Protein 9BQX (pdb70)

Nearest PDB structures (foldseek):
  4avm-assembly1_A-2  TM=7.390E-01  e=6.941E-11  Homo sapiens
  1uru-assembly1_A-2  TM=8.074E-01  e=2.329E-10  Drosophila melanogaster
  4atm-assembly1_A-2  TM=7.998E-01  e=8.215E-10  Homo sapiens
  3sog-assembly1_A-2  TM=7.632E-01  e=3.430E-08  Homo sapiens
  1i4d-assembly1_A  TM=6.453E-01  e=3.932E-03  Homo sapiens

Solvent-accessible surface area: 57455 Å² total; per-residue (Å²): 186,78,88,112,148,55,133,91,101,124,147,59,63,66,168,84,137,105,132,141,103,139,68,122,50,155,59,128,105,18,71,7,120,38,8,114,105,6,39,74,26,0,60,124,1,30,154,33,10,115,80,26,53,152,48,14,108,108,57,7,66,29,10,102,86,31,2,54,40,28,107,95,28,1,38,54,32,56,110,36,27,50,115,126,43,99,31,61,125,84,11,25,46,2,3,60,57,2,22,88,29,2,80,83,4,50,130,47,1,4,84,68,0,37,111,15,2,62,81,59,34,95,86,2,59,84,3,57,144,60,6,97,60,1,16,122,40,20,96,57,20,9,68,3,69,73,35,44,79,64,16,119,91,89,27,200,159,71,140,33,110,137,16,66,103,0,59,113,56,33,128,32,4,72,119,63,27,60,85,11,35,110,39,0,59,123,38,0,36,50,2,36,70,28,36,6,29,0,19,2,28,0,22,54,30,38,28,85,2,20,10,73,11,39,51,22,4,18,99,16,10,114,64,12,31,97,23,14,72,42,21,23,134,33,49,118,196,72,177,73,102,106,116,42,119,94,75,126,134,43,52,93,157,57,153,105,130,117,130,134,37,122,47,218,84,123,80,69,35,83,132,61,0,67,116,27,16,38,37,0,58,114,0,29,156,21,10,123,83,30,56,156,50,15,103,112,55,7,66,30,14,108,87,31,2,50,45,26,104,90,22,2,43,55,36,54,110,34,21,64,110,137,51,74,42,73,131,84,12,23,47,4,6,60,58,3,24,96,30,2,76,81,3,48,129,44,1,5,86,68,0,39,106,13,2,65,91,62,36,102,85,1,57,82,2,48,125,56,8,119,56,1,6,128,43,19,66,56,34,47,69,4,95,89,34,43,82,63,16,120,88,88,30,196,125,85,121,44,104,130,14,67,104,0,61,112,57,35,128,32,3,76,125,57,48,60,85,10,45,115,40,0,86,124,49,0,25,47,6,43,72,28,38,10,31,0,10,2,26,0,29,55,32,40,30,85,2,22,9,70,10,43,54,22,6,19,97,15,11,111,66,13,28,101,22,12,76,51,21,24,136,24,50,115,197,63,188,77,84,113,149,41,132,92,86,125,145,61,63,66,170,85,134,105,132,67,102,141,44,119,48,155,60,129,105,17,71,7,121,39,8,115,104,6,39,74,26,0,57,126,1,30,152,33,10,114,80,28,53,152,49,14,107,108,56,6,66,30,11,101,86,32,2,52,40,27,108,95,28,1,40,54,33,56,110,36,28,51,115,124,42,99,31,60,126,84,12,25,46,3,4,59,56,3,22,90,29,2,78,83,4,51,130,46,1,4,85,70,0,36,110,15,2,61,81,59,34,96,89,1,58,84,3,60,144,60,6,97,60,1,17,121,39,22,98,56,20,9,67,3,69,73,34,44,78,64,16,117,91,89,28,200,157,70,139,33,109,136,16,66,105,0,59,115,57,33,129,34,5,72,118,62,27,60,84,10,34,110,38,0,59,122,40,0,36,51,2,36,69,28,35,6,29,0,19,2,29,0,22,54,29,38,28,83,3,21,10,72,11,39,51,22,4,18,100,17,9,114,63,11,30,100,23,13,73,43,22,23,134,33,49,118,198,71,177,73,101,104,115,42,118,94,110,129,133,56,87,92,158,69,152,105,129,119,130,135,62,130,47,216,84,123,79,70,36,84,131,62,0,66,116,26,16,38,37,0,58,112,0,28,156,21,10,123,80,31,54,154,49,14,104,111,56,8,66,30,13,108,87,32,3,49,44,26,104,89,23,2,44,55,36,54,111,32,21,65,109,137,53,74,41,72,132,84,12,23,47,4,5,60,58,4,22,95,30,2,77,82,3,48,129,44,1,5,86,66,0,37,104,13,3,64,91,62,36,101,86,1,57,81,2,50,126,56,8,119,56,1,6,129,43,21,66,56,34,46,68,4,96,90,34,43,83,65,16,118,90,87,31,196,126,84,120,44,104,129,15,67,104,0,62,113,57,36,130,32,3,75,124,56,49,60,86,10,45,114,40,0,87,124,48,0,25,46,6,42,71,27,38,11,30,0,9,2,25,0,30,54,31,40,28,85,3,21,8,70,10,43,56,22,6,18,97,14,11,112,67,13,28,104,23,13,75,50,20,24,135,23,49,116,197,64

Sequence (952 aa):
MADLFNKHLKKATNRTKEKLLEGIGKAKATQDEVFDQHAANLNKQSKSCEKLHKDVKNYSSALRTLLSAEKQLRDTIRDAYEPEWPDREHLTAIFDNLDIQTNELEKTVCDDLPQTVTQYVNQFPDLKKKIEKRGRKLVDYDSAKNSFNSVKASSKKDNDPKLAKATMELQAAEQMYTEMNNELLEILPAVFDSRITFFVDTLQTLFNANSVYQTDASKFHKQIVMQLDKLGESMDYLMADLFNKHLKKATNRTKEKLLEGIGKAKATQDEVFDQHAANLNKQSKSCEKLHKDVKNYSSALRTLLSAEKQLRDTIRDAYEPEWPDREHLTAIFDNLDIQTNELEKTVCDDLPQTVTQYVNQFPDLKKKIEKRGRKLVDYDSAKNSFNSVKASSKKDNDPKLAKATMELQAAEQMYTEMNNELLEILPAVFDSRITFFVDTLQTLFNANSVYQTDASKFHKQIVMQLDKLGESMDYLMADLFNKHLKKATNRTKEKLLEGIGKAKATQDEVFDQHAANLNKQSKSCEKLHKDVKNYSSALRTLLSAEKQLRDTIRDAYEPEWPDREHLTAIFDNLDIQTNELEKTVCDDLPQTVTQYVNQFPDLKKKIEKRGRKLVDYDSAKNSFNSVKASSKKDNDPKLAKATMELQAAEQMYTEMNNELLEILPAVFDSRITFFVDTLQTLFNANSVYQTDASKFHKQIVMQLDKLGESMDYLMADLFNKHLKKATNRTKEKLLEGIGKAKATQDEVFDQHAANLNKQSKSCEKLHKDVKNYSSALRTLLSAEKQLRDTIRDAYEPEWPDREHLTAIFDNLDIQTNELEKTVCDDLPQTVTQYVNQFPDLKKKIEKRGRKLVDYDSAKNSFNSVKASSKKDNDPKLAKATMELQAAEQMYTEMNNELLEILPAVFDSRITFFVDTLQTLFNANSVYQTDASKFHKQIVMQLDKLGESMDYL

Foldseek 3Di:
DVVVVVVVVVVVVVVVVVVVVVPDADFDPAPLVVLVVQQVLVVVLVVVVVVVVVVLQVVLVVLLVVLVVLLVVLVCVLVVDDPVQPCNVVLNVLSVVLNVLSVQLNCQRNVNLVVLLVPLVVPSVVLSVLSVQQNVLRRQQVVLVVQLVVCVVPPDPPPDVSNVVSVVSNVVSVVSNVVSCVVNVVPSVVSSVCSVVSVVSNVCSNVVSVVVSVVSVVVSVVVVVVVVVVCVVVVVVD/DVVVCCVVVVCPPPVVVVVVVVPDDDDDQFPCPQQVVLLVLLVVLVPVVVVVVVVLQVVLVVLLVVLVVLLVVLVVVLVVDDDVDDPSVVLNVLSVVLNVLSVQLNCQRNPNLVVLLVVLCVPSPVLSVLSVQLGVLSVQLVVLVVQLVVCVVPDPDCVPCSNVVSVVSNVVSVVSNVVSCVVNSPPSNVVSVCSVVSVVSNVCSNVVSVVVSVVSVVVSVVVVVVVVVVVVVVVPPD/DVVVVVVVVVVVVVVVVVVVVVPDADFDPAPLVVLVVQQVLVVVLVVVVVVVVVVLQVVLVVLLVVLVVLLVVLVCVLVVDDPVQPCNVVLNVLSVVLNVLSVQLNCQRNVNLVVLLVPLVVPSVVLSVLSVQQNVLRRQQVVLVVQLVVCVVPPDPPPDVSNVVSVVSNVVSVVSNVVSCVVNVVPSVVSSVCSVVSVVSNVCSNVVSVVVSVVSVVVSVVVVVVVVVVCVVVVVVD/DVVVCCVVVVCPPPVVVVVVVVPDDDDDQFPCPQQVVLLVLLVVLVPVVVVVVVVLQVVLVVLLVVLVVLLVVLVVVLVVDDDVDDPSVVLNVLSVVLNVLSVQLNCQRNPNLVVLLVVLCVPSPVLSVLSVQLGVLSVQLVVLVVQLVVCVVPDPDCVPCSNVVSVVSNVVSVVSNVVSCVVNSPPSNVVSVCSVVSVVSNVCSNVVSVVVSVVSVVVSVVVVVVVVVVVVVVVPPD

Radius of gyration: 68.21 Å; Cα contacts (8 Å, |Δi|>4): 760; chains: 4; bounding box: 198×156×144 Å

Secondary structure (DSSP, 8-state):
-HHHHHHHHHHHHHHHHHHHHHTS---SS-THHHHHHHHHHHHHHHHHHHHHHHHHHHHHHHHHHHHHHHHHHHHHHHHH--TTSTTHHHHHHHHHHHHHHHHHHIIIIIIIHHHHHHHHHTHHHHHHHHHHHHHHHHHHHHHHHHHHHHHHHH-SSS--HHHHHHHHHHHHHHHHHHHHHHHHHHHHHHHHHHHHHHHHHHHHHHHHHHHHHHHHHHHHHHHHHHHHHHHHHHHHH-/-TTHHHHHHHHHHHHHHHHHHHHH-S---SSIIIIIHHHHHHHHHHHHHHHHHHHHHHHHHHHHHHHHHHHHHHHHHHHH--TTSTTHHHHHHHHHHHHHHHHHHIIIIIIIHHHHHHHHHTTHHHHHHHHHHHHHHHHHHHHHHHHHHHHHHHSSSS-SHHHHHHHHHHHHHHHHHHHHHHHHHHHHHHHHHTHHHHHHHHHHHHHHHHHHHHHHHHHHHHHHHHHHHHHHHHHHH-/-HHHHHHHHHHHHHHHHHHHHHTS---SS-THHHHHHHHHHHHHHHHHHHHHHHHHHHHHHHHHHHHHHHHHHHHHHHHH--TTSTTHHHHHHHHHHHHHHHHHHIIIIIIIHHHHHHHHHTHHHHHHHHHHHHHHHHHHHHHHHHHHHHHHHH-SSS--HHHHHHHHHHHHHHHHHHHHHHHHHHHHHHHHHHHHHHHHHHHHHHHHHHHHHHHHHHHHHHHHHHHHHHHHHHHHH-/-TTHHHHHHHHHHHHHHHHHHHHH-S---SSIIIIIHHHHHHHHHHHHHHHHHHHHHHHHHHHHHHHHHHHHHHHHHHHH--TTSTTHHHHHHHHHHHHHHHHHHIIIIIIIHHHHHHHHHTTHHHHHHHHHHHHHHHHHHHHHHHHHHHHHHHSSSS-SHHHHHHHHHHHHHHHHHHHHHHHHHHHHHHHHHTHHHHHHHHHHHHHHHHHHHHHHHHHHHHHHHHHHHHHHHHHHH-

B-factor: mean 1220.28, std 212.76, range [883.52, 1668.9]

Organism: Caenorhabditis elegans (NCBI:txid6239)

InterPro domains:
  IPR001452 SH3 domain [PF14604] (407-459)
  IPR001452 SH3 domain [PS50002] (398-461)
  IPR001452 SH3 domain [SM00326] (401-461)
  IPR003005 Amphiphysin [PTHR46514] (2-372)
  IPR004148 BAR domain [PF03114] (9-229)
  IPR004148 BAR domain [PS51021] (20-237)
  IPR004148 BAR domain [SM00721] (8-230)
  IPR027267 AH/BAR domain superfamily [G3DSA:1.20.1270.60] (1-236)
  IPR027267 AH/BAR domain superfamily [SSF103657] (22-231)
  IPR036028 SH3-like domain superfamily [SSF50044] (398-460)

Structure (mmCIF, N/CA/C/O backbone):
data_9BQX
#
_entry.id   9BQX
#
loop_
_atom_site.group_PDB
_atom_site.id
_atom_site.type_symbol
_atom_site.label_atom_id
_atom_site.label_alt_id
_atom_site.label_comp_id
_atom_site.label_asym_id
_atom_site.label_entity_id
_atom_site.label_seq_id
_atom_site.pdbx_PDB_ins_code
_atom_site.Cartn_x
_atom_site.Cartn_y
_atom_site.Cartn_z
_atom_site.occupancy
_atom_site.B_iso_or_equiv
_atom_site.auth_seq_id
_atom_site.auth_comp_id
_atom_site.auth_asym_id
_atom_site.auth_atom_id
_atom_site.pdbx_PDB_model_num
ATOM 1 N N . MET A 1 1 ? 289.245 423.944 220.552 1.00 1668.9 1 MET A N 1
ATOM 2 C CA . MET A 1 1 ? 288.684 422.569 220.523 1.00 1668.9 1 MET A CA 1
ATOM 3 C C . MET A 1 1 ? 288.577 421.919 221.914 1.00 1668.9 1 MET A C 1
ATOM 4 O O . MET A 1 1 ? 287.471 421.690 222.407 1.00 1668.9 1 MET A O 1
ATOM 20 N N . ALA A 1 2 ? 289.664 421.807 222.677 1.00 1668.9 2 ALA A N 1
ATOM 21 C CA . ALA A 1 2 ? 289.625 421.333 224.065 1.00 1668.9 2 ALA A CA 1
ATOM 22 C C . ALA A 1 2 ? 288.780 422.253 224.959 1.00 1668.9 2 ALA A C 1
ATOM 23 O O . ALA A 1 2 ? 288.119 421.818 225.900 1.00 1668.9 2 ALA A O 1
ATOM 30 N N . ASP A 1 3 ? 288.753 423.539 224.622 1.00 1668.9 3 ASP A N 1
ATOM 31 C CA . ASP A 1 3 ? 287.955 424.586 225.248 1.00 1668.9 3 ASP A CA 1
ATOM 32 C C . ASP A 1 3 ? 286.461 424.237 225.279 1.00 1668.9 3 ASP A C 1
ATOM 33 O O . ASP A 1 3 ? 285.778 424.563 226.240 1.00 1668.9 3 ASP A O 1
ATOM 42 N N . LEU A 1 4 ? 285.946 423.505 224.284 1.00 1668.9 4 LEU A N 1
ATOM 43 C CA . LEU A 1 4 ? 284.576 422.996 224.316 1.00 1668.9 4 LEU A CA 1
ATOM 44 C C . LEU A 1 4 ? 284.362 422.125 225.555 1.00 1668.9 4 LEU A C 1
ATOM 45 O O . LEU A 1 4 ? 283.397 422.305 226.294 1.00 1668.9 4 LEU A O 1
ATOM 61 N N . PHE A 1 5 ? 285.309 421.242 225.867 1.00 1668.9 5 PHE A N 1
ATOM 62 C CA . PHE A 1 5 ? 285.219 420.492 227.119 1.00 1668.9 5 PHE A CA 1
ATOM 63 C C . PHE A 1 5 ? 285.284 421.407 228.354 1.00 1668.9 5 PHE A C 1
ATOM 64 O O . PHE A 1 5 ? 284.628 421.155 229.364 1.00 1668.9 5 PHE A O 1
ATOM 81 N N . ASN A 1 6 ? 286.004 422.529 228.278 1.00 1668.9 6 ASN A N 1
ATOM 82 C CA . ASN A 1 6 ? 285.947 423.547 229.327 1.00 1668.9 6 ASN A CA 1
ATOM 83 C C . ASN A 1 6 ? 284.517 424.030 229.613 1.00 1668.9 6 ASN A C 1
ATOM 84 O O . ASN A 1 6 ? 284.225 424.315 230.768 1.00 1668.9 6 ASN A O 1
ATOM 95 N N . LYS A 1 7 ? 283.588 424.054 228.648 1.00 1668.9 7 LYS A N 1
ATOM 96 C CA . LYS A 1 7 ? 282.180 424.375 228.942 1.00 1668.9 7 LYS A CA 1
ATOM 97 C C . LYS A 1 7 ? 281.616 423.478 230.037 1.00 1668.9 7 LYS A C 1
ATOM 98 O O . LYS A 1 7 ? 280.922 423.949 230.934 1.00 1668.9 7 LYS A O 1
ATOM 117 N N . HIS A 1 8 ? 281.961 422.195 230.025 1.00 1668.9 8 HIS A N 1
ATOM 118 C CA . HIS A 1 8 ? 281.532 421.302 231.106 1.00 1668.9 8 HIS A CA 1
ATOM 119 C C . HIS A 1 8 ? 282.131 421.712 232.448 1.00 1668.9 8 HIS A C 1
ATOM 120 O O . HIS A 1 8 ? 281.433 421.744 233.459 1.00 1668.9 8 HIS A O 1
ATOM 134 N N . LEU A 1 9 ? 283.408 422.094 232.471 1.00 1668.9 9 LEU A N 1
ATOM 135 C CA . LEU A 1 9 ? 284.013 422.560 233.720 1.00 1668.9 9 LEU A CA 1
ATOM 136 C C . LEU A 1 9 ? 283.364 423.853 234.208 1.00 1668.9 9 LEU A C 1
ATOM 137 O O . LEU A 1 9 ? 283.177 424.020 235.411 1.00 1668.9 9 LEU A O 1
ATOM 153 N N . LYS A 1 10 ? 282.935 424.745 233.313 1.00 1668.9 10 LYS A N 1
ATOM 154 C CA . LYS A 1 10 ? 282.276 425.998 233.692 1.00 1668.9 10 LYS A CA 1
ATOM 155 C C . LYS A 1 10 ? 281.028 425.759 234.515 1.00 1668.9 10 LYS A C 1
ATOM 156 O O . LYS A 1 10 ? 280.905 426.380 235.567 1.00 1668.9 10 LYS A O 1
ATOM 175 N N . LYS A 1 11 ? 280.130 424.855 234.113 1.00 1668.9 11 LYS A N 1
ATOM 176 C CA . LYS A 1 11 ? 278.896 424.643 234.892 1.00 1668.9 11 LYS A CA 1
ATOM 177 C C . LYS A 1 11 ? 279.169 424.205 236.325 1.00 1668.9 11 LYS A C 1
ATOM 178 O O . LYS A 1 11 ? 278.676 424.818 237.271 1.00 1668.9 11 LYS A O 1
ATOM 197 N N . ALA A 1 12 ? 280.045 423.224 236.506 1.00 1668.9 12 ALA A N 1
ATOM 198 C CA . ALA A 1 12 ? 280.373 422.756 237.842 1.00 1668.9 12 ALA A CA 1
ATOM 199 C C . ALA A 1 12 ? 281.076 423.830 238.685 1.00 1668.9 12 ALA A C 1
ATOM 200 O O . ALA A 1 12 ? 280.670 424.142 239.801 1.00 1668.9 12 ALA A O 1
ATOM 207 N N . THR A 1 13 ? 282.105 424.462 238.137 1.00 1668.9 13 THR A N 1
ATOM 208 C CA . THR A 1 13 ? 282.913 425.446 238.864 1.00 1668.9 13 THR A CA 1
ATOM 209 C C . THR A 1 13 ? 282.132 426.690 239.254 1.00 1668.9 13 THR A C 1
ATOM 210 O O . THR A 1 13 ? 282.382 427.276 240.303 1.00 1668.9 13 THR A O 1
ATOM 221 N N . ASN A 1 14 ? 281.140 427.105 238.473 1.00 1668.9 14 ASN A N 1
ATOM 222 C CA . ASN A 1 14 ? 280.312 428.221 238.895 1.00 1668.9 14 ASN A CA 1
ATOM 223 C C . ASN A 1 14 ? 279.507 427.885 240.151 1.00 1668.9 14 ASN A C 1
ATOM 224 O O . ASN A 1 14 ? 279.453 428.695 241.072 1.00 1668.9 14 ASN A O 1
ATOM 235 N N . ARG A 1 15 ? 278.984 426.667 240.278 1.00 1668.9 15 ARG A N 1
ATOM 236 C CA . ARG A 1 15 ? 278.315 426.257 241.520 1.00 1668.9 15 ARG A CA 1
ATOM 237 C C . ARG A 1 15 ? 279.264 426.189 242.715 1.00 1668.9 15 ARG A C 1
ATOM 238 O O . ARG A 1 15 ? 278.886 426.563 243.821 1.00 1668.9 15 ARG A O 1
ATOM 259 N N . THR A 1 16 ? 280.521 425.800 242.532 1.00 1668.9 16 THR A N 1
ATOM 260 C CA . THR A 1 16 ? 281.474 425.864 243.654 1.00 1668.9 16 THR A CA 1
ATOM 261 C C . THR A 1 16 ? 281.774 427.304 244.073 1.00 1668.9 16 THR A C 1
ATOM 262 O O . THR A 1 16 ? 281.915 427.559 245.266 1.00 1668.9 16 THR A O 1
ATOM 273 N N . LYS A 1 17 ? 281.784 428.276 243.150 1.00 1668.9 17 LYS A N 1
ATOM 274 C CA . LYS A 1 17 ? 282.022 429.698 243.464 1.00 1668.9 17 LYS A CA 1
ATOM 275 C C . LYS A 1 17 ? 281.026 430.241 244.483 1.00 1668.9 17 LYS A C 1
ATOM 276 O O . LYS A 1 17 ? 281.396 430.881 245.459 1.00 1668.9 17 LYS A O 1
ATOM 295 N N . GLU A 1 18 ? 279.762 429.896 244.305 1.00 1668.9 18 GLU A N 1
ATOM 296 C CA . GLU A 1 18 ? 278.690 430.215 245.241 1.00 1668.9 18 GLU A CA 1
ATOM 297 C C . GLU A 1 18 ? 278.973 429.647 246.631 1.00 1668.9 18 GLU A C 1
ATOM 298 O O . GLU A 1 18 ? 278.820 430.323 247.640 1.00 1668.9 18 GLU A O 1
ATOM 310 N N . LYS A 1 19 ? 279.386 428.389 246.691 1.00 1668.9 19 LYS A N 1
ATOM 311 C CA . LYS A 1 19 ? 279.545 427.643 247.942 1.00 1668.9 19 LYS A CA 1
ATOM 312 C C . LYS A 1 19 ? 280.776 428.075 248.758 1.00 1668.9 19 LYS A C 1
ATOM 313 O O . LYS A 1 19 ? 280.752 428.104 249.987 1.00 1668.9 19 LYS A O 1
ATOM 332 N N . LEU A 1 20 ? 281.837 428.499 248.084 1.00 1668.9 20 LEU A N 1
ATOM 333 C CA . LEU A 1 20 ? 282.985 429.180 248.690 1.00 1668.9 20 LEU A CA 1
ATOM 334 C C . LEU A 1 20 ? 282.555 430.509 249.352 1.00 1668.9 20 LEU A C 1
ATOM 335 O O . LEU A 1 20 ? 282.825 430.774 250.526 1.00 1668.9 20 LEU A O 1
ATOM 351 N N . LEU A 1 21 ? 281.805 431.321 248.601 1.00 1668.9 21 LEU A N 1
ATOM 352 C CA . LEU A 1 21 ? 281.301 432.625 249.049 1.00 1668.9 21 LEU A CA 1
ATOM 353 C C . LEU A 1 21 ? 280.386 432.490 250.269 1.00 1668.9 21 LEU A C 1
ATOM 354 O O . LEU A 1 21 ? 280.485 433.266 251.208 1.00 1668.9 21 LEU A O 1
ATOM 370 N N . GLU A 1 22 ? 279.582 431.430 250.328 1.00 1668.9 22 GLU A N 1
ATOM 371 C CA . GLU A 1 22 ? 278.827 431.026 251.520 1.00 1668.9 22 GLU A CA 1
ATOM 372 C C . GLU A 1 22 ? 279.716 430.847 252.757 1.00 1668.9 22 GLU A C 1
ATOM 373 O O . GLU A 1 22 ? 279.254 431.037 253.877 1.00 1668.9 22 GLU A O 1
ATOM 385 N N . GLY A 1 23 ? 280.995 430.522 252.587 1.00 1668.9 23 GLY A N 1
ATOM 386 C CA . GLY A 1 23 ? 281.957 430.626 253.679 1.00 1668.9 23 GLY A CA 1
ATOM 387 C C . GLY A 1 23 ? 282.030 432.009 254.379 1.00 1668.9 23 GLY A C 1
ATOM 388 O O . GLY A 1 23 ? 282.404 432.030 255.552 1.00 1668.9 23 GLY A O 1
ATOM 392 N N . ILE A 1 24 ? 281.775 433.161 253.730 1.00 1668.9 24 ILE A N 1
ATOM 393 C CA . ILE A 1 24 ? 282.244 434.501 254.240 1.00 1668.9 24 ILE A CA 1
ATOM 394 C C . ILE A 1 24 ? 281.624 435.273 255.478 1.00 1668.9 24 ILE A C 1
ATOM 395 O O . ILE A 1 24 ? 282.427 435.676 256.319 1.00 1668.9 24 ILE A O 1
ATOM 411 N N . GLY A 1 25 ? 280.306 435.541 255.665 1.00 1668.9 25 GLY A N 1
ATOM 412 C CA . GLY A 1 25 ? 279.741 436.339 256.826 1.00 1668.9 25 GLY A CA 1
ATOM 413 C C . GLY A 1 25 ? 278.972 437.680 256.553 1.00 1668.9 25 GLY A C 1
ATOM 414 O O . GLY A 1 25 ? 278.715 437.996 255.390 1.00 1668.9 25 GLY A O 1
ATOM 418 N N . LYS A 1 26 ? 278.560 438.459 257.596 1.00 1628.9 26 LYS A N 1
ATOM 419 C CA . LYS A 1 26 ? 277.755 439.731 257.513 1.00 1628.9 26 LYS A CA 1
ATOM 420 C C . LYS A 1 26 ? 278.058 440.783 258.598 1.00 1628.9 26 LYS A C 1
ATOM 421 O O . LYS A 1 26 ? 278.458 440.404 259.691 1.00 1628.9 26 LYS A O 1
ATOM 440 N N . ALA A 1 27 ? 277.889 442.081 258.283 1.00 1450.9 27 ALA A N 1
ATOM 441 C CA . ALA A 1 27 ? 278.541 443.208 258.977 1.00 1450.9 27 ALA A CA 1
ATOM 442 C C . ALA A 1 27 ? 278.080 444.655 258.613 1.00 1450.9 27 ALA A C 1
ATOM 443 O O . ALA A 1 27 ? 277.582 444.896 257.515 1.00 1450.9 27 ALA A O 1
ATOM 450 N N . LYS A 1 28 ? 278.408 445.646 259.469 1.00 1268.4 28 LYS A N 1
ATOM 451 C CA . LYS A 1 28 ? 278.358 447.121 259.233 1.00 1268.4 28 LYS A CA 1
ATOM 452 C C . LYS A 1 28 ? 279.649 447.846 259.646 1.00 1268.4 28 LYS A C 1
ATOM 453 O O . LYS A 1 28 ? 279.917 447.982 260.831 1.00 1268.4 28 LYS A O 1
ATOM 472 N N . ALA A 1 29 ? 280.441 448.332 258.693 1.00 1134.9 29 ALA A N 1
ATOM 473 C CA . ALA A 1 29 ? 281.663 449.129 258.912 1.00 1134.9 29 ALA A CA 1
ATOM 474 C C . ALA A 1 29 ? 282.673 448.561 259.935 1.00 1134.9 29 ALA A C 1
ATOM 475 O O . ALA A 1 29 ? 283.353 449.296 260.643 1.00 1134.9 29 ALA A O 1
ATOM 482 N N . THR A 1 30 ? 282.742 447.241 260.056 1.00 1092.9 30 THR A N 1
ATOM 483 C CA . THR A 1 30 ? 283.265 446.537 261.228 1.00 1092.9 30 THR A CA 1
ATOM 484 C C . THR A 1 30 ? 284.769 446.569 261.350 1.00 1092.9 30 THR A C 1
ATOM 485 O O . THR A 1 30 ? 285.479 446.111 260.458 1.00 1092.9 30 THR A O 1
ATOM 496 N N . GLN A 1 31 ? 285.267 446.962 262.513 1.00 1070.8 31 GLN A N 1
ATOM 497 C CA . GLN A 1 31 ? 286.696 446.929 262.788 1.00 1070.8 31 GLN A CA 1
ATOM 498 C C . GLN A 1 31 ? 287.264 445.511 262.841 1.00 1070.8 31 GLN A C 1
ATOM 499 O O . GLN A 1 31 ? 288.461 445.318 262.700 1.00 1070.8 31 GLN A O 1
ATOM 513 N N . ASP A 1 32 ? 286.422 444.493 262.942 1.00 1120.8 32 ASP A N 1
ATOM 514 C CA . ASP A 1 32 ? 286.792 443.105 262.709 1.00 1120.8 32 ASP A CA 1
ATOM 515 C C . ASP A 1 32 ? 287.455 442.879 261.354 1.00 1120.8 32 ASP A C 1
ATOM 516 O O . ASP A 1 32 ? 288.186 441.918 261.181 1.00 1120.8 32 ASP A O 1
ATOM 525 N N . GLU A 1 33 ? 287.265 443.759 260.379 1.00 1117.3 33 GLU A N 1
ATOM 526 C CA . GLU A 1 33 ? 288.038 443.682 259.154 1.00 1117.3 33 GLU A CA 1
ATOM 527 C C . GLU A 1 33 ? 289.537 443.888 259.426 1.00 1117.3 33 GLU A C 1
ATOM 528 O O . GLU A 1 33 ? 290.380 443.236 258.826 1.00 1117.3 33 GLU A O 1
ATOM 540 N N . VAL A 1 34 ? 289.899 444.680 260.430 1.00 1076.3 34 VAL A N 1
ATOM 541 C CA . VAL A 1 34 ? 291.263 444.724 260.950 1.00 1076.3 34 VAL A CA 1
ATOM 542 C C . VAL A 1 34 ? 291.589 443.434 261.692 1.00 1076.3 34 VAL A C 1
ATOM 543 O O . VAL A 1 34 ? 292.725 443.001 261.687 1.00 1076.3 34 VAL A O 1
ATOM 556 N N . PHE A 1 35 ? 290.629 442.731 262.277 1.00 1072.1 35 PHE A N 1
ATOM 557 C CA . PHE A 1 35 ? 290.899 441.410 262.839 1.00 1072.1 35 PHE A CA 1
ATOM 558 C C . PHE A 1 35 ? 291.102 440.369 261.735 1.00 1072.1 35 PHE A C 1
ATOM 559 O O . PHE A 1 35 ? 291.804 439.381 261.936 1.00 1072.1 35 PHE A O 1
ATOM 576 N N . ASP A 1 36 ? 290.608 440.628 260.526 1.00 1041.2 36 ASP A N 1
ATOM 577 C CA . ASP A 1 36 ? 291.036 439.918 259.327 1.00 1041.2 36 ASP A CA 1
ATOM 578 C C . ASP A 1 36 ? 292.452 440.311 258.895 1.00 1041.2 36 ASP A C 1
ATOM 579 O O . ASP A 1 36 ? 293.040 439.616 258.072 1.00 1041.2 36 ASP A O 1
ATOM 588 N N . GLN A 1 37 ? 293.042 441.366 259.465 1.00 1121.9 37 GLN A N 1
ATOM 589 C CA . GLN A 1 37 ? 294.492 441.487 259.490 1.00 1121.9 37 GLN A CA 1
ATOM 590 C C . GLN A 1 37 ? 295.069 440.547 260.554 1.00 1121.9 37 GLN A C 1
ATOM 591 O O . GLN A 1 37 ? 295.895 439.703 260.221 1.00 1121.9 37 GLN A O 1
ATOM 605 N N . HIS A 1 38 ? 294.624 440.647 261.814 1.00 1047.9 38 HIS A N 1
ATOM 606 C CA . HIS A 1 38 ? 295.279 439.983 262.951 1.00 1047.9 38 HIS A CA 1
ATOM 607 C C . HIS A 1 38 ? 295.612 438.515 262.737 1.00 1047.9 38 HIS A C 1
ATOM 608 O O . HIS A 1 38 ? 296.757 438.157 262.913 1.00 1047.9 38 HIS A O 1
ATOM 622 N N . ALA A 1 39 ? 294.665 437.644 262.407 1.00 1013.0 39 ALA A N 1
ATOM 623 C CA . ALA A 1 39 ? 294.889 436.201 262.499 1.00 1013.0 39 ALA A CA 1
ATOM 624 C C . ALA A 1 39 ? 296.051 435.709 261.632 1.00 1013.0 39 ALA A C 1
ATOM 625 O O . ALA A 1 39 ? 297.006 435.137 262.144 1.00 1013.0 39 ALA A O 1
ATOM 632 N N . ALA A 1 40 ? 296.037 435.992 260.335 1.00 990.56 40 ALA A N 1
ATOM 633 C CA . ALA A 1 40 ? 297.141 435.657 259.444 1.00 990.56 40 ALA A CA 1
ATOM 634 C C . ALA A 1 40 ? 298.429 436.430 259.771 1.00 990.56 40 ALA A C 1
ATOM 635 O O . ALA A 1 40 ? 299.521 435.923 259.536 1.00 990.56 40 ALA A O 1
ATOM 642 N N . ASN A 1 41 ? 298.331 437.592 260.421 1.00 983.27 41 ASN A N 1
ATOM 643 C CA . ASN A 1 41 ? 299.465 438.431 260.804 1.00 983.27 41 ASN A CA 1
ATOM 644 C C . ASN A 1 41 ? 300.145 437.998 262.109 1.00 983.27 41 ASN A C 1
ATOM 645 O O . ASN A 1 41 ? 301.343 437.744 262.113 1.00 983.27 41 ASN A O 1
ATOM 656 N N . LEU A 1 42 ? 299.422 437.748 263.196 1.00 993.63 42 LEU A N 1
ATOM 657 C CA . LEU A 1 42 ? 299.949 437.112 264.413 1.00 993.63 42 LEU A CA 1
ATOM 658 C C . LEU A 1 42 ? 300.396 435.676 264.158 1.00 993.63 42 LEU A C 1
ATOM 659 O O . LEU A 1 42 ? 301.192 435.132 264.917 1.00 993.63 42 LEU A O 1
ATOM 675 N N . ASN A 1 43 ? 299.968 435.054 263.070 1.00 1021.9 43 ASN A N 1
ATOM 676 C CA . ASN A 1 43 ? 300.573 433.807 262.653 1.00 1021.9 43 ASN A CA 1
ATOM 677 C C . ASN A 1 43 ? 301.915 433.981 261.943 1.00 1021.9 43 ASN A C 1
ATOM 678 O O . ASN A 1 43 ? 302.711 433.062 262.051 1.00 1021.9 43 ASN A O 1
ATOM 689 N N . LYS A 1 44 ? 302.281 435.134 261.366 1.00 995.86 44 LYS A N 1
ATOM 690 C CA . LYS A 1 44 ? 303.681 435.356 260.927 1.00 995.86 44 LYS A CA 1
ATOM 691 C C . LYS A 1 44 ? 304.611 435.233 262.124 1.00 995.86 44 LYS A C 1
ATOM 692 O O . LYS A 1 44 ? 305.584 434.497 262.124 1.00 995.86 44 LYS A O 1
ATOM 711 N N . GLN A 1 45 ? 304.195 435.895 263.189 1.00 988.71 45 GLN A N 1
ATOM 712 C CA . GLN A 1 45 ? 304.791 435.876 264.508 1.00 988.71 45 GLN A CA 1
ATOM 713 C C . GLN A 1 45 ? 304.907 434.455 265.044 1.00 988.71 45 GLN A C 1
ATOM 714 O O . GLN A 1 45 ? 306.002 434.062 265.398 1.00 988.71 45 GLN A O 1
ATOM 728 N N . SER A 1 46 ? 303.881 433.615 264.953 1.00 1049.4 46 SER A N 1
ATOM 729 C CA . SER A 1 46 ? 304.026 432.189 265.285 1.00 1049.4 46 SER A CA 1
ATOM 730 C C . SER A 1 46 ? 304.964 431.413 264.354 1.00 1049.4 46 SER A C 1
ATOM 731 O O . SER A 1 46 ? 305.893 430.764 264.815 1.00 1049.4 46 SER A O 1
ATOM 739 N N . LYS A 1 47 ? 304.785 431.470 263.039 1.00 1095.7 47 LYS A N 1
ATOM 740 C CA . LYS A 1 47 ? 305.505 430.594 262.109 1.00 1095.7 47 LYS A CA 1
ATOM 741 C C . LYS A 1 47 ? 306.984 430.936 262.030 1.00 1095.7 47 LYS A C 1
ATOM 742 O O . LYS A 1 47 ? 307.830 430.049 262.066 1.00 1095.7 47 LYS A O 1
ATOM 761 N N . SER A 1 48 ? 307.319 432.219 262.012 1.00 1043.8 48 SER A N 1
ATOM 762 C CA . SER A 1 48 ? 308.704 432.648 262.094 1.00 1043.8 48 SER A CA 1
ATOM 763 C C . SER A 1 48 ? 309.319 432.291 263.441 1.00 1043.8 48 SER A C 1
ATOM 764 O O . SER A 1 48 ? 310.461 431.850 263.471 1.00 1043.8 48 SER A O 1
ATOM 772 N N . CYS A 1 49 ? 308.564 432.352 264.543 1.00 977.86 49 CYS A N 1
ATOM 773 C CA . CYS A 1 49 ? 309.046 431.813 265.806 1.00 977.86 49 CYS A CA 1
ATOM 774 C C . CYS A 1 49 ? 309.410 430.346 265.682 1.00 977.86 49 CYS A C 1
ATOM 775 O O . CYS A 1 49 ? 310.485 429.981 266.115 1.00 977.86 49 CYS A O 1
ATOM 783 N N . GLU A 1 50 ? 308.585 429.495 265.090 1.00 1064.6 50 GLU A N 1
ATOM 784 C CA . GLU A 1 50 ? 308.923 428.075 264.998 1.00 1064.6 50 GLU A CA 1
ATOM 785 C C . GLU A 1 50 ? 310.230 427.836 264.245 1.00 1064.6 50 GLU A C 1
ATOM 786 O O . GLU A 1 50 ? 311.062 427.051 264.698 1.00 1064.6 50 GLU A O 1
ATOM 798 N N . LYS A 1 51 ? 310.472 428.566 263.155 1.00 1025.8 51 LYS A N 1
ATOM 799 C CA . LYS A 1 51 ? 311.751 428.497 262.458 1.00 1025.8 51 LYS A CA 1
ATOM 800 C C . LYS A 1 51 ? 312.893 428.973 263.346 1.00 1025.8 51 LYS A C 1
ATOM 801 O O . LYS A 1 51 ? 313.875 428.262 263.519 1.00 1025.8 51 LYS A O 1
ATOM 820 N N . LEU A 1 52 ? 312.736 430.141 263.961 1.00 929.82 52 LEU A N 1
ATOM 821 C CA . LEU A 1 52 ? 313.736 430.737 264.832 1.00 929.82 52 LEU A CA 1
ATOM 822 C C . LEU A 1 52 ? 314.093 429.800 265.976 1.00 929.82 52 LEU A C 1
ATOM 823 O O . LEU A 1 52 ? 315.261 429.539 266.206 1.00 929.82 52 LEU A O 1
ATOM 839 N N . HIS A 1 53 ? 313.103 429.242 266.652 1.00 917.80 53 HIS A N 1
ATOM 840 C CA . HIS A 1 53 ? 313.286 428.298 267.739 1.00 917.80 53 HIS A CA 1
ATOM 841 C C . HIS A 1 53 ? 314.006 427.050 267.293 1.00 917.80 53 HIS A C 1
ATOM 842 O O . HIS A 1 53 ? 314.977 426.669 267.928 1.00 917.80 53 HIS A O 1
ATOM 856 N N . LYS A 1 54 ? 313.600 426.426 266.192 1.00 1073.8 54 LYS A N 1
ATOM 857 C CA . LYS A 1 54 ? 314.216 425.286 265.626 1.00 1073.8 54 LYS A CA 1
ATOM 858 C C . LYS A 1 54 ? 315.692 425.518 265.420 1.00 1073.8 54 LYS A C 1
ATOM 859 O O . LYS A 1 54 ? 316.569 424.785 265.904 1.00 1073.8 54 LYS A O 1
ATOM 878 N N . ASP A 1 55 ? 316.018 426.579 264.697 1.00 1020.3 55 ASP A N 1
ATOM 879 C CA . ASP A 1 55 ? 317.404 426.917 264.426 1.00 1020.3 55 ASP A CA 1
ATOM 880 C C . ASP A 1 55 ? 318.162 427.228 265.700 1.00 1020.3 55 ASP A C 1
ATOM 881 O O . ASP A 1 55 ? 319.267 426.729 265.886 1.00 1020.3 55 ASP A O 1
ATOM 890 N N . VAL A 1 56 ? 317.574 428.003 266.610 1.00 944.12 56 VAL A N 1
ATOM 891 C CA . VAL A 1 56 ? 318.231 428.417 267.838 1.00 944.12 56 VAL A CA 1
ATOM 892 C C . VAL A 1 56 ? 318.527 427.222 268.708 1.00 944.12 56 VAL A C 1
ATOM 893 O O . VAL A 1 56 ? 319.579 427.183 269.331 1.00 944.12 56 VAL A O 1
ATOM 906 N N . LYS A 1 57 ? 317.664 426.214 268.747 1.00 1024.9 57 LYS A N 1
ATOM 907 C CA . LYS A 1 57 ? 317.891 425.005 269.539 1.00 1024.9 57 LYS A CA 1
ATOM 908 C C . LYS A 1 57 ? 318.992 424.142 268.934 1.00 1024.9 57 LYS A C 1
ATOM 909 O O . LYS A 1 57 ? 319.929 423.785 269.641 1.00 1024.9 57 LYS A O 1
ATOM 928 N N . ASN A 1 58 ? 318.970 423.896 267.628 1.00 1093.7 58 ASN A N 1
ATOM 929 C CA . ASN A 1 58 ? 319.929 423.137 266.918 1.00 1093.7 58 ASN A CA 1
ATOM 930 C C . ASN A 1 58 ? 321.304 423.735 267.067 1.00 1093.7 58 ASN A C 1
ATOM 931 O O . ASN A 1 58 ? 322.294 423.082 267.431 1.00 1093.7 58 ASN A O 1
ATOM 942 N N . TYR A 1 59 ? 321.388 425.035 266.809 1.00 918.23 59 TYR A N 1
ATOM 943 C CA . TYR A 1 59 ? 322.612 425.785 266.953 1.00 918.23 59 TYR A CA 1
ATOM 944 C C . TYR A 1 59 ? 323.022 425.976 268.415 1.00 918.23 59 TYR A C 1
ATOM 945 O O . TYR A 1 59 ? 324.203 426.046 268.689 1.00 918.23 59 TYR A O 1
ATOM 963 N N . SER A 1 60 ? 322.119 426.046 269.392 1.00 993.72 60 SER A N 1
ATOM 964 C CA . SER A 1 60 ? 322.521 426.034 270.805 1.00 993.72 60 SER A CA 1
ATOM 965 C C . SER A 1 60 ? 323.258 424.752 271.165 1.00 993.72 60 SER A C 1
ATOM 966 O O . SER A 1 60 ? 324.288 424.815 271.821 1.00 993.72 60 SER A O 1
ATOM 974 N N . SER A 1 61 ? 322.805 423.599 270.680 1.00 1088.7 61 SER A N 1
ATOM 975 C CA . SER A 1 61 ? 323.567 422.354 270.805 1.00 1088.7 61 SER A CA 1
ATOM 976 C C . SER A 1 61 ? 324.919 422.473 270.107 1.00 1088.7 61 SER A C 1
ATOM 977 O O . SER A 1 61 ? 325.950 422.127 270.677 1.00 1088.7 61 SER A O 1
ATOM 985 N N . ALA A 1 62 ? 324.943 423.055 268.902 1.00 1005.1 62 ALA A N 1
ATOM 986 C CA . ALA A 1 62 ? 326.167 423.323 268.152 1.00 1005.1 62 ALA A CA 1
ATOM 987 C C . ALA A 1 62 ? 327.142 424.224 268.928 1.00 1005.1 62 ALA A C 1
ATOM 988 O O . ALA A 1 62 ? 328.343 423.993 268.944 1.00 1005.1 62 ALA A O 1
ATOM 995 N N . LEU A 1 63 ? 326.647 425.224 269.644 1.00 1051.5 63 LEU A N 1
ATOM 996 C CA . LEU A 1 63 ? 327.475 426.101 270.428 1.00 1051.5 63 LEU A CA 1
ATOM 997 C C . LEU A 1 63 ? 327.987 425.372 271.663 1.00 1051.5 63 LEU A C 1
ATOM 998 O O . LEU A 1 63 ? 329.154 425.490 271.995 1.00 1051.5 63 LEU A O 1
ATOM 1014 N N . ARG A 1 64 ? 327.153 424.566 272.316 1.00 1088.9 64 ARG A N 1
ATOM 1015 C CA . ARG A 1 64 ? 327.569 423.776 273.471 1.00 1088.9 64 ARG A CA 1
ATOM 1016 C C . ARG A 1 64 ? 328.721 422.856 273.107 1.00 1088.9 64 ARG A C 1
ATOM 1017 O O . ARG A 1 64 ? 329.723 422.807 273.812 1.00 1088.9 64 ARG A O 1
ATOM 1038 N N . THR A 1 65 ? 328.660 422.194 271.959 1.00 1109.3 65 THR A N 1
ATOM 1039 C CA . THR A 1 65 ? 329.658 421.322 271.469 1.00 1109.3 65 THR A CA 1
ATOM 1040 C C . THR A 1 65 ? 330.927 422.053 271.102 1.00 1109.3 65 THR A C 1
ATOM 1041 O O . THR A 1 65 ? 332.047 421.608 271.372 1.00 1109.3 65 THR A O 1
ATOM 1052 N N . LEU A 1 66 ? 330.793 423.239 270.513 1.00 1070.2 66 LEU A N 1
ATOM 1053 C CA . LEU A 1 66 ? 331.905 424.099 270.155 1.00 1070.2 66 LEU A CA 1
ATOM 1054 C C . LEU A 1 66 ? 332.647 424.513 271.424 1.00 1070.2 66 LEU A C 1
ATOM 1055 O O . LEU A 1 66 ? 333.853 424.333 271.520 1.00 1070.2 66 LEU A O 1
ATOM 1071 N N . LEU A 1 67 ? 331.937 424.970 272.450 1.00 1181.2 67 LEU A N 1
ATOM 1072 C CA . LEU A 1 67 ? 332.560 425.424 273.686 1.00 1181.2 67 LEU A CA 1
ATOM 1073 C C . LEU A 1 67 ? 333.237 424.283 274.430 1.00 1181.2 67 LEU A C 1
ATOM 1074 O O . LEU A 1 67 ? 334.312 424.473 274.986 1.00 1181.2 67 LEU A O 1
ATOM 1090 N N . SER A 1 68 ? 332.679 423.077 274.401 1.00 1202.7 68 SER A N 1
ATOM 1091 C CA . SER A 1 68 ? 333.283 421.897 274.887 1.00 1202.7 68 SER A CA 1
ATOM 1092 C C . SER A 1 68 ? 334.571 421.590 274.163 1.00 1202.7 68 SER A C 1
ATOM 1093 O O . SER A 1 68 ? 335.599 421.238 274.754 1.00 1202.7 68 SER A O 1
ATOM 1101 N N . ALA A 1 69 ? 334.577 421.685 272.834 1.00 1160.9 69 ALA A N 1
ATOM 1102 C CA . ALA A 1 69 ? 335.775 421.436 272.043 1.00 1160.9 69 ALA A CA 1
ATOM 1103 C C . ALA A 1 69 ? 336.872 422.460 272.351 1.00 1160.9 69 ALA A C 1
ATOM 1104 O O . ALA A 1 69 ? 338.052 422.128 272.389 1.00 1160.9 69 ALA A O 1
ATOM 1111 N N . GLU A 1 70 ? 336.504 423.699 272.651 1.00 1187.4 70 GLU A N 1
ATOM 1112 C CA . GLU A 1 70 ? 337.427 424.727 273.118 1.00 1187.4 70 GLU A CA 1
ATOM 1113 C C . GLU A 1 70 ? 337.921 424.488 274.547 1.00 1187.4 70 GLU A C 1
ATOM 1114 O O . GLU A 1 70 ? 339.083 424.756 274.848 1.00 1187.4 70 GLU A O 1
ATOM 1126 N N . LYS A 1 71 ? 337.107 423.915 275.438 1.00 1207.0 71 LYS A N 1
ATOM 1127 C CA . LYS A 1 71 ? 337.608 423.442 276.731 1.00 1207.0 71 LYS A CA 1
ATOM 1128 C C . LYS A 1 71 ? 338.675 422.384 276.520 1.00 1207.0 71 LYS A C 1
ATOM 1129 O O . LYS A 1 71 ? 339.728 422.433 277.142 1.00 1207.0 71 LYS A O 1
ATOM 1148 N N . GLN A 1 72 ? 338.401 421.437 275.631 1.00 1247.5 72 GLN A N 1
ATOM 1149 C CA . GLN A 1 72 ? 339.309 420.343 275.329 1.00 1247.5 72 GLN A CA 1
ATOM 1150 C C . GLN A 1 72 ? 340.606 420.863 274.721 1.00 1247.5 72 GLN A C 1
ATOM 1151 O O . GLN A 1 72 ? 341.675 420.401 275.089 1.00 1247.5 72 GLN A O 1
ATOM 1165 N N . LEU A 1 73 ? 340.545 421.875 273.855 1.00 1193.8 73 LEU A N 1
ATOM 1166 C CA . LEU A 1 73 ? 341.724 422.523 273.290 1.00 1193.8 73 LEU A CA 1
ATOM 1167 C C . LEU A 1 73 ? 342.648 423.027 274.382 1.00 1193.8 73 LEU A C 1
ATOM 1168 O O . LEU A 1 73 ? 343.832 422.711 274.398 1.00 1193.8 73 LEU A O 1
ATOM 1184 N N . ARG A 1 74 ? 342.092 423.765 275.335 1.00 1227.3 74 ARG A N 1
ATOM 1185 C CA . ARG A 1 74 ? 342.854 424.331 276.423 1.00 1227.3 74 ARG A CA 1
ATOM 1186 C C . ARG A 1 74 ? 343.439 423.250 277.280 1.00 1227.3 74 ARG A C 1
ATOM 1187 O O . ARG A 1 74 ? 344.637 423.268 277.526 1.00 1227.3 74 ARG A O 1
ATOM 1208 N N . ASP A 1 75 ? 342.631 422.290 277.696 1.00 1385.9 75 ASP A N 1
ATOM 1209 C CA . ASP A 1 75 ? 343.135 421.251 278.567 1.00 1385.9 75 ASP A CA 1
ATOM 1210 C C . ASP A 1 75 ? 344.231 420.426 277.897 1.00 1385.9 75 ASP A C 1
ATOM 1211 O O . ASP A 1 75 ? 345.220 420.094 278.534 1.00 1385.9 75 ASP A O 1
ATOM 1220 N N . THR A 1 76 ? 344.102 420.220 276.593 1.00 1347.6 76 THR A N 1
ATOM 1221 C CA . THR A 1 76 ? 345.088 419.525 275.801 1.00 1347.6 76 THR A CA 1
ATOM 1222 C C . THR A 1 76 ? 346.376 420.312 275.718 1.00 1347.6 76 THR A C 1
ATOM 1223 O O . THR A 1 76 ? 347.414 419.724 275.956 1.00 1347.6 76 THR A O 1
ATOM 1234 N N . ILE A 1 77 ? 346.365 421.616 275.447 1.00 1288.7 77 ILE A N 1
ATOM 1235 C CA . ILE A 1 77 ? 347.618 422.376 275.430 1.00 1288.7 77 ILE A CA 1
ATOM 1236 C C . ILE A 1 77 ? 348.249 422.398 276.824 1.00 1288.7 77 ILE A C 1
ATOM 1237 O O . ILE A 1 77 ? 349.429 422.108 276.963 1.00 1288.7 77 ILE A O 1
ATOM 1253 N N . ARG A 1 78 ? 347.456 422.656 277.865 1.00 1335.2 78 ARG A N 1
ATOM 1254 C CA . ARG A 1 78 ? 347.886 422.688 279.264 1.00 1335.2 78 ARG A CA 1
ATOM 1255 C C . ARG A 1 78 ? 348.567 421.379 279.681 1.00 1335.2 78 ARG A C 1
ATOM 1256 O O . ARG A 1 78 ? 349.650 421.403 280.262 1.00 1335.2 78 ARG A O 1
ATOM 1277 N N . ASP A 1 79 ? 347.969 420.244 279.341 1.00 1529.4 79 ASP A N 1
ATOM 1278 C CA . ASP A 1 79 ? 348.516 418.915 279.597 1.00 1529.4 79 ASP A CA 1
ATOM 1279 C C . ASP A 1 79 ? 349.704 418.559 278.701 1.00 1529.4 79 ASP A C 1
ATOM 1280 O O . ASP A 1 79 ? 350.654 417.938 279.167 1.00 1529.4 79 ASP A O 1
ATOM 1289 N N . ALA A 1 80 ? 349.661 418.929 277.428 1.00 1326.8 80 ALA A N 1
ATOM 1290 C CA . ALA A 1 80 ? 350.702 418.648 276.449 1.00 1326.8 80 ALA A CA 1
ATOM 1291 C C . ALA A 1 80 ? 352.019 419.351 276.764 1.00 1326.8 80 ALA A C 1
ATOM 1292 O O . ALA A 1 80 ? 353.088 418.879 276.392 1.00 1326.8 80 ALA A O 1
ATOM 1299 N N . TYR A 1 81 ? 351.922 420.514 277.387 1.00 1233.7 81 TYR A N 1
ATOM 1300 C CA . TYR A 1 81 ? 353.032 421.360 277.775 1.00 1233.7 81 TYR A CA 1
ATOM 1301 C C . TYR A 1 81 ? 354.080 420.643 278.639 1.00 1233.7 81 TYR A C 1
ATOM 1302 O O . TYR A 1 81 ? 353.776 419.682 279.339 1.00 1233.7 81 TYR A O 1
ATOM 1320 N N . GLU A 1 82 ? 355.314 421.137 278.647 1.00 1074.9 82 GLU A N 1
ATOM 1321 C CA . GLU A 1 82 ? 356.412 420.581 279.444 1.00 1074.9 82 GLU A CA 1
ATOM 1322 C C . GLU A 1 82 ? 356.993 421.626 280.409 1.00 1074.9 82 GLU A C 1
ATOM 1323 O O . GLU A 1 82 ? 357.066 422.805 280.071 1.00 1074.9 82 GLU A O 1
ATOM 1335 N N . PRO A 1 83 ? 357.430 421.246 281.616 1.00 1167.7 83 PRO A N 1
ATOM 1336 C CA . PRO A 1 83 ? 357.835 422.192 282.654 1.00 1167.7 83 PRO A CA 1
ATOM 1337 C C . PRO A 1 83 ? 359.081 423.009 282.307 1.00 1167.7 83 PRO A C 1
ATOM 1338 O O . PRO A 1 83 ? 359.420 423.965 282.993 1.00 1167.7 83 PRO A O 1
ATOM 1349 N N . GLU A 1 84 ? 359.780 422.654 281.241 1.00 1203.9 84 GLU A N 1
ATOM 1350 C CA . GLU A 1 84 ? 360.991 423.333 280.802 1.00 1203.9 84 GLU A CA 1
ATOM 1351 C C . GLU A 1 84 ? 360.713 424.630 280.024 1.00 1203.9 84 GLU A C 1
ATOM 1352 O O . GLU A 1 84 ? 361.665 425.268 279.579 1.00 1203.9 84 GLU A O 1
ATOM 1364 N N . TRP A 1 85 ? 359.449 425.047 279.861 1.00 1168.7 85 TRP A N 1
ATOM 1365 C CA . TRP A 1 85 ? 359.067 426.282 279.163 1.00 1168.7 85 TRP A CA 1
ATOM 1366 C C . TRP A 1 85 ? 358.252 427.280 280.060 1.00 1168.7 85 TRP A C 1
ATOM 1367 O O . TRP A 1 85 ? 357.197 426.983 280.651 1.00 1168.7 85 TRP A O 1
ATOM 1388 N N . PRO A 1 86 ? 358.737 428.520 280.223 1.00 1336.6 86 PRO A N 1
ATOM 1389 C CA . PRO A 1 86 ? 358.452 429.321 281.433 1.00 1336.6 86 PRO A CA 1
ATOM 1390 C C . PRO A 1 86 ? 357.021 429.863 281.548 1.00 1336.6 86 PRO A C 1
ATOM 1391 O O . PRO A 1 86 ? 356.328 429.841 282.572 1.00 1336.6 86 PRO A O 1
ATOM 1402 N N . ASP A 1 87 ? 356.522 430.333 280.441 1.00 1362.0 87 ASP A N 1
ATOM 1403 C CA . ASP A 1 87 ? 355.160 430.774 280.352 1.00 1362.0 87 ASP A CA 1
ATOM 1404 C C . ASP A 1 87 ? 354.127 429.688 280.615 1.00 1362.0 87 ASP A C 1
ATOM 1405 O O . ASP A 1 87 ? 352.967 430.044 280.585 1.00 1362.0 87 ASP A O 1
ATOM 1414 N N . ARG A 1 88 ? 354.473 428.408 280.814 1.00 1296.3 88 ARG A N 1
ATOM 1415 C CA . ARG A 1 88 ? 353.475 427.379 281.125 1.00 1296.3 88 ARG A CA 1
ATOM 1416 C C . ARG A 1 88 ? 352.510 427.900 282.156 1.00 1296.3 88 ARG A C 1
ATOM 1417 O O . ARG A 1 88 ? 351.310 427.775 281.965 1.00 1296.3 88 ARG A O 1
ATOM 1438 N N . GLU A 1 89 ? 353.009 428.547 283.193 1.00 1340.2 89 GLU A N 1
ATOM 1439 C CA . GLU A 1 89 ? 352.062 429.118 284.163 1.00 1340.2 89 GLU A CA 1
ATOM 1440 C C . GLU A 1 89 ? 351.244 430.271 283.607 1.00 1340.2 89 GLU A C 1
ATOM 1441 O O . GLU A 1 89 ? 350.033 430.296 283.813 1.00 1340.2 89 GLU A O 1
ATOM 1453 N N . HIS A 1 90 ? 351.850 431.204 282.879 1.00 1416.8 90 HIS A N 1
ATOM 1454 C CA . HIS A 1 90 ? 351.039 432.317 282.367 1.00 1416.8 90 HIS A CA 1
ATOM 1455 C C . HIS A 1 90 ? 349.970 431.868 281.369 1.00 1416.8 90 HIS A C 1
ATOM 1456 O O . HIS A 1 90 ? 348.790 432.140 281.548 1.00 1416.8 90 HIS A O 1
ATOM 1470 N N . LEU A 1 91 ? 350.335 431.096 280.352 1.00 1358.3 91 LEU A N 1
ATOM 1471 C CA . LEU A 1 91 ? 349.377 430.601 279.379 1.00 1358.3 91 LEU A CA 1
ATOM 1472 C C . LEU A 1 91 ? 348.371 429.634 279.992 1.00 1358.3 91 LEU A C 1
ATOM 1473 O O . LEU A 1 91 ? 347.223 429.633 279.580 1.00 1358.3 91 LEU A O 1
ATOM 1489 N N . THR A 1 92 ? 348.734 428.861 281.012 1.00 1323.2 92 THR A N 1
ATOM 1490 C CA . THR A 1 92 ? 347.738 428.117 281.781 1.00 1323.2 92 THR A CA 1
ATOM 1491 C C . THR A 1 92 ? 346.691 429.045 282.378 1.00 1323.2 92 THR A C 1
ATOM 1492 O O . THR A 1 92 ? 345.506 428.774 282.246 1.00 1323.2 92 THR A O 1
ATOM 1503 N N . ALA A 1 93 ? 347.076 430.170 282.974 1.00 1343.7 93 ALA A N 1
ATOM 1504 C CA . ALA A 1 93 ? 346.099 431.117 283.488 1.00 1343.7 93 ALA A CA 1
ATOM 1505 C C . ALA A 1 93 ? 345.261 431.732 282.360 1.00 1343.7 93 ALA A C 1
ATOM 1506 O O . ALA A 1 93 ? 344.054 431.883 282.509 1.00 1343.7 93 ALA A O 1
ATOM 1513 N N . ILE A 1 94 ? 345.861 432.046 281.212 1.00 1423.8 94 ILE A N 1
ATOM 1514 C CA . ILE A 1 94 ? 345.141 432.540 280.033 1.00 1423.8 94 ILE A CA 1
ATOM 1515 C C . ILE A 1 94 ? 344.063 431.544 279.630 1.00 1423.8 94 ILE A C 1
ATOM 1516 O O . ILE A 1 94 ? 342.902 431.901 279.470 1.00 1423.8 94 ILE A O 1
ATOM 1532 N N . PHE A 1 95 ? 344.417 430.271 279.523 1.00 1271.2 95 PHE A N 1
ATOM 1533 C CA . PHE A 1 95 ? 343.465 429.224 279.226 1.00 1271.2 95 PHE A CA 1
ATOM 1534 C C . PHE A 1 95 ? 342.400 429.085 280.308 1.00 1271.2 95 PHE A C 1
ATOM 1535 O O . PHE A 1 95 ? 341.233 428.955 279.978 1.00 1271.2 95 PHE A O 1
ATOM 1552 N N . ASP A 1 96 ? 342.739 429.178 281.583 1.00 1243.4 96 ASP A N 1
ATOM 1553 C CA . ASP A 1 96 ? 341.749 429.135 282.650 1.00 1243.4 96 ASP A CA 1
ATOM 1554 C C . ASP A 1 96 ? 340.736 430.269 282.539 1.00 1243.4 96 ASP A C 1
ATOM 1555 O O . ASP A 1 96 ? 339.535 430.052 282.669 1.00 1243.4 96 ASP A O 1
ATOM 1564 N N . ASN A 1 97 ? 341.184 431.479 282.228 1.00 1288.7 97 ASN A N 1
ATOM 1565 C CA . ASN A 1 97 ? 340.265 432.571 281.978 1.00 1288.7 97 ASN A CA 1
ATOM 1566 C C . ASN A 1 97 ? 339.377 432.274 280.783 1.00 1288.7 97 ASN A C 1
ATOM 1567 O O . ASN A 1 97 ? 338.171 432.480 280.844 1.00 1288.7 97 ASN A O 1
ATOM 1578 N N . LEU A 1 98 ? 339.927 431.745 279.701 1.00 1296.5 98 LEU A N 1
ATOM 1579 C CA . LEU A 1 98 ? 339.126 431.443 278.533 1.00 1296.5 98 LEU A CA 1
ATOM 1580 C C . LEU A 1 98 ? 338.144 430.283 278.768 1.00 1296.5 98 LEU A C 1
ATOM 1581 O O . LEU A 1 98 ? 337.036 430.314 278.245 1.00 1296.5 98 LEU A O 1
ATOM 1597 N N . ASP A 1 99 ? 338.486 429.313 279.610 1.00 1185.8 99 ASP A N 1
ATOM 1598 C CA . ASP A 1 99 ? 337.530 428.346 280.141 1.00 1185.8 99 ASP A CA 1
ATOM 1599 C C . ASP A 1 99 ? 336.367 429.051 280.829 1.00 1185.8 99 ASP A C 1
ATOM 1600 O O . ASP A 1 99 ? 335.216 428.793 280.490 1.00 1185.8 99 ASP A O 1
ATOM 1609 N N . ILE A 1 100 ? 336.636 430.002 281.722 1.00 1177.7 100 ILE A N 1
ATOM 1610 C CA . ILE A 1 100 ? 335.574 430.774 282.369 1.00 1177.7 100 ILE A CA 1
ATOM 1611 C C . ILE A 1 100 ? 334.707 431.451 281.313 1.00 1177.7 100 ILE A C 1
ATOM 1612 O O . ILE A 1 100 ? 333.492 431.329 281.341 1.00 1177.7 100 ILE A O 1
ATOM 1628 N N . GLN A 1 101 ? 335.305 432.103 280.325 1.00 1211.8 101 GLN A N 1
ATOM 1629 C CA . GLN A 1 101 ? 334.521 432.776 279.305 1.00 1211.8 101 GLN A CA 1
ATOM 1630 C C . GLN A 1 101 ? 333.686 431.798 278.483 1.00 1211.8 101 GLN A C 1
ATOM 1631 O O . GLN A 1 101 ? 332.530 432.091 278.178 1.00 1211.8 101 GLN A O 1
ATOM 1645 N N . THR A 1 102 ? 334.201 430.619 278.133 1.00 1230.9 102 THR A N 1
ATOM 1646 C CA . THR A 1 102 ? 333.364 429.633 277.466 1.00 1230.9 102 THR A CA 1
ATOM 1647 C C . THR A 1 102 ? 332.223 429.199 278.354 1.00 1230.9 102 THR A C 1
ATOM 1648 O O . THR A 1 102 ? 331.116 429.090 277.857 1.00 1230.9 102 THR A O 1
ATOM 1659 N N . ASN A 1 103 ? 332.435 428.993 279.651 1.00 1170.7 103 ASN A N 1
ATOM 1660 C CA . ASN A 1 103 ? 331.352 428.592 280.543 1.00 1170.7 103 ASN A CA 1
ATOM 1661 C C . ASN A 1 103 ? 330.268 429.669 280.618 1.00 1170.7 103 ASN A C 1
ATOM 1662 O O . ASN A 1 103 ? 329.082 429.363 280.581 1.00 1170.7 103 ASN A O 1
ATOM 1673 N N . GLU A 1 104 ? 330.655 430.937 280.667 1.00 1050.6 104 GLU A N 1
ATOM 1674 C CA . GLU A 1 104 ? 329.713 432.048 280.660 1.00 1050.6 104 GLU A CA 1
ATOM 1675 C C . GLU A 1 104 ? 328.879 432.086 279.383 1.00 1050.6 104 GLU A C 1
ATOM 1676 O O . GLU A 1 104 ? 327.654 432.193 279.435 1.00 1050.6 104 GLU A O 1
ATOM 1688 N N . LEU A 1 105 ? 329.516 431.948 278.227 1.00 1150.7 105 LEU A N 1
ATOM 1689 C CA . LEU A 1 105 ? 328.809 431.866 276.960 1.00 1150.7 105 LEU A CA 1
ATOM 1690 C C . LEU A 1 105 ? 327.874 430.665 276.919 1.00 1150.7 105 LEU A C 1
ATOM 1691 O O . LEU A 1 105 ? 326.713 430.804 276.558 1.00 1150.7 105 LEU A O 1
ATOM 1707 N N . GLU A 1 106 ? 328.349 429.502 277.330 1.00 1161.0 106 GLU A N 1
ATOM 1708 C CA . GLU A 1 106 ? 327.573 428.276 277.311 1.00 1161.0 106 GLU A CA 1
ATOM 1709 C C . GLU A 1 106 ? 326.309 428.425 278.139 1.00 1161.0 106 GLU A C 1
ATOM 1710 O O . GLU A 1 106 ? 325.215 428.192 277.645 1.00 1161.0 106 GLU A O 1
ATOM 1722 N N . LYS A 1 107 ? 326.427 428.922 279.365 1.00 1034.9 107 LYS A N 1
ATOM 1723 C CA . LYS A 1 107 ? 325.276 429.212 280.206 1.00 1034.9 107 LYS A CA 1
ATOM 1724 C C . LYS A 1 107 ? 324.330 430.180 279.521 1.00 1034.9 107 LYS A C 1
ATOM 1725 O O . LYS A 1 107 ? 323.139 429.927 279.408 1.00 1034.9 107 LYS A O 1
ATOM 1744 N N . THR A 1 108 ? 324.876 431.282 279.032 1.00 1057.7 108 THR A N 1
ATOM 1745 C CA . THR A 1 108 ? 324.045 432.381 278.583 1.00 1057.7 108 THR A CA 1
ATOM 1746 C C . THR A 1 108 ? 323.274 432.028 277.333 1.00 1057.7 108 THR A C 1
ATOM 1747 O O . THR A 1 108 ? 322.068 432.219 277.283 1.00 1057.7 108 THR A O 1
ATOM 1758 N N . VAL A 1 109 ? 323.941 431.518 276.305 1.00 1101.0 109 VAL A N 1
ATOM 1759 C CA . VAL A 1 109 ? 323.212 431.074 275.127 1.00 1101.0 109 VAL A CA 1
ATOM 1760 C C . VAL A 1 109 ? 322.519 429.753 275.317 1.00 1101.0 109 VAL A C 1
ATOM 1761 O O . VAL A 1 109 ? 321.309 429.674 275.184 1.00 1101.0 109 VAL A O 1
ATOM 1774 N N . CYS A 1 110 ? 323.262 428.715 275.665 1.00 1076.0 110 CYS A N 1
ATOM 1775 C CA . CYS A 1 110 ? 322.739 427.386 275.468 1.00 1076.0 110 CYS A CA 1
ATOM 1776 C C . CYS A 1 110 ? 321.655 427.087 276.475 1.00 1076.0 110 CYS A C 1
ATOM 1777 O O . CYS A 1 110 ? 320.629 426.517 276.126 1.00 1076.0 110 CYS A O 1
ATOM 1785 N N . ASP A 1 111 ? 321.907 427.417 277.732 1.00 1047.1 111 ASP A N 1
ATOM 1786 C CA . ASP A 1 111 ? 320.887 427.272 278.744 1.00 1047.1 111 ASP A CA 1
ATOM 1787 C C . ASP A 1 111 ? 319.850 428.403 278.747 1.00 1047.1 111 ASP A C 1
ATOM 1788 O O . ASP A 1 111 ? 318.656 428.148 278.686 1.00 1047.1 111 ASP A O 1
ATOM 1797 N N . ASP A 1 112 ? 320.287 429.659 278.828 1.00 1036.0 112 ASP A N 1
ATOM 1798 C CA . ASP A 1 112 ? 319.375 430.762 279.126 1.00 1036.0 112 ASP A CA 1
ATOM 1799 C C . ASP A 1 112 ? 318.505 431.306 277.990 1.00 1036.0 112 ASP A C 1
ATOM 1800 O O . ASP A 1 112 ? 317.402 431.788 278.239 1.00 1036.0 112 ASP A O 1
ATOM 1809 N N . LEU A 1 113 ? 318.980 431.288 276.751 1.00 1086.8 113 LEU A N 1
ATOM 1810 C CA . LEU A 1 113 ? 318.399 432.072 275.658 1.00 1086.8 113 LEU A CA 1
ATOM 1811 C C . LEU A 1 113 ? 316.895 431.868 275.410 1.00 1086.8 113 LEU A C 1
ATOM 1812 O O . LEU A 1 113 ? 316.207 432.854 275.138 1.00 1086.8 113 LEU A O 1
ATOM 1828 N N . PRO A 1 114 ? 316.335 430.652 275.502 1.00 1024.1 114 PRO A N 1
ATOM 1829 C CA . PRO A 1 114 ? 314.932 430.442 275.202 1.00 1024.1 114 PRO A CA 1
ATOM 1830 C C . PRO A 1 114 ? 314.003 431.286 276.064 1.00 1024.1 114 PRO A C 1
ATOM 1831 O O . PRO A 1 114 ? 313.036 431.844 275.552 1.00 1024.1 114 PRO A O 1
ATOM 1842 N N . GLN A 1 115 ? 314.312 431.476 277.348 1.00 1020.7 115 GLN A N 1
ATOM 1843 C CA . GLN A 1 115 ? 313.488 432.316 278.209 1.00 1020.7 115 GLN A CA 1
ATOM 1844 C C . GLN A 1 115 ? 313.385 433.731 277.661 1.00 1020.7 115 GLN A C 1
ATOM 1845 O O . GLN A 1 115 ? 312.323 434.336 277.773 1.00 1020.7 115 GLN A O 1
ATOM 1859 N N . THR A 1 116 ? 314.427 434.243 277.006 1.00 1087.3 116 THR A N 1
ATOM 1860 C CA . THR A 1 116 ? 314.346 435.566 276.416 1.00 1087.3 116 THR A CA 1
ATOM 1861 C C . THR A 1 116 ? 313.234 435.631 275.384 1.00 1087.3 116 THR A C 1
ATOM 1862 O O . THR A 1 116 ? 312.430 436.565 275.412 1.00 1087.3 116 THR A O 1
ATOM 1873 N N . VAL A 1 117 ? 313.115 434.610 274.527 1.00 1023.5 117 VAL A N 1
ATOM 1874 C CA . VAL A 1 117 ? 311.964 434.579 273.622 1.00 1023.5 117 VAL A CA 1
ATOM 1875 C C . VAL A 1 117 ? 310.674 434.593 274.417 1.00 1023.5 117 VAL A C 1
ATOM 1876 O O . VAL A 1 117 ? 309.791 435.423 274.190 1.00 1023.5 117 VAL A O 1
ATOM 1889 N N . THR A 1 118 ? 310.597 433.693 275.393 1.00 1031.3 118 THR A N 1
ATOM 1890 C CA . THR A 1 118 ? 309.400 433.494 276.188 1.00 1031.3 118 THR A CA 1
ATOM 1891 C C . THR A 1 118 ? 308.932 434.778 276.824 1.00 1031.3 118 THR A C 1
ATOM 1892 O O . THR A 1 118 ? 307.726 434.950 276.931 1.00 1031.3 118 THR A O 1
ATOM 1903 N N . GLN A 1 119 ? 309.822 435.697 277.203 1.00 976.16 119 GLN A N 1
ATOM 1904 C CA . GLN A 1 119 ? 309.405 436.788 278.065 1.00 976.16 119 GLN A CA 1
ATOM 1905 C C . GLN A 1 119 ? 308.304 437.630 277.414 1.00 976.16 119 GLN A C 1
ATOM 1906 O O . GLN A 1 119 ? 307.173 437.705 277.921 1.00 976.16 119 GLN A O 1
ATOM 1920 N N . TYR A 1 120 ? 308.539 438.099 276.193 1.00 1001.2 120 TYR A N 1
ATOM 1921 C CA . TYR A 1 120 ? 307.453 438.759 275.460 1.00 1001.2 120 TYR A CA 1
ATOM 1922 C C . TYR A 1 120 ? 306.383 437.825 274.848 1.00 1001.2 120 TYR A C 1
ATOM 1923 O O . TYR A 1 120 ? 305.195 438.152 274.756 1.00 1001.2 120 TYR A O 1
ATOM 1941 N N . VAL A 1 121 ? 306.787 436.612 274.466 1.00 1014.4 121 VAL A N 1
ATOM 1942 C CA . VAL A 1 121 ? 305.862 435.571 273.995 1.00 1014.4 121 VAL A CA 1
ATOM 1943 C C . VAL A 1 121 ? 304.746 435.228 274.973 1.00 1014.4 121 VAL A C 1
ATOM 1944 O O . VAL A 1 121 ? 303.652 434.914 274.523 1.00 1014.4 121 VAL A O 1
ATOM 1957 N N . ASN A 1 122 ? 304.946 435.338 276.288 1.00 1002.9 122 ASN A N 1
ATOM 1958 C CA . ASN A 1 122 ? 303.963 434.909 277.290 1.00 1002.9 122 ASN A CA 1
ATOM 1959 C C . ASN A 1 122 ? 302.581 435.512 277.059 1.00 1002.9 122 ASN A C 1
ATOM 1960 O O . ASN A 1 122 ? 301.540 434.849 277.183 1.00 1002.9 122 ASN A O 1
ATOM 1971 N N . GLN A 1 123 ? 302.561 436.785 276.679 1.00 938.26 123 GLN A N 1
ATOM 1972 C CA . GLN A 1 123 ? 301.266 437.394 276.385 1.00 938.26 123 GLN A CA 1
ATOM 1973 C C . GLN A 1 123 ? 300.621 436.880 275.101 1.00 938.26 123 GLN A C 1
ATOM 1974 O O . GLN A 1 123 ? 299.398 436.867 274.994 1.00 938.26 123 GLN A O 1
ATOM 1988 N N . PHE A 1 124 ? 301.398 436.497 274.094 1.00 989.21 124 PHE A N 1
ATOM 1989 C CA . PHE A 1 124 ? 300.797 436.150 272.808 1.00 989.21 124 PHE A CA 1
ATOM 1990 C C . PHE A 1 124 ? 299.787 435.012 272.831 1.00 989.21 124 PHE A C 1
ATOM 1991 O O . PHE A 1 124 ? 298.779 435.174 272.151 1.00 989.21 124 PHE A O 1
ATOM 2008 N N . PRO A 1 125 ? 299.984 433.884 273.534 1.00 904.02 125 PRO A N 1
ATOM 2009 C CA . PRO A 1 125 ? 299.014 432.809 273.456 1.00 904.02 125 PRO A CA 1
ATOM 2010 C C . PRO A 1 125 ? 297.610 433.247 273.815 1.00 904.02 125 PRO A C 1
ATOM 2011 O O . PRO A 1 125 ? 296.694 433.054 273.017 1.00 904.02 125 PRO A O 1
ATOM 2022 N N . ASP A 1 126 ? 297.437 433.948 274.933 1.00 883.52 126 ASP A N 1
ATOM 2023 C CA . ASP A 1 126 ? 296.077 434.410 275.249 1.00 883.52 126 ASP A CA 1
ATOM 2024 C C . ASP A 1 126 ? 295.537 435.351 274.184 1.00 883.52 126 ASP A C 1
ATOM 2025 O O . ASP A 1 126 ? 294.383 435.264 273.779 1.00 883.52 126 ASP A O 1
ATOM 2034 N N . LEU A 1 127 ? 296.379 436.232 273.684 1.00 981.89 127 LEU A N 1
ATOM 2035 C CA . LEU A 1 127 ? 295.957 437.272 272.764 1.00 981.89 127 LEU A CA 1
ATOM 2036 C C . LEU A 1 127 ? 295.557 436.741 271.390 1.00 981.89 127 LEU A C 1
ATOM 2037 O O . LEU A 1 127 ? 294.575 437.202 270.816 1.00 981.89 127 LEU A O 1
ATOM 2053 N N . LYS A 1 128 ? 296.205 435.689 270.902 1.00 973.21 128 LYS A N 1
ATOM 2054 C CA . LYS A 1 128 ? 295.773 434.981 269.693 1.00 973.21 128 LYS A CA 1
ATOM 2055 C C . LYS A 1 128 ? 294.352 434.453 269.869 1.00 973.21 128 LYS A C 1
ATOM 2056 O O . LYS A 1 128 ? 293.471 434.726 269.053 1.00 973.21 128 LYS A O 1
ATOM 2075 N N . LYS A 1 129 ? 294.081 433.796 270.998 1.00 887.53 129 LYS A N 1
ATOM 2076 C CA . LYS A 1 129 ? 292.729 433.318 271.314 1.00 887.53 129 LYS A CA 1
ATOM 2077 C C . LYS A 1 129 ? 291.747 434.484 271.328 1.00 887.53 129 LYS A C 1
ATOM 2078 O O . LYS A 1 129 ? 290.680 434.412 270.721 1.00 887.53 129 LYS A O 1
ATOM 2097 N N . LYS A 1 130 ? 292.139 435.608 271.930 1.00 985.35 130 LYS A N 1
ATOM 2098 C CA . LYS A 1 130 ? 291.348 436.838 271.941 1.00 985.35 130 LYS A CA 1
ATOM 2099 C C . LYS A 1 130 ? 290.964 437.324 270.544 1.00 985.35 130 LYS A C 1
ATOM 2100 O O . LYS A 1 130 ? 289.902 437.921 270.417 1.00 985.35 130 LYS A O 1
ATOM 2119 N N . ILE A 1 131 ? 291.742 437.078 269.492 1.00 1032.6 131 ILE A N 1
ATOM 2120 C CA . ILE A 1 131 ? 291.337 437.473 268.129 1.00 1032.6 131 ILE A CA 1
ATOM 2121 C C . ILE A 1 131 ? 289.952 436.902 267.828 1.00 1032.6 131 ILE A C 1
ATOM 2122 O O . ILE A 1 131 ? 289.043 437.631 267.447 1.00 1032.6 131 ILE A O 1
ATOM 2138 N N . GLU A 1 132 ? 289.742 435.627 268.128 1.00 963.08 132 GLU A N 1
ATOM 2139 C CA . GLU A 1 132 ? 288.423 434.995 268.004 1.00 963.08 132 GLU A CA 1
ATOM 2140 C C . GLU A 1 132 ? 287.422 435.436 269.064 1.00 963.08 132 GLU A C 1
ATOM 2141 O O . GLU A 1 132 ? 286.223 435.433 268.785 1.00 963.08 132 GLU A O 1
ATOM 2153 N N . LYS A 1 133 ? 287.858 435.859 270.258 1.00 1007.2 133 LYS A N 1
ATOM 2154 C CA . LYS A 1 133 ? 286.942 436.419 271.268 1.00 1007.2 133 LYS A CA 1
ATOM 2155 C C . LYS A 1 133 ? 286.129 437.548 270.632 1.00 1007.2 133 LYS A C 1
ATOM 2156 O O . LYS A 1 133 ? 284.902 437.458 270.595 1.00 1007.2 133 LYS A O 1
ATOM 2175 N N . ARG A 1 134 ? 286.818 438.483 269.979 1.00 1105.1 134 ARG A N 1
ATOM 2176 C CA . ARG A 1 134 ? 286.233 439.604 269.239 1.00 1105.1 134 ARG A CA 1
ATOM 2177 C C . ARG A 1 134 ? 285.478 439.158 267.995 1.00 1105.1 134 ARG A C 1
ATOM 2178 O O . ARG A 1 134 ? 284.336 439.551 267.809 1.00 1105.1 134 ARG A O 1
ATOM 2199 N N . GLY A 1 135 ? 286.085 438.312 267.169 1.00 1126.0 135 GLY A N 1
ATOM 2200 C CA . GLY A 1 135 ? 285.554 437.972 265.851 1.00 1126.0 135 GLY A CA 1
ATOM 2201 C C . GLY A 1 135 ? 284.155 437.357 265.897 1.00 1126.0 135 GLY A C 1
ATOM 2202 O O . GLY A 1 135 ? 283.235 437.805 265.214 1.00 1126.0 135 GLY A O 1
ATOM 2206 N N . ARG A 1 136 ? 283.943 436.382 266.790 1.00 1013.3 136 ARG A N 1
ATOM 2207 C CA . ARG A 1 136 ? 282.620 435.771 266.970 1.00 1013.3 136 ARG A CA 1
ATOM 2208 C C . ARG A 1 136 ? 281.582 436.808 267.333 1.00 1013.3 136 ARG A C 1
ATOM 2209 O O . ARG A 1 136 ? 280.438 436.716 266.917 1.00 1013.3 136 ARG A O 1
ATOM 2230 N N . LYS A 1 137 ? 281.964 437.806 268.120 1.00 1113.5 137 LYS A N 1
ATOM 2231 C CA . LYS A 1 137 ? 281.020 438.814 268.579 1.00 1113.5 137 LYS A CA 1
ATOM 2232 C C . LYS A 1 137 ? 280.543 439.730 267.478 1.00 1113.5 137 LYS A C 1
ATOM 2233 O O . LYS A 1 137 ? 279.404 440.154 267.563 1.00 1113.5 137 LYS A O 1
ATOM 2252 N N . LEU A 1 138 ? 281.264 439.910 266.377 1.00 1228.6 138 LEU A N 1
ATOM 2253 C CA . LEU A 1 138 ? 280.647 440.473 265.177 1.00 1228.6 138 LEU A CA 1
ATOM 2254 C C . LEU A 1 138 ? 279.545 439.576 264.633 1.00 1228.6 138 LEU A C 1
ATOM 2255 O O . LEU A 1 138 ? 278.452 440.057 264.358 1.00 1228.6 138 LEU A O 1
ATOM 2271 N N . VAL A 1 139 ? 279.817 438.288 264.476 1.00 1202.0 139 VAL A N 1
ATOM 2272 C CA . VAL A 1 139 ? 278.841 437.370 263.896 1.00 1202.0 139 VAL A CA 1
ATOM 2273 C C . VAL A 1 139 ? 277.562 437.410 264.709 1.00 1202.0 139 VAL A C 1
ATOM 2274 O O . VAL A 1 139 ? 276.497 437.635 264.158 1.00 1202.0 139 VAL A O 1
ATOM 2287 N N . ASP A 1 140 ? 277.653 437.323 266.026 1.00 1201.0 140 ASP A N 1
ATOM 2288 C CA . ASP A 1 140 ? 276.508 437.517 266.900 1.00 1201.0 140 ASP A CA 1
ATOM 2289 C C . ASP A 1 140 ? 275.890 438.904 266.790 1.00 1201.0 140 ASP A C 1
ATOM 2290 O O . ASP A 1 140 ? 274.674 439.017 266.825 1.00 1201.0 140 ASP A O 1
ATOM 2299 N N . TYR A 1 141 ? 276.683 439.967 266.732 1.00 1291.4 141 TYR A N 1
ATOM 2300 C CA . TYR A 1 141 ? 276.161 441.321 266.768 1.00 1291.4 141 TYR A CA 1
ATOM 2301 C C . TYR A 1 141 ? 275.330 441.614 265.529 1.00 1291.4 141 TYR A C 1
ATOM 2302 O O . TYR A 1 141 ? 274.157 441.949 265.644 1.00 1291.4 141 TYR A O 1
ATOM 2320 N N . ASP A 1 142 ? 275.879 441.419 264.336 1.00 1352.2 142 ASP A N 1
ATOM 2321 C CA . ASP A 1 142 ? 275.104 441.668 263.132 1.00 1352.2 142 ASP A CA 1
ATOM 2322 C C . ASP A 1 142 ? 274.058 440.581 262.895 1.00 1352.2 142 ASP A C 1
ATOM 2323 O O . ASP A 1 142 ? 272.977 440.893 262.415 1.00 1352.2 142 ASP A O 1
ATOM 2332 N N . SER A 1 143 ? 274.288 439.324 263.278 1.00 1296.4 143 SER A N 1
ATOM 2333 C CA . SER A 1 143 ? 273.228 438.314 263.218 1.00 1296.4 143 SER A CA 1
ATOM 2334 C C . SER A 1 143 ? 272.035 438.739 264.066 1.00 1296.4 143 SER A C 1
ATOM 2335 O O . SER A 1 143 ? 270.902 438.731 263.600 1.00 1296.4 143 SER A O 1
ATOM 2343 N N . ALA A 1 144 ? 272.275 439.212 265.281 1.00 1291.4 144 ALA A N 1
ATOM 2344 C CA . ALA A 1 144 ? 271.213 439.680 266.137 1.00 1291.4 144 ALA A CA 1
ATOM 2345 C C . ALA A 1 144 ? 270.560 440.955 265.611 1.00 1291.4 144 ALA A C 1
ATOM 2346 O O . ALA A 1 144 ? 269.340 441.072 265.657 1.00 1291.4 144 ALA A O 1
ATOM 2353 N N . LYS A 1 145 ? 271.345 441.883 265.067 1.00 1292.1 145 LYS A N 1
ATOM 2354 C CA . LYS A 1 145 ? 270.836 443.119 264.479 1.00 1292.1 145 LYS A CA 1
ATOM 2355 C C . LYS A 1 145 ? 269.885 442.830 263.336 1.00 1292.1 145 LYS A C 1
ATOM 2356 O O . LYS A 1 145 ? 268.741 443.272 263.337 1.00 1292.1 145 LYS A O 1
ATOM 2375 N N . ASN A 1 146 ? 270.330 442.027 262.384 1.00 1336.9 146 ASN A N 1
ATOM 2376 C CA . ASN A 1 146 ? 269.512 441.667 261.243 1.00 1336.9 146 ASN A CA 1
ATOM 2377 C C . ASN A 1 146 ? 268.351 440.751 261.657 1.00 1336.9 146 ASN A C 1
ATOM 2378 O O . ASN A 1 146 ? 267.280 440.819 261.069 1.00 1336.9 146 ASN A O 1
ATOM 2389 N N . SER A 1 147 ? 268.494 439.963 262.717 1.00 1301.0 147 SER A N 1
ATOM 2390 C CA . SER A 1 147 ? 267.412 439.157 263.283 1.00 1301.0 147 SER A CA 1
ATOM 2391 C C . SER A 1 147 ? 266.316 440.040 263.850 1.00 1301.0 147 SER A C 1
ATOM 2392 O O . SER A 1 147 ? 265.154 439.811 263.557 1.00 1301.0 147 SER A O 1
ATOM 2400 N N . PHE A 1 148 ? 266.651 441.097 264.581 1.00 1276.3 148 PHE A N 1
ATOM 2401 C CA . PHE A 1 148 ? 265.650 442.014 265.108 1.00 1276.3 148 PHE A CA 1
ATOM 2402 C C . PHE A 1 148 ? 264.858 442.632 263.964 1.00 1276.3 148 PHE A C 1
ATOM 2403 O O . PHE A 1 148 ? 263.632 442.544 263.937 1.00 1276.3 148 PHE A O 1
ATOM 2420 N N . ASN A 1 149 ? 265.555 443.150 262.955 1.00 1304.7 149 ASN A N 1
ATOM 2421 C CA . ASN A 1 149 ? 264.905 443.677 261.762 1.00 1304.7 149 ASN A CA 1
ATOM 2422 C C . ASN A 1 149 ? 264.026 442.618 261.091 1.00 1304.7 149 ASN A C 1
ATOM 2423 O O . ASN A 1 149 ? 262.877 442.881 260.772 1.00 1304.7 149 ASN A O 1
ATOM 2434 N N . SER A 1 150 ? 264.527 441.398 260.936 1.00 1336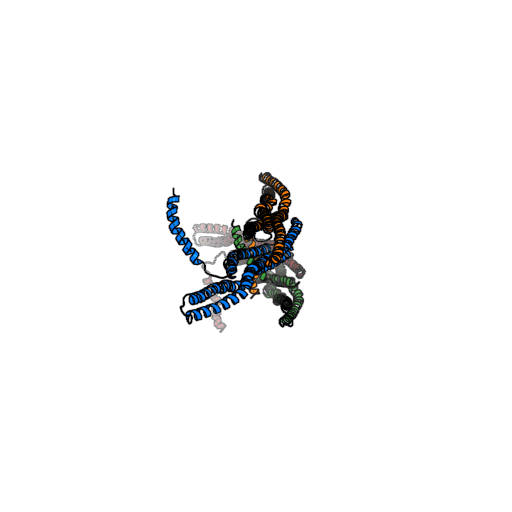.8 150 SER A N 1
ATOM 2435 C CA . SER A 1 150 ? 263.813 440.284 260.332 1.00 1336.8 150 SER A CA 1
ATOM 2436 C C . SER A 1 150 ? 262.532 439.970 261.079 1.00 1336.8 150 SER A C 1
ATOM 2437 O O . SER A 1 150 ? 261.481 439.841 260.463 1.00 1336.8 150 SER A O 1
ATOM 2445 N N . VAL A 1 151 ? 262.543 439.954 262.406 1.00 1286.0 151 VAL A N 1
ATOM 2446 C CA . VAL A 1 151 ? 261.309 439.783 263.153 1.00 1286.0 151 VAL A CA 1
ATOM 2447 C C . VAL A 1 151 ? 260.371 440.939 262.885 1.00 1286.0 151 VAL A C 1
ATOM 2448 O O . VAL A 1 15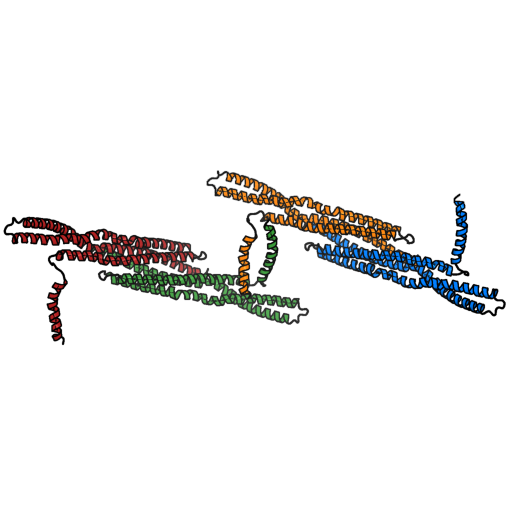1 ? 259.228 440.720 262.519 1.00 1286.0 151 VAL A O 1
ATOM 2461 N N . LYS A 1 152 ? 260.842 442.176 262.989 1.00 1235.6 152 LYS A N 1
ATOM 2462 C CA . LYS A 1 152 ? 259.981 443.345 262.831 1.00 1235.6 152 LYS A CA 1
ATOM 2463 C C . LYS A 1 152 ? 259.348 443.426 261.450 1.00 1235.6 152 LYS A C 1
ATOM 2464 O O . LYS A 1 152 ? 258.237 443.911 261.301 1.00 1235.6 152 LYS A O 1
ATOM 2483 N N . ALA A 1 153 ? 260.044 442.929 260.440 1.00 1351.0 153 ALA A N 1
ATOM 2484 C CA . ALA A 1 153 ? 259.521 442.783 259.097 1.00 1351.0 153 ALA A CA 1
ATOM 2485 C C . ALA A 1 153 ? 258.556 441.606 258.939 1.00 1351.0 153 ALA A C 1
ATOM 2486 O O . ALA A 1 153 ? 257.520 441.730 258.294 1.00 1351.0 153 ALA A O 1
ATOM 2493 N N . SER A 1 154 ? 258.891 440.443 259.474 1.00 1271.1 154 SER A N 1
ATOM 2494 C CA . SER A 1 154 ? 258.093 439.226 259.319 1.00 1271.1 154 SER A CA 1
ATOM 2495 C C . SER A 1 154 ? 256.812 439.214 260.135 1.00 1271.1 154 SER A C 1
ATOM 2496 O O . SER A 1 154 ? 255.758 438.814 259.656 1.00 1271.1 154 SER A O 1
ATOM 2504 N N . SER A 1 155 ? 256.893 439.619 261.388 1.00 1116.9 155 SER A N 1
ATOM 2505 C CA . SER A 1 155 ? 255.827 439.473 262.356 1.00 1116.9 155 SER A CA 1
ATOM 2506 C C . SER A 1 155 ? 254.665 440.413 262.095 1.00 1116.9 155 SER A C 1
ATOM 2507 O O . SER A 1 155 ? 254.865 441.620 261.968 1.00 1116.9 155 SER A O 1
ATOM 2515 N N . LYS A 1 156 ? 253.443 439.890 262.040 1.00 965.97 156 LYS A N 1
ATOM 2516 C CA . LYS A 1 156 ? 252.259 440.665 261.656 1.00 965.97 156 LYS A CA 1
ATOM 2517 C C . LYS A 1 156 ? 251.948 441.812 262.599 1.00 965.97 156 LYS A C 1
ATOM 2518 O O . LYS A 1 156 ? 251.519 442.866 262.140 1.00 965.97 156 LYS A O 1
ATOM 2537 N N . LYS A 1 157 ? 252.159 441.625 263.899 1.00 1033.4 157 LYS A N 1
ATOM 2538 C CA . LYS A 1 157 ? 251.624 442.512 264.937 1.00 1033.4 157 LYS A CA 1
ATOM 2539 C C . LYS A 1 157 ? 252.646 443.243 265.781 1.00 1033.4 157 LYS A C 1
ATOM 2540 O O . LYS A 1 157 ? 252.226 444.046 266.606 1.00 1033.4 157 LYS A O 1
ATOM 2559 N N . ASP A 1 158 ? 253.944 442.993 265.644 1.00 1179.0 158 ASP A N 1
ATOM 2560 C CA . ASP A 1 158 ? 254.844 443.193 266.789 1.00 1179.0 158 ASP A CA 1
ATOM 2561 C C . ASP A 1 158 ? 254.289 442.355 267.960 1.00 1179.0 158 ASP A C 1
ATOM 2562 O O . ASP A 1 158 ? 253.675 441.320 267.702 1.00 1179.0 158 ASP A O 1
ATOM 2571 N N . ASN A 1 159 ? 254.476 442.706 269.227 1.00 1333.7 159 ASN A N 1
ATOM 2572 C CA . ASN A 1 159 ? 254.078 441.832 270.343 1.00 1333.7 159 ASN A CA 1
ATOM 2573 C C . ASN A 1 159 ? 254.680 440.420 270.196 1.00 1333.7 159 ASN A C 1
ATOM 2574 O O . ASN A 1 159 ? 254.063 439.419 270.555 1.00 1333.7 159 ASN A O 1
ATOM 2585 N N . ASP A 1 160 ? 255.869 440.322 269.606 1.00 1345.4 160 ASP A N 1
ATOM 2586 C CA . ASP A 1 160 ? 256.464 439.056 269.221 1.00 1345.4 160 ASP A CA 1
ATOM 2587 C C . ASP A 1 160 ? 257.647 438.703 270.137 1.00 1345.4 160 ASP A C 1
ATOM 2588 O O . ASP A 1 160 ? 258.644 439.427 270.157 1.00 1345.4 160 ASP A O 1
ATOM 2597 N N . PRO A 1 161 ? 257.611 437.574 270.856 1.00 1438.6 161 PRO A N 1
ATOM 2598 C CA . PRO A 1 161 ? 258.722 437.140 271.684 1.00 1438.6 161 PRO A CA 1
ATOM 2599 C C . PRO A 1 161 ? 260.027 437.041 270.904 1.00 1438.6 161 PRO A C 1
ATOM 2600 O O . PRO A 1 161 ? 261.086 437.366 271.439 1.00 1438.6 161 PRO A O 1
ATOM 2611 N N . LYS A 1 162 ? 259.974 436.692 269.615 1.00 1332.8 162 LYS A N 1
ATOM 2612 C CA . LYS A 1 162 ? 261.149 436.697 268.745 1.00 1332.8 162 LYS A CA 1
ATOM 2613 C C . LYS A 1 162 ? 261.803 438.069 268.708 1.00 1332.8 162 LYS A C 1
ATOM 2614 O O . LYS A 1 162 ? 263.021 438.152 268.722 1.00 1332.8 162 LYS A O 1
ATOM 2633 N N . LEU A 1 163 ? 261.038 439.156 268.695 1.00 1312.4 163 LEU A N 1
ATOM 2634 C CA . LEU A 1 163 ? 261.616 440.488 268.603 1.00 1312.4 163 LEU A CA 1
ATOM 2635 C C . LEU A 1 163 ? 262.330 440.815 269.898 1.00 1312.4 163 LEU A C 1
ATOM 2636 O O . LEU A 1 163 ? 263.467 441.266 269.870 1.00 1312.4 163 LEU A O 1
ATOM 2652 N N . ALA A 1 164 ? 261.709 440.523 271.038 1.00 1423.9 164 ALA A N 1
ATOM 2653 C CA . ALA A 1 164 ? 262.354 440.707 272.326 1.00 1423.9 164 ALA A CA 1
ATOM 2654 C C . ALA A 1 164 ? 263.650 439.895 272.418 1.00 1423.9 164 ALA A C 1
ATOM 2655 O O . ALA A 1 164 ? 264.707 440.463 272.668 1.00 1423.9 164 ALA A O 1
ATOM 2662 N N . LYS A 1 165 ? 263.624 438.610 272.081 1.00 1267.0 165 LYS A N 1
ATOM 2663 C CA . LYS A 1 165 ? 264.813 437.756 272.036 1.00 1267.0 165 LYS A CA 1
ATOM 2664 C C . LYS A 1 165 ? 265.887 438.330 271.122 1.00 1267.0 165 LYS A C 1
ATOM 2665 O O . LYS A 1 165 ? 267.034 438.427 271.527 1.00 1267.0 165 LYS A O 1
ATOM 2684 N N . ALA A 1 166 ? 265.536 438.783 269.930 1.00 1290.6 166 ALA A N 1
ATOM 2685 C CA . ALA A 1 166 ? 266.487 439.376 269.008 1.00 1290.6 166 ALA A CA 1
ATOM 2686 C C . ALA A 1 166 ? 267.066 440.697 269.528 1.00 1290.6 166 ALA A C 1
ATOM 2687 O O . ALA A 1 166 ? 268.228 440.998 269.303 1.00 1290.6 166 ALA A O 1
ATOM 2694 N N . THR A 1 167 ? 266.283 441.471 270.274 1.00 1373.5 167 THR A N 1
ATOM 2695 C CA . THR A 1 167 ? 266.750 442.683 270.945 1.00 1373.5 167 THR A CA 1
ATOM 2696 C C . THR A 1 167 ? 267.758 442.339 272.033 1.00 1373.5 167 THR A C 1
ATOM 2697 O O . THR A 1 167 ? 268.788 442.988 272.160 1.00 1373.5 167 THR A O 1
ATOM 2708 N N . MET A 1 168 ? 267.481 441.300 272.812 1.00 1340.5 168 MET A N 1
ATOM 2709 C CA . MET A 1 168 ? 268.368 440.816 273.860 1.00 1340.5 168 MET A CA 1
ATOM 2710 C C . MET A 1 168 ? 269.680 440.326 273.266 1.00 1340.5 168 MET A C 1
ATOM 2711 O O . MET A 1 168 ? 270.745 440.718 273.730 1.00 1340.5 168 MET A O 1
ATOM 2725 N N . GLU A 1 169 ? 269.626 439.550 272.188 1.00 1242.5 169 GLU A N 1
ATOM 2726 C CA . GLU A 1 169 ? 270.834 439.145 271.480 1.00 1242.5 169 GLU A CA 1
ATOM 2727 C C . GLU A 1 169 ? 271.595 440.341 270.936 1.00 1242.5 169 GLU A C 1
ATOM 2728 O O . GLU A 1 169 ? 272.813 440.383 271.035 1.00 1242.5 169 GLU A O 1
ATOM 2740 N N . LEU A 1 170 ? 270.899 441.336 270.393 1.00 1284.0 170 LEU A N 1
ATOM 2741 C CA . LEU A 1 170 ? 271.548 442.501 269.823 1.00 1284.0 170 LEU A CA 1
ATOM 2742 C C . LEU A 1 170 ? 272.303 443.256 270.901 1.00 1284.0 170 LEU A C 1
ATOM 2743 O O . LEU A 1 170 ? 273.482 443.533 270.745 1.00 1284.0 170 LEU A O 1
ATOM 2759 N N . GLN A 1 171 ? 271.658 443.528 272.026 1.00 1307.0 171 GLN A N 1
ATOM 2760 C CA . GLN A 1 171 ? 272.294 444.238 273.122 1.00 1307.0 171 GLN A CA 1
ATOM 2761 C C . GLN A 1 171 ? 273.494 443.468 273.659 1.00 1307.0 171 GLN A C 1
ATOM 2762 O O . GLN A 1 171 ? 274.580 444.025 273.783 1.00 1307.0 171 GLN A O 1
ATOM 2776 N N . ALA A 1 172 ? 273.320 442.187 273.964 1.00 1234.2 172 ALA A N 1
ATOM 2777 C CA . ALA A 1 172 ? 274.378 441.372 274.526 1.00 1234.2 172 ALA A CA 1
ATOM 2778 C C . ALA A 1 172 ? 275.573 441.293 273.580 1.00 1234.2 172 ALA A C 1
ATOM 2779 O O . ALA A 1 172 ? 276.706 441.599 273.950 1.00 1234.2 172 ALA A O 1
ATOM 2786 N N . ALA A 1 173 ? 275.326 440.973 272.321 1.00 1226.8 173 ALA A N 1
ATOM 2787 C CA . ALA A 1 173 ? 276.383 440.864 271.351 1.00 1226.8 173 ALA A CA 1
ATOM 2788 C C . ALA A 1 173 ? 277.072 442.199 271.120 1.00 1226.8 173 ALA A C 1
ATOM 2789 O O . ALA A 1 173 ? 278.288 442.222 271.047 1.00 1226.8 173 ALA A O 1
ATOM 2796 N N . GLU A 1 174 ? 276.348 443.310 271.078 1.00 1238.6 174 GLU A N 1
ATOM 2797 C CA . GLU A 1 174 ? 276.937 444.630 270.912 1.00 1238.6 174 GLU A CA 1
ATOM 2798 C C . GLU A 1 174 ? 277.847 444.997 272.081 1.00 1238.6 174 GLU A C 1
ATOM 2799 O O . GLU A 1 174 ? 278.931 445.532 271.880 1.00 1238.6 174 GLU A O 1
ATOM 2811 N N . GLN A 1 175 ? 277.452 444.685 273.312 1.00 1154.4 175 GLN A N 1
ATOM 2812 C CA . GLN A 1 175 ? 278.289 444.926 274.479 1.00 1154.4 175 GLN A CA 1
ATOM 2813 C C . GLN A 1 175 ? 279.596 444.156 274.388 1.00 1154.4 175 GLN A C 1
ATOM 2814 O O . GLN A 1 175 ? 280.666 444.728 274.557 1.00 1154.4 175 GLN A O 1
ATOM 2828 N N . MET A 1 176 ? 279.529 442.869 274.082 1.00 1127.2 176 MET A N 1
ATOM 2829 C CA . MET A 1 176 ? 280.733 442.074 273.934 1.00 1127.2 176 MET A CA 1
ATOM 2830 C C . MET A 1 176 ? 281.580 442.557 272.758 1.00 1127.2 176 MET A C 1
ATOM 2831 O O . MET A 1 176 ? 282.781 442.755 272.896 1.00 1127.2 176 MET A O 1
ATOM 2845 N N . TYR A 1 177 ? 280.952 442.809 271.615 1.00 1181.6 177 TYR A N 1
ATOM 2846 C CA . TYR A 1 177 ? 281.581 443.339 270.412 1.00 1181.6 177 TYR A CA 1
ATOM 2847 C C . TYR A 1 177 ? 282.353 444.620 270.709 1.00 1181.6 177 TYR A C 1
ATOM 2848 O O . TYR A 1 177 ? 283.526 444.722 270.380 1.00 1181.6 177 TYR A O 1
ATOM 2866 N N . THR A 1 178 ? 281.736 445.578 271.394 1.00 1222.8 178 THR A N 1
ATOM 2867 C CA . THR A 1 178 ? 282.363 446.854 271.723 1.00 1222.8 178 THR A CA 1
ATOM 2868 C C . THR A 1 178 ? 283.449 446.719 272.777 1.00 1222.8 178 THR A C 1
ATOM 2869 O O . THR A 1 178 ? 284.516 447.303 272.618 1.00 1222.8 178 THR A O 1
ATOM 2880 N N . GLU A 1 179 ? 283.251 445.919 273.821 1.00 1099.2 179 GLU A N 1
ATOM 2881 C CA . GLU A 1 179 ? 284.282 445.670 274.829 1.00 1099.2 179 GLU A CA 1
ATOM 2882 C C . GLU A 1 179 ? 285.535 445.068 274.208 1.00 1099.2 179 GLU A C 1
ATOM 2883 O O . GLU A 1 179 ? 286.643 445.565 274.388 1.00 1099.2 179 GLU A O 1
ATOM 2895 N N . MET A 1 180 ? 285.340 444.025 273.415 1.00 1089.7 180 MET A N 1
ATOM 2896 C CA . MET A 1 180 ? 286.412 443.349 272.727 1.00 1089.7 180 MET A CA 1
ATOM 2897 C C . MET A 1 180 ? 287.044 444.255 271.699 1.00 1089.7 180 MET A C 1
ATOM 2898 O O . MET A 1 180 ? 288.244 444.195 271.526 1.00 1089.7 180 MET A O 1
ATOM 2912 N N . ASN A 1 181 ? 286.284 445.114 271.028 1.00 1137.3 181 ASN A N 1
ATOM 2913 C CA . ASN A 1 181 ? 286.870 446.070 270.119 1.00 1137.3 181 ASN A CA 1
ATOM 2914 C C . ASN A 1 181 ? 287.871 446.962 270.835 1.00 1137.3 181 ASN A C 1
ATOM 2915 O O . ASN A 1 181 ? 289.021 447.040 270.424 1.00 1137.3 181 ASN A O 1
ATOM 2926 N N . ASN A 1 182 ? 287.450 447.592 271.925 1.00 1201.6 182 ASN A N 1
ATOM 2927 C CA . ASN A 1 182 ? 288.290 448.526 272.649 1.00 1201.6 182 ASN A CA 1
ATOM 2928 C C . ASN A 1 182 ? 289.560 447.854 273.149 1.00 1201.6 182 ASN A C 1
ATOM 2929 O O . ASN A 1 182 ? 290.662 448.347 272.921 1.00 1201.6 182 ASN A O 1
ATOM 2940 N N . GLU A 1 183 ? 289.428 446.684 273.757 1.00 1058.6 183 GLU A N 1
ATOM 2941 C CA . GLU A 1 183 ? 290.586 445.968 274.264 1.00 1058.6 183 GLU A CA 1
ATOM 2942 C C . GLU A 1 183 ? 291.499 445.501 273.141 1.00 1058.6 183 GLU A C 1
ATOM 2943 O O . GLU A 1 183 ? 292.708 445.687 273.161 1.00 1058.6 183 GLU A O 1
ATOM 2955 N N . LEU A 1 184 ? 290.915 444.824 272.176 1.00 1072.8 184 LEU A N 1
ATOM 2956 C CA . LEU A 1 184 ? 291.637 444.065 271.191 1.00 1072.8 184 LEU A CA 1
ATOM 2957 C C . LEU A 1 184 ? 292.193 444.835 270.024 1.00 1072.8 184 LEU A C 1
ATOM 2958 O O . LEU A 1 184 ? 293.232 444.457 269.505 1.00 1072.8 184 LEU A O 1
ATOM 2974 N N . LEU A 1 185 ? 291.532 445.908 269.606 1.00 1052.4 185 LEU A N 1
ATOM 2975 C CA . LEU A 1 185 ? 292.072 446.796 268.589 1.00 1052.4 185 LEU A CA 1
ATOM 2976 C C . LEU A 1 185 ? 293.305 447.513 269.124 1.00 1052.4 185 LEU A C 1
ATOM 2977 O O . LEU A 1 185 ? 294.246 447.741 268.383 1.00 1052.4 185 LEU A O 1
ATOM 2993 N N . GLU A 1 186 ? 293.372 447.802 270.421 1.00 1097.8 186 GLU A N 1
ATOM 2994 C CA . GLU A 1 186 ? 294.632 448.261 271.000 1.00 1097.8 186 GLU A CA 1
ATOM 2995 C C . GLU A 1 186 ? 295.648 447.127 271.082 1.00 1097.8 186 GLU A C 1
ATOM 2996 O O . GLU A 1 186 ? 296.754 447.229 270.555 1.00 1097.8 186 GLU A O 1
ATOM 3008 N N . ILE A 1 187 ? 295.289 446.039 271.752 1.00 1045.6 187 ILE A N 1
ATOM 3009 C CA . ILE A 1 187 ? 296.275 445.053 272.136 1.00 1045.6 187 ILE A CA 1
ATOM 3010 C C . ILE A 1 187 ? 296.788 444.251 270.955 1.00 1045.6 187 ILE A C 1
ATOM 3011 O O . ILE A 1 187 ? 297.987 444.049 270.838 1.00 1045.6 187 ILE A O 1
ATOM 3027 N N . LEU A 1 188 ? 295.915 443.729 270.106 1.00 1058.1 188 LEU A N 1
ATOM 3028 C CA . LEU A 1 188 ? 296.317 442.731 269.137 1.00 1058.1 188 LEU A CA 1
ATOM 3029 C C . LEU A 1 188 ? 297.199 443.325 268.039 1.00 1058.1 188 LEU A C 1
ATOM 3030 O O . LEU A 1 188 ? 298.302 442.818 267.841 1.00 1058.1 188 LEU A O 1
ATOM 3046 N N . PRO A 1 189 ? 296.844 444.465 267.423 1.00 1040.6 189 PRO A N 1
ATOM 3047 C CA . PRO A 1 189 ? 297.793 445.208 266.621 1.00 1040.6 189 PRO A CA 1
ATOM 3048 C C . PRO A 1 189 ? 299.086 445.547 267.349 1.00 1040.6 189 PRO A C 1
ATOM 3049 O O . PRO A 1 189 ? 300.165 445.367 266.789 1.00 1040.6 189 PRO A O 1
ATOM 3060 N N . ALA A 1 190 ? 299.020 445.981 268.607 1.00 1040.4 190 ALA A N 1
ATOM 3061 C CA . ALA A 1 190 ? 300.236 446.261 269.342 1.00 1040.4 190 ALA A CA 1
ATOM 3062 C C . ALA A 1 190 ? 301.103 445.010 269.457 1.00 1040.4 190 ALA A C 1
ATOM 3063 O O . ALA A 1 190 ? 302.301 445.098 269.230 1.00 1040.4 190 ALA A O 1
ATOM 3070 N N . VAL A 1 191 ? 300.544 443.838 269.738 1.00 1007.7 191 VAL A N 1
ATOM 3071 C CA . VAL A 1 191 ? 301.280 442.572 269.771 1.00 1007.7 191 VAL A CA 1
ATOM 3072 C C . VAL A 1 191 ? 301.926 442.228 268.449 1.00 1007.7 191 VAL A C 1
ATOM 3073 O O . VAL A 1 191 ? 303.029 441.691 268.455 1.00 1007.7 191 VAL A O 1
ATOM 3086 N N . PHE A 1 192 ? 301.296 442.536 267.330 1.00 938.28 192 PHE A N 1
ATOM 3087 C CA . PHE A 1 192 ? 301.901 442.261 266.042 1.00 938.28 192 PHE A CA 1
ATOM 3088 C C . PHE A 1 192 ? 303.207 443.050 265.889 1.00 938.28 192 PHE A C 1
ATOM 3089 O O . PHE A 1 192 ? 304.283 442.496 265.666 1.00 938.28 192 PHE A O 1
ATOM 3106 N N . ASP A 1 193 ? 303.158 444.344 266.129 1.00 953.42 193 ASP A N 1
ATOM 3107 C CA . ASP A 1 193 ? 304.325 445.213 265.982 1.00 953.42 193 ASP A CA 1
ATOM 3108 C C . ASP A 1 193 ? 305.379 444.936 267.085 1.00 953.42 193 ASP A C 1
ATOM 3109 O O . ASP A 1 193 ? 306.572 444.685 266.899 1.00 953.42 193 ASP A O 1
ATOM 3118 N N . SER A 1 194 ? 304.912 444.833 268.309 1.00 1003.8 194 SER A N 1
ATOM 3119 C CA . SER A 1 194 ? 305.690 444.362 269.438 1.00 1003.8 194 SER A CA 1
ATOM 3120 C C . SER A 1 194 ? 306.277 442.949 269.273 1.00 1003.8 194 SER A C 1
ATOM 3121 O O . SER A 1 194 ? 307.116 442.569 270.089 1.00 1003.8 194 SER A O 1
ATOM 3129 N N . ARG A 1 195 ? 305.871 442.120 268.297 1.00 978.60 195 ARG A N 1
ATOM 3130 C CA . ARG A 1 195 ? 306.534 440.819 268.062 1.00 978.60 195 ARG A CA 1
ATOM 3131 C C . ARG A 1 195 ? 308.030 441.030 267.917 1.00 978.60 195 ARG A C 1
ATOM 3132 O O . ARG A 1 195 ? 308.845 440.287 268.450 1.00 978.60 195 ARG A O 1
ATOM 3153 N N . ILE A 1 196 ? 308.406 442.130 267.281 1.00 1041.6 196 ILE A N 1
ATOM 3154 C CA . ILE A 1 196 ? 309.816 442.473 267.160 1.00 1041.6 196 ILE A CA 1
ATOM 3155 C C . ILE A 1 196 ? 310.476 442.556 268.536 1.00 1041.6 196 ILE A C 1
ATOM 3156 O O . ILE A 1 196 ? 311.653 442.254 268.651 1.00 1041.6 196 ILE A O 1
ATOM 3172 N N . THR A 1 197 ? 309.749 442.916 269.594 1.00 1036.9 197 THR A N 1
ATOM 3173 C CA . THR A 1 197 ? 310.330 442.917 270.950 1.00 1036.9 197 THR A CA 1
ATOM 3174 C C . THR A 1 197 ? 310.961 441.583 271.339 1.00 1036.9 197 THR A C 1
ATOM 3175 O O . THR A 1 197 ? 312.137 441.572 271.687 1.00 1036.9 197 THR A O 1
ATOM 3186 N N . PHE A 1 198 ? 310.285 440.435 271.215 1.00 1040.1 198 PHE A N 1
ATOM 3187 C CA . PHE A 1 198 ? 311.004 439.213 271.607 1.00 1040.1 198 PHE A CA 1
ATOM 3188 C C . PHE A 1 198 ? 312.074 438.846 270.592 1.00 1040.1 198 PHE A C 1
ATOM 3189 O O . PHE A 1 198 ? 313.098 438.301 270.996 1.00 1040.1 198 PHE A O 1
ATOM 3206 N N . PHE A 1 199 ? 311.862 439.121 269.294 1.00 1054.2 199 PHE A N 1
ATOM 3207 C CA . PHE A 1 199 ? 312.880 438.802 268.300 1.00 1054.2 199 PHE A CA 1
ATOM 3208 C C . PHE A 1 199 ? 314.171 439.513 268.650 1.00 1054.2 199 PHE A C 1
ATOM 3209 O O . PHE A 1 199 ? 315.204 438.884 268.850 1.00 1054.2 199 PHE A O 1
ATOM 3226 N N . VAL A 1 200 ? 314.082 440.816 268.875 1.00 1115.2 200 VAL A N 1
ATOM 3227 C CA . VAL A 1 200 ? 315.221 441.578 269.306 1.00 1115.2 200 VAL A CA 1
ATOM 3228 C C . VAL A 1 200 ? 315.845 441.202 270.649 1.00 1115.2 200 VAL A C 1
ATOM 3229 O O . VAL A 1 200 ? 317.046 441.043 270.696 1.00 1115.2 200 VAL A O 1
ATOM 3242 N N . ASP A 1 201 ? 315.077 440.901 271.695 1.00 1094.0 201 ASP A N 1
ATOM 3243 C CA . ASP A 1 201 ? 315.624 440.436 272.949 1.00 1094.0 201 ASP A CA 1
ATOM 3244 C C . ASP A 1 201 ? 316.396 439.122 272.786 1.00 1094.0 201 ASP A C 1
ATOM 3245 O O . ASP A 1 201 ? 317.485 438.940 273.331 1.00 1094.0 201 ASP A O 1
ATOM 3254 N N . THR A 1 202 ? 315.852 438.205 271.998 1.00 1109.8 202 THR A N 1
ATOM 3255 C CA . THR A 1 202 ? 316.448 436.902 271.766 1.00 1109.8 202 THR A CA 1
ATOM 3256 C C . THR A 1 202 ? 317.728 437.022 270.972 1.00 1109.8 202 THR A C 1
ATOM 3257 O O . THR A 1 202 ? 318.771 436.543 271.406 1.00 1109.8 202 THR A O 1
ATOM 3268 N N . LEU A 1 203 ? 317.688 437.705 269.831 1.00 1120.9 203 LEU A N 1
ATOM 3269 C CA . LEU A 1 203 ? 318.867 437.876 269.001 1.00 1120.9 203 LEU A CA 1
ATOM 3270 C C . LEU A 1 203 ? 319.952 438.620 269.775 1.00 1120.9 203 LEU A C 1
ATOM 3271 O O . LEU A 1 203 ? 321.105 438.210 269.762 1.00 1120.9 203 LEU A O 1
ATOM 3287 N N . GLN A 1 204 ? 319.586 439.652 270.528 1.00 1150.5 204 GLN A N 1
ATOM 3288 C CA . GLN A 1 204 ? 320.529 440.358 271.376 1.00 1150.5 204 GLN A CA 1
ATOM 3289 C C . GLN A 1 204 ? 321.132 439.450 272.434 1.00 1150.5 204 GLN A C 1
ATOM 3290 O O . GLN A 1 204 ? 322.341 439.453 272.581 1.00 1150.5 204 GLN A O 1
ATOM 3304 N N . THR A 1 205 ? 320.360 438.606 273.111 1.00 1159.6 205 THR A N 1
ATOM 3305 C CA . THR A 1 205 ? 320.928 437.679 274.091 1.00 1159.6 205 THR A CA 1
ATOM 3306 C C . THR A 1 205 ? 321.983 436.791 273.453 1.00 1159.6 205 THR A C 1
ATOM 3307 O O . THR A 1 205 ? 323.094 436.669 273.962 1.00 1159.6 205 THR A O 1
ATOM 3318 N N . LEU A 1 206 ? 321.650 436.207 272.304 1.00 1121.0 206 LEU A N 1
ATOM 3319 C CA . LEU A 1 206 ? 322.513 435.259 271.629 1.00 1121.0 206 LEU A CA 1
ATOM 3320 C C . LEU A 1 206 ? 323.820 435.901 271.182 1.00 1121.0 206 LEU A C 1
ATOM 3321 O O . LEU A 1 206 ? 324.909 435.469 271.550 1.00 1121.0 206 LEU A O 1
ATOM 3337 N N . PHE A 1 207 ? 323.727 436.984 270.425 1.00 1134.6 207 PHE A N 1
ATOM 3338 C CA . PHE A 1 207 ? 324.909 437.623 269.879 1.00 1134.6 207 PHE A CA 1
ATOM 3339 C C . PHE A 1 207 ? 325.732 438.364 270.930 1.00 1134.6 207 PHE A C 1
ATOM 3340 O O . PHE A 1 207 ? 326.948 438.372 270.829 1.00 1134.6 207 PHE A O 1
ATOM 3357 N N . ASN A 1 208 ? 325.116 438.937 271.961 1.00 1176.5 208 ASN A N 1
ATOM 3358 C CA . ASN A 1 208 ? 325.836 439.575 273.053 1.00 1176.5 208 ASN A CA 1
ATOM 3359 C C . ASN A 1 208 ? 326.744 438.586 273.769 1.00 1176.5 208 ASN A C 1
ATOM 3360 O O . ASN A 1 208 ? 327.927 438.834 273.967 1.00 1176.5 208 ASN A O 1
ATOM 3371 N N . ALA A 1 209 ? 326.211 437.424 274.121 1.00 1142.2 209 ALA A N 1
ATOM 3372 C CA . ALA A 1 209 ? 326.998 436.390 274.762 1.00 1142.2 209 ALA A CA 1
ATOM 3373 C C . ALA A 1 209 ? 328.165 435.947 273.877 1.00 1142.2 209 ALA A C 1
ATOM 3374 O O . ALA A 1 209 ? 329.298 435.827 274.335 1.00 1142.2 209 ALA A O 1
ATOM 3381 N N . ASN A 1 210 ? 327.900 435.711 272.595 1.00 1106.7 210 ASN A N 1
ATOM 3382 C CA . ASN A 1 210 ? 328.935 435.277 271.677 1.00 1106.7 210 ASN A CA 1
ATOM 3383 C C . ASN A 1 210 ? 330.022 436.340 271.532 1.00 1106.7 210 ASN A C 1
ATOM 3384 O O . ASN A 1 210 ? 331.208 436.034 271.564 1.00 1106.7 210 ASN A O 1
ATOM 3395 N N . SER A 1 211 ? 329.646 437.610 271.459 1.00 1182.3 211 SER A N 1
ATOM 3396 C CA . SER A 1 211 ? 330.617 438.672 271.300 1.00 1182.3 211 SER A CA 1
ATOM 3397 C C . SER A 1 211 ? 331.468 438.859 272.534 1.00 1182.3 211 SER A C 1
ATOM 3398 O O . SER A 1 211 ? 332.675 438.996 272.392 1.00 1182.3 211 SER A O 1
ATOM 3406 N N . VAL A 1 212 ? 330.904 438.821 273.742 1.00 1189.0 212 VAL A N 1
ATOM 3407 C CA . VAL A 1 212 ? 331.724 438.997 274.942 1.00 1189.0 212 VAL A CA 1
ATOM 3408 C C . VAL A 1 212 ? 332.742 437.877 275.064 1.00 1189.0 212 VAL A C 1
ATOM 3409 O O . VAL A 1 212 ? 333.917 438.149 275.309 1.00 1189.0 212 VAL A O 1
ATOM 3422 N N . TYR A 1 213 ? 332.348 436.642 274.763 1.00 1239.7 213 TYR A N 1
ATOM 3423 C CA . TYR A 1 213 ? 333.317 435.565 274.705 1.00 1239.7 213 TYR A CA 1
ATOM 3424 C C . TYR A 1 213 ? 334.414 435.839 273.693 1.00 1239.7 213 TYR A C 1
ATOM 3425 O O . TYR A 1 213 ? 335.583 435.753 274.038 1.00 1239.7 213 TYR A O 1
ATOM 3443 N N . GLN A 1 214 ? 334.069 436.150 272.448 1.00 1160.4 214 GLN A N 1
ATOM 3444 C CA . GLN A 1 214 ? 335.086 436.261 271.413 1.00 1160.4 214 GLN A CA 1
ATOM 3445 C C . GLN A 1 214 ? 335.990 437.470 271.624 1.00 1160.4 214 GLN A C 1
ATOM 3446 O O . GLN A 1 214 ? 337.182 437.380 271.371 1.00 1160.4 214 GLN A O 1
ATOM 3460 N N . THR A 1 215 ? 335.479 438.572 272.158 1.00 1308.7 215 THR A N 1
ATOM 3461 C CA . THR A 1 215 ? 336.288 439.717 272.569 1.00 1308.7 215 THR A CA 1
ATOM 3462 C C . THR A 1 215 ? 337.317 439.339 273.622 1.00 1308.7 215 THR A C 1
ATOM 3463 O O . THR A 1 215 ? 338.484 439.717 273.522 1.00 1308.7 215 THR A O 1
ATOM 3474 N N . ASP A 1 216 ? 336.928 438.552 274.614 1.00 1401.0 216 ASP A N 1
ATOM 3475 C CA . ASP A 1 216 ? 337.893 438.066 275.581 1.00 1401.0 216 ASP A CA 1
ATOM 3476 C C . ASP A 1 216 ? 338.848 437.052 274.959 1.00 1401.0 216 ASP A C 1
ATOM 3477 O O . ASP A 1 216 ? 340.050 437.110 275.185 1.00 1401.0 216 ASP A O 1
ATOM 3486 N N . ALA A 1 217 ? 338.348 436.150 274.125 1.00 1383.5 217 ALA A N 1
ATOM 3487 C CA . ALA A 1 217 ? 339.161 435.170 273.435 1.00 1383.5 217 ALA A CA 1
ATOM 3488 C C . ALA A 1 217 ? 340.246 435.819 272.598 1.00 1383.5 217 ALA A C 1
ATOM 3489 O O . ALA A 1 217 ? 341.374 435.345 272.621 1.00 1383.5 217 ALA A O 1
ATOM 3496 N N . SER A 1 218 ? 339.963 436.920 271.907 1.00 1412.7 218 SER A N 1
ATOM 3497 C CA . SER A 1 218 ? 340.971 437.571 271.093 1.00 1412.7 218 SER A CA 1
ATOM 3498 C C . SER A 1 218 ? 342.072 438.169 271.936 1.00 1412.7 218 SER A C 1
ATOM 3499 O O . SER A 1 218 ? 343.230 437.931 271.623 1.00 1412.7 218 SER A O 1
ATOM 3507 N N . LYS A 1 219 ? 341.780 438.859 273.042 1.00 1543.8 219 LYS A N 1
ATOM 3508 C CA . LYS A 1 219 ? 342.874 439.336 273.903 1.00 1543.8 219 LYS A CA 1
ATOM 3509 C C . LYS A 1 219 ? 343.676 438.185 274.502 1.00 1543.8 219 LYS A C 1
ATOM 3510 O O . LYS A 1 219 ? 344.897 438.190 274.423 1.00 1543.8 219 LYS A O 1
ATOM 3529 N N . PHE A 1 220 ? 343.016 437.147 274.992 1.00 1499.3 220 PHE A N 1
ATOM 3530 C CA . PHE A 1 220 ? 343.687 435.977 275.544 1.00 1499.3 220 PHE A CA 1
ATOM 3531 C C . PHE A 1 220 ? 344.565 435.274 274.506 1.00 1499.3 220 PHE A C 1
ATOM 3532 O O . PHE A 1 220 ? 345.720 434.970 274.773 1.00 1499.3 220 PHE A O 1
ATOM 3549 N N . HIS A 1 221 ? 344.092 435.081 273.282 1.00 1372.1 221 HIS A N 1
ATOM 3550 C CA . HIS A 1 221 ? 344.919 434.498 272.236 1.00 1372.1 221 HIS A CA 1
ATOM 3551 C C . HIS A 1 221 ? 346.014 435.452 271.750 1.00 1372.1 221 HIS A C 1
ATOM 3552 O O . HIS A 1 221 ? 347.118 435.001 271.488 1.00 1372.1 221 HIS A O 1
ATOM 3566 N N . LYS A 1 222 ? 345.822 436.771 271.729 1.00 1422.8 222 LYS A N 1
ATOM 3567 C CA . LYS A 1 222 ? 346.926 437.696 271.445 1.00 1422.8 222 LYS A CA 1
ATOM 3568 C C . LYS A 1 222 ? 348.026 437.591 272.497 1.00 1422.8 222 LYS A C 1
ATOM 3569 O O . LYS A 1 222 ? 349.205 437.616 272.167 1.00 1422.8 222 LYS A O 1
ATOM 3588 N N . GLN A 1 223 ? 347.671 437.348 273.751 1.00 1532.5 223 GLN A N 1
ATOM 3589 C CA . GLN A 1 223 ? 348.656 437.086 274.797 1.00 1532.5 223 GLN A CA 1
ATOM 3590 C C . GLN A 1 223 ? 349.417 435.780 274.534 1.00 1532.5 223 GLN A C 1
ATOM 3591 O O . GLN A 1 223 ? 350.625 435.737 274.760 1.00 1532.5 223 GLN A O 1
ATOM 3605 N N . ILE A 1 224 ? 348.801 434.741 273.961 1.00 1357.5 224 ILE A N 1
ATOM 3606 C CA . ILE A 1 224 ? 349.568 433.562 273.511 1.00 1357.5 224 ILE A CA 1
ATOM 3607 C C . ILE A 1 224 ? 350.438 433.855 272.291 1.00 1357.5 224 ILE A C 1
ATOM 3608 O O . ILE A 1 224 ? 351.540 433.332 272.228 1.00 1357.5 224 ILE A O 1
ATOM 3624 N N . VAL A 1 225 ? 350.060 434.761 271.385 1.00 1287.5 225 VAL A N 1
ATOM 3625 C CA . VAL A 1 225 ? 350.975 435.243 270.331 1.00 1287.5 225 VAL A CA 1
ATOM 3626 C C . VAL A 1 225 ? 352.238 435.848 270.936 1.00 1287.5 225 VAL A C 1
ATOM 3627 O O . VAL A 1 225 ? 353.341 435.521 270.516 1.00 1287.5 225 VAL A O 1
ATOM 3640 N N . MET A 1 226 ? 352.116 436.663 271.979 1.00 1407.8 226 MET A N 1
ATOM 3641 C CA . MET A 1 226 ? 353.301 437.160 272.681 1.00 1407.8 226 MET A CA 1
ATOM 3642 C C . MET A 1 226 ? 354.120 436.022 273.275 1.00 1407.8 226 MET A C 1
ATOM 3643 O O . MET A 1 226 ? 355.348 436.081 273.294 1.00 1407.8 226 MET A O 1
ATOM 3657 N N . GLN A 1 227 ? 353.483 434.934 273.702 1.00 1412.3 227 GLN A N 1
ATOM 3658 C CA . GLN A 1 227 ? 354.221 433.754 274.132 1.00 1412.3 227 GLN A CA 1
ATOM 3659 C C . GLN A 1 227 ? 354.981 433.105 272.974 1.00 1412.3 227 GLN A C 1
ATOM 3660 O O . GLN A 1 227 ? 356.083 432.609 273.171 1.00 1412.3 227 GLN A O 1
ATOM 3674 N N . LEU A 1 228 ? 354.479 433.159 271.741 1.00 1290.5 228 LEU A N 1
ATOM 3675 C CA . LEU A 1 228 ? 355.224 432.691 270.569 1.00 1290.5 228 LEU A CA 1
ATOM 3676 C C . LEU A 1 228 ? 356.461 433.527 270.327 1.00 1290.5 228 LEU A C 1
ATOM 3677 O O . LEU A 1 228 ? 357.500 432.982 269.985 1.00 1290.5 228 LEU A O 1
ATOM 3693 N N . ASP A 1 229 ? 356.361 434.839 270.501 1.00 1353.2 229 ASP A N 1
ATOM 3694 C CA . ASP A 1 229 ? 357.498 435.714 270.284 1.00 1353.2 229 ASP A CA 1
ATOM 3695 C C . ASP A 1 229 ? 358.616 435.394 271.277 1.00 1353.2 229 ASP A C 1
ATOM 3696 O O . ASP A 1 229 ? 359.728 435.065 270.856 1.00 1353.2 229 ASP A O 1
ATOM 3705 N N . LYS A 1 230 ? 358.314 435.315 272.580 1.00 1422.1 230 LYS A N 1
ATOM 3706 C CA . LYS A 1 230 ? 359.337 434.928 273.548 1.00 1422.1 230 LYS A CA 1
ATOM 3707 C C . LYS A 1 230 ? 359.872 433.525 273.295 1.00 1422.1 230 LYS A C 1
ATOM 3708 O O . LYS A 1 230 ? 361.041 433.249 273.551 1.00 1422.1 230 LYS A O 1
ATOM 3727 N N . LEU A 1 231 ? 359.054 432.610 272.777 1.00 1372.8 231 LEU A N 1
ATOM 3728 C CA . LEU A 1 231 ? 359.527 431.284 272.388 1.00 1372.8 231 LEU A CA 1
ATOM 3729 C C . LEU A 1 231 ? 360.465 431.333 271.181 1.00 1372.8 231 LEU A C 1
ATOM 3730 O O . LEU A 1 231 ? 361.404 430.555 271.143 1.00 1372.8 231 LEU A O 1
ATOM 3746 N N . GLY A 1 232 ? 360.294 432.256 270.238 1.00 1325.4 232 GLY A N 1
ATOM 3747 C CA . GLY A 1 232 ? 361.237 432.441 269.130 1.00 1325.4 232 GLY A CA 1
ATOM 3748 C C . GLY A 1 232 ? 362.616 432.855 269.629 1.00 1325.4 232 GLY A C 1
ATOM 3749 O O . GLY A 1 232 ? 363.639 432.284 269.267 1.00 1325.4 232 GLY A O 1
ATOM 3753 N N . GLU A 1 233 ? 362.644 433.781 270.574 1.00 1395.4 233 GLU A N 1
ATOM 3754 C CA . GLU A 1 233 ? 363.876 434.223 271.234 1.00 1395.4 233 GLU A CA 1
ATOM 3755 C C . GLU A 1 233 ? 364.545 433.053 271.994 1.00 1395.4 233 GLU A C 1
ATOM 3756 O O . GLU A 1 233 ? 365.718 432.700 271.814 1.00 1395.4 233 GLU A O 1
ATOM 3768 N N . SER A 1 234 ? 363.736 432.350 272.780 1.00 1285.8 234 SER A N 1
ATOM 3769 C CA . SER A 1 234 ? 364.119 431.131 273.495 1.00 1285.8 234 SER A CA 1
ATOM 3770 C C . SER A 1 234 ? 364.625 430.027 272.579 1.00 1285.8 234 SER A C 1
ATOM 3771 O O . SER A 1 234 ? 365.365 429.157 273.025 1.00 1285.8 234 SER A O 1
ATOM 3779 N N . MET A 1 235 ? 364.156 430.001 271.332 1.00 1021.7 235 MET A N 1
ATOM 3780 C CA . MET A 1 235 ? 364.269 428.866 270.426 1.00 1021.7 235 MET A CA 1
ATOM 3781 C C . MET A 1 235 ? 365.694 428.433 270.300 1.00 1021.7 235 MET A C 1
ATOM 3782 O O . MET A 1 235 ? 365.997 427.250 270.357 1.00 1021.7 235 MET A O 1
ATOM 3796 N N . ASP A 1 236 ? 366.562 429.406 270.096 1.00 957.51 236 ASP A N 1
ATOM 3797 C CA . ASP A 1 236 ? 367.932 429.045 269.845 1.00 957.51 236 ASP A CA 1
ATOM 3798 C C . ASP A 1 236 ? 368.623 428.486 271.088 1.00 957.51 236 ASP A C 1
ATOM 3799 O O . ASP A 1 236 ? 369.352 427.504 270.980 1.00 957.51 236 ASP A O 1
ATOM 3808 N N . TYR A 1 237 ? 368.392 429.047 272.282 1.00 1175.9 237 TYR A N 1
ATOM 3809 C CA . TYR A 1 237 ? 369.146 428.543 273.446 1.00 1175.9 237 TYR A CA 1
ATOM 3810 C C . TYR A 1 237 ? 368.771 427.132 273.879 1.00 1175.9 237 TYR A C 1
ATOM 3811 O O . TYR A 1 237 ? 369.642 426.348 274.240 1.00 1175.9 237 TYR A O 1
ATOM 3829 N N . LEU A 1 238 ? 367.481 426.805 273.890 1.00 1274.7 238 LEU A N 1
ATOM 3830 C CA . LEU A 1 238 ? 366.981 425.670 274.656 1.00 1274.7 238 LEU A CA 1
ATOM 3831 C C . LEU A 1 238 ? 367.710 424.374 274.311 1.00 1274.7 238 LEU A C 1
ATOM 3832 O O . LEU A 1 238 ? 367.920 423.536 275.183 1.00 1274.7 238 LEU A O 1
ATOM 3848 N N . MET B 1 1 ? 362.895 393.693 315.208 1.00 1668.9 1 MET B N 1
ATOM 3849 C CA . MET B 1 1 ? 362.865 393.067 313.865 1.00 1668.9 1 MET B CA 1
ATOM 3850 C C . MET B 1 1 ? 363.763 393.755 312.852 1.00 1668.9 1 MET B C 1
ATOM 3851 O O . MET B 1 1 ? 364.456 393.060 312.117 1.00 1668.9 1 MET B O 1
ATOM 3867 N N . ALA B 1 2 ? 363.788 395.083 312.781 1.00 1668.9 2 ALA B N 1
ATOM 3868 C CA . ALA B 1 2 ? 364.438 395.803 311.693 1.00 1668.9 2 ALA B CA 1
ATOM 3869 C C . ALA B 1 2 ? 365.904 395.433 311.481 1.00 1668.9 2 ALA B C 1
ATOM 3870 O O . ALA B 1 2 ? 366.319 395.341 310.346 1.00 1668.9 2 ALA B O 1
ATOM 3877 N N . ASP B 1 3 ? 366.691 395.192 312.515 1.00 1668.9 3 ASP B N 1
ATOM 3878 C CA . ASP B 1 3 ? 368.071 394.773 312.362 1.00 1668.9 3 ASP B CA 1
ATOM 3879 C C . ASP B 1 3 ? 368.211 393.325 311.879 1.00 1668.9 3 ASP B C 1
ATOM 3880 O O . ASP B 1 3 ? 369.002 393.001 311.008 1.00 1668.9 3 ASP B O 1
ATOM 3889 N N . LEU B 1 4 ? 367.410 392.401 312.393 1.00 1668.9 4 LEU B N 1
ATOM 3890 C CA . LEU B 1 4 ? 367.430 391.018 311.938 1.00 1668.9 4 LEU B CA 1
ATOM 3891 C C . LEU B 1 4 ? 367.042 390.944 310.464 1.00 1668.9 4 LEU B C 1
ATOM 3892 O O . LEU B 1 4 ? 367.745 390.419 309.614 1.00 1668.9 4 LEU B O 1
ATOM 3908 N N . PHE B 1 5 ? 365.958 391.605 310.126 1.00 1668.9 5 PHE B N 1
ATOM 3909 C CA . PHE B 1 5 ? 365.586 391.892 308.770 1.00 1668.9 5 PHE B CA 1
ATOM 3910 C C . PHE B 1 5 ? 366.662 392.728 308.089 1.00 1668.9 5 PHE B C 1
ATOM 3911 O O . PHE B 1 5 ? 366.764 392.733 306.876 1.00 1668.9 5 PHE B O 1
ATOM 3928 N N . ASN B 1 6 ? 367.485 393.471 308.816 1.00 1668.9 6 ASN B N 1
ATOM 3929 C CA . ASN B 1 6 ? 368.670 394.095 308.249 1.00 1668.9 6 ASN B CA 1
ATOM 3930 C C . ASN B 1 6 ? 369.638 393.037 307.751 1.00 1668.9 6 ASN B C 1
ATOM 3931 O O . ASN B 1 6 ? 370.489 393.388 306.947 1.00 1668.9 6 ASN B O 1
ATOM 3942 N N . LYS B 1 7 ? 369.628 391.789 308.172 1.00 1668.9 7 LYS B N 1
ATOM 3943 C CA . LYS B 1 7 ? 370.319 390.764 307.398 1.00 1668.9 7 LYS B CA 1
ATOM 3944 C C . LYS B 1 7 ? 369.791 390.787 305.968 1.00 1668.9 7 LYS B C 1
ATOM 3945 O O . LYS B 1 7 ? 370.594 390.789 305.048 1.00 1668.9 7 LYS B O 1
ATOM 3964 N N . HIS B 1 8 ? 368.490 390.960 305.756 1.00 1668.9 8 HIS B N 1
ATOM 3965 C CA . HIS B 1 8 ? 367.958 391.229 304.402 1.00 1668.9 8 HIS B CA 1
ATOM 3966 C C . HIS B 1 8 ? 368.580 392.482 303.782 1.00 1668.9 8 HIS B C 1
ATOM 3967 O O . HIS B 1 8 ? 369.015 392.433 302.640 1.00 1668.9 8 HIS B O 1
ATOM 3981 N N . LEU B 1 9 ? 368.685 393.588 304.519 1.00 1668.9 9 LEU B N 1
ATOM 3982 C CA . LEU B 1 9 ? 369.317 394.821 304.023 1.00 1668.9 9 LEU B CA 1
ATOM 3983 C C . LEU B 1 9 ? 370.768 394.601 303.583 1.00 1668.9 9 LEU B C 1
ATOM 3984 O O . LEU B 1 9 ? 371.139 394.954 302.468 1.00 1668.9 9 LEU B O 1
ATOM 4000 N N . LYS B 1 10 ? 371.577 393.975 304.438 1.00 1668.9 10 LYS B N 1
ATOM 4001 C CA . LYS B 1 10 ? 372.995 393.708 304.211 1.00 1668.9 10 LYS B CA 1
ATOM 4002 C C . LYS B 1 10 ? 373.203 392.855 302.976 1.00 1668.9 10 LYS B C 1
ATOM 4003 O O . LYS B 1 10 ? 373.976 393.224 302.095 1.00 1668.9 10 LYS B O 1
ATOM 4022 N N . LYS B 1 11 ? 372.454 391.755 302.896 1.00 1668.9 11 LYS B N 1
ATOM 4023 C CA . LYS B 1 11 ? 372.433 390.879 301.730 1.00 1668.9 11 LYS B CA 1
ATOM 4024 C C . LYS B 1 11 ? 372.093 391.671 300.488 1.00 1668.9 11 LYS B C 1
ATOM 4025 O O . LYS B 1 11 ? 372.802 391.600 299.494 1.00 1668.9 11 LYS B O 1
ATOM 4044 N N . ALA B 1 12 ? 371.021 392.444 300.544 1.00 1668.9 12 ALA B N 1
ATOM 4045 C CA . ALA B 1 12 ? 370.501 393.077 299.360 1.00 1668.9 12 ALA B CA 1
ATOM 4046 C C . ALA B 1 12 ? 371.500 394.037 298.753 1.00 1668.9 12 ALA B C 1
ATOM 4047 O O . ALA B 1 12 ? 371.774 393.926 297.563 1.00 1668.9 12 ALA B O 1
ATOM 4054 N N . THR B 1 13 ? 372.071 394.958 299.519 1.00 1668.9 13 THR B N 1
ATOM 4055 C CA . THR B 1 13 ? 372.808 396.036 298.879 1.00 1668.9 13 THR B CA 1
ATOM 4056 C C . THR B 1 13 ? 374.135 395.580 298.298 1.00 1668.9 13 THR B C 1
ATOM 4057 O O . THR B 1 13 ? 374.352 395.727 297.093 1.00 1668.9 13 THR B O 1
ATOM 4068 N N . ASN B 1 14 ? 374.990 394.900 299.061 1.00 1668.9 14 ASN B N 1
ATOM 4069 C CA . ASN B 1 14 ? 376.282 394.528 298.504 1.00 1668.9 14 ASN B CA 1
ATOM 4070 C C . ASN B 1 14 ? 376.176 393.385 297.493 1.00 1668.9 14 ASN B C 1
ATOM 4071 O O . ASN B 1 14 ? 376.719 393.476 296.391 1.00 1668.9 14 ASN B O 1
ATOM 4082 N N . ARG B 1 15 ? 375.392 392.350 297.781 1.00 1668.9 15 ARG B N 1
ATOM 4083 C CA . ARG B 1 15 ? 375.213 391.239 296.846 1.00 1668.9 15 ARG B CA 1
ATOM 4084 C C . ARG B 1 15 ? 374.564 391.696 295.538 1.00 1668.9 15 ARG B C 1
ATOM 4085 O O . ARG B 1 15 ? 374.937 391.213 294.474 1.00 1668.9 15 ARG B O 1
ATOM 4106 N N . THR B 1 16 ? 373.701 392.713 295.556 1.00 1668.9 16 THR B N 1
ATOM 4107 C CA . THR B 1 16 ? 373.205 393.318 294.308 1.00 1668.9 16 THR B CA 1
ATOM 4108 C C . THR B 1 16 ? 374.334 393.795 293.404 1.00 1668.9 16 THR B C 1
ATOM 4109 O O . THR B 1 16 ? 374.221 393.637 292.196 1.00 1668.9 16 THR B O 1
ATOM 4120 N N . LYS B 1 17 ? 375.460 394.284 293.928 1.00 1668.9 17 LYS B N 1
ATOM 4121 C CA . LYS B 1 17 ? 376.606 394.667 293.079 1.00 1668.9 17 LYS B CA 1
ATOM 4122 C C . LYS B 1 17 ? 377.096 393.502 292.206 1.00 1668.9 17 LYS B C 1
ATOM 4123 O O . LYS B 1 17 ? 377.330 393.658 291.007 1.00 1668.9 17 LYS B O 1
ATOM 4142 N N . GLU B 1 18 ? 377.170 392.296 292.764 1.00 1668.9 18 GLU B N 1
ATOM 4143 C CA . GLU B 1 18 ? 377.463 391.115 291.934 1.00 1668.9 18 GLU B CA 1
ATOM 4144 C C . GLU B 1 18 ? 376.354 390.852 290.896 1.00 1668.9 18 GLU B C 1
ATOM 4145 O O . GLU B 1 18 ? 376.612 390.529 289.736 1.00 1668.9 18 GLU B O 1
ATOM 4157 N N . LYS B 1 19 ? 375.095 391.061 291.274 1.00 1668.9 19 LYS B N 1
ATOM 4158 C CA . LYS B 1 19 ? 373.953 390.873 290.374 1.00 1668.9 19 LYS B CA 1
ATOM 4159 C C . LYS B 1 19 ? 374.024 391.777 289.143 1.00 1668.9 19 LYS B C 1
ATOM 4160 O O . LYS B 1 19 ? 373.615 391.359 288.063 1.00 1668.9 19 LYS B O 1
ATOM 4179 N N . LEU B 1 20 ? 374.585 392.980 289.247 1.00 1668.9 20 LEU B N 1
ATOM 4180 C CA . LEU B 1 20 ? 374.754 393.862 288.088 1.00 1668.9 20 LEU B CA 1
ATOM 4181 C C . LEU B 1 20 ? 375.602 393.218 286.981 1.00 1668.9 20 LEU B C 1
ATOM 4182 O O . LEU B 1 20 ? 375.303 393.441 285.806 1.00 1668.9 20 LEU B O 1
ATOM 4198 N N . LEU B 1 21 ? 376.594 392.382 287.313 1.00 1668.9 21 LEU B N 1
ATOM 4199 C CA . LEU B 1 21 ? 377.320 391.630 286.272 1.00 1668.9 21 LEU B CA 1
ATOM 4200 C C . LEU B 1 21 ? 376.365 390.807 285.421 1.00 1668.9 21 LEU B C 1
ATOM 4201 O O . LEU B 1 21 ? 376.438 390.828 284.200 1.00 1668.9 21 LEU B O 1
ATOM 4217 N N . GLU B 1 22 ? 375.462 390.079 286.072 1.00 1668.9 22 GLU B N 1
ATOM 4218 C CA . GLU B 1 22 ? 374.484 389.257 285.360 1.00 1668.9 22 GLU B CA 1
ATOM 4219 C C . GLU B 1 22 ? 373.491 390.085 284.546 1.00 1668.9 22 GLU B C 1
ATOM 4220 O O . GLU B 1 22 ? 373.005 389.619 283.522 1.00 1668.9 22 GLU B O 1
ATOM 4232 N N . GLY B 1 23 ? 373.170 391.300 284.983 1.00 1668.9 23 GLY B N 1
ATOM 4233 C CA . GLY B 1 23 ? 372.189 392.145 284.313 1.00 1668.9 23 GLY B CA 1
ATOM 4234 C C . GLY B 1 23 ? 372.554 392.545 282.878 1.00 1668.9 23 GLY B C 1
ATOM 4235 O O . GLY B 1 23 ? 371.701 392.454 282.002 1.00 1668.9 23 GLY B O 1
ATOM 4239 N N . ILE B 1 24 ? 373.762 393.060 282.622 1.00 1668.9 24 ILE B N 1
ATOM 4240 C CA . ILE B 1 24 ? 374.020 393.758 281.344 1.00 1668.9 24 ILE B CA 1
ATOM 4241 C C . ILE B 1 24 ? 374.246 393.003 280.001 1.00 1668.9 24 ILE B C 1
ATOM 4242 O O . ILE B 1 24 ? 373.506 393.289 279.061 1.00 1668.9 24 ILE B O 1
ATOM 4258 N N . GLY B 1 25 ? 375.211 392.064 279.843 1.00 1668.9 25 GLY B N 1
ATOM 4259 C CA . GLY B 1 25 ? 375.699 391.569 278.506 1.00 1668.9 25 GLY B CA 1
ATOM 4260 C C . GLY B 1 25 ? 377.242 391.459 278.279 1.00 1668.9 25 GLY B C 1
ATOM 4261 O O . GLY B 1 25 ? 378.022 391.875 279.141 1.00 1668.9 25 GLY B O 1
ATOM 4265 N N . LYS B 1 26 ? 377.711 390.890 277.146 1.00 1628.9 26 LYS B N 1
ATOM 4266 C CA . LYS B 1 26 ? 379.060 390.251 277.010 1.00 1628.9 26 LYS B CA 1
ATOM 4267 C C . LYS B 1 26 ? 380.321 391.071 276.614 1.00 1628.9 26 LYS B C 1
ATOM 4268 O O . LYS B 1 26 ? 381.387 390.481 276.439 1.00 1628.9 26 LYS B O 1
ATOM 4287 N N . ALA B 1 27 ? 380.299 392.398 276.498 1.00 1450.9 27 ALA B N 1
ATOM 4288 C CA . ALA B 1 27 ? 381.538 393.193 276.366 1.00 1450.9 27 ALA B CA 1
ATOM 4289 C C . ALA B 1 27 ? 381.369 394.648 276.822 1.00 1450.9 27 ALA B C 1
ATOM 4290 O O . ALA B 1 27 ? 380.258 395.176 276.839 1.00 1450.9 27 ALA B O 1
ATOM 4297 N N . LYS B 1 28 ? 382.475 395.284 277.211 1.00 1268.4 28 LYS B N 1
ATOM 4298 C CA . LYS B 1 28 ? 382.481 396.512 278.023 1.00 1268.4 28 LYS B CA 1
ATOM 4299 C C . LYS B 1 28 ? 383.365 397.647 277.494 1.00 1268.4 28 LYS B C 1
ATOM 4300 O O . LYS B 1 28 ? 383.254 398.765 277.983 1.00 1268.4 28 LYS B O 1
ATOM 4319 N N . ALA B 1 29 ? 384.236 397.403 276.519 1.00 1134.9 29 ALA B N 1
ATOM 4320 C CA . ALA B 1 29 ? 385.063 398.419 275.875 1.00 1134.9 29 ALA B CA 1
ATOM 4321 C C . ALA B 1 29 ? 384.348 398.995 274.645 1.00 1134.9 29 ALA B C 1
ATOM 4322 O O . ALA B 1 29 ? 384.224 398.285 273.650 1.00 1134.9 29 ALA B O 1
ATOM 4329 N N . THR B 1 30 ? 383.836 400.237 274.699 1.00 1092.9 30 THR B N 1
ATOM 4330 C CA . THR B 1 30 ? 382.758 400.723 273.782 1.00 1092.9 30 THR B CA 1
ATOM 4331 C C . THR B 1 30 ? 382.753 402.247 273.485 1.00 1092.9 30 THR B C 1
ATOM 4332 O O . THR B 1 30 ? 383.461 403.020 274.131 1.00 1092.9 30 THR B O 1
ATOM 4343 N N . GLN B 1 31 ? 381.934 402.709 272.512 1.00 1070.8 31 GLN B N 1
ATOM 4344 C CA . GLN B 1 31 ? 381.758 404.132 272.125 1.00 1070.8 31 GLN B CA 1
ATOM 4345 C C . GLN B 1 31 ? 380.968 405.010 273.113 1.00 1070.8 31 GLN B C 1
ATOM 4346 O O . GLN B 1 31 ? 380.668 406.164 272.832 1.00 1070.8 31 GLN B O 1
ATOM 4360 N N . ASP B 1 32 ? 380.565 404.436 274.240 1.00 1120.8 32 ASP B N 1
ATOM 4361 C CA . ASP B 1 32 ? 379.592 404.978 275.176 1.00 1120.8 32 ASP B CA 1
ATOM 4362 C C . ASP B 1 32 ? 379.961 406.371 275.687 1.00 1120.8 32 ASP B C 1
ATOM 4363 O O . ASP B 1 32 ? 379.147 407.284 275.660 1.00 1120.8 32 ASP B O 1
ATOM 4372 N N . GLU B 1 33 ? 381.215 406.552 276.094 1.00 1117.3 33 GLU B N 1
ATOM 4373 C CA . GLU B 1 33 ? 381.702 407.735 276.797 1.00 1117.3 33 GLU B CA 1
ATOM 4374 C C . GLU B 1 33 ? 381.356 409.039 276.087 1.00 1117.3 33 GLU B C 1
ATOM 4375 O O . GLU B 1 33 ? 380.656 409.878 276.642 1.00 1117.3 33 GLU B O 1
ATOM 4387 N N . VAL B 1 34 ? 381.838 409.223 274.861 1.00 1076.3 34 VAL B N 1
ATOM 4388 C CA . VAL B 1 34 ? 381.586 410.463 274.126 1.00 1076.3 34 VAL B CA 1
ATOM 4389 C C . VAL B 1 34 ? 380.249 410.395 273.400 1.00 1076.3 34 VAL B C 1
ATOM 4390 O O . VAL B 1 34 ? 379.439 411.308 273.503 1.00 1076.3 34 VAL B O 1
ATOM 4403 N N . PHE B 1 35 ? 379.990 409.321 272.660 1.00 1072.1 35 PHE B N 1
ATOM 4404 C CA . PHE B 1 35 ? 378.922 409.333 271.670 1.00 1072.1 35 PHE B CA 1
ATOM 4405 C C . PHE B 1 35 ? 377.624 408.664 272.076 1.00 1072.1 35 PHE B C 1
ATOM 4406 O O . PHE B 1 35 ? 376.628 408.969 271.433 1.00 1072.1 35 PHE B O 1
ATOM 4423 N N . ASP B 1 36 ? 377.525 407.863 273.134 1.00 1041.2 36 ASP B N 1
ATOM 4424 C CA . ASP B 1 36 ? 376.180 407.496 273.600 1.00 1041.2 36 ASP B CA 1
ATOM 4425 C C . ASP B 1 36 ? 375.455 408.703 274.182 1.00 1041.2 36 ASP B C 1
ATOM 4426 O O . ASP B 1 36 ? 374.254 408.842 274.005 1.00 1041.2 36 ASP B O 1
ATOM 4435 N N . GLN B 1 37 ? 376.172 409.634 274.800 1.00 1121.9 37 GLN B N 1
ATOM 4436 C CA . GLN B 1 37 ? 375.583 410.878 275.261 1.00 1121.9 37 GLN B CA 1
ATOM 4437 C C . GLN B 1 37 ? 375.057 411.677 274.076 1.00 1121.9 37 GLN B C 1
ATOM 4438 O O . GLN B 1 37 ? 373.904 412.106 274.088 1.00 1121.9 37 GLN B O 1
ATOM 4452 N N . HIS B 1 38 ? 375.829 411.785 272.995 1.00 1047.9 38 HIS B N 1
ATOM 4453 C CA . HIS B 1 38 ? 375.327 412.399 271.771 1.00 1047.9 38 HIS B CA 1
ATOM 4454 C C . HIS B 1 38 ? 374.176 411.603 271.149 1.00 1047.9 38 HIS B C 1
ATOM 4455 O O . HIS B 1 38 ? 373.251 412.191 270.606 1.00 1047.9 38 HIS B O 1
ATOM 4469 N N . ALA B 1 39 ? 374.190 410.277 271.260 1.00 1013.0 39 ALA B N 1
ATOM 4470 C CA . ALA B 1 39 ? 373.134 409.420 270.758 1.00 1013.0 39 ALA B CA 1
ATOM 4471 C C . ALA B 1 39 ? 371.831 409.618 271.498 1.00 1013.0 39 ALA B C 1
ATOM 4472 O O . ALA B 1 39 ? 370.787 409.805 270.883 1.00 1013.0 39 ALA B O 1
ATOM 4479 N N . ALA B 1 40 ? 371.872 409.592 272.819 1.00 990.56 40 ALA B N 1
ATOM 4480 C CA . ALA B 1 40 ? 370.722 409.894 273.641 1.00 990.56 40 ALA B CA 1
ATOM 4481 C C . ALA B 1 40 ? 370.208 411.297 273.326 1.00 990.56 40 ALA B C 1
ATOM 4482 O O . ALA B 1 40 ? 369.022 411.470 273.100 1.00 990.56 40 ALA B O 1
ATOM 4489 N N . ASN B 1 41 ? 371.081 412.293 273.193 1.00 983.27 41 ASN B N 1
ATOM 4490 C CA . ASN B 1 41 ? 370.687 413.654 272.834 1.00 983.27 41 ASN B CA 1
ATOM 4491 C C . ASN B 1 41 ? 369.923 413.713 271.504 1.00 983.27 41 ASN B C 1
ATOM 4492 O O . ASN B 1 41 ? 368.792 414.183 271.438 1.00 983.27 41 ASN B O 1
ATOM 4503 N N . LEU B 1 42 ? 370.453 413.114 270.449 1.00 993.63 42 LEU B N 1
ATOM 4504 C CA . LEU B 1 42 ? 369.776 413.065 269.159 1.00 993.63 42 LEU B CA 1
ATOM 4505 C C . LEU B 1 42 ? 368.495 412.206 269.169 1.00 993.63 42 LEU B C 1
ATOM 4506 O O . LEU B 1 42 ? 367.531 412.482 268.465 1.00 993.63 42 LEU B O 1
ATOM 4522 N N . ASN B 1 43 ? 368.422 411.165 269.985 1.00 1021.9 43 ASN B N 1
ATOM 4523 C CA . ASN B 1 43 ? 367.162 410.462 270.213 1.00 1021.9 43 ASN B CA 1
ATOM 4524 C C . ASN B 1 43 ? 366.141 411.300 270.998 1.00 1021.9 43 ASN B C 1
ATOM 4525 O O . ASN B 1 43 ? 364.955 411.257 270.679 1.00 1021.9 43 ASN B O 1
ATOM 4536 N N . LYS B 1 44 ? 366.541 412.132 271.961 1.00 995.86 44 LYS B N 1
ATOM 4537 C CA . LYS B 1 44 ? 365.633 413.033 272.713 1.00 995.86 44 LYS B CA 1
ATOM 4538 C C . LYS B 1 44 ? 364.937 414.048 271.815 1.00 995.86 44 LYS B C 1
ATOM 4539 O O . LYS B 1 44 ? 363.795 414.445 272.044 1.00 995.86 44 LYS B O 1
ATOM 4558 N N . GLN B 1 45 ? 365.606 414.444 270.746 1.00 988.71 45 GLN B N 1
ATOM 4559 C CA . GLN B 1 45 ? 364.963 415.116 269.622 1.00 988.71 45 GLN B CA 1
ATOM 4560 C C . GLN B 1 45 ? 363.822 414.311 269.001 1.00 988.71 45 GLN B C 1
ATOM 4561 O O . GLN B 1 45 ? 362.695 414.789 268.971 1.00 988.71 45 GLN B O 1
ATOM 4575 N N . SER B 1 46 ? 364.019 413.046 268.655 1.00 1049.4 46 SER B N 1
ATOM 4576 C CA . SER B 1 46 ? 362.932 412.242 268.075 1.00 1049.4 46 SER B CA 1
ATOM 4577 C C . SER B 1 46 ? 361.737 411.995 269.003 1.00 1049.4 46 SER B C 1
ATOM 4578 O O . SER B 1 46 ? 360.586 412.008 268.577 1.00 1049.4 46 SER B O 1
ATOM 4586 N N . LYS B 1 47 ? 361.986 411.755 270.287 1.00 1095.7 47 LYS B N 1
ATOM 4587 C CA . LYS B 1 47 ? 360.957 411.182 271.168 1.00 1095.7 47 LYS B CA 1
ATOM 4588 C C . LYS B 1 47 ? 359.812 412.131 271.508 1.00 1095.7 47 LYS B C 1
ATOM 4589 O O . LYS B 1 47 ? 358.649 411.722 271.545 1.00 1095.7 47 LYS B O 1
ATOM 4608 N N . SER B 1 48 ? 360.093 413.428 271.601 1.00 1043.8 48 SER B N 1
ATOM 4609 C CA . SER B 1 48 ? 359.000 414.410 271.634 1.00 1043.8 48 SER B CA 1
ATOM 4610 C C . SER B 1 48 ? 358.260 414.556 270.305 1.00 1043.8 48 SER B C 1
ATOM 4611 O O . SER B 1 48 ? 357.049 414.771 270.307 1.00 1043.8 48 SER B O 1
ATOM 4619 N N . CYS B 1 49 ? 358.944 414.401 269.165 1.00 977.86 49 CYS B N 1
ATOM 4620 C CA . CYS B 1 49 ? 358.317 414.586 267.856 1.00 977.86 49 CYS B CA 1
ATOM 4621 C C . CYS B 1 49 ? 357.106 413.697 267.643 1.00 977.86 49 CYS B C 1
ATOM 4622 O O . CYS B 1 49 ? 356.054 414.178 267.247 1.00 977.86 49 CYS B O 1
ATOM 4630 N N . GLU B 1 50 ? 357.226 412.403 267.901 1.00 1064.6 50 GLU B N 1
ATOM 4631 C CA . GLU B 1 50 ? 356.121 411.490 267.612 1.00 1064.6 50 GLU B CA 1
ATOM 4632 C C . GLU B 1 50 ? 354.857 411.838 268.390 1.00 1064.6 50 GLU B C 1
ATOM 4633 O O . GLU B 1 50 ? 353.767 411.846 267.813 1.00 1064.6 50 GLU B O 1
ATOM 4645 N N . LYS B 1 51 ? 354.987 412.220 269.668 1.00 1025.8 51 LYS B N 1
ATOM 4646 C CA . LYS B 1 51 ? 353.820 412.703 270.414 1.00 1025.8 51 LYS B CA 1
ATOM 4647 C C . LYS B 1 51 ? 353.246 413.964 269.789 1.00 1025.8 51 LYS B C 1
ATOM 4648 O O . LYS B 1 51 ? 352.048 414.040 269.546 1.00 1025.8 51 LYS B O 1
ATOM 4667 N N . LEU B 1 52 ? 354.101 414.938 269.484 1.00 929.82 52 LEU B N 1
ATOM 4668 C CA . LEU B 1 52 ? 353.669 416.201 268.907 1.00 929.82 52 LEU B CA 1
ATOM 4669 C C . LEU B 1 52 ? 352.907 415.973 267.612 1.00 929.82 52 LEU B C 1
ATOM 4670 O O . LEU B 1 52 ? 351.827 416.512 267.440 1.00 929.82 52 LEU B O 1
ATOM 4686 N N . HIS B 1 53 ? 353.413 415.123 266.728 1.00 917.80 53 HIS B N 1
ATOM 4687 C CA . HIS B 1 53 ? 352.752 414.779 265.481 1.00 917.80 53 HIS B CA 1
ATOM 4688 C C . HIS B 1 53 ? 351.387 414.152 265.701 1.00 917.80 53 HIS B C 1
ATOM 4689 O O . HIS B 1 53 ? 350.429 414.598 265.084 1.00 917.80 53 HIS B O 1
ATOM 4703 N N . LYS B 1 54 ? 351.253 413.175 266.596 1.00 1073.8 54 LYS B N 1
ATOM 4704 C CA . LYS B 1 54 ? 349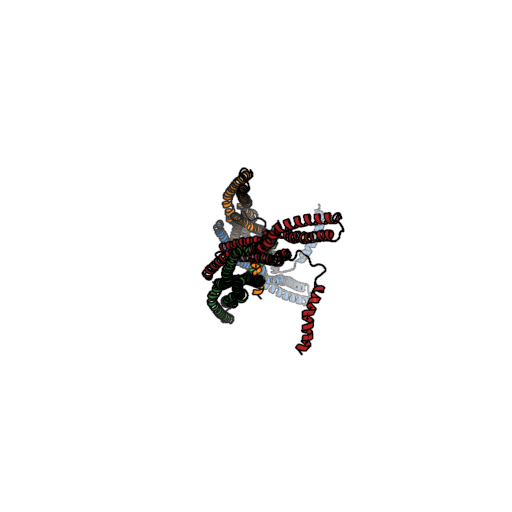.947 412.565 266.874 1.00 1073.8 54 LYS B CA 1
ATOM 4705 C C . LYS B 1 54 ? 348.926 413.621 267.268 1.00 1073.8 54 LYS B C 1
ATOM 4706 O O . LYS B 1 54 ? 347.850 413.703 266.680 1.00 1073.8 54 LYS B O 1
ATOM 4725 N N . ASP B 1 55 ? 349.285 414.474 268.208 1.00 1020.3 55 ASP B N 1
ATOM 4726 C CA . ASP B 1 55 ? 348.380 415.495 268.713 1.00 1020.3 55 ASP B CA 1
ATOM 4727 C C . ASP B 1 55 ? 348.084 416.564 267.672 1.00 1020.3 55 ASP B C 1
ATOM 4728 O O . ASP B 1 55 ? 346.942 416.973 267.509 1.00 1020.3 55 ASP B O 1
ATOM 4737 N N . VAL B 1 56 ? 349.093 416.984 266.922 1.00 944.12 56 VAL B N 1
ATOM 4738 C CA . VAL B 1 56 ? 348.947 417.988 265.876 1.00 944.12 56 VAL B CA 1
ATOM 4739 C C . VAL B 1 56 ? 348.059 417.475 264.765 1.00 944.12 56 VAL B C 1
ATOM 4740 O O . VAL B 1 56 ? 347.244 418.234 264.264 1.00 944.12 56 VAL B O 1
ATOM 4753 N N . LYS B 1 57 ? 348.141 416.205 264.382 1.00 1024.9 57 LYS B N 1
ATOM 4754 C CA . LYS B 1 57 ? 347.287 415.646 263.335 1.00 1024.9 57 LYS B CA 1
ATOM 4755 C C . LYS B 1 57 ? 345.850 415.518 263.811 1.00 1024.9 57 LYS B C 1
ATOM 4756 O O . LYS B 1 57 ? 344.957 416.061 263.167 1.00 1024.9 57 LYS B O 1
ATOM 4775 N N . ASN B 1 58 ? 345.624 414.922 264.979 1.00 1093.7 58 ASN B N 1
ATOM 4776 C CA . ASN B 1 58 ? 344.286 414.810 265.543 1.00 1093.7 58 ASN B CA 1
ATOM 4777 C C . ASN B 1 58 ? 343.631 416.180 265.706 1.00 1093.7 58 ASN B C 1
ATOM 4778 O O . ASN B 1 58 ? 342.541 416.419 265.193 1.00 1093.7 58 ASN B O 1
ATOM 4789 N N . TYR B 1 59 ? 344.326 417.135 266.314 1.00 918.23 59 TYR B N 1
ATOM 4790 C CA . TYR B 1 59 ? 343.770 418.468 266.478 1.00 918.23 59 TYR B CA 1
ATOM 4791 C C . TYR B 1 59 ? 343.664 419.229 265.156 1.00 918.23 59 TYR B C 1
ATOM 4792 O O . TYR B 1 59 ? 342.762 420.024 264.995 1.00 918.23 59 TYR B O 1
ATOM 4810 N N . SER B 1 60 ? 344.524 419.005 264.170 1.00 993.72 60 SER B N 1
ATOM 4811 C CA . SER B 1 60 ? 344.325 419.588 262.836 1.00 993.72 60 SER B CA 1
ATOM 4812 C C . SER B 1 60 ? 343.026 419.121 262.198 1.00 993.72 60 SER B C 1
ATOM 4813 O O . SER B 1 60 ? 342.337 419.925 261.580 1.00 993.72 60 SER B O 1
ATOM 4821 N N . SER B 1 61 ? 342.633 417.861 262.390 1.00 1088.7 61 SER B N 1
ATOM 4822 C CA . SER B 1 61 ? 341.304 417.400 261.980 1.00 1088.7 61 SER B CA 1
ATOM 4823 C C . SER B 1 61 ? 340.209 418.100 262.777 1.00 1088.7 61 SER B C 1
ATOM 4824 O O . SER B 1 61 ? 339.242 418.594 262.202 1.00 1088.7 61 SER B O 1
ATOM 4832 N N . ALA B 1 62 ? 340.402 418.259 264.090 1.00 1005.1 62 ALA B N 1
ATOM 4833 C CA . ALA B 1 62 ? 339.491 419.017 264.939 1.00 1005.1 62 ALA B CA 1
ATOM 4834 C C . ALA B 1 62 ? 339.329 420.458 264.456 1.00 1005.1 62 ALA B C 1
ATOM 4835 O O . ALA B 1 62 ? 338.220 420.967 264.395 1.00 1005.1 62 ALA B O 1
ATOM 4842 N N . LEU B 1 63 ? 340.405 421.114 264.046 1.00 1051.5 63 LEU B N 1
ATOM 4843 C CA . LEU B 1 63 ? 340.358 422.462 263.510 1.00 1051.5 63 LEU B CA 1
ATOM 4844 C C . LEU B 1 63 ? 339.649 422.504 262.161 1.00 1051.5 63 LEU B C 1
ATOM 4845 O O . LEU B 1 63 ? 338.874 423.417 261.910 1.00 1051.5 63 LEU B O 1
ATOM 4861 N N . ARG B 1 64 ? 339.871 421.524 261.288 1.00 1088.9 64 ARG B N 1
ATOM 4862 C CA . ARG B 1 64 ? 339.206 421.494 259.988 1.00 1088.9 64 ARG B CA 1
ATOM 4863 C C . ARG B 1 64 ? 337.695 421.399 260.167 1.00 1088.9 64 ARG B C 1
ATOM 4864 O O . ARG B 1 64 ? 336.953 422.187 259.588 1.00 1088.9 64 ARG B O 1
ATOM 4885 N N . THR B 1 65 ? 337.215 420.533 261.055 1.00 1109.3 65 THR B N 1
ATOM 4886 C CA . THR B 1 65 ? 335.780 420.490 261.361 1.00 1109.3 65 THR B CA 1
ATOM 4887 C C . THR B 1 65 ? 335.306 421.769 262.043 1.00 1109.3 65 THR B C 1
ATOM 4888 O O . THR B 1 65 ? 334.290 422.326 261.654 1.00 1109.3 65 THR B O 1
ATOM 4899 N N . LEU B 1 66 ? 336.071 422.328 262.976 1.00 1070.2 66 LEU B N 1
ATOM 4900 C CA . LEU B 1 66 ? 335.731 423.567 263.669 1.00 1070.2 66 LEU B CA 1
ATOM 4901 C C . LEU B 1 66 ? 335.524 424.731 262.694 1.00 1070.2 66 LEU B C 1
ATOM 4902 O O . LEU B 1 66 ? 334.515 425.419 262.758 1.00 1070.2 66 LEU B O 1
ATOM 4918 N N . LEU B 1 67 ? 336.413 424.905 261.726 1.00 1181.2 67 LEU B N 1
ATOM 4919 C CA . LEU B 1 67 ? 336.278 425.934 260.704 1.00 1181.2 67 LEU B CA 1
ATOM 4920 C C . LEU B 1 67 ? 335.108 425.668 259.772 1.00 1181.2 67 LEU B C 1
ATOM 4921 O O . LEU B 1 67 ? 334.400 426.598 259.399 1.00 1181.2 67 LEU B O 1
ATOM 4937 N N . SER B 1 68 ? 334.860 424.409 259.421 1.00 1202.7 68 SER B N 1
ATOM 4938 C CA . SER B 1 68 ? 333.672 424.051 258.653 1.00 1202.7 68 SER B CA 1
ATOM 4939 C C . SER B 1 68 ? 332.391 424.410 259.404 1.00 1202.7 68 SER B C 1
ATOM 4940 O O . SER B 1 68 ? 331.512 425.054 258.845 1.00 1202.7 68 SER B O 1
ATOM 4948 N N . ALA B 1 69 ? 332.300 424.120 260.701 1.00 1160.9 69 ALA B N 1
ATOM 4949 C CA . ALA B 1 69 ? 331.167 424.507 261.530 1.00 1160.9 69 ALA B CA 1
ATOM 4950 C C . ALA B 1 69 ? 330.998 426.030 261.596 1.00 1160.9 69 ALA B C 1
ATOM 4951 O O . ALA B 1 69 ? 329.887 426.541 261.524 1.00 1160.9 69 ALA B O 1
ATOM 4958 N N . GLU B 1 70 ? 332.087 426.785 261.650 1.00 1187.4 70 GLU B N 1
ATOM 4959 C CA . GLU B 1 70 ? 332.023 428.239 261.583 1.00 1187.4 70 GLU B CA 1
ATOM 4960 C C . GLU B 1 70 ? 331.552 428.751 260.210 1.00 1187.4 70 GLU B C 1
ATOM 4961 O O . GLU B 1 70 ? 330.854 429.758 260.125 1.00 1187.4 70 GLU B O 1
ATOM 4973 N N . LYS B 1 71 ? 331.864 428.056 259.117 1.00 1207.0 71 LYS B N 1
ATOM 4974 C CA . LYS B 1 71 ? 331.309 428.360 257.792 1.00 1207.0 71 LYS B CA 1
ATOM 4975 C C . LYS B 1 71 ? 329.811 428.076 257.754 1.00 1207.0 71 LYS B C 1
ATOM 4976 O O . LYS B 1 71 ? 329.053 428.909 257.269 1.00 1207.0 71 LYS B O 1
ATOM 4995 N N . GLN B 1 72 ? 329.363 426.960 258.329 1.00 1247.5 72 GLN B N 1
ATOM 4996 C CA . GLN B 1 72 ? 327.938 426.661 258.422 1.00 1247.5 72 GLN B CA 1
ATOM 4997 C C . GLN B 1 72 ? 327.200 427.726 259.227 1.00 1247.5 72 GLN B C 1
ATOM 4998 O O . GLN B 1 72 ? 326.138 428.183 258.827 1.00 1247.5 72 GLN B O 1
ATOM 5012 N N . LEU B 1 73 ? 327.785 428.174 260.337 1.00 1193.8 73 LEU B N 1
ATOM 5013 C CA . LEU B 1 73 ? 327.228 429.225 261.174 1.00 1193.8 73 LEU B CA 1
ATOM 5014 C C . LEU B 1 73 ? 326.946 430.464 260.344 1.00 1193.8 73 LEU B C 1
ATOM 5015 O O . LEU B 1 73 ? 325.847 431.005 260.363 1.00 1193.8 73 LEU B O 1
ATOM 5031 N N . ARG B 1 74 ? 327.935 430.889 259.573 1.00 1227.3 74 ARG B N 1
ATOM 5032 C CA . ARG B 1 74 ? 327.816 432.077 258.745 1.00 1227.3 74 ARG B CA 1
ATOM 5033 C C . ARG B 1 74 ? 326.777 431.928 257.665 1.00 1227.3 74 ARG B C 1
ATOM 5034 O O . ARG B 1 74 ? 325.936 432.809 257.520 1.00 1227.3 74 ARG B O 1
ATOM 5055 N N . ASP B 1 75 ? 326.785 430.821 256.935 1.00 1385.9 75 ASP B N 1
ATOM 5056 C CA . ASP B 1 75 ? 325.796 430.648 255.881 1.00 1385.9 75 ASP B CA 1
ATOM 5057 C C . ASP B 1 75 ? 324.381 430.585 256.445 1.00 1385.9 75 ASP B C 1
ATOM 5058 O O . ASP B 1 75 ? 323.452 431.155 255.884 1.00 1385.9 75 ASP B O 1
ATOM 5067 N N . THR B 1 76 ? 324.238 429.999 257.621 1.00 1347.6 76 THR B N 1
ATOM 5068 C CA . THR B 1 76 ? 322.960 429.862 258.281 1.00 1347.6 76 THR B CA 1
ATOM 5069 C C . THR B 1 76 ? 322.462 431.203 258.763 1.00 1347.6 76 THR B C 1
ATOM 5070 O O . THR B 1 76 ? 321.288 431.484 258.600 1.00 1347.6 76 THR B O 1
ATOM 5081 N N . ILE B 1 77 ? 323.312 432.079 259.295 1.00 1288.7 77 ILE B N 1
ATOM 5082 C CA . ILE B 1 77 ? 322.842 433.409 259.677 1.00 1288.7 77 ILE B CA 1
ATOM 5083 C C . ILE B 1 77 ? 322.496 434.234 258.442 1.00 1288.7 77 ILE B C 1
ATOM 5084 O O . ILE B 1 77 ? 321.480 434.912 258.441 1.00 1288.7 77 ILE B O 1
ATOM 5100 N N . ARG B 1 78 ? 323.269 434.146 257.359 1.00 1335.2 78 ARG B N 1
ATOM 5101 C CA . ARG B 1 78 ? 322.995 434.847 256.099 1.00 1335.2 78 ARG B CA 1
ATOM 5102 C C . ARG B 1 78 ? 321.601 434.471 255.553 1.00 1335.2 78 ARG B C 1
ATOM 5103 O O . ARG B 1 78 ? 320.727 435.321 255.314 1.00 1335.2 78 ARG B O 1
ATOM 5124 N N . ASP B 1 79 ? 321.367 433.169 255.480 1.00 1529.4 79 ASP B N 1
ATOM 5125 C CA . ASP B 1 79 ? 320.128 432.584 254.986 1.00 1529.4 79 ASP B CA 1
ATOM 5126 C C . ASP B 1 79 ? 318.947 432.824 255.914 1.00 1529.4 79 ASP B C 1
ATOM 5127 O O . ASP B 1 79 ? 317.824 432.962 255.450 1.00 1529.4 79 ASP B O 1
ATOM 5136 N N . ALA B 1 80 ? 319.168 432.828 257.222 1.00 1326.8 80 ALA B N 1
ATOM 5137 C CA . ALA B 1 80 ? 318.113 433.085 258.182 1.00 1326.8 80 ALA B CA 1
ATOM 5138 C C . ALA B 1 80 ? 317.714 434.542 258.202 1.00 1326.8 80 ALA B C 1
ATOM 5139 O O . ALA B 1 80 ? 316.542 434.850 258.392 1.00 1326.8 80 ALA B O 1
ATOM 5146 N N . TYR B 1 81 ? 318.685 435.430 258.017 1.00 1233.7 81 TYR B N 1
ATOM 5147 C CA . TYR B 1 81 ? 318.419 436.826 257.783 1.00 1233.7 81 TYR B CA 1
ATOM 5148 C C . TYR B 1 81 ? 317.543 436.928 256.544 1.00 1233.7 81 TYR B C 1
ATOM 5149 O O . TYR B 1 81 ? 317.598 436.129 255.623 1.00 1233.7 81 TYR B O 1
ATOM 5167 N N . GLU B 1 82 ? 316.710 437.935 256.534 1.00 1074.9 82 GLU B N 1
ATOM 5168 C CA . GLU B 1 82 ? 315.663 438.157 255.552 1.00 1074.9 82 GLU B CA 1
ATOM 5169 C C . GLU B 1 82 ? 315.465 439.670 255.325 1.00 1074.9 82 GLU B C 1
ATOM 5170 O O . GLU B 1 82 ? 315.767 440.475 256.207 1.00 1074.9 82 GLU B O 1
ATOM 5182 N N . PRO B 1 83 ? 315.019 440.106 254.137 1.00 1167.7 83 PRO B N 1
ATOM 5183 C CA . PRO B 1 83 ? 315.296 441.452 253.641 1.00 1167.7 83 PRO B CA 1
ATOM 5184 C C . PRO B 1 83 ? 314.435 442.547 254.267 1.00 1167.7 83 PRO B C 1
ATOM 5185 O O . PRO B 1 83 ? 314.671 443.729 254.037 1.00 1167.7 83 PRO B O 1
ATOM 5196 N N . GLU B 1 84 ? 313.451 442.181 255.078 1.00 1203.9 84 GLU B N 1
ATOM 5197 C CA . GLU B 1 84 ? 312.661 443.117 255.871 1.00 1203.9 84 GLU B CA 1
ATOM 5198 C C . GLU B 1 84 ? 313.530 443.922 256.847 1.00 1203.9 84 GLU B C 1
ATOM 5199 O O . GLU B 1 84 ? 313.139 445.006 257.259 1.00 1203.9 84 GLU B O 1
ATOM 5211 N N . TRP B 1 85 ? 314.681 443.388 257.256 1.00 1168.7 85 TRP B N 1
ATOM 5212 C CA . TRP B 1 85 ? 315.500 443.921 258.345 1.00 1168.7 85 TRP B CA 1
ATOM 5213 C C . TRP B 1 85 ? 316.685 444.776 257.861 1.00 1168.7 85 TRP B C 1
ATOM 5214 O O . TRP B 1 85 ? 317.231 444.515 256.793 1.00 1168.7 85 TRP B O 1
ATOM 5235 N N . PRO B 1 86 ? 317.219 445.715 258.663 1.00 1336.6 86 PRO B N 1
ATOM 5236 C CA . PRO B 1 86 ? 317.910 446.885 258.116 1.00 1336.6 86 PRO B CA 1
ATOM 5237 C C . PRO B 1 86 ? 319.220 446.730 257.328 1.00 1336.6 86 PRO B C 1
ATOM 5238 O O . PRO B 1 86 ? 319.479 447.556 256.464 1.00 1336.6 86 PRO B O 1
ATOM 5249 N N . ASP B 1 87 ? 320.088 445.763 257.616 1.00 1362.0 87 ASP B N 1
ATOM 5250 C CA . ASP B 1 87 ? 321.522 445.839 257.272 1.00 1362.0 87 ASP B CA 1
ATOM 5251 C C . ASP B 1 87 ? 322.130 444.623 256.571 1.00 1362.0 87 ASP B C 1
ATOM 5252 O O . ASP B 1 87 ? 323.315 444.343 256.743 1.00 1362.0 87 ASP B O 1
ATOM 5261 N N . ARG B 1 88 ? 321.308 443.698 256.060 1.00 1296.3 88 ARG B N 1
ATOM 5262 C CA . ARG B 1 88 ? 321.713 442.333 255.696 1.00 1296.3 88 ARG B CA 1
ATOM 5263 C C . ARG B 1 88 ? 323.003 442.300 254.915 1.00 1296.3 88 ARG B C 1
ATOM 5264 O O . ARG B 1 88 ? 323.839 441.445 255.168 1.00 1296.3 88 ARG B O 1
ATOM 5285 N N . GLU B 1 89 ? 323.178 443.228 253.992 1.00 1340.2 89 GLU B N 1
ATOM 5286 C CA . GLU B 1 89 ? 324.375 443.285 253.193 1.00 1340.2 89 GLU B CA 1
ATOM 5287 C C . GLU B 1 89 ? 325.600 443.554 254.039 1.00 1340.2 89 GLU B C 1
ATOM 5288 O O . GLU B 1 89 ? 326.631 442.951 253.746 1.00 1340.2 89 GLU B O 1
ATOM 5300 N N . HIS B 1 90 ? 325.536 444.380 255.098 1.00 1416.8 90 HIS B N 1
ATOM 5301 C CA . HIS B 1 90 ? 326.827 444.663 255.746 1.00 1416.8 90 HIS B CA 1
ATOM 5302 C C . HIS B 1 90 ? 327.366 443.454 256.508 1.00 1416.8 90 HIS B C 1
ATOM 5303 O O . HIS B 1 90 ? 328.493 443.023 256.301 1.00 1416.8 90 HIS B O 1
ATOM 5317 N N . LEU B 1 91 ? 326.501 442.859 257.320 1.00 1358.3 91 LEU B N 1
ATOM 5318 C CA . LEU B 1 91 ? 326.821 441.643 258.051 1.00 1358.3 91 LEU B CA 1
ATOM 5319 C C . LEU B 1 91 ? 327.077 440.453 257.128 1.00 1358.3 91 LEU B C 1
ATOM 5320 O O . LEU B 1 91 ? 327.935 439.631 257.419 1.00 1358.3 91 LEU B O 1
ATOM 5336 N N . THR B 1 92 ? 326.417 440.379 255.980 1.00 1323.2 92 THR B N 1
ATOM 5337 C CA . THR B 1 92 ? 326.738 439.370 254.976 1.00 1323.2 92 THR B CA 1
ATOM 5338 C C . THR B 1 92 ? 328.188 439.505 254.530 1.00 1323.2 92 THR B C 1
ATOM 5339 O O . THR B 1 92 ? 328.918 438.524 254.558 1.00 1323.2 92 THR B O 1
ATOM 5350 N N . ALA B 1 93 ? 328.654 440.713 254.216 1.00 1343.7 93 ALA B N 1
ATOM 5351 C CA . ALA B 1 93 ? 330.057 440.918 253.877 1.00 1343.7 93 ALA B CA 1
ATOM 5352 C C . ALA B 1 93 ? 330.990 440.581 255.048 1.00 1343.7 93 ALA B C 1
ATOM 5353 O O . ALA B 1 93 ? 332.053 440.014 254.830 1.00 1343.7 93 ALA B O 1
ATOM 5360 N N . ILE B 1 94 ? 330.597 440.854 256.290 1.00 1423.8 94 ILE B N 1
ATOM 5361 C CA . ILE B 1 94 ? 331.375 440.438 257.460 1.00 1423.8 94 ILE B CA 1
ATOM 5362 C C . ILE B 1 94 ? 331.545 438.927 257.477 1.00 1423.8 94 ILE B C 1
ATOM 5363 O O . ILE B 1 94 ? 332.654 438.431 257.659 1.00 1423.8 94 ILE B O 1
ATOM 5379 N N . PHE B 1 95 ? 330.463 438.181 257.282 1.00 1271.2 95 PHE B N 1
ATOM 5380 C CA . PHE B 1 95 ? 330.530 436.737 257.235 1.00 1271.2 95 PHE B CA 1
ATOM 5381 C C . PHE B 1 95 ? 331.416 436.262 256.093 1.00 1271.2 95 PHE B C 1
ATOM 5382 O O . PHE B 1 95 ? 332.263 435.414 256.312 1.00 1271.2 95 PHE B O 1
ATOM 5399 N N . ASP B 1 96 ? 331.304 436.835 254.905 1.00 1243.4 96 ASP B N 1
ATOM 5400 C CA . ASP B 1 96 ? 332.175 436.492 253.790 1.00 1243.4 96 ASP B CA 1
ATOM 5401 C C . ASP B 1 96 ? 333.653 436.742 254.118 1.00 1243.4 96 ASP B C 1
ATOM 5402 O O . ASP B 1 96 ? 334.516 435.939 253.782 1.00 1243.4 96 ASP B O 1
ATOM 5411 N N . ASN B 1 97 ? 333.970 437.822 254.823 1.00 1288.7 97 ASN B N 1
ATOM 5412 C CA . ASN B 1 97 ? 335.340 438.063 255.236 1.00 1288.7 97 ASN B CA 1
ATOM 5413 C C . ASN B 1 97 ? 335.792 437.020 256.251 1.00 1288.7 97 ASN B C 1
ATOM 5414 O O . ASN B 1 97 ? 336.903 436.512 256.167 1.00 1288.7 97 ASN B O 1
ATOM 5425 N N . LEU B 1 98 ? 334.942 436.646 257.195 1.00 1296.5 98 LEU B N 1
ATOM 5426 C CA . LEU B 1 98 ? 335.277 435.620 258.157 1.00 1296.5 98 LEU B CA 1
ATOM 5427 C C . LEU B 1 98 ? 335.384 434.235 257.501 1.00 1296.5 98 LEU B C 1
ATOM 5428 O O . LEU B 1 98 ? 336.227 433.451 257.908 1.00 1296.5 98 LEU B O 1
ATOM 5444 N N . ASP B 1 99 ? 334.624 433.945 256.448 1.00 1185.8 99 ASP B N 1
ATOM 5445 C CA . ASP B 1 99 ? 334.850 432.790 255.584 1.00 1185.8 99 ASP B CA 1
ATOM 5446 C C . ASP B 1 99 ? 336.252 432.809 254.990 1.00 1185.8 99 ASP B C 1
ATOM 5447 O O . ASP B 1 99 ? 336.987 431.837 255.134 1.00 1185.8 99 ASP B O 1
ATOM 5456 N N . ILE B 1 100 ? 336.677 433.925 254.397 1.00 1177.7 100 ILE B N 1
ATOM 5457 C CA . ILE B 1 100 ? 338.031 434.059 253.865 1.00 1177.7 100 ILE B CA 1
ATOM 5458 C C . ILE B 1 100 ? 339.047 433.776 254.962 1.00 1177.7 100 ILE B C 1
ATOM 5459 O O . ILE B 1 100 ? 339.930 432.947 254.787 1.00 1177.7 100 ILE B O 1
ATOM 5475 N N . GLN B 1 101 ? 338.883 434.372 256.134 1.00 1211.8 101 GLN B N 1
ATOM 5476 C CA . GLN B 1 101 ? 339.787 434.136 257.239 1.00 1211.8 101 GLN B CA 1
ATOM 5477 C C . GLN B 1 101 ? 339.776 432.681 257.706 1.00 1211.8 101 GLN B C 1
ATOM 5478 O O . GLN B 1 101 ? 340.841 432.122 257.962 1.00 1211.8 101 GLN B O 1
ATOM 5492 N N . THR B 1 102 ? 338.626 432.013 257.773 1.00 1230.9 102 THR B N 1
ATOM 5493 C CA . THR B 1 102 ? 338.623 430.596 258.095 1.00 1230.9 102 THR B CA 1
ATOM 5494 C C . THR B 1 102 ? 339.374 429.807 257.052 1.00 1230.9 102 THR B C 1
ATOM 5495 O O . THR B 1 102 ? 340.124 428.921 257.426 1.00 1230.9 102 THR B O 1
ATOM 5506 N N . ASN B 1 103 ? 339.235 430.119 255.769 1.00 1170.7 103 ASN B N 1
ATOM 5507 C CA . ASN B 1 103 ? 339.915 429.385 254.722 1.00 1170.7 103 ASN B CA 1
ATOM 5508 C C . ASN B 1 103 ? 341.426 429.575 254.812 1.00 1170.7 103 ASN B C 1
ATOM 5509 O O . ASN B 1 103 ? 342.175 428.625 254.619 1.00 1170.7 103 ASN B O 1
ATOM 5520 N N . GLU B 1 104 ? 341.893 430.764 255.179 1.00 1050.6 104 GLU B N 1
ATOM 5521 C CA . GLU B 1 104 ? 343.314 431.002 255.417 1.00 1050.6 104 GLU B CA 1
ATOM 5522 C C . GLU B 1 104 ? 343.837 430.139 256.559 1.00 1050.6 104 GLU B C 1
ATOM 5523 O O . GLU B 1 104 ? 344.860 429.465 256.420 1.00 1050.6 104 GLU B O 1
ATOM 5535 N N . LEU B 1 105 ? 343.137 430.124 257.690 1.00 1150.7 105 LEU B N 1
ATOM 5536 C CA . LEU B 1 105 ? 343.529 429.331 258.844 1.00 1150.7 105 LEU B CA 1
ATOM 5537 C C . LEU B 1 105 ? 343.499 427.845 258.517 1.00 1150.7 105 LEU B C 1
ATOM 5538 O O . LEU B 1 105 ? 344.439 427.128 258.834 1.00 1150.7 105 LEU B O 1
ATOM 5554 N N . GLU B 1 106 ? 342.468 427.387 257.822 1.00 1161.0 106 GLU B N 1
ATOM 5555 C CA . GLU B 1 106 ? 342.329 426.002 257.420 1.00 1161.0 106 GLU B CA 1
ATOM 5556 C C . GLU B 1 106 ? 343.497 425.573 256.551 1.00 1161.0 106 GLU B C 1
ATOM 5557 O O . GLU B 1 106 ? 344.157 424.589 256.851 1.00 1161.0 106 GLU B O 1
ATOM 5569 N N . LYS B 1 107 ? 343.829 426.353 255.526 1.00 1034.9 107 LYS B N 1
ATOM 5570 C CA . LYS B 1 107 ? 344.980 426.074 254.676 1.00 1034.9 107 LYS B CA 1
ATOM 5571 C C . LYS B 1 107 ? 346.250 426.011 255.495 1.00 1034.9 107 LYS B C 1
ATOM 5572 O O . LYS B 1 107 ? 347.010 425.056 255.417 1.00 1034.9 107 LYS B O 1
ATOM 5591 N N . THR B 1 108 ? 346.469 427.023 256.316 1.00 1057.7 108 THR B N 1
ATOM 5592 C CA . THR B 1 108 ? 347.753 427.170 256.970 1.00 1057.7 108 THR B CA 1
ATOM 5593 C C . THR B 1 108 ? 347.973 426.108 258.028 1.00 1057.7 108 THR B C 1
ATOM 5594 O O . THR B 1 108 ? 348.994 425.431 258.015 1.00 1057.7 108 THR B O 1
ATOM 5605 N N . VAL B 1 109 ? 347.028 425.922 258.946 1.00 1101.0 109 VAL B N 1
ATOM 5606 C CA . VAL B 1 109 ? 347.186 424.876 259.944 1.00 1101.0 109 VAL B CA 1
ATOM 5607 C C . VAL B 1 109 ? 346.947 423.497 259.407 1.00 1101.0 109 VAL B C 1
ATOM 5608 O O . VAL B 1 109 ? 347.779 422.624 259.596 1.00 1101.0 109 VAL B O 1
ATOM 5621 N N . CYS B 1 110 ? 345.821 423.270 258.752 1.00 1076.0 110 CYS B N 1
ATOM 5622 C CA . CYS B 1 110 ? 345.452 421.900 258.507 1.00 1076.0 110 CYS B CA 1
ATOM 5623 C C . CYS B 1 110 ? 346.301 421.299 257.410 1.00 1076.0 110 CYS B C 1
ATOM 5624 O O . CYS B 1 110 ? 346.797 420.191 257.558 1.00 1076.0 110 CYS B O 1
ATOM 5632 N N . ASP B 1 111 ? 346.423 421.999 256.294 1.00 1047.1 111 ASP B N 1
ATOM 5633 C CA . ASP B 1 111 ? 347.255 421.535 255.205 1.00 1047.1 111 ASP B CA 1
ATOM 5634 C C . ASP B 1 111 ? 348.753 421.820 255.384 1.00 1047.1 111 ASP B C 1
ATOM 5635 O O . ASP B 1 111 ? 349.582 420.926 255.247 1.00 1047.1 111 ASP B O 1
ATOM 5644 N N . ASP B 1 112 ? 349.134 423.078 255.590 1.00 1036.0 112 ASP B N 1
ATOM 5645 C CA . ASP B 1 112 ? 350.540 423.494 255.552 1.00 1036.0 112 ASP B CA 1
ATOM 5646 C C . ASP B 1 112 ? 351.434 423.172 256.756 1.00 1036.0 112 ASP B C 1
ATOM 5647 O O . ASP B 1 112 ? 352.637 422.968 256.602 1.00 1036.0 112 ASP B O 1
ATOM 5656 N N . LEU B 1 113 ? 350.893 423.152 257.968 1.00 1086.8 113 LEU B N 1
ATOM 5657 C CA . LEU B 1 113 ? 351.672 423.021 259.201 1.00 1086.8 113 LEU B CA 1
ATOM 5658 C C . LEU B 1 113 ? 352.681 421.862 259.253 1.00 1086.8 113 LEU B C 1
ATOM 5659 O O . LEU B 1 113 ? 353.766 422.075 259.792 1.00 1086.8 113 LEU B O 1
ATOM 5675 N N . PRO B 1 114 ? 352.385 420.644 258.763 1.00 1024.1 114 PRO B N 1
ATOM 5676 C CA . PRO B 1 114 ? 353.259 419.498 258.981 1.00 1024.1 114 PRO B CA 1
ATOM 5677 C C . PRO B 1 114 ? 354.623 419.698 258.349 1.00 1024.1 114 PRO B C 1
ATOM 5678 O O . PRO B 1 114 ? 355.643 419.361 258.935 1.00 1024.1 114 PRO B O 1
ATOM 5689 N N . GLN B 1 115 ? 354.660 420.334 257.184 1.00 1020.7 115 GLN B N 1
ATOM 5690 C CA . GLN B 1 115 ? 355.906 420.663 256.524 1.00 1020.7 115 GLN B CA 1
ATOM 5691 C C . GLN B 1 115 ? 356.787 421.513 257.427 1.00 1020.7 115 GLN B C 1
ATOM 5692 O O . GLN B 1 115 ? 357.995 421.330 257.408 1.00 1020.7 115 GLN B O 1
ATOM 5706 N N . THR B 1 116 ? 356.226 422.362 258.280 1.00 1087.3 116 THR B N 1
ATOM 5707 C CA . THR B 1 116 ? 357.045 423.149 259.179 1.00 1087.3 116 THR B CA 1
ATOM 5708 C C . THR B 1 116 ? 357.803 422.294 260.198 1.00 1087.3 116 THR B C 1
ATOM 5709 O O . THR B 1 116 ? 358.857 422.708 260.660 1.00 1087.3 116 THR B O 1
ATOM 5720 N N . VAL B 1 117 ? 357.363 421.077 260.506 1.00 1023.5 117 VAL B N 1
ATOM 5721 C CA . VAL B 1 117 ? 358.200 420.126 261.244 1.00 1023.5 117 VAL B CA 1
ATOM 5722 C C . VAL B 1 117 ? 359.340 419.666 260.347 1.00 1023.5 117 VAL B C 1
ATOM 5723 O O . VAL B 1 117 ? 360.521 419.816 260.657 1.00 1023.5 117 VAL B O 1
ATOM 5736 N N . THR B 1 118 ? 358.984 419.160 259.170 1.00 1031.3 118 THR B N 1
ATOM 5737 C CA . THR B 1 118 ? 359.936 418.669 258.175 1.00 1031.3 118 THR B CA 1
ATOM 5738 C C . THR B 1 118 ? 360.993 419.704 257.829 1.00 1031.3 118 THR B C 1
ATOM 5739 O O . THR B 1 118 ? 362.142 419.327 257.646 1.00 1031.3 118 THR B O 1
ATOM 5750 N N . GLN B 1 119 ? 360.652 420.993 257.867 1.00 976.16 119 GLN B N 1
ATOM 5751 C CA . GLN B 1 119 ? 361.466 422.151 257.497 1.00 976.16 119 GLN B CA 1
ATOM 5752 C C . GLN B 1 119 ? 362.880 422.107 258.056 1.00 976.16 119 GLN B C 1
ATOM 5753 O O . GLN B 1 119 ? 363.810 422.594 257.421 1.00 976.16 119 GLN B O 1
ATOM 5767 N N . TYR B 1 120 ? 363.043 421.491 259.219 1.00 1001.2 120 TYR B N 1
ATOM 5768 C CA . TYR B 1 120 ? 364.356 421.209 259.758 1.00 1001.2 120 TYR B CA 1
ATOM 5769 C C . TYR B 1 120 ? 364.563 419.743 260.158 1.00 1001.2 120 TYR B C 1
ATOM 5770 O O . TYR B 1 120 ? 365.698 419.300 260.228 1.00 1001.2 120 TYR B O 1
ATOM 5788 N N . VAL B 1 121 ? 363.511 418.927 260.274 1.00 1014.4 121 VAL B N 1
ATOM 5789 C CA . VAL B 1 121 ? 363.644 417.471 260.477 1.00 1014.4 121 VAL B CA 1
ATOM 5790 C C . VAL B 1 121 ? 364.289 416.739 259.301 1.00 1014.4 121 VAL B C 1
ATOM 5791 O O . VAL B 1 121 ? 364.852 415.677 259.516 1.00 1014.4 121 VAL B O 1
ATOM 5804 N N . ASN B 1 122 ? 364.309 417.319 258.095 1.00 1002.9 122 ASN B N 1
ATOM 5805 C CA . ASN B 1 122 ? 364.937 416.900 256.902 1.00 1002.9 122 ASN B CA 1
ATOM 5806 C C . ASN B 1 122 ? 366.219 416.155 257.157 1.00 1002.9 122 ASN B C 1
ATOM 5807 O O . ASN B 1 122 ? 366.514 415.105 256.580 1.00 1002.9 122 ASN B O 1
ATOM 5818 N N . GLN B 1 123 ? 367.083 416.755 257.975 1.00 938.26 123 GLN B N 1
ATOM 5819 C CA . GLN B 1 123 ? 368.446 416.284 258.175 1.00 938.26 123 GLN B CA 1
ATOM 5820 C C . GLN B 1 123 ? 368.576 415.239 259.287 1.00 938.26 123 GLN B C 1
ATOM 5821 O O . GLN B 1 123 ? 369.551 414.496 259.315 1.00 938.26 123 GLN B O 1
ATOM 5835 N N . PHE B 1 124 ? 367.636 415.140 260.224 1.00 989.21 124 PHE B N 1
ATOM 5836 C CA . PHE B 1 124 ? 367.858 414.336 261.421 1.00 989.21 124 PHE B CA 1
ATOM 5837 C C . PHE B 1 124 ? 368.034 412.849 261.159 1.00 989.21 124 PHE B C 1
ATOM 5838 O O . PHE B 1 124 ? 368.809 412.252 261.892 1.00 989.21 124 PHE B O 1
ATOM 5855 N N . PRO B 1 125 ? 367.386 412.210 260.179 1.00 904.02 125 PRO B N 1
ATOM 5856 C CA . PRO B 1 125 ? 367.608 410.789 259.960 1.00 904.02 125 PRO B CA 1
ATOM 5857 C C . PRO B 1 125 ? 369.037 410.374 259.746 1.00 904.02 125 PRO B C 1
ATOM 5858 O O . PRO B 1 125 ? 369.624 409.623 260.537 1.00 904.02 125 PRO B O 1
ATOM 5869 N N . ASP B 1 126 ? 369.630 410.923 258.699 1.00 883.52 126 ASP B N 1
ATOM 5870 C CA . ASP B 1 126 ? 371.017 410.676 258.343 1.00 883.52 126 ASP B CA 1
ATOM 5871 C C . ASP B 1 126 ? 371.913 410.930 259.529 1.00 883.52 126 ASP B C 1
ATOM 5872 O O . ASP B 1 126 ? 372.777 410.129 259.818 1.00 883.52 126 ASP B O 1
ATOM 5881 N N . LEU B 1 127 ? 371.659 411.980 260.289 1.00 981.89 127 LEU B N 1
ATOM 5882 C CA . LEU B 1 127 ? 372.427 412.289 261.479 1.00 981.89 127 LEU B CA 1
ATOM 5883 C C . LEU B 1 127 ? 372.235 411.283 262.607 1.00 981.89 127 LEU B C 1
ATOM 5884 O O . LEU B 1 127 ? 373.219 410.898 263.229 1.00 981.89 127 LEU B O 1
ATOM 5900 N N . LYS B 1 128 ? 371.019 410.786 262.828 1.00 973.21 128 LYS B N 1
ATOM 5901 C CA . LYS B 1 128 ? 370.751 409.688 263.766 1.00 973.21 128 LYS B CA 1
ATOM 5902 C C . LYS B 1 128 ? 371.535 408.464 263.343 1.00 973.21 128 LYS B C 1
ATOM 5903 O O . LYS B 1 128 ? 372.279 407.913 264.138 1.00 973.21 128 LYS B O 1
ATOM 5922 N N . LYS B 1 129 ? 371.495 408.094 262.066 1.00 887.53 129 LYS B N 1
ATOM 5923 C CA . LYS B 1 129 ? 372.268 407.071 261.476 1.00 887.53 129 LYS B CA 1
ATOM 5924 C C . LYS B 1 129 ? 373.733 407.309 261.712 1.00 887.53 129 LYS B C 1
ATOM 5925 O O . LYS B 1 129 ? 374.494 406.432 262.142 1.00 887.53 129 LYS B O 1
ATOM 5944 N N . LYS B 1 130 ? 374.189 408.540 261.525 1.00 985.35 130 LYS B N 1
ATOM 5945 C CA . LYS B 1 130 ? 375.594 408.876 261.693 1.00 985.35 130 LYS B CA 1
ATOM 5946 C C . LYS B 1 130 ? 376.084 408.724 263.130 1.00 985.35 130 LYS B C 1
ATOM 5947 O O . LYS B 1 130 ? 377.264 408.443 263.288 1.00 985.35 130 LYS B O 1
ATOM 5966 N N . ILE B 1 131 ? 375.268 408.802 264.180 1.00 1032.6 131 ILE B N 1
ATOM 5967 C CA . ILE B 1 131 ? 375.793 408.483 265.525 1.00 1032.6 131 ILE B CA 1
ATOM 5968 C C . ILE B 1 131 ? 376.380 407.071 265.541 1.00 1032.6 131 ILE B C 1
ATOM 5969 O O . ILE B 1 131 ? 377.441 406.815 266.105 1.00 1032.6 131 ILE B O 1
ATOM 5985 N N . GLU B 1 132 ? 375.719 406.157 264.847 1.00 963.08 132 GLU B N 1
ATOM 5986 C CA . GLU B 1 132 ? 376.145 404.778 264.685 1.00 963.08 132 GLU B CA 1
ATOM 5987 C C . GLU B 1 132 ? 377.400 404.708 263.815 1.00 963.08 132 GLU B C 1
ATOM 5988 O O . GLU B 1 132 ? 378.349 404.032 264.182 1.00 963.08 132 GLU B O 1
ATOM 6000 N N . LYS B 1 133 ? 377.459 405.481 262.724 1.00 1007.2 133 LYS B N 1
ATOM 6001 C CA . LYS B 1 133 ? 378.632 405.631 261.840 1.00 1007.2 133 LYS B CA 1
ATOM 6002 C C . LYS B 1 133 ? 379.883 405.939 262.651 1.00 1007.2 133 LYS B C 1
ATOM 6003 O O . LYS B 1 133 ? 380.865 405.221 262.533 1.00 1007.2 133 LYS B O 1
ATOM 6022 N N . ARG B 1 134 ? 379.812 406.918 263.552 1.00 1105.1 134 ARG B N 1
ATOM 6023 C CA . ARG B 1 134 ? 380.922 407.231 264.461 1.00 1105.1 134 ARG B CA 1
ATOM 6024 C C . ARG B 1 134 ? 381.245 406.048 265.346 1.00 1105.1 134 ARG B C 1
ATOM 6025 O O . ARG B 1 134 ? 382.414 405.693 265.484 1.00 1105.1 134 ARG B O 1
ATOM 6046 N N . GLY B 1 135 ? 380.223 405.441 265.932 1.00 1126.0 135 GLY B N 1
ATOM 6047 C CA . GLY B 1 135 ? 380.357 404.299 266.822 1.00 1126.0 135 GLY B CA 1
ATOM 6048 C C . GLY B 1 135 ? 381.073 403.123 266.188 1.00 1126.0 135 GLY B C 1
ATOM 6049 O O . GLY B 1 135 ? 381.984 402.606 266.824 1.00 1126.0 135 GLY B O 1
ATOM 6053 N N . ARG B 1 136 ? 380.768 402.767 264.930 1.00 1013.3 136 ARG B N 1
ATOM 6054 C CA . ARG B 1 136 ? 381.380 401.620 264.242 1.00 1013.3 136 ARG B CA 1
ATOM 6055 C C . ARG B 1 136 ? 382.893 401.625 264.399 1.00 1013.3 136 ARG B C 1
ATOM 6056 O O . ARG B 1 136 ? 383.482 400.661 264.869 1.00 1013.3 136 ARG B O 1
ATOM 6077 N N . LYS B 1 137 ? 383.532 402.745 264.078 1.00 1113.5 137 LYS B N 1
ATOM 6078 C CA . LYS B 1 137 ? 384.984 402.867 264.176 1.00 1113.5 137 LYS B CA 1
ATOM 6079 C C . LYS B 1 137 ? 385.482 403.403 265.507 1.00 1113.5 137 LYS B C 1
ATOM 6080 O O . LYS B 1 137 ? 386.659 403.219 265.773 1.00 1113.5 137 LYS B O 1
ATOM 6099 N N . LEU B 1 138 ? 384.648 403.928 266.403 1.00 1228.6 138 LEU B N 1
ATOM 6100 C CA . LEU B 1 138 ? 385.084 404.083 267.797 1.00 1228.6 138 LEU B CA 1
ATOM 6101 C C . LEU B 1 138 ? 385.357 402.703 268.402 1.00 1228.6 138 LEU B C 1
ATOM 6102 O O . LEU B 1 138 ? 386.394 402.487 269.015 1.00 1228.6 138 LEU B O 1
ATOM 6118 N N . VAL B 1 139 ? 384.499 401.732 268.121 1.00 1202.0 139 VAL B N 1
ATOM 6119 C CA . VAL B 1 139 ? 384.747 400.339 268.484 1.00 1202.0 139 VAL B CA 1
ATOM 6120 C C . VAL B 1 139 ? 385.943 399.765 267.721 1.00 1202.0 139 VAL B C 1
ATOM 6121 O O . VAL B 1 139 ? 386.906 399.328 268.349 1.00 1202.0 139 VAL B O 1
ATOM 6134 N N . ASP B 1 140 ? 385.936 399.757 266.384 1.00 1201.0 140 ASP B N 1
ATOM 6135 C CA . ASP B 1 140 ? 386.989 399.036 265.664 1.00 1201.0 140 ASP B CA 1
ATOM 6136 C C . ASP B 1 140 ? 388.384 399.628 265.858 1.00 1201.0 140 ASP B C 1
ATOM 6137 O O . ASP B 1 140 ? 389.363 398.898 265.780 1.00 1201.0 140 ASP B O 1
ATOM 6146 N N . TYR B 1 141 ? 388.498 400.920 266.153 1.00 1291.4 141 TYR B N 1
ATOM 6147 C CA . TYR B 1 141 ? 389.769 401.547 266.477 1.00 1291.4 141 TYR B CA 1
ATOM 6148 C C . TYR B 1 141 ? 390.425 400.885 267.675 1.00 1291.4 141 TYR B C 1
ATOM 6149 O O . TYR B 1 141 ? 391.556 400.428 267.565 1.00 1291.4 141 TYR B O 1
ATOM 6167 N N . ASP B 1 142 ? 389.716 400.794 268.797 1.00 1352.2 142 ASP B N 1
ATOM 6168 C CA . ASP B 1 142 ? 390.259 400.172 269.997 1.00 1352.2 142 ASP B CA 1
ATOM 6169 C C . ASP B 1 142 ? 390.605 398.716 269.719 1.00 1352.2 142 ASP B C 1
ATOM 6170 O O . ASP B 1 142 ? 391.699 398.253 270.036 1.00 1352.2 142 ASP B O 1
ATOM 6179 N N . SER B 1 143 ? 389.700 398.009 269.048 1.00 1296.4 143 SER B N 1
ATOM 6180 C CA . SER B 1 143 ? 389.902 396.619 268.672 1.00 1296.4 143 SER B CA 1
ATOM 6181 C C . SER B 1 143 ? 391.165 396.429 267.837 1.00 1296.4 143 SER B C 1
ATOM 6182 O O . SER B 1 143 ? 391.973 395.552 268.129 1.00 1296.4 143 SER B O 1
ATOM 6190 N N . ALA B 1 144 ? 391.406 397.291 266.853 1.00 1291.4 144 ALA B N 1
ATOM 6191 C CA . ALA B 1 144 ? 392.602 397.223 266.047 1.00 1291.4 144 ALA B CA 1
ATOM 6192 C C . ALA B 1 144 ? 393.850 397.646 266.825 1.00 1291.4 144 ALA B C 1
ATOM 6193 O O . ALA B 1 144 ? 394.898 397.024 266.690 1.00 1291.4 144 ALA B O 1
ATOM 6200 N N . LYS B 1 145 ? 393.744 398.665 267.679 1.00 1292.1 145 LYS B N 1
ATOM 6201 C CA . LYS B 1 145 ? 394.863 399.192 268.460 1.00 1292.1 145 LYS B CA 1
ATOM 6202 C C . LYS B 1 145 ? 395.424 398.117 269.370 1.00 1292.1 145 LYS B C 1
ATOM 6203 O O . LYS B 1 145 ? 396.577 397.716 269.245 1.00 1292.1 145 LYS B O 1
ATOM 6222 N N . ASN B 1 146 ? 394.540 397.559 270.187 1.00 1336.9 146 ASN B N 1
ATOM 6223 C CA . ASN B 1 146 ? 394.819 396.444 271.076 1.00 1336.9 146 ASN B CA 1
ATOM 6224 C C . ASN B 1 146 ? 395.296 395.227 270.294 1.00 1336.9 146 ASN B C 1
ATOM 6225 O O . ASN B 1 146 ? 396.239 394.572 270.700 1.00 1336.9 146 ASN B O 1
ATOM 6236 N N . SER B 1 147 ? 394.689 394.928 269.155 1.00 1301.0 147 SER B N 1
ATOM 6237 C CA . SER B 1 147 ? 395.090 393.816 268.291 1.00 1301.0 147 SER B CA 1
ATOM 6238 C C . SER B 1 147 ? 396.531 393.948 267.824 1.00 1301.0 147 SER B C 1
ATOM 6239 O O . SER B 1 147 ? 397.295 392.994 267.927 1.00 1301.0 147 SER B O 1
ATOM 6247 N N . PHE B 1 148 ? 396.962 395.139 267.426 1.00 1276.3 148 PHE B N 1
ATOM 6248 C CA . PHE B 1 148 ? 398.348 395.360 267.056 1.00 1276.3 148 PHE B CA 1
ATOM 6249 C C . PHE B 1 148 ? 399.275 395.040 268.222 1.00 1276.3 148 PHE B C 1
ATOM 6250 O O . PHE B 1 148 ? 400.181 394.219 268.087 1.00 1276.3 148 PHE B O 1
ATOM 6267 N N . ASN B 1 149 ? 398.994 395.595 269.394 1.00 1304.7 149 ASN B N 1
ATOM 6268 C CA . ASN B 1 149 ? 399.764 395.302 270.595 1.00 1304.7 149 ASN B CA 1
ATOM 6269 C C . ASN B 1 149 ? 399.732 393.815 270.935 1.00 1304.7 149 ASN B C 1
ATOM 6270 O O . ASN B 1 149 ? 400.765 393.235 271.231 1.00 1304.7 149 ASN B O 1
ATOM 6281 N N . SER B 1 150 ? 398.582 393.162 270.816 1.00 1336.8 150 SER B N 1
ATOM 6282 C CA . SER B 1 150 ? 398.371 391.781 271.011 1.00 1336.8 150 SER B CA 1
ATOM 6283 C C . SER B 1 150 ? 399.330 390.966 270.190 1.00 1336.8 150 SER B C 1
ATOM 6284 O O . SER B 1 150 ? 400.091 390.128 270.686 1.00 1336.8 150 SER B O 1
ATOM 6292 N N . VAL B 1 151 ? 399.337 391.208 268.880 1.00 1286.0 151 VAL B N 1
ATOM 6293 C CA . VAL B 1 151 ? 400.220 390.490 267.974 1.00 1286.0 151 VAL B CA 1
ATOM 6294 C C . VAL B 1 151 ? 401.661 390.703 268.384 1.00 1286.0 151 VAL B C 1
ATOM 6295 O O . VAL B 1 151 ? 402.390 389.738 268.589 1.00 1286.0 151 VAL B O 1
ATOM 6308 N N . LYS B 1 152 ? 402.051 391.957 268.602 1.00 1235.6 152 LYS B N 1
ATOM 6309 C CA . LYS B 1 152 ? 403.408 392.316 269.012 1.00 1235.6 152 LYS B CA 1
ATOM 6310 C C . LYS B 1 152 ? 403.800 391.724 270.358 1.00 1235.6 152 LYS B C 1
ATOM 6311 O O . LYS B 1 152 ? 404.981 391.678 270.681 1.00 1235.6 152 LYS B O 1
ATOM 6330 N N . ALA B 1 153 ? 402.833 391.243 271.131 1.00 1351.0 153 ALA B N 1
ATOM 6331 C CA . ALA B 1 153 ? 402.961 390.605 272.383 1.00 1351.0 153 ALA B CA 1
ATOM 6332 C C . ALA B 1 153 ? 402.968 389.102 272.289 1.00 1351.0 153 ALA B C 1
ATOM 6333 O O . ALA B 1 153 ? 403.475 388.388 273.163 1.00 1351.0 153 ALA B O 1
ATOM 6340 N N . SER B 1 154 ? 402.302 388.540 271.294 1.00 1271.1 154 SER B N 1
ATOM 6341 C CA . SER B 1 154 ? 402.058 387.106 271.196 1.00 1271.1 154 SER B CA 1
ATOM 6342 C C . SER B 1 154 ? 403.077 386.429 270.306 1.00 1271.1 154 SER B C 1
ATOM 6343 O O . SER B 1 154 ? 403.502 385.314 270.585 1.00 1271.1 154 SER B O 1
ATOM 6351 N N . SER B 1 155 ? 403.492 387.089 269.237 1.00 1116.9 155 SER B N 1
ATOM 6352 C CA . SER B 1 155 ? 404.431 386.505 268.300 1.00 1116.9 155 SER B CA 1
ATOM 6353 C C . SER B 1 155 ? 405.870 386.597 268.783 1.00 1116.9 155 SER B C 1
ATOM 6354 O O . SER B 1 155 ? 406.330 387.638 269.241 1.00 1116.9 155 SER B O 1
ATOM 6362 N N . LYS B 1 156 ? 406.626 385.523 268.576 1.00 965.97 156 LYS B N 1
ATOM 6363 C CA . LYS B 1 156 ? 408.075 385.465 268.780 1.00 965.97 156 LYS B CA 1
ATOM 6364 C C . LYS B 1 156 ? 408.877 386.468 267.943 1.00 965.97 156 LYS B C 1
ATOM 6365 O O . LYS B 1 156 ? 410.001 386.792 268.314 1.00 965.97 156 LYS B O 1
ATOM 6384 N N . LYS B 1 157 ? 408.306 386.990 266.853 1.00 1033.4 157 LYS B N 1
ATOM 6385 C CA . LYS B 1 157 ? 408.895 387.974 265.918 1.00 1033.4 157 LYS B CA 1
ATOM 6386 C C . LYS B 1 157 ? 407.838 388.952 265.401 1.00 1033.4 157 LYS B C 1
ATOM 6387 O O . LYS B 1 157 ? 406.670 388.584 265.375 1.00 1033.4 157 LYS B O 1
ATOM 6406 N N . ASP B 1 158 ? 408.183 390.131 264.884 1.00 1179.0 158 ASP B N 1
ATOM 6407 C CA . ASP B 1 158 ? 407.200 390.999 264.191 1.00 1179.0 158 ASP B CA 1
ATOM 6408 C C . ASP B 1 158 ? 406.576 390.339 262.951 1.00 1179.0 158 ASP B C 1
ATOM 6409 O O . ASP B 1 158 ? 405.396 390.551 262.615 1.00 1179.0 158 ASP B O 1
ATOM 6418 N N . ASN B 1 159 ? 407.401 389.506 262.308 1.00 1333.7 159 ASN B N 1
ATOM 6419 C CA . ASN B 1 159 ? 407.248 389.096 260.915 1.00 1333.7 159 ASN B CA 1
ATOM 6420 C C . ASN B 1 159 ? 405.849 388.535 260.672 1.00 1333.7 159 ASN B C 1
ATOM 6421 O O . ASN B 1 159 ? 405.176 388.953 259.739 1.00 1333.7 159 ASN B O 1
ATOM 6432 N N . ASP B 1 160 ? 405.304 387.918 261.713 1.00 1345.4 160 ASP B N 1
ATOM 6433 C CA . ASP B 1 160 ? 403.923 387.510 261.867 1.00 1345.4 160 ASP B CA 1
ATOM 6434 C C . ASP B 1 160 ? 402.964 388.499 261.193 1.00 1345.4 160 ASP B C 1
ATOM 6435 O O . ASP B 1 160 ? 402.755 389.604 261.690 1.00 1345.4 160 ASP B O 1
ATOM 6444 N N . PRO B 1 161 ? 402.572 388.235 259.930 1.00 1438.6 161 PRO B N 1
ATOM 6445 C CA . PRO B 1 161 ? 401.844 389.158 259.080 1.00 1438.6 161 PRO B CA 1
ATOM 6446 C C . PRO B 1 161 ? 400.645 389.731 259.816 1.00 1438.6 161 PRO B C 1
ATOM 6447 O O . PRO B 1 161 ? 400.109 390.766 259.434 1.00 1438.6 161 PRO B O 1
ATOM 6458 N N . LYS B 1 162 ? 400.183 389.053 260.869 1.00 1332.8 162 LYS B N 1
ATOM 6459 C CA . LYS B 1 162 ? 399.112 389.546 261.727 1.00 1332.8 162 LYS B CA 1
ATOM 6460 C C . LYS B 1 162 ? 399.476 390.928 262.247 1.00 1332.8 162 LYS B C 1
ATOM 6461 O O . LYS B 1 162 ? 398.575 391.738 262.428 1.00 1332.8 162 LYS B O 1
ATOM 6480 N N . LEU B 1 163 ? 400.762 391.238 262.451 1.00 1312.4 163 LEU B N 1
ATOM 6481 C CA . LEU B 1 163 ? 401.097 392.557 262.962 1.00 1312.4 163 LEU B CA 1
ATOM 6482 C C . LEU B 1 163 ? 400.812 393.586 261.886 1.00 1312.4 163 LEU B C 1
ATOM 6483 O O . LEU B 1 163 ? 400.200 394.616 262.157 1.00 1312.4 163 LEU B O 1
ATOM 6499 N N . ALA B 1 164 ? 401.155 393.267 260.639 1.00 1423.9 164 ALA B N 1
ATOM 6500 C CA . ALA B 1 164 ? 400.812 394.143 259.524 1.00 1423.9 164 ALA B CA 1
ATOM 6501 C C . ALA B 1 164 ? 399.299 394.336 259.420 1.00 1423.9 164 ALA B C 1
ATOM 6502 O O . ALA B 1 164 ? 398.822 395.465 259.434 1.00 1423.9 164 ALA B O 1
ATOM 6509 N N . LYS B 1 165 ? 398.520 393.257 259.444 1.00 1267.0 165 LYS B N 1
ATOM 6510 C CA . LYS B 1 165 ? 397.062 393.318 259.353 1.00 1267.0 165 LYS B CA 1
ATOM 6511 C C . LYS B 1 165 ? 396.463 394.195 260.439 1.00 1267.0 165 LYS B C 1
ATOM 6512 O O . LYS B 1 165 ? 395.698 395.097 260.139 1.00 1267.0 165 LYS B O 1
ATOM 6531 N N . ALA B 1 166 ? 396.868 394.011 261.686 1.00 1290.6 166 ALA B N 1
ATOM 6532 C CA . ALA B 1 166 ? 396.399 394.841 262.782 1.00 1290.6 166 ALA B CA 1
ATOM 6533 C C . ALA B 1 166 ? 396.802 396.311 262.647 1.00 1290.6 166 ALA B C 1
ATOM 6534 O O . ALA B 1 166 ? 396.052 397.199 263.038 1.00 1290.6 166 ALA B O 1
ATOM 6541 N N . THR B 1 167 ? 397.955 396.597 262.048 1.00 1373.5 167 THR B N 1
ATOM 6542 C CA . THR B 1 167 ? 398.364 397.972 261.759 1.00 1373.5 167 THR B CA 1
ATOM 6543 C C . THR B 1 167 ? 397.437 398.600 260.730 1.00 1373.5 167 THR B C 1
ATOM 6544 O O . THR B 1 167 ? 396.992 399.725 260.892 1.00 1373.5 167 THR B O 1
ATOM 6555 N N . MET B 1 168 ? 397.108 397.861 259.674 1.00 1340.5 168 MET B N 1
ATOM 6556 C CA . MET B 1 168 ? 396.223 398.329 258.622 1.00 1340.5 168 MET B CA 1
ATOM 6557 C C . MET B 1 168 ? 394.833 398.604 259.185 1.00 1340.5 168 MET B C 1
ATOM 6558 O O . MET B 1 168 ? 394.275 399.671 258.953 1.00 1340.5 168 MET B O 1
ATOM 6572 N N . GLU B 1 169 ? 394.307 397.706 260.013 1.00 1242.5 169 GLU B N 1
ATOM 6573 C CA . GLU B 1 169 ? 393.044 397.938 260.705 1.00 1242.5 169 GLU B CA 1
ATOM 6574 C C . GLU B 1 169 ? 393.099 399.170 261.592 1.00 1242.5 169 GLU B C 1
ATOM 6575 O O . GLU B 1 169 ? 392.155 399.948 261.613 1.00 1242.5 169 GLU B O 1
ATOM 6587 N N . LEU B 1 170 ? 394.196 399.371 262.312 1.00 1284.0 170 LEU B N 1
ATOM 6588 C CA . LEU B 1 170 ? 394.340 400.492 263.220 1.00 1284.0 170 LEU B CA 1
ATOM 6589 C C . LEU B 1 170 ? 394.337 401.798 262.450 1.00 1284.0 170 LEU B C 1
ATOM 6590 O O . LEU B 1 170 ? 393.585 402.702 262.791 1.00 1284.0 170 LEU B O 1
ATOM 6606 N N . GLN B 1 171 ? 395.120 401.891 261.387 1.00 1307.0 171 GLN B N 1
ATOM 6607 C CA . GLN B 1 171 ? 395.174 403.090 260.575 1.00 1307.0 171 GLN B CA 1
ATOM 6608 C C . GLN B 1 171 ? 393.810 403.406 259.985 1.00 1307.0 171 GLN B C 1
ATOM 6609 O O . GLN B 1 171 ? 393.329 404.522 260.130 1.00 1307.0 171 GLN B O 1
ATOM 6623 N N . ALA B 1 172 ? 393.169 402.428 259.356 1.00 1234.2 172 ALA B N 1
ATOM 6624 C CA . ALA B 1 172 ? 391.890 402.638 258.714 1.00 1234.2 172 ALA B CA 1
ATOM 6625 C C . ALA B 1 172 ? 390.836 403.054 259.735 1.00 1234.2 172 ALA B C 1
ATOM 6626 O O . ALA B 1 172 ? 390.182 404.080 259.584 1.00 1234.2 172 ALA B O 1
ATOM 6633 N N . ALA B 1 173 ? 390.721 402.323 260.836 1.00 1226.8 173 ALA B N 1
ATOM 6634 C CA . ALA B 1 173 ? 389.773 402.669 261.870 1.00 1226.8 173 ALA B CA 1
ATOM 6635 C C . ALA B 1 173 ? 390.067 404.033 262.482 1.00 1226.8 173 ALA B C 1
ATOM 6636 O O . ALA B 1 173 ? 389.133 404.780 262.700 1.00 1226.8 173 ALA B O 1
ATOM 6643 N N . GLU B 1 174 ? 391.317 404.414 262.711 1.00 1238.6 174 GLU B N 1
ATOM 6644 C CA . GLU B 1 174 ? 391.655 405.729 263.241 1.00 1238.6 174 GLU B CA 1
ATOM 6645 C C . GLU B 1 174 ? 391.296 406.844 262.256 1.00 1238.6 174 GLU B C 1
ATOM 6646 O O . GLU B 1 174 ? 390.811 407.903 262.651 1.00 1238.6 174 GLU B O 1
ATOM 6658 N N . GLN B 1 175 ? 391.483 406.621 260.960 1.00 1154.4 175 GLN B N 1
ATOM 6659 C CA . GLN B 1 175 ? 391.134 407.608 259.948 1.00 1154.4 175 GLN B CA 1
ATOM 6660 C C . GLN B 1 175 ? 389.632 407.855 259.947 1.00 1154.4 175 GLN B C 1
ATOM 6661 O O . GLN B 1 175 ? 389.175 408.989 260.075 1.00 1154.4 175 GLN B O 1
ATOM 6675 N N . MET B 1 176 ? 388.842 406.788 259.891 1.00 1127.2 176 MET B N 1
ATOM 6676 C CA . MET B 1 176 ? 387.397 406.911 259.982 1.00 1127.2 176 MET B CA 1
ATOM 6677 C C . MET B 1 176 ? 386.975 407.494 261.323 1.00 1127.2 176 MET B C 1
ATOM 6678 O O . MET B 1 176 ? 386.153 408.391 261.372 1.00 1127.2 176 MET B O 1
ATOM 6692 N N . TYR B 1 177 ? 387.571 407.044 262.418 1.00 1181.6 177 TYR B N 1
ATOM 6693 C CA . TYR B 1 177 ? 387.276 407.508 263.765 1.00 1181.6 177 TYR B CA 1
ATOM 6694 C C . TYR B 1 177 ? 387.441 409.001 263.876 1.00 1181.6 177 TYR B C 1
ATOM 6695 O O . TYR B 1 177 ? 386.594 409.653 264.461 1.00 1181.6 177 TYR B O 1
ATOM 6713 N N . THR B 1 178 ? 388.533 409.537 263.355 1.00 1222.8 178 THR B N 1
ATOM 6714 C CA . THR B 1 178 ? 388.846 410.953 263.474 1.00 1222.8 178 THR B CA 1
ATOM 6715 C C . THR B 1 178 ? 387.949 411.774 262.579 1.00 1222.8 178 THR B C 1
ATOM 6716 O O . THR B 1 178 ? 387.377 412.757 263.036 1.00 1222.8 178 THR B O 1
ATOM 6727 N N . GLU B 1 179 ? 387.736 411.354 261.340 1.00 1099.2 179 GLU B N 1
ATOM 6728 C CA . GLU B 1 179 ? 386.830 412.041 260.427 1.00 1099.2 179 GLU B CA 1
ATOM 6729 C C . GLU B 1 179 ? 385.423 412.132 261.010 1.00 1099.2 179 GLU B C 1
ATOM 6730 O O . GLU B 1 179 ? 384.843 413.209 261.117 1.00 1099.2 179 GLU B O 1
ATOM 6742 N N . MET B 1 180 ? 384.921 410.998 261.475 1.00 1089.7 180 MET B N 1
ATOM 6743 C CA . MET B 1 180 ? 383.619 410.882 262.095 1.00 1089.7 180 MET B CA 1
ATOM 6744 C C . MET B 1 180 ? 383.559 411.619 263.424 1.00 1089.7 180 MET B C 1
ATOM 6745 O O . MET B 1 180 ? 382.522 412.176 263.736 1.00 1089.7 180 MET B O 1
ATOM 6759 N N . ASN B 1 181 ? 384.638 411.701 264.200 1.00 1137.3 181 ASN B N 1
ATOM 6760 C CA . ASN B 1 181 ? 384.682 412.590 265.355 1.00 1137.3 181 ASN B CA 1
ATOM 6761 C C . ASN B 1 181 ? 384.438 414.030 264.925 1.00 1137.3 181 ASN B C 1
ATOM 6762 O O . ASN B 1 181 ? 383.587 414.692 265.490 1.00 1137.3 181 ASN B O 1
ATOM 6773 N N . ASN B 1 182 ? 385.146 414.522 263.918 1.00 1201.6 182 ASN B N 1
ATOM 6774 C CA . ASN B 1 182 ? 385.094 415.930 263.568 1.00 1201.6 182 ASN B CA 1
ATOM 6775 C C . ASN B 1 182 ? 383.694 416.327 263.113 1.00 1201.6 182 ASN B C 1
ATOM 6776 O O . ASN B 1 182 ? 383.096 417.268 263.638 1.00 1201.6 182 ASN B O 1
ATOM 6787 N N . GLU B 1 183 ? 383.143 415.551 262.185 1.00 1058.6 183 GLU B N 1
ATOM 6788 C CA . GLU B 1 183 ? 381.807 415.786 261.664 1.00 1058.6 183 GLU B CA 1
ATOM 6789 C C . GLU B 1 183 ? 380.747 415.662 262.756 1.00 1058.6 183 GLU B C 1
ATOM 6790 O O . GLU B 1 183 ? 379.893 416.522 262.945 1.00 1058.6 183 GLU B O 1
ATOM 6802 N N . LEU B 1 184 ? 380.788 414.555 263.466 1.00 1072.8 184 LEU B N 1
ATOM 6803 C CA . LEU B 1 184 ? 379.713 414.139 264.341 1.00 1072.8 184 LEU B CA 1
ATOM 6804 C C . LEU B 1 184 ? 379.676 414.791 265.702 1.00 1072.8 184 LEU B C 1
ATOM 6805 O O . LEU B 1 184 ? 378.603 414.954 266.269 1.00 1072.8 184 LEU B O 1
ATOM 6821 N N . LEU B 1 185 ? 380.835 415.146 266.236 1.00 1052.4 185 LEU B N 1
ATOM 6822 C CA . LEU B 1 185 ? 380.914 415.848 267.497 1.00 1052.4 185 LEU B CA 1
ATOM 6823 C C . LEU B 1 185 ? 380.229 417.194 267.385 1.00 1052.4 185 LEU B C 1
ATOM 6824 O O . LEU B 1 185 ? 379.426 417.534 268.252 1.00 1052.4 185 LEU B O 1
ATOM 6840 N N . GLU B 1 186 ? 380.464 417.942 266.303 1.00 1097.8 186 GLU B N 1
ATOM 6841 C CA . GLU B 1 186 ? 379.680 419.158 266.119 1.00 1097.8 186 GLU B CA 1
ATOM 6842 C C . GLU B 1 186 ? 378.244 418.859 265.745 1.00 1097.8 186 GLU B C 1
ATOM 6843 O O . GLU B 1 186 ? 377.328 419.376 266.377 1.00 1097.8 186 GLU B O 1
ATOM 6855 N N . ILE B 1 187 ? 378.016 418.030 264.731 1.00 1045.6 187 ILE B N 1
ATOM 6856 C CA . ILE B 1 187 ? 376.704 418.050 264.122 1.00 1045.6 187 ILE B CA 1
ATOM 6857 C C . ILE B 1 187 ? 375.675 417.431 265.038 1.00 1045.6 187 ILE B C 1
ATOM 6858 O O . ILE B 1 187 ? 374.613 418.003 265.218 1.00 1045.6 187 ILE B O 1
ATOM 6874 N N . LEU B 1 188 ? 375.949 416.271 265.613 1.00 1058.1 188 LEU B N 1
ATOM 6875 C CA . LEU B 1 188 ? 374.896 415.532 266.285 1.00 1058.1 188 LEU B CA 1
ATOM 6876 C C . LEU B 1 188 ? 374.397 416.242 267.547 1.00 1058.1 188 LEU B C 1
ATOM 6877 O O . LEU B 1 188 ? 373.187 416.416 267.683 1.00 1058.1 188 LEU B O 1
ATOM 6893 N N . PRO B 1 189 ? 375.267 416.767 268.418 1.00 1040.6 189 PRO B N 1
ATOM 6894 C CA . PRO B 1 189 ? 374.806 417.560 269.541 1.00 1040.6 189 PRO B CA 1
ATOM 6895 C C . PRO B 1 189 ? 374.211 418.895 269.104 1.00 1040.6 189 PRO B C 1
ATOM 6896 O O . PRO B 1 189 ? 373.212 419.332 269.668 1.00 1040.6 189 PRO B O 1
ATOM 6907 N N . ALA B 1 190 ? 374.752 419.533 268.065 1.00 1040.4 190 ALA B N 1
ATOM 6908 C CA . ALA B 1 190 ? 374.139 420.745 267.548 1.00 1040.4 190 ALA B CA 1
ATOM 6909 C C . ALA B 1 190 ? 372.725 420.468 267.057 1.00 1040.4 190 ALA B C 1
ATOM 6910 O O . ALA B 1 190 ? 371.838 421.302 267.195 1.00 1040.4 190 ALA B O 1
ATOM 6917 N N . VAL B 1 191 ? 372.494 419.293 266.493 1.00 1007.7 191 VAL B N 1
ATOM 6918 C CA . VAL B 1 191 ? 371.200 418.908 265.975 1.00 1007.7 191 VAL B CA 1
ATOM 6919 C C . VAL B 1 191 ? 370.212 418.624 267.083 1.00 1007.7 191 VAL B C 1
ATOM 6920 O O . VAL B 1 191 ? 369.109 419.142 266.983 1.00 1007.7 191 VAL B O 1
ATOM 6933 N N . PHE B 1 192 ? 370.617 418.021 268.196 1.00 938.28 192 PHE B N 1
ATOM 6934 C CA . PHE B 1 192 ? 369.794 417.967 269.403 1.00 938.28 192 PHE B CA 1
ATOM 6935 C C . PHE B 1 192 ? 369.369 419.350 269.895 1.00 938.28 192 PHE B C 1
ATOM 6936 O O . PHE B 1 192 ? 368.187 419.631 270.079 1.00 938.28 192 PHE B O 1
ATOM 6953 N N . ASP B 1 193 ? 370.307 420.267 270.026 1.00 953.42 193 ASP B N 1
ATOM 6954 C CA . ASP B 1 193 ? 370.006 421.603 270.519 1.00 953.42 193 ASP B CA 1
ATOM 6955 C C . ASP B 1 193 ? 369.093 422.362 269.522 1.00 953.42 193 ASP B C 1
ATOM 6956 O O . ASP B 1 193 ? 368.027 422.910 269.817 1.00 953.42 193 ASP B O 1
ATOM 6965 N N . SER B 1 194 ? 369.414 422.270 268.247 1.00 1003.8 194 SER B N 1
ATOM 6966 C CA . SER B 1 194 ? 368.535 422.683 267.169 1.00 1003.8 194 SER B CA 1
ATOM 6967 C C . SER B 1 194 ? 367.202 421.906 267.097 1.00 1003.8 194 SER B C 1
ATOM 6968 O O . SER B 1 194 ? 366.349 422.293 266.303 1.00 1003.8 194 SER B O 1
ATOM 6976 N N . ARG B 1 195 ? 366.960 420.802 267.823 1.00 978.60 195 ARG B N 1
ATOM 6977 C CA . ARG B 1 195 ? 365.604 420.195 267.856 1.00 978.60 195 ARG B CA 1
ATOM 6978 C C . ARG B 1 195 ? 364.555 421.244 268.188 1.00 978.60 195 ARG B C 1
ATOM 6979 O O . ARG B 1 195 ? 363.479 421.288 267.606 1.00 978.60 195 ARG B O 1
ATOM 7000 N N . ILE B 1 196 ? 364.902 422.173 269.067 1.00 1041.6 196 ILE B N 1
ATOM 7001 C CA . ILE B 1 196 ? 363.989 423.264 269.379 1.00 1041.6 196 ILE B CA 1
ATOM 7002 C C . ILE B 1 196 ? 363.654 424.063 268.128 1.00 1041.6 196 ILE B C 1
ATOM 7003 O O . ILE B 1 196 ? 362.536 424.541 268.007 1.00 1041.6 196 ILE B O 1
ATOM 7019 N N . THR B 1 197 ? 364.554 424.160 267.155 1.00 1036.9 197 THR B N 1
ATOM 7020 C CA . THR B 1 197 ? 364.237 424.876 265.904 1.00 1036.9 197 THR B CA 1
ATOM 7021 C C . THR B 1 197 ? 362.968 424.366 265.223 1.00 1036.9 197 THR B C 1
ATOM 7022 O O . THR B 1 197 ? 362.043 425.143 265.000 1.00 1036.9 197 THR B O 1
ATOM 7033 N N . PHE B 1 198 ? 362.830 423.062 264.973 1.00 1040.1 198 PHE B N 1
ATOM 7034 C CA . PHE B 1 198 ? 361.612 422.621 264.278 1.00 1040.1 198 PHE B CA 1
ATOM 7035 C C . PHE B 1 198 ? 360.386 422.658 265.189 1.00 1040.1 198 PHE B C 1
ATOM 7036 O O . PHE B 1 198 ? 359.282 422.909 264.701 1.00 1040.1 198 PHE B O 1
ATOM 7053 N N . PHE B 1 199 ? 360.553 422.412 266.498 1.00 1054.2 199 PHE B N 1
ATOM 7054 C CA . PHE B 1 199 ? 359.422 422.574 267.405 1.00 1054.2 199 PHE B CA 1
ATOM 7055 C C . PHE B 1 199 ? 358.886 423.988 267.310 1.00 1054.2 199 PHE B C 1
ATOM 7056 O O . PHE B 1 199 ? 357.719 424.204 267.000 1.00 1054.2 199 PHE B O 1
ATOM 7073 N N . VAL B 1 200 ? 359.771 424.960 267.452 1.00 1115.2 200 VAL B N 1
ATOM 7074 C CA . VAL B 1 200 ? 359.378 426.341 267.395 1.00 1115.2 200 VAL B CA 1
ATOM 7075 C C . VAL B 1 200 ? 358.793 426.815 266.074 1.00 1115.2 200 VAL B C 1
ATOM 7076 O O . VAL B 1 200 ? 357.746 427.440 266.084 1.00 1115.2 200 VAL B O 1
ATOM 7089 N N . ASP B 1 201 ? 359.319 426.384 264.931 1.00 1094.0 201 ASP B N 1
ATOM 7090 C CA . ASP B 1 201 ? 358.730 426.676 263.650 1.00 1094.0 201 ASP B CA 1
ATOM 7091 C C . ASP B 1 201 ? 357.295 426.157 263.571 1.00 1094.0 201 ASP B C 1
ATOM 7092 O O . ASP B 1 201 ? 356.386 426.851 263.108 1.00 1094.0 201 ASP B O 1
ATOM 7101 N N . THR B 1 202 ? 357.075 424.934 264.032 1.00 1109.8 202 THR B N 1
ATOM 7102 C CA . THR B 1 202 ? 355.779 424.290 263.904 1.00 1109.8 202 THR B CA 1
ATOM 7103 C C . THR B 1 202 ? 354.776 424.950 264.823 1.00 1109.8 202 THR B C 1
ATOM 7104 O O . THR B 1 202 ? 353.738 425.407 264.365 1.00 1109.8 202 THR B O 1
ATOM 7115 N N . LEU B 1 203 ? 355.107 425.108 266.099 1.00 1120.9 203 LEU B N 1
ATOM 7116 C CA . LEU B 1 203 ? 354.217 425.748 267.051 1.00 1120.9 203 LEU B CA 1
ATOM 7117 C C . LEU B 1 203 ? 353.924 427.185 266.645 1.00 1120.9 203 LEU B C 1
ATOM 7118 O O . LEU B 1 203 ? 352.774 427.601 266.680 1.00 1120.9 203 LEU B O 1
ATOM 7134 N N . GLN B 1 204 ? 354.920 427.929 266.174 1.00 1150.5 204 GLN B N 1
ATOM 7135 C CA . GLN B 1 204 ? 354.695 429.273 265.678 1.00 1150.5 204 GLN B CA 1
ATOM 7136 C C . GLN B 1 204 ? 353.743 429.264 264.500 1.00 1150.5 204 GLN B C 1
ATOM 7137 O O . GLN B 1 204 ? 352.780 430.006 264.520 1.00 1150.5 204 GLN B O 1
ATOM 7151 N N . THR B 1 205 ? 353.933 428.394 263.516 1.00 1159.6 205 THR B N 1
ATOM 7152 C CA . THR B 1 205 ? 353.013 428.308 262.379 1.00 1159.6 205 THR B CA 1
ATOM 7153 C C . THR B 1 205 ? 351.587 428.081 262.842 1.00 1159.6 205 THR B C 1
ATOM 7154 O O . THR B 1 205 ? 350.682 428.818 262.456 1.00 1159.6 205 THR B O 1
ATOM 7165 N N . LEU B 1 206 ? 351.395 427.101 263.724 1.00 1121.0 206 LEU B N 1
ATOM 7166 C CA . LEU B 1 206 ? 350.077 426.715 264.201 1.00 1121.0 206 LEU B CA 1
ATOM 7167 C C . LEU B 1 206 ? 349.378 427.862 264.910 1.00 1121.0 206 LEU B C 1
ATOM 7168 O O . LEU B 1 206 ? 348.284 428.269 264.524 1.00 1121.0 206 LEU B O 1
ATOM 7184 N N . PHE B 1 207 ? 350.055 428.457 265.882 1.00 1134.6 207 PHE B N 1
ATOM 7185 C CA . PHE B 1 207 ? 349.452 429.504 266.679 1.00 1134.6 207 PHE B CA 1
ATOM 7186 C C . PHE B 1 207 ? 349.321 430.812 265.926 1.00 1134.6 207 PHE B C 1
ATOM 7187 O O . PHE B 1 207 ? 348.333 431.503 266.112 1.00 1134.6 207 PHE B O 1
ATOM 7204 N N . ASN B 1 208 ? 350.250 431.132 265.033 1.00 1176.5 208 ASN B N 1
ATOM 7205 C CA . ASN B 1 208 ? 350.190 432.345 264.233 1.00 1176.5 208 ASN B CA 1
ATOM 7206 C C . ASN B 1 208 ? 348.964 432.346 263.331 1.00 1176.5 208 ASN B C 1
ATOM 7207 O O . ASN B 1 208 ? 348.243 433.331 263.246 1.00 1176.5 208 ASN B O 1
ATOM 7218 N N . ALA B 1 209 ? 348.693 431.225 262.678 1.00 1142.2 209 ALA B N 1
ATOM 7219 C CA . ALA B 1 209 ? 347.505 431.110 261.863 1.00 1142.2 209 ALA B CA 1
ATOM 7220 C C . ALA B 1 209 ? 346.252 431.258 262.724 1.00 1142.2 209 ALA B C 1
ATOM 7221 O O . ALA B 1 209 ? 345.335 432.004 262.386 1.00 1142.2 209 ALA B O 1
ATOM 7228 N N . ASN B 1 210 ? 346.196 430.562 263.857 1.00 1106.7 210 ASN B N 1
ATOM 7229 C CA . ASN B 1 210 ? 345.037 430.640 264.726 1.00 1106.7 210 ASN B CA 1
ATOM 7230 C C . ASN B 1 210 ? 344.789 432.074 265.198 1.00 1106.7 210 ASN B C 1
ATOM 7231 O O . ASN B 1 210 ? 343.686 432.604 265.093 1.00 1106.7 210 ASN B O 1
ATOM 7242 N N . SER B 1 211 ? 345.830 432.752 265.653 1.00 1182.3 211 SER B N 1
ATOM 7243 C CA . SER B 1 211 ? 345.718 434.100 266.171 1.00 1182.3 211 SER B CA 1
ATOM 7244 C C . SER B 1 211 ? 345.343 435.105 265.102 1.00 1182.3 211 SER B C 1
ATOM 7245 O O . SER B 1 211 ? 344.518 435.966 265.379 1.00 1182.3 211 SER B O 1
ATOM 7253 N N . VAL B 1 212 ? 345.860 435.011 263.879 1.00 1189.0 212 VAL B N 1
ATOM 7254 C CA . VAL B 1 212 ? 345.413 435.936 262.835 1.00 1189.0 212 VAL B CA 1
ATOM 7255 C C . VAL B 1 212 ? 343.929 435.764 262.563 1.00 1189.0 212 VAL B C 1
ATOM 7256 O O . VAL B 1 212 ? 343.199 436.753 262.561 1.00 1189.0 212 VAL B O 1
ATOM 7269 N N . TYR B 1 213 ? 343.441 434.525 262.502 1.00 1239.7 213 TYR B N 1
ATOM 7270 C CA . TYR B 1 213 ? 342.017 434.308 262.310 1.00 1239.7 213 TYR B CA 1
ATOM 7271 C C . TYR B 1 213 ? 341.192 434.916 263.430 1.00 1239.7 213 TYR B C 1
ATOM 7272 O O . TYR B 1 213 ? 340.300 435.712 263.177 1.00 1239.7 213 TYR B O 1
ATOM 7290 N N . GLN B 1 214 ? 341.520 434.617 264.681 1.00 1160.4 214 GLN B N 1
ATOM 7291 C CA . GLN B 1 214 ? 340.714 435.084 265.798 1.00 1160.4 214 GLN B CA 1
ATOM 7292 C C . GLN B 1 214 ? 340.796 436.595 265.972 1.00 1160.4 214 GLN B C 1
ATOM 7293 O O . GLN B 1 214 ? 339.832 437.216 266.397 1.00 1160.4 214 GLN B O 1
ATOM 7307 N N . THR B 1 215 ? 341.924 437.208 265.620 1.00 1308.7 215 THR B N 1
ATOM 7308 C CA . THR B 1 215 ? 342.050 438.665 265.611 1.00 1308.7 215 THR B CA 1
ATOM 7309 C C . THR B 1 215 ? 341.086 439.291 264.616 1.00 1308.7 215 THR B C 1
ATOM 7310 O O . THR B 1 215 ? 340.395 440.255 264.929 1.00 1308.7 215 THR B O 1
ATOM 7321 N N . ASP B 1 216 ? 340.968 438.725 263.424 1.00 1401.0 216 ASP B N 1
ATOM 7322 C CA . ASP B 1 216 ? 339.957 439.181 262.489 1.00 1401.0 216 ASP B CA 1
ATOM 7323 C C . ASP B 1 216 ? 338.545 438.859 262.962 1.00 1401.0 216 ASP B C 1
ATOM 7324 O O . ASP B 1 216 ? 337.647 439.689 262.859 1.00 1401.0 216 ASP B O 1
ATOM 7333 N N . ALA B 1 217 ? 338.335 437.681 263.531 1.00 1383.5 217 ALA B N 1
ATOM 7334 C CA . ALA B 1 217 ? 337.044 437.273 264.034 1.00 1383.5 217 ALA B CA 1
ATOM 7335 C C . ALA B 1 217 ? 336.522 438.222 265.102 1.00 1383.5 217 ALA B C 1
ATOM 7336 O O . ALA B 1 217 ? 335.348 438.562 265.083 1.00 1383.5 217 ALA B O 1
ATOM 7343 N N . SER B 1 218 ? 337.367 438.720 265.997 1.00 1412.7 218 SER B N 1
ATOM 7344 C CA . SER B 1 218 ? 336.915 439.623 267.040 1.00 1412.7 218 SER B CA 1
ATOM 7345 C C . SER B 1 218 ? 336.444 440.947 266.479 1.00 1412.7 218 SER B C 1
ATOM 7346 O O . SER B 1 218 ? 335.365 441.388 266.856 1.00 1412.7 218 SER B O 1
ATOM 7354 N N . LYS B 1 219 ? 337.154 441.560 265.525 1.00 1543.8 219 LYS B N 1
ATOM 7355 C CA . LYS B 1 219 ? 336.643 442.789 264.908 1.00 1543.8 219 LYS B CA 1
ATOM 7356 C C . LYS B 1 219 ? 335.368 442.542 264.117 1.00 1543.8 219 LYS B C 1
ATOM 7357 O O . LYS B 1 219 ? 334.415 443.294 264.250 1.00 1543.8 219 LYS B O 1
ATOM 7376 N N . PHE B 1 220 ? 335.287 441.446 263.384 1.00 1499.3 220 PHE B N 1
ATOM 7377 C CA . PHE B 1 220 ? 334.084 441.080 262.649 1.00 1499.3 220 PHE B CA 1
ATOM 7378 C C . PHE B 1 220 ? 332.895 440.865 263.586 1.00 1499.3 220 PHE B C 1
ATOM 7379 O O . PHE B 1 220 ? 331.814 441.392 263.355 1.00 1499.3 220 PHE B O 1
ATOM 7396 N N . HIS B 1 221 ? 333.078 440.182 264.704 1.00 1372.1 221 HIS B N 1
ATOM 7397 C CA . HIS B 1 221 ? 332.001 439.975 265.651 1.00 1372.1 221 HIS B CA 1
ATOM 7398 C C . HIS B 1 221 ? 331.656 441.260 266.415 1.00 1372.1 221 HIS B C 1
ATOM 7399 O O . HIS B 1 221 ? 330.486 441.534 266.629 1.00 1372.1 221 HIS B O 1
ATOM 7413 N N . LYS B 1 222 ? 332.608 442.134 266.740 1.00 1422.8 222 LYS B N 1
ATOM 7414 C CA . LYS B 1 222 ? 332.298 443.451 267.319 1.00 1422.8 222 LYS B CA 1
ATOM 7415 C C . LYS B 1 222 ? 331.506 444.324 266.351 1.00 1422.8 222 LYS B C 1
ATOM 7416 O O . LYS B 1 222 ? 330.566 444.993 266.755 1.00 1422.8 222 LYS B O 1
ATOM 7435 N N . GLN B 1 223 ? 331.786 444.255 265.058 1.00 1532.5 223 GLN B N 1
ATOM 7436 C CA . GLN B 1 223 ? 330.961 444.915 264.054 1.00 1532.5 223 GLN B CA 1
ATOM 7437 C C . GLN B 1 223 ? 329.528 444.364 264.072 1.00 1532.5 223 GLN B C 1
ATOM 7438 O O . GLN B 1 223 ? 328.590 445.151 264.126 1.00 1532.5 223 GLN B O 1
ATOM 7452 N N . ILE B 1 224 ? 329.314 443.046 264.136 1.00 1357.5 224 ILE B N 1
ATOM 7453 C CA . ILE B 1 224 ? 327.945 442.536 264.322 1.00 1357.5 224 ILE B CA 1
ATOM 7454 C C . ILE B 1 224 ? 327.337 442.974 265.666 1.00 1357.5 224 ILE B C 1
ATOM 7455 O O . ILE B 1 224 ? 326.146 443.242 265.710 1.00 1357.5 224 ILE B O 1
ATOM 7471 N N . VAL B 1 225 ? 328.102 443.165 266.743 1.00 1287.5 225 VAL B N 1
ATOM 7472 C CA . VAL B 1 225 ? 327.564 443.796 267.967 1.00 1287.5 225 VAL B CA 1
ATOM 7473 C C . VAL B 1 225 ? 326.980 445.169 267.670 1.00 1287.5 225 VAL B C 1
ATOM 7474 O O . VAL B 1 225 ? 325.871 445.459 268.095 1.00 1287.5 225 VAL B O 1
ATOM 7487 N N . MET B 1 226 ? 327.654 446.009 266.888 1.00 1407.8 226 MET B N 1
ATOM 7488 C CA . MET B 1 226 ? 327.075 447.299 266.502 1.00 1407.8 226 MET B CA 1
ATOM 7489 C C . MET B 1 226 ? 325.758 447.115 265.747 1.00 1407.8 226 MET B C 1
ATOM 7490 O O . MET B 1 226 ? 324.819 447.886 265.939 1.00 1407.8 226 MET B O 1
ATOM 7504 N N . GLN B 1 227 ? 325.645 446.038 264.972 1.00 1412.3 227 GLN B N 1
ATOM 7505 C CA . GLN B 1 227 ? 324.394 445.642 264.341 1.00 1412.3 227 GLN B CA 1
ATOM 7506 C C . GLN B 1 227 ? 323.295 445.316 265.360 1.00 1412.3 227 GLN B C 1
ATOM 7507 O O . GLN B 1 227 ? 322.137 445.620 265.085 1.00 1412.3 227 GLN B O 1
ATOM 7521 N N . LEU B 1 228 ? 323.617 444.774 266.534 1.00 1290.5 228 LEU B N 1
ATOM 7522 C CA . LEU B 1 228 ? 322.659 444.582 267.621 1.00 1290.5 228 LEU B CA 1
ATOM 7523 C C . LEU B 1 228 ? 322.164 445.905 268.169 1.00 1290.5 228 LEU B C 1
ATOM 7524 O O . LEU B 1 228 ? 320.980 446.036 268.455 1.00 1290.5 228 LEU B O 1
ATOM 7540 N N . ASP B 1 229 ? 323.054 446.876 268.323 1.00 1353.2 229 ASP B N 1
ATOM 7541 C CA . ASP B 1 229 ? 322.696 448.163 268.899 1.00 1353.2 229 ASP B CA 1
ATOM 7542 C C . ASP B 1 229 ? 321.688 448.881 268.001 1.00 1353.2 229 ASP B C 1
ATOM 7543 O O . ASP B 1 229 ? 320.589 449.231 268.442 1.00 1353.2 229 ASP B O 1
ATOM 7552 N N . LYS B 1 230 ? 321.981 448.974 266.707 1.00 1422.1 230 LYS B N 1
ATOM 7553 C CA . LYS B 1 230 ? 321.019 449.537 265.769 1.00 1422.1 230 LYS B CA 1
ATOM 7554 C C . LYS B 1 230 ? 319.729 448.725 265.677 1.00 1422.1 230 LYS B C 1
ATOM 7555 O O . LYS B 1 230 ? 318.661 449.278 265.435 1.00 1422.1 230 LYS B O 1
ATOM 7574 N N . LEU B 1 231 ? 319.784 447.410 265.866 1.00 1372.8 231 LEU B N 1
ATOM 7575 C CA . LEU B 1 231 ? 318.581 446.580 265.907 1.00 1372.8 231 LEU B CA 1
ATOM 7576 C C . LEU B 1 231 ? 317.718 446.859 267.146 1.00 1372.8 231 LEU B C 1
ATOM 7577 O O . LEU B 1 231 ? 316.501 446.813 267.044 1.00 1372.8 231 LEU B O 1
ATOM 7593 N N . GLY B 1 232 ? 318.297 447.228 268.288 1.00 1325.4 232 GLY B N 1
ATOM 7594 C CA . GLY B 1 232 ? 317.534 447.712 269.443 1.00 1325.4 232 GLY B CA 1
ATOM 7595 C C . GLY B 1 232 ? 316.713 448.951 269.103 1.00 1325.4 232 GLY B C 1
ATOM 7596 O O . GLY B 1 232 ? 315.510 449.023 269.327 1.00 1325.4 232 GLY B O 1
ATOM 7600 N N . GLU B 1 233 ? 317.339 449.908 268.437 1.00 1395.4 233 GLU B N 1
ATOM 7601 C CA . GLU B 1 233 ? 316.671 451.143 268.025 1.00 1395.4 233 GLU B CA 1
ATOM 7602 C C . GLU B 1 233 ? 315.531 450.841 267.025 1.00 1395.4 233 GLU B C 1
ATOM 7603 O O . GLU B 1 233 ? 314.372 451.251 267.158 1.00 1395.4 233 GLU B O 1
ATOM 7615 N N . SER B 1 234 ? 315.842 449.985 266.063 1.00 1285.8 234 SER B N 1
ATOM 7616 C CA . SER B 1 234 ? 314.890 449.423 265.108 1.00 1285.8 234 SER B CA 1
ATOM 7617 C C . SER B 1 234 ? 313.723 448.700 265.768 1.00 1285.8 234 SER B C 1
ATOM 7618 O O . SER B 1 234 ? 312.671 448.557 265.150 1.00 1285.8 234 SER B O 1
ATOM 7626 N N . MET B 1 235 ? 313.918 448.174 266.976 1.00 1021.7 235 MET B N 1
ATOM 7627 C CA . MET B 1 235 ? 313.017 447.227 267.611 1.00 1021.7 235 MET B CA 1
ATOM 7628 C C . MET B 1 235 ? 311.604 447.740 267.667 1.00 1021.7 235 MET B C 1
ATOM 7629 O O . MET B 1 235 ? 310.689 447.000 267.336 1.00 1021.7 235 MET B O 1
ATOM 7643 N N . ASP B 1 236 ? 311.411 448.987 268.080 1.00 957.51 236 ASP B N 1
ATOM 7644 C CA . ASP B 1 236 ? 310.033 449.475 268.086 1.00 957.51 236 ASP B CA 1
ATOM 7645 C C . ASP B 1 236 ? 309.457 449.636 266.693 1.00 957.51 236 ASP B C 1
ATOM 7646 O O . ASP B 1 236 ? 308.346 449.164 266.465 1.00 957.51 236 ASP B O 1
ATOM 7655 N N . TYR B 1 237 ? 310.160 450.285 265.759 1.00 1175.9 237 TYR B N 1
ATOM 7656 C CA . TYR B 1 237 ? 309.440 450.662 264.538 1.00 1175.9 237 TYR B CA 1
ATOM 7657 C C . TYR B 1 237 ? 308.908 449.484 263.725 1.00 1175.9 237 TYR B C 1
ATOM 7658 O O . TYR B 1 237 ? 307.783 449.540 263.237 1.00 1175.9 237 TYR B O 1
ATOM 7676 N N . LEU B 1 238 ? 309.708 448.432 263.544 1.00 1274.7 238 LEU B N 1
ATOM 7677 C CA . LEU B 1 238 ? 309.406 447.409 262.548 1.00 1274.7 238 LEU B CA 1
ATOM 7678 C C . LEU B 1 238 ? 308.013 446.814 262.763 1.00 1274.7 238 LEU B C 1
ATOM 7679 O O . LEU B 1 238 ? 307.358 446.372 261.819 1.00 1274.7 238 LEU B O 1
ATOM 7695 N N . MET C 1 1 ? 368.418 391.412 271.030 1.00 1668.9 1 MET C N 1
ATOM 7696 C CA . MET C 1 1 ? 367.202 390.560 270.997 1.00 1668.9 1 MET C CA 1
ATOM 7697 C C . MET C 1 1 ? 366.757 390.071 272.387 1.00 1668.9 1 MET C C 1
ATOM 7698 O O . MET C 1 1 ? 365.701 390.477 272.877 1.00 1668.9 1 MET C O 1
ATOM 7714 N N . ALA C 1 2 ? 367.608 389.387 273.151 1.00 1668.9 2 ALA C N 1
ATOM 7715 C CA . ALA C 1 2 ? 367.314 389.009 274.538 1.00 1668.9 2 ALA C CA 1
ATOM 7716 C C . ALA C 1 2 ? 367.100 390.239 275.433 1.00 1668.9 2 ALA C C 1
ATOM 7717 O O . ALA C 1 2 ? 366.307 390.231 276.372 1.00 1668.9 2 ALA C O 1
ATOM 7724 N N . ASP C 1 3 ? 367.775 391.335 275.098 1.00 1668.9 3 ASP C N 1
ATOM 7725 C CA . ASP C 1 3 ? 367.671 392.647 275.725 1.00 1668.9 3 ASP C CA 1
ATOM 7726 C C . ASP C 1 3 ? 366.226 393.163 275.752 1.00 1668.9 3 ASP C C 1
ATOM 7727 O O . ASP C 1 3 ? 365.826 393.807 276.713 1.00 1668.9 3 ASP C O 1
ATOM 7736 N N . LEU C 1 4 ? 365.399 392.828 274.755 1.00 1668.9 4 LEU C N 1
ATOM 7737 C CA . LEU C 1 4 ? 363.971 393.142 274.784 1.00 1668.9 4 LEU C CA 1
ATOM 7738 C C . LEU C 1 4 ? 363.316 392.525 276.021 1.00 1668.9 4 LEU C C 1
ATOM 7739 O O . LEU C 1 4 ? 362.601 393.199 276.758 1.00 1668.9 4 LEU C O 1
ATOM 7755 N N . PHE C 1 5 ? 363.633 391.269 276.332 1.00 1668.9 5 PHE C N 1
ATOM 7756 C CA . PHE C 1 5 ? 363.148 390.688 277.583 1.00 1668.9 5 PHE C CA 1
ATOM 7757 C C . PHE C 1 5 ? 363.695 391.420 278.820 1.00 1668.9 5 PHE C C 1
ATOM 7758 O O . PHE C 1 5 ? 363.005 391.563 279.828 1.00 1668.9 5 PHE C O 1
ATOM 7775 N N . ASN C 1 6 ? 364.908 391.974 278.748 1.00 1668.9 6 ASN C N 1
ATOM 7776 C CA . ASN C 1 6 ? 365.410 392.858 279.798 1.00 1668.9 6 ASN C CA 1
ATOM 7777 C C . ASN C 1 6 ? 364.469 394.040 280.083 1.00 1668.9 6 ASN C C 1
ATOM 7778 O O . ASN C 1 6 ? 364.375 394.436 281.238 1.00 1668.9 6 ASN C O 1
ATOM 7789 N N . LYS C 1 7 ? 363.703 394.564 279.116 1.00 1668.9 7 LYS C N 1
ATOM 7790 C CA . LYS C 1 7 ? 362.693 395.596 279.408 1.00 1668.9 7 LYS C CA 1
ATOM 7791 C C . LYS C 1 7 ? 361.731 395.147 280.501 1.00 1668.9 7 LYS C C 1
ATOM 7792 O O . LYS C 1 7 ? 361.400 395.918 281.398 1.00 1668.9 7 LYS C O 1
ATOM 7811 N N . HIS C 1 8 ? 361.325 393.882 280.487 1.00 1668.9 8 HIS C N 1
ATOM 7812 C CA . HIS C 1 8 ? 360.478 393.363 281.565 1.00 1668.9 8 HIS C CA 1
ATOM 7813 C C . HIS C 1 8 ? 361.200 393.382 282.909 1.00 1668.9 8 HIS C C 1
ATOM 7814 O O . HIS C 1 8 ? 360.628 393.786 283.919 1.00 1668.9 8 HIS C O 1
ATOM 7828 N N . LEU C 1 9 ? 362.480 393.011 282.935 1.00 1668.9 9 LEU C N 1
ATOM 7829 C CA . LEU C 1 9 ? 363.238 393.074 284.186 1.00 1668.9 9 LEU C CA 1
ATOM 7830 C C . LEU C 1 9 ? 363.393 394.512 284.675 1.00 1668.9 9 LEU C C 1
ATOM 7831 O O . LEU C 1 9 ? 363.322 394.753 285.879 1.00 1668.9 9 LEU C O 1
ATOM 7847 N N . LYS C 1 10 ? 363.518 395.495 283.781 1.00 1668.9 10 LYS C N 1
ATOM 7848 C CA . LYS C 1 10 ? 363.642 396.904 284.162 1.00 1668.9 10 LYS C CA 1
ATOM 7849 C C . LYS C 1 10 ? 362.461 397.379 284.982 1.00 1668.9 10 LYS C C 1
ATOM 7850 O O . LYS C 1 10 ? 362.692 397.968 286.036 1.00 1668.9 10 LYS C O 1
ATOM 7869 N N . LYS C 1 11 ? 361.218 397.106 284.577 1.00 1668.9 11 LYS C N 1
ATOM 7870 C CA . LYS C 1 11 ? 360.064 397.597 285.353 1.00 1668.9 11 LYS C CA 1
ATOM 7871 C C . LYS C 1 11 ? 360.052 397.079 286.786 1.00 1668.9 11 LYS C C 1
ATOM 7872 O O . LYS C 1 11 ? 359.967 397.861 287.733 1.00 1668.9 11 LYS C O 1
ATOM 7891 N N . ALA C 1 12 ? 360.256 395.781 286.966 1.00 1668.9 12 ALA C N 1
ATOM 7892 C CA . ALA C 1 12 ? 360.275 395.209 288.302 1.00 1668.9 12 ALA C CA 1
ATOM 7893 C C . ALA C 1 12 ? 361.446 395.729 289.149 1.00 1668.9 12 ALA C C 1
ATOM 7894 O O . ALA C 1 12 ? 361.271 396.211 290.264 1.00 1668.9 12 ALA C O 1
ATOM 7901 N N . THR C 1 13 ? 362.655 395.703 288.604 1.00 1668.9 13 THR C N 1
ATOM 7902 C CA . THR C 1 13 ? 363.865 396.092 289.334 1.00 1668.9 13 THR C CA 1
ATOM 7903 C C . THR C 1 13 ? 363.882 397.560 289.725 1.00 1668.9 13 THR C C 1
ATOM 7904 O O . THR C 1 13 ? 364.406 397.916 290.776 1.00 1668.9 13 THR C O 1
ATOM 7915 N N . ASN C 1 14 ? 363.275 398.447 288.943 1.00 1668.9 14 ASN C N 1
ATOM 7916 C CA . ASN C 1 14 ? 363.183 399.833 289.366 1.00 1668.9 14 ASN C CA 1
ATOM 7917 C C . ASN C 1 14 ? 362.321 399.986 290.620 1.00 1668.9 14 ASN C C 1
ATOM 7918 O O . ASN C 1 14 ? 362.712 400.696 291.542 1.00 1668.9 14 ASN C O 1
ATOM 7929 N N . ARG C 1 15 ? 361.221 399.246 290.743 1.00 1668.9 15 ARG C N 1
ATOM 7930 C CA . ARG C 1 15 ? 360.433 399.263 291.983 1.00 1668.9 15 ARG C CA 1
ATOM 7931 C C . ARG C 1 15 ? 361.191 398.691 293.180 1.00 1668.9 15 ARG C C 1
ATOM 7932 O O . ARG C 1 15 ? 361.073 399.210 294.286 1.00 1668.9 15 ARG C O 1
ATOM 7953 N N . THR C 1 16 ? 362.038 397.683 292.998 1.00 1668.9 16 THR C N 1
ATOM 7954 C CA . THR C 1 16 ? 362.871 397.220 294.123 1.00 1668.9 16 THR C CA 1
ATOM 7955 C C . THR C 1 16 ? 363.902 398.267 294.545 1.00 1668.9 16 THR C C 1
ATOM 7956 O O . THR C 1 16 ? 364.155 398.403 295.738 1.00 1668.9 16 THR C O 1
ATOM 7967 N N . LYS C 1 17 ? 364.439 399.079 293.623 1.00 1668.9 17 LYS C N 1
ATOM 7968 C CA . LYS C 1 17 ? 365.409 400.145 293.941 1.00 1668.9 17 LYS C CA 1
ATOM 7969 C C . LYS C 1 17 ? 364.863 401.140 294.959 1.00 1668.9 17 LYS C C 1
ATOM 7970 O O . LYS C 1 17 ? 365.519 401.478 295.937 1.00 1668.9 17 LYS C O 1
ATOM 7989 N N . GLU C 1 18 ? 363.615 401.535 294.778 1.00 1668.9 18 GLU C N 1
ATOM 7990 C CA . GLU C 1 18 ? 362.884 402.384 295.713 1.00 1668.9 18 GLU C CA 1
ATOM 7991 C C . GLU C 1 18 ? 362.811 401.752 297.103 1.00 1668.9 18 GLU C C 1
ATOM 7992 O O . GLU C 1 18 ? 363.046 402.402 298.113 1.00 1668.9 18 GLU C O 1
ATOM 8004 N N . LYS C 1 19 ? 362.476 400.471 297.161 1.00 1668.9 19 LYS C N 1
ATOM 8005 C CA . LYS C 1 19 ? 362.202 399.757 298.411 1.00 1668.9 19 LYS C CA 1
ATOM 8006 C C . LYS C 1 19 ? 363.469 399.453 299.229 1.00 1668.9 19 LYS C C 1
ATOM 8007 O O . LYS C 1 19 ? 363.462 399.489 300.458 1.00 1668.9 19 LYS C O 1
ATOM 8026 N N . LEU C 1 20 ? 364.593 399.234 298.558 1.00 1668.9 20 LEU C N 1
ATOM 8027 C CA . LEU C 1 20 ? 365.924 399.185 299.167 1.00 1668.9 20 LEU C CA 1
ATOM 8028 C C . LEU C 1 20 ? 366.281 400.534 299.831 1.00 1668.9 20 LEU C C 1
ATOM 8029 O O . LEU C 1 20 ? 366.650 400.609 301.006 1.00 1668.9 20 LEU C O 1
ATOM 8045 N N . LEU C 1 21 ? 366.093 401.623 299.080 1.00 1668.9 21 LEU C N 1
ATOM 8046 C CA . LEU C 1 21 ? 366.375 402.992 299.530 1.00 1668.9 21 LEU C CA 1
ATOM 8047 C C . LEU C 1 21 ? 365.530 403.373 300.749 1.00 1668.9 21 LEU C C 1
ATOM 8048 O O . LEU C 1 21 ? 366.031 403.971 301.689 1.00 1668.9 21 LEU C O 1
ATOM 8064 N N . GLU C 1 22 ? 364.279 402.918 300.803 1.00 1668.9 22 GLU C N 1
ATOM 8065 C CA . GLU C 1 22 ? 363.423 402.986 301.994 1.00 1668.9 22 GLU C CA 1
ATOM 8066 C C . GLU C 1 22 ? 364.070 402.354 303.232 1.00 1668.9 22 GLU C C 1
ATOM 8067 O O . GLU C 1 22 ? 363.782 402.763 304.352 1.00 1668.9 22 GLU C O 1
ATOM 8079 N N . GLY C 1 23 ? 364.969 401.387 303.063 1.00 1668.9 23 GLY C N 1
ATOM 8080 C CA . GLY C 1 23 ? 365.832 400.953 304.157 1.00 1668.9 23 GLY C CA 1
ATOM 8081 C C . GLY C 1 23 ? 366.640 402.075 304.861 1.00 1668.9 23 GLY C C 1
ATOM 8082 O O . GLY C 1 23 ? 366.964 401.889 306.034 1.00 1668.9 23 GLY C O 1
ATOM 8086 N N . ILE C 1 24 ? 367.053 403.182 304.213 1.00 1668.9 24 ILE C N 1
ATOM 8087 C CA . ILE C 1 24 ? 368.171 404.053 304.726 1.00 1668.9 24 ILE C CA 1
ATOM 8088 C C . ILE C 1 24 ? 368.065 405.037 305.965 1.00 1668.9 24 ILE C C 1
ATOM 8089 O O . ILE C 1 24 ? 368.957 404.940 306.808 1.00 1668.9 24 ILE C O 1
ATOM 8105 N N . GLY C 1 25 ? 367.102 405.977 306.150 1.00 1668.9 25 GLY C N 1
ATOM 8106 C CA . GLY C 1 25 ? 367.058 406.953 307.311 1.00 1668.9 25 GLY C CA 1
ATOM 8107 C C . GLY C 1 25 ? 367.138 408.497 307.040 1.00 1668.9 25 GLY C C 1
ATOM 8108 O O . GLY C 1 25 ? 367.096 408.903 305.877 1.00 1668.9 25 GLY C O 1
ATOM 8112 N N . LYS C 1 26 ? 367.212 409.373 308.084 1.00 1628.9 26 LYS C N 1
ATOM 8113 C CA . LYS C 1 26 ? 367.225 410.879 308.002 1.00 1628.9 26 LYS C CA 1
ATOM 8114 C C . LYS C 1 26 ? 368.046 411.598 309.089 1.00 1628.9 26 LYS C C 1
ATOM 8115 O O . LYS C 1 26 ? 368.175 411.063 310.183 1.00 1628.9 26 LYS C O 1
ATOM 8134 N N . ALA C 1 27 ? 368.609 412.781 308.777 1.00 1450.9 27 ALA C N 1
ATOM 8135 C CA . ALA C 1 27 ? 369.765 413.375 309.475 1.00 1450.9 27 ALA C CA 1
ATOM 8136 C C . ALA C 1 27 ? 370.163 414.841 309.112 1.00 1450.9 27 ALA C C 1
ATOM 8137 O O . ALA C 1 27 ? 369.877 415.314 308.014 1.00 1450.9 27 ALA C O 1
ATOM 8144 N N . LYS C 1 28 ? 370.974 415.495 309.970 1.00 1268.4 28 LYS C N 1
ATOM 8145 C CA . LYS C 1 28 ? 371.731 416.762 309.738 1.00 1268.4 28 LYS C CA 1
ATOM 8146 C C . LYS C 1 28 ? 373.208 416.672 310.154 1.00 1268.4 28 LYS C C 1
ATOM 8147 O O . LYS C 1 28 ? 373.504 416.640 311.340 1.00 1268.4 28 LYS C O 1
ATOM 8166 N N . ALA C 1 29 ? 374.139 416.652 309.204 1.00 1134.9 29 ALA C N 1
ATOM 8167 C CA . ALA C 1 29 ? 375.598 416.659 309.426 1.00 1134.9 29 ALA C CA 1
ATOM 8168 C C . ALA C 1 29 ? 376.136 415.634 310.450 1.00 1134.9 29 ALA C C 1
ATOM 8169 O O . ALA C 1 29 ? 377.105 415.882 311.161 1.00 1134.9 29 ALA C O 1
ATOM 8176 N N . THR C 1 30 ? 375.479 414.487 310.568 1.00 1092.9 30 THR C N 1
ATOM 8177 C CA . THR C 1 30 ? 375.534 413.611 311.739 1.00 1092.9 30 THR C CA 1
ATOM 8178 C C . THR C 1 30 ? 376.815 412.823 311.864 1.00 1092.9 30 THR C C 1
ATOM 8179 O O . THR C 1 30 ? 377.166 412.054 310.972 1.00 1092.9 30 THR C O 1
ATOM 8190 N N . GLN C 1 31 ? 377.444 412.882 313.028 1.00 1070.8 31 GLN C N 1
ATOM 8191 C CA . GLN C 1 31 ? 378.626 412.080 313.306 1.00 1070.8 31 GLN C CA 1
ATOM 8192 C C . GLN C 1 31 ? 378.335 410.581 313.357 1.00 1070.8 31 GLN C C 1
ATOM 8193 O O . GLN C 1 31 ? 379.237 409.770 313.218 1.00 1070.8 31 GLN C O 1
ATOM 8207 N N . ASP C 1 32 ? 377.075 410.181 313.454 1.00 1120.8 32 ASP C N 1
ATOM 8208 C CA . ASP C 1 32 ? 376.635 408.815 313.220 1.00 1120.8 32 ASP C CA 1
ATOM 8209 C C . ASP C 1 32 ? 377.073 408.266 311.865 1.00 1120.8 32 ASP C C 1
ATOM 8210 O O . ASP C 1 32 ? 377.167 407.063 311.691 1.00 1120.8 32 ASP C O 1
ATOM 8219 N N . GLU C 1 33 ? 377.393 409.110 310.892 1.00 1117.3 33 GLU C N 1
ATOM 8220 C CA . GLU C 1 33 ? 378.004 408.626 309.668 1.00 1117.3 33 GLU C CA 1
ATOM 8221 C C . GLU C 1 33 ? 379.374 407.987 309.943 1.00 1117.3 33 GLU C C 1
ATOM 8222 O O . GLU C 1 33 ? 379.731 406.983 309.344 1.00 1117.3 33 GLU C O 1
ATOM 8234 N N . VAL C 1 34 ? 380.106 408.456 310.949 1.00 1076.3 34 VAL C N 1
ATOM 8235 C CA . VAL C 1 34 ? 381.274 407.753 311.472 1.00 1076.3 34 VAL C CA 1
ATOM 8236 C C . VAL C 1 34 ? 380.848 406.492 312.212 1.00 1076.3 34 VAL C C 1
ATOM 8237 O O . VAL C 1 34 ? 381.568 405.513 312.208 1.00 1076.3 34 VAL C O 1
ATOM 8250 N N . PHE C 1 35 ? 379.658 406.421 312.794 1.00 1072.1 35 PHE C N 1
ATOM 8251 C CA . PHE C 1 35 ? 379.168 405.164 313.354 1.00 1072.1 35 PHE C CA 1
ATOM 8252 C C . PHE C 1 35 ? 378.777 404.180 312.247 1.00 1072.1 35 PHE C C 1
ATOM 8253 O O . PHE C 1 35 ? 378.831 402.969 312.448 1.00 1072.1 35 PHE C O 1
ATOM 8270 N N . ASP C 1 36 ? 378.505 404.666 311.039 1.00 1041.2 36 ASP C N 1
ATOM 8271 C CA . ASP C 1 36 ? 378.483 403.839 309.839 1.00 1041.2 36 ASP C CA 1
ATOM 8272 C C . ASP C 1 36 ? 379.887 403.401 309.410 1.00 1041.2 36 ASP C C 1
ATOM 8273 O O . ASP C 1 36 ? 380.007 402.500 308.586 1.00 1041.2 36 ASP C O 1
ATOM 8282 N N . GLN C 1 37 ? 380.954 403.968 309.983 1.00 1121.9 37 GLN C N 1
ATOM 8283 C CA . GLN C 1 37 ? 382.237 403.284 310.011 1.00 1121.9 37 GLN C CA 1
ATOM 8284 C C . GLN C 1 37 ? 382.211 402.180 311.074 1.00 1121.9 37 GLN C C 1
ATOM 8285 O O . GLN C 1 37 ? 382.448 401.024 310.741 1.00 1121.9 37 GLN C O 1
ATOM 8299 N N . HIS C 1 38 ? 381.888 402.505 312.333 1.00 1047.9 38 HIS C N 1
ATOM 8300 C CA . HIS C 1 38 ? 382.075 401.592 313.470 1.00 1047.9 38 HIS C CA 1
ATOM 8301 C C . HIS C 1 38 ? 381.561 400.177 313.254 1.00 1047.9 38 HIS C C 1
ATOM 8302 O O . HIS C 1 38 ? 382.328 399.256 313.431 1.00 1047.9 38 HIS C O 1
ATOM 8316 N N . ALA C 1 39 ? 380.293 399.959 312.921 1.00 1013.0 39 ALA C N 1
ATOM 8317 C CA . ALA C 1 39 ? 379.699 398.625 313.010 1.00 1013.0 39 ALA C CA 1
ATOM 8318 C C . ALA C 1 39 ? 380.412 397.582 312.144 1.00 1013.0 39 ALA C C 1
ATOM 8319 O O . ALA C 1 39 ? 380.903 396.583 312.657 1.00 1013.0 39 ALA C O 1
ATOM 8326 N N . ALA C 1 40 ? 380.557 397.828 310.847 1.00 990.56 40 ALA C N 1
ATOM 8327 C CA . ALA C 1 40 ? 381.305 396.949 309.958 1.00 990.56 40 ALA C CA 1
ATOM 8328 C C . ALA C 1 40 ? 382.806 396.900 310.289 1.00 990.56 40 ALA C C 1
ATOM 8329 O O . ALA C 1 40 ? 383.449 395.883 310.054 1.00 990.56 40 ALA C O 1
ATOM 8336 N N . ASN C 1 41 ? 383.351 397.930 310.941 1.00 983.27 41 ASN C N 1
ATOM 8337 C CA . ASN C 1 41 ? 384.758 398.020 311.328 1.00 983.27 41 ASN C CA 1
ATOM 8338 C C . ASN C 1 41 ? 385.092 397.286 312.632 1.00 983.27 41 ASN C C 1
ATOM 8339 O O . ASN C 1 41 ? 385.961 396.424 312.638 1.00 983.27 41 ASN C O 1
ATOM 8350 N N . LEU C 1 42 ? 384.346 397.467 313.718 1.00 993.63 42 LEU C N 1
ATOM 8351 C CA . LEU C 1 42 ? 384.441 396.647 314.934 1.00 993.63 42 LEU C CA 1
ATOM 8352 C C . LEU C 1 42 ? 384.039 395.198 314.678 1.00 993.63 42 LEU C C 1
ATOM 8353 O O . LEU C 1 42 ? 384.411 394.309 315.437 1.00 993.63 42 LEU C O 1
ATOM 8369 N N . ASN C 1 43 ? 383.346 394.908 313.588 1.00 1021.9 43 ASN C N 1
ATOM 8370 C CA . ASN C 1 43 ? 383.179 393.532 313.169 1.00 1021.9 43 ASN C CA 1
ATOM 8371 C C . ASN C 1 43 ? 384.403 392.952 312.461 1.00 1021.9 43 ASN C C 1
ATOM 8372 O O . ASN C 1 43 ? 384.574 391.748 312.569 1.00 1021.9 43 ASN C O 1
ATOM 8383 N N . LYS 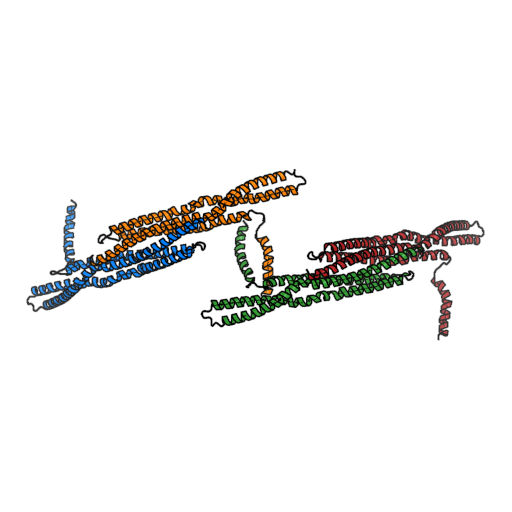C 1 44 ? 385.337 393.723 311.888 1.00 995.86 44 LYS C N 1
ATOM 8384 C CA . LYS C 1 44 ? 386.635 393.151 311.451 1.00 995.86 44 LYS C CA 1
ATOM 8385 C C . LYS C 1 44 ? 387.347 392.543 312.649 1.00 995.86 44 LYS C C 1
ATOM 8386 O O . LYS C 1 44 ? 387.766 391.397 312.650 1.00 995.86 44 LYS C O 1
ATOM 8405 N N . GLN C 1 45 ? 387.353 393.324 313.715 1.00 988.71 45 GLN C N 1
ATOM 8406 C CA . GLN C 1 45 ? 387.841 392.984 315.035 1.00 988.71 45 GLN C CA 1
ATOM 8407 C C . GLN C 1 45 ? 387.167 391.727 315.568 1.00 988.71 45 GLN C C 1
ATOM 8408 O O . GLN C 1 45 ? 387.873 390.802 315.924 1.00 988.71 45 GLN C O 1
ATOM 8422 N N . SER C 1 46 ? 385.850 391.577 315.474 1.00 1049.4 46 SER C N 1
ATOM 8423 C CA . SER C 1 46 ? 385.198 390.299 315.803 1.00 1049.4 46 SER C CA 1
ATOM 8424 C C . SER C 1 46 ? 385.568 389.139 314.873 1.00 1049.4 46 SER C C 1
ATOM 8425 O O . SER C 1 46 ? 385.996 388.091 315.334 1.00 1049.4 46 SER C O 1
ATOM 8433 N N . LYS C 1 47 ? 385.451 389.285 313.557 1.00 1095.7 47 LYS C N 1
ATOM 8434 C CA . LYS C 1 47 ? 385.585 388.159 312.627 1.00 1095.7 47 LYS C CA 1
ATOM 8435 C C . LYS C 1 47 ? 387.013 387.646 312.551 1.00 1095.7 47 LYS C C 1
ATOM 8436 O O . LYS C 1 47 ? 387.243 386.441 312.587 1.00 1095.7 47 LYS C O 1
ATOM 8455 N N . SER C 1 48 ? 387.990 388.542 312.536 1.00 1043.8 48 SER C N 1
ATOM 8456 C CA . SER C 1 48 ? 389.386 388.152 312.621 1.00 1043.8 48 SER C CA 1
ATOM 8457 C C . SER C 1 48 ? 389.706 387.518 313.969 1.00 1043.8 48 SER C C 1
ATOM 8458 O O . SER C 1 48 ? 390.427 386.528 314.000 1.00 1043.8 48 SER C O 1
ATOM 8466 N N . CYS C 1 49 ? 389.102 387.978 315.070 1.00 977.86 49 CYS C N 1
ATOM 8467 C CA . CYS C 1 49 ? 389.212 387.263 316.333 1.00 977.86 49 CYS C CA 1
ATOM 8468 C C . CYS C 1 49 ? 388.723 385.833 316.206 1.00 977.86 49 CYS C C 1
ATOM 8469 O O . CYS C 1 49 ? 389.428 384.943 316.640 1.00 977.86 49 CYS C O 1
ATOM 8477 N N . GLU C 1 50 ? 387.570 385.565 315.611 1.00 1064.6 50 GLU C N 1
ATOM 8478 C CA . GLU C 1 50 ? 387.084 384.188 315.517 1.00 1064.6 50 GLU C CA 1
ATOM 8479 C C . GLU C 1 50 ? 388.056 383.280 314.766 1.00 1064.6 50 GLU C C 1
ATOM 8480 O O . GLU C 1 50 ? 388.328 382.169 315.218 1.00 1064.6 50 GLU C O 1
ATOM 8492 N N . LYS C 1 51 ? 388.657 383.763 313.678 1.00 1025.8 51 LYS C N 1
ATOM 8493 C CA . LYS C 1 51 ? 389.697 383.012 312.982 1.00 1025.8 51 LYS C CA 1
ATOM 8494 C C . LYS C 1 51 ? 390.912 382.793 313.874 1.00 1025.8 51 LYS C C 1
ATOM 8495 O O . LYS C 1 51 ? 391.352 381.663 314.046 1.00 1025.8 51 LYS C O 1
ATOM 8514 N N . LEU C 1 52 ? 391.412 383.859 314.491 1.00 929.82 52 LEU C N 1
ATOM 8515 C CA . LEU C 1 52 ? 392.573 383.817 315.364 1.00 929.82 52 LEU C CA 1
ATOM 8516 C C . LEU C 1 52 ? 392.363 382.836 316.507 1.00 929.82 52 LEU C C 1
ATOM 8517 O O . LEU C 1 52 ? 393.203 381.983 316.738 1.00 929.82 52 LEU C O 1
ATOM 8533 N N . HIS C 1 53 ? 391.226 382.903 317.181 1.00 917.80 53 HIS C N 1
ATOM 8534 C CA . HIS C 1 53 ? 390.865 382.009 318.266 1.00 917.80 53 HIS C CA 1
ATOM 8535 C C . HIS C 1 53 ? 390.796 380.571 317.819 1.00 917.80 53 HIS C C 1
ATOM 8536 O O . HIS C 1 53 ? 391.404 379.724 318.455 1.00 917.80 53 HIS C O 1
ATOM 8550 N N . LYS C 1 54 ? 390.119 380.267 316.716 1.00 1073.8 54 LYS C N 1
ATOM 8551 C CA . LYS C 1 54 ? 390.021 378.976 316.149 1.00 1073.8 54 LYS C CA 1
ATOM 8552 C C . LYS C 1 54 ? 391.387 378.371 315.946 1.00 1073.8 54 LYS C C 1
ATOM 8553 O O . LYS C 1 54 ? 391.726 377.280 316.429 1.00 1073.8 54 LYS C O 1
ATOM 8572 N N . ASP C 1 55 ? 392.238 379.086 315.225 1.00 1020.3 55 ASP C N 1
ATOM 8573 C CA . ASP C 1 55 ? 393.587 378.620 314.957 1.00 1020.3 55 ASP C CA 1
ATOM 8574 C C . ASP C 1 55 ? 394.389 378.469 316.233 1.00 1020.3 55 ASP C C 1
ATOM 8575 O O . ASP C 1 55 ? 395.047 377.452 316.419 1.00 1020.3 55 ASP C O 1
ATOM 8584 N N . VAL C 1 56 ? 394.313 379.439 317.143 1.00 944.12 56 VAL C N 1
ATOM 8585 C CA . VAL C 1 56 ? 395.086 379.430 318.373 1.00 944.12 56 VAL C CA 1
ATOM 8586 C C . VAL C 1 56 ? 394.685 378.264 319.242 1.00 944.12 56 VAL C C 1
ATOM 8587 O O . VAL C 1 56 ? 395.547 377.661 319.866 1.00 944.12 56 VAL C O 1
ATOM 8600 N N . LYS C 1 57 ? 393.414 377.885 319.277 1.00 1024.9 57 LYS C N 1
ATOM 8601 C CA . LYS C 1 57 ? 392.948 376.745 320.067 1.00 1024.9 57 LYS C CA 1
ATOM 8602 C C . LYS C 1 57 ? 393.407 375.424 319.463 1.00 1024.9 57 LYS C C 1
ATOM 8603 O O . LYS C 1 57 ? 393.999 374.616 320.171 1.00 1024.9 57 LYS C O 1
ATOM 8622 N N . ASN C 1 58 ? 393.258 375.230 318.156 1.00 1093.7 58 ASN C N 1
ATOM 8623 C CA . ASN C 1 58 ? 393.655 374.073 317.446 1.00 1093.7 58 ASN C CA 1
ATOM 8624 C C . ASN C 1 58 ? 395.133 373.830 317.598 1.00 1093.7 58 ASN C C 1
ATOM 8625 O O . ASN C 1 58 ? 395.611 372.744 317.963 1.00 1093.7 58 ASN C O 1
ATOM 8636 N N . TYR C 1 59 ? 395.909 374.877 317.343 1.00 918.23 59 TYR C N 1
ATOM 8637 C CA . TYR C 1 59 ? 397.344 374.844 317.491 1.00 918.23 59 TYR C CA 1
ATOM 8638 C C . TYR C 1 59 ? 397.789 374.782 318.953 1.00 918.23 59 TYR C C 1
ATOM 8639 O O . TYR C 1 59 ? 398.819 374.201 319.230 1.00 918.23 59 TYR C O 1
ATOM 8657 N N . SER C 1 60 ? 397.066 375.329 319.930 1.00 993.72 60 SER C N 1
ATOM 8658 C CA . SER C 1 60 ? 397.393 375.100 321.343 1.00 993.72 60 SER C CA 1
ATOM 8659 C C . SER C 1 60 ? 397.317 373.623 321.702 1.00 993.72 60 SER C C 1
ATOM 8660 O O . SER C 1 60 ? 398.215 373.118 322.360 1.00 993.72 60 SER C O 1
ATOM 8668 N N . SER C 1 61 ? 396.313 372.900 321.213 1.00 1088.7 61 SER C N 1
ATOM 8669 C CA . SER C 1 61 ? 396.278 371.441 321.338 1.00 1088.7 61 SER C CA 1
ATOM 8670 C C . SER C 1 61 ? 397.481 370.808 320.642 1.00 1088.7 61 SER C C 1
ATOM 8671 O O . SER C 1 61 ? 398.158 369.958 321.214 1.00 1088.7 61 SER C O 1
ATOM 8679 N N . ALA C 1 62 ? 397.819 371.285 319.438 1.00 1005.1 62 ALA C N 1
ATOM 8680 C CA . ALA C 1 62 ? 398.995 370.847 318.690 1.00 1005.1 62 ALA C CA 1
ATOM 8681 C C . ALA C 1 62 ? 400.301 371.076 319.471 1.00 1005.1 62 ALA C C 1
ATOM 8682 O O . ALA C 1 62 ? 401.185 370.232 319.488 1.00 1005.1 62 ALA C O 1
ATOM 8689 N N . LEU C 1 63 ? 400.425 372.184 320.187 1.00 1051.5 63 LEU C N 1
ATOM 8690 C CA . LEU C 1 63 ? 401.594 372.472 320.974 1.00 1051.5 63 LEU C CA 1
ATOM 8691 C C . LEU C 1 63 ? 401.627 371.581 322.209 1.00 1051.5 63 LEU C C 1
ATOM 8692 O O . LEU C 1 63 ? 402.670 371.048 322.543 1.00 1051.5 63 LEU C O 1
ATOM 8708 N N . ARG C 1 64 ? 400.487 371.356 322.859 1.00 1088.9 64 ARG C N 1
ATOM 8709 C CA . ARG C 1 64 ? 400.405 370.465 324.013 1.00 1088.9 64 ARG C CA 1
ATOM 8710 C C . ARG C 1 64 ? 400.877 369.068 323.649 1.00 1088.9 64 ARG C C 1
ATOM 8711 O O . ARG C 1 64 ? 401.690 368.483 324.356 1.00 1088.9 64 ARG C O 1
ATOM 8732 N N . THR C 1 65 ? 400.469 368.546 322.500 1.00 1109.3 65 THR C N 1
ATOM 8733 C CA . THR C 1 65 ? 400.837 367.272 322.010 1.00 1109.3 65 THR C CA 1
ATOM 8734 C C . THR C 1 65 ? 402.300 367.199 321.646 1.00 1109.3 65 THR C C 1
ATOM 8735 O O . THR C 1 65 ? 402.999 366.218 321.917 1.00 1109.3 65 THR C O 1
ATOM 8746 N N . LEU C 1 66 ? 402.831 368.269 321.059 1.00 1070.2 66 LEU C N 1
ATOM 8747 C CA . LEU C 1 66 ? 404.233 368.389 320.705 1.00 1070.2 66 LEU C CA 1
ATOM 8748 C C . LEU C 1 66 ? 405.078 368.334 321.976 1.00 1070.2 66 LEU C C 1
ATOM 8749 O O . LEU C 1 66 ? 405.994 367.530 322.074 1.00 1070.2 66 LEU C O 1
ATOM 8765 N N . LEU C 1 67 ? 404.726 369.102 323.002 1.00 1181.2 67 LEU C N 1
ATOM 8766 C CA . LEU C 1 67 ? 405.493 369.145 324.239 1.00 1181.2 67 LEU C CA 1
ATOM 8767 C C . LEU C 1 67 ? 405.441 367.819 324.983 1.00 1181.2 67 LEU C C 1
ATOM 8768 O O . LEU C 1 67 ? 406.446 367.396 325.541 1.00 1181.2 67 LEU C O 1
ATOM 8784 N N . SER C 1 68 ? 404.319 367.108 324.950 1.00 1202.7 68 SER C N 1
ATOM 8785 C CA . SER C 1 68 ? 404.186 365.789 325.435 1.00 1202.7 68 SER C CA 1
ATOM 8786 C C . SER C 1 68 ? 405.104 364.833 324.713 1.00 1202.7 68 SER C C 1
ATOM 8787 O O . SER C 1 68 ? 405.776 363.979 325.305 1.00 1202.7 68 SER C O 1
ATOM 8795 N N . ALA C 1 69 ? 405.164 364.910 323.384 1.00 1160.9 69 ALA C N 1
ATOM 8796 C CA . ALA C 1 69 ? 406.038 364.053 322.594 1.00 1160.9 69 ALA C CA 1
ATOM 8797 C C . ALA C 1 69 ? 407.514 364.319 322.907 1.00 1160.9 69 ALA C C 1
ATOM 8798 O O . ALA C 1 69 ? 408.325 363.400 322.945 1.00 1160.9 69 ALA C O 1
ATOM 8805 N N . GLU C 1 70 ? 407.875 365.559 323.208 1.00 1187.4 70 GLU C N 1
ATOM 8806 C CA . GLU C 1 70 ? 409.207 365.922 323.679 1.00 1187.4 70 GLU C CA 1
ATOM 8807 C C . GLU C 1 70 ? 409.489 365.453 325.108 1.00 1187.4 70 GLU C C 1
ATOM 8808 O O . GLU C 1 70 ? 410.610 365.048 325.412 1.00 1187.4 70 GLU C O 1
ATOM 8820 N N . LYS C 1 71 ? 408.492 365.412 325.997 1.00 1207.0 71 LYS C N 1
ATOM 8821 C CA . LYS C 1 71 ? 408.654 364.742 327.289 1.00 1207.0 71 LYS C CA 1
ATOM 8822 C C . LYS C 1 71 ? 408.978 363.275 327.079 1.00 1207.0 71 LYS C C 1
ATOM 8823 O O . LYS C 1 71 ? 409.888 362.745 327.702 1.00 1207.0 71 LYS C O 1
ATOM 8842 N N . GLN C 1 72 ? 408.237 362.628 326.187 1.00 1247.5 72 GLN C N 1
ATOM 8843 C CA . GLN C 1 72 ? 408.408 361.217 325.884 1.00 1247.5 72 GLN C CA 1
ATOM 8844 C C . GLN C 1 72 ? 409.781 360.951 325.280 1.00 1247.5 72 GLN C C 1
ATOM 8845 O O . GLN C 1 72 ? 410.428 359.983 325.648 1.00 1247.5 72 GLN C O 1
ATOM 8859 N N . LEU C 1 73 ? 410.280 361.836 324.415 1.00 1193.8 73 LEU C N 1
ATOM 8860 C CA . LEU C 1 73 ? 411.624 361.741 323.853 1.00 1193.8 73 LEU C CA 1
ATOM 8861 C C . LEU C 1 73 ? 412.671 361.664 324.948 1.00 1193.8 73 LEU C C 1
ATOM 8862 O O . LEU C 1 73 ? 413.494 360.757 324.966 1.00 1193.8 73 LEU C O 1
ATOM 8878 N N . ARG C 1 74 ? 412.601 362.585 325.901 1.00 1227.3 74 ARG C N 1
ATOM 8879 C CA . ARG C 1 74 ? 413.546 362.647 326.992 1.00 1227.3 74 ARG C CA 1
ATOM 8880 C C . ARG C 1 74 ? 413.449 361.421 327.848 1.00 1227.3 74 ARG C C 1
ATOM 8881 O O . ARG C 1 74 ? 414.465 360.786 328.096 1.00 1227.3 74 ARG C O 1
ATOM 8902 N N . ASP C 1 75 ? 412.248 361.051 328.261 1.00 1385.9 75 ASP C N 1
ATOM 8903 C CA . ASP C 1 75 ? 412.107 359.904 329.131 1.00 1385.9 75 ASP C CA 1
ATOM 8904 C C . ASP C 1 75 ? 412.583 358.618 328.460 1.00 1385.9 75 ASP C C 1
ATOM 8905 O O . ASP C 1 75 ? 413.233 357.802 329.099 1.00 1385.9 75 ASP C O 1
ATOM 8914 N N . THR C 1 76 ? 412.366 358.515 327.157 1.00 1347.6 76 THR C N 1
ATOM 8915 C CA . THR C 1 76 ? 412.820 357.398 326.364 1.00 1347.6 76 THR C CA 1
ATOM 8916 C C . THR C 1 76 ? 414.329 357.361 326.285 1.00 1347.6 76 THR C C 1
ATOM 8917 O O . THR C 1 76 ? 414.883 356.304 326.524 1.00 1347.6 76 THR C O 1
ATOM 8928 N N . ILE C 1 77 ? 415.028 358.463 326.017 1.00 1288.7 77 ILE C N 1
ATOM 8929 C CA . ILE C 1 77 ? 416.492 358.423 326.003 1.00 1288.7 77 ILE C CA 1
ATOM 8930 C C . ILE C 1 77 ? 417.031 358.098 327.398 1.00 1288.7 77 ILE C C 1
ATOM 8931 O O . ILE C 1 77 ? 417.865 357.215 327.539 1.00 1288.7 77 ILE C O 1
ATOM 8947 N N . ARG C 1 78 ? 416.502 358.744 328.438 1.00 1335.2 78 ARG C N 1
ATOM 8948 C CA . ARG C 1 78 ? 416.877 358.537 329.838 1.00 1335.2 78 ARG C CA 1
ATOM 8949 C C . ARG C 1 78 ? 416.739 357.068 330.254 1.00 1335.2 78 ARG C C 1
ATOM 8950 O O . ARG C 1 78 ? 417.661 356.500 330.836 1.00 1335.2 78 ARG C O 1
ATOM 8971 N N . ASP C 1 79 ? 415.623 356.438 329.911 1.00 1529.4 79 ASP C N 1
ATOM 8972 C CA . ASP C 1 79 ? 415.361 355.025 330.165 1.00 1529.4 79 ASP C CA 1
ATOM 8973 C C . ASP C 1 79 ? 416.169 354.082 329.271 1.00 1529.4 79 ASP C C 1
ATOM 8974 O O . ASP C 1 79 ? 416.630 353.045 329.736 1.00 1529.4 79 ASP C O 1
ATOM 8983 N N . ALA C 1 80 ? 416.336 354.418 327.998 1.00 1326.8 80 ALA C N 1
ATOM 8984 C CA . ALA C 1 80 ? 417.061 353.617 327.021 1.00 1326.8 80 ALA C CA 1
ATOM 8985 C C . ALA C 1 80 ? 418.548 353.495 327.339 1.00 1326.8 80 ALA C C 1
ATOM 8986 O O . ALA C 1 80 ? 419.192 352.519 326.968 1.00 1326.8 80 ALA C O 1
ATOM 8993 N N . TYR C 1 81 ? 419.096 354.524 327.964 1.00 1233.7 81 TYR C N 1
ATOM 8994 C CA . TYR C 1 81 ? 420.486 354.634 328.356 1.00 1233.7 81 TYR C CA 1
ATOM 8995 C C . TYR C 1 81 ? 420.976 353.463 329.220 1.00 1233.7 81 TYR C C 1
ATOM 8996 O O . TYR C 1 81 ? 420.198 352.819 329.917 1.00 1233.7 81 TYR C O 1
ATOM 9014 N N . GLU C 1 82 ? 422.281 353.208 329.231 1.00 1074.9 82 GLU C N 1
ATOM 9015 C CA . GLU C 1 82 ? 422.901 352.146 330.028 1.00 1074.9 82 GLU C CA 1
ATOM 9016 C C . GLU C 1 82 ? 423.953 352.709 330.996 1.00 1074.9 82 GLU C C 1
ATOM 9017 O O . GLU C 1 82 ? 424.654 353.660 330.661 1.00 1074.9 82 GLU C O 1
ATOM 9029 N N . PRO C 1 83 ? 424.111 352.152 332.204 1.00 1167.7 83 PRO C N 1
ATOM 9030 C CA . PRO C 1 83 ? 424.962 352.726 333.244 1.00 1167.7 83 PRO C CA 1
ATOM 9031 C C . PRO C 1 83 ? 426.453 352.738 332.901 1.00 1167.7 83 PRO C C 1
ATOM 9032 O O . PRO C 1 83 ? 427.253 353.358 333.590 1.00 1167.7 83 PRO C O 1
ATOM 9043 N N . GLU C 1 84 ? 426.851 352.062 331.835 1.00 1203.9 84 GLU C N 1
ATOM 9044 C CA . GLU C 1 84 ? 428.237 351.977 331.399 1.00 1203.9 84 GLU C CA 1
ATOM 9045 C C . GLU C 1 84 ? 428.708 353.218 330.624 1.00 1203.9 84 GLU C C 1
ATOM 9046 O O . GLU C 1 84 ? 429.855 353.239 330.182 1.00 1203.9 84 GLU C O 1
ATOM 9058 N N . TRP C 1 85 ? 427.872 354.254 330.459 1.00 1168.7 85 TRP C N 1
ATOM 9059 C CA . TRP C 1 85 ? 428.222 355.498 329.763 1.00 1168.7 85 TRP C CA 1
ATOM 9060 C C . TRP C 1 85 ? 428.076 356.779 330.661 1.00 1168.7 85 TRP C C 1
ATOM 9061 O O . TRP C 1 85 ? 427.026 357.101 331.249 1.00 1168.7 85 TRP C O 1
ATOM 9082 N N . PRO C 1 86 ? 429.155 357.558 330.827 1.00 1336.6 86 PRO C N 1
ATOM 9083 C CA . PRO C 1 86 ? 429.346 358.385 332.038 1.00 1336.6 86 PRO C CA 1
ATOM 9084 C C . PRO C 1 86 ? 428.437 359.615 332.152 1.00 1336.6 86 PRO C C 1
ATOM 9085 O O . PRO C 1 86 ? 427.840 359.972 333.175 1.00 1336.6 86 PRO C O 1
ATOM 9096 N N . ASP C 1 87 ? 428.275 360.282 331.044 1.00 1362.0 87 ASP C N 1
ATOM 9097 C CA . ASP C 1 87 ? 427.369 361.390 330.955 1.00 1362.0 87 ASP C CA 1
ATOM 9098 C C . ASP C 1 87 ? 425.912 361.038 331.214 1.00 1362.0 87 ASP C C 1
ATOM 9099 O O . ASP C 1 87 ? 425.130 361.965 331.183 1.00 1362.0 87 ASP C O 1
ATOM 9108 N N . ARG C 1 88 ? 425.509 359.774 331.410 1.00 1296.3 88 ARG C N 1
ATOM 9109 C CA . ARG C 1 88 ? 424.111 359.450 331.718 1.00 1296.3 88 ARG C CA 1
ATOM 9110 C C . ARG C 1 88 ? 423.580 360.410 332.749 1.00 1296.3 88 ARG C C 1
ATOM 9111 O O . ARG C 1 88 ? 422.505 360.955 332.555 1.00 1296.3 88 ARG C O 1
ATOM 9132 N N . GLU C 1 89 ? 424.348 360.682 333.788 1.00 1340.2 89 GLU C N 1
ATOM 9133 C CA . GLU C 1 89 ? 423.859 361.675 334.757 1.00 1340.2 89 GLU C CA 1
ATOM 9134 C C . GLU C 1 89 ? 423.797 363.087 334.202 1.00 1340.2 89 GLU C C 1
ATOM 9135 O O . GLU C 1 89 ? 422.793 363.765 334.406 1.00 1340.2 89 GLU C O 1
ATOM 9147 N N . HIS C 1 90 ? 424.814 363.544 333.477 1.00 1416.8 90 HIS C N 1
ATOM 9148 C CA . HIS C 1 90 ? 424.737 364.919 332.965 1.00 1416.8 90 HIS C CA 1
ATOM 9149 C C . HIS C 1 90 ? 423.598 365.122 331.965 1.00 1416.8 90 HIS C C 1
ATOM 9150 O O . HIS C 1 90 ? 422.753 365.990 332.142 1.00 1416.8 90 HIS C O 1
ATOM 9164 N N . LEU C 1 91 ? 423.489 364.276 330.947 1.00 1358.3 91 LEU C N 1
ATOM 9165 C CA . LEU C 1 91 ? 422.418 364.380 329.972 1.00 1358.3 91 LEU C CA 1
ATOM 9166 C C . LEU C 1 91 ? 421.047 364.112 330.581 1.00 1358.3 91 LEU C C 1
ATOM 9167 O O . LEU C 1 91 ? 420.083 364.733 330.167 1.00 1358.3 91 LEU C O 1
ATOM 9183 N N . THR C 1 92 ? 420.930 363.265 331.600 1.00 1323.2 92 THR C N 1
ATOM 9184 C CA . THR C 1 92 ? 419.689 363.178 332.366 1.00 1323.2 92 THR C CA 1
ATOM 9185 C C . THR C 1 92 ? 419.310 364.525 332.962 1.00 1323.2 92 THR C C 1
ATOM 9186 O O . THR C 1 92 ? 418.168 364.939 332.828 1.00 1323.2 92 THR C O 1
ATOM 9197 N N . ALA C 1 93 ? 420.242 365.262 333.561 1.00 1343.7 93 ALA C N 1
ATOM 9198 C CA . ALA C 1 93 ? 419.932 366.587 334.076 1.00 1343.7 93 ALA C CA 1
ATOM 9199 C C . ALA C 1 93 ? 419.564 367.559 332.948 1.00 1343.7 93 ALA C C 1
ATOM 9200 O O . ALA C 1 93 ? 418.631 368.339 333.095 1.00 1343.7 93 ALA C O 1
ATOM 9207 N N . ILE C 1 94 ? 420.241 367.498 331.801 1.00 1423.8 94 ILE C N 1
ATOM 9208 C CA . ILE C 1 94 ? 419.907 368.305 330.622 1.00 1423.8 94 ILE C CA 1
ATOM 9209 C C . ILE C 1 94 ? 418.462 368.051 330.215 1.00 1423.8 94 ILE C C 1
ATOM 9210 O O . ILE C 1 94 ? 417.680 368.981 330.054 1.00 1423.8 94 ILE C O 1
ATOM 9226 N N . PHE C 1 95 ? 418.070 366.790 330.106 1.00 1271.2 95 PHE C N 1
ATOM 9227 C CA . PHE C 1 95 ? 416.703 366.426 329.806 1.00 1271.2 95 PHE C CA 1
ATOM 9228 C C . PHE C 1 95 ? 415.730 366.885 330.886 1.00 1271.2 95 PHE C C 1
ATOM 9229 O O . PHE C 1 95 ? 414.680 367.409 330.553 1.00 1271.2 95 PHE C O 1
ATOM 9246 N N . ASP C 1 96 ? 416.062 366.779 332.161 1.00 1243.4 96 ASP C N 1
ATOM 9247 C CA . ASP C 1 96 ? 415.204 367.279 333.226 1.00 1243.4 96 ASP C CA 1
ATOM 9248 C C . ASP C 1 96 ? 414.967 368.781 333.116 1.00 1243.4 96 ASP C C 1
ATOM 9249 O O . ASP C 1 96 ? 413.841 369.249 333.243 1.00 1243.4 96 ASP C O 1
ATOM 9258 N N . ASN C 1 97 ? 416.001 369.555 332.808 1.00 1288.7 97 ASN C N 1
ATOM 9259 C CA . ASN C 1 97 ? 415.821 370.971 332.558 1.00 1288.7 97 ASN C CA 1
ATOM 9260 C C . ASN C 1 97 ? 414.916 371.203 331.362 1.00 1288.7 97 ASN C C 1
ATOM 9261 O O . ASN C 1 97 ? 414.014 372.030 331.421 1.00 1288.7 97 ASN C O 1
ATOM 9272 N N . LEU C 1 98 ? 415.095 370.462 330.280 1.00 1296.5 98 LEU C N 1
ATOM 9273 C CA . LEU C 1 98 ? 414.261 370.643 329.109 1.00 1296.5 98 LE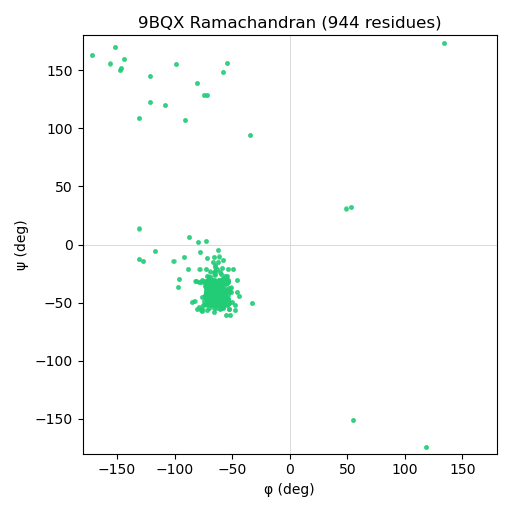U C CA 1
ATOM 9274 C C . LEU C 1 98 ? 412.806 370.200 329.340 1.00 1296.5 98 LEU C C 1
ATOM 9275 O O . LEU C 1 98 ? 411.893 370.826 328.816 1.00 1296.5 98 LEU C O 1
ATOM 9291 N N . ASP C 1 99 ? 412.566 369.199 330.181 1.00 1185.8 99 ASP C N 1
ATOM 9292 C CA . ASP C 1 99 ? 411.237 368.903 330.708 1.00 1185.8 99 ASP C CA 1
ATOM 9293 C C . ASP C 1 99 ? 410.640 370.125 331.396 1.00 1185.8 99 ASP C C 1
ATOM 9294 O O . ASP C 1 99 ? 409.533 370.533 331.055 1.00 1185.8 99 ASP C O 1
ATOM 9303 N N . ILE C 1 100 ? 411.380 370.778 332.291 1.00 1177.7 100 ILE C N 1
ATOM 9304 C CA . ILE C 1 100 ? 410.903 372.003 332.939 1.00 1177.7 100 ILE C CA 1
ATOM 9305 C C . ILE C 1 100 ? 410.545 373.042 331.882 1.00 1177.7 100 ILE C C 1
ATOM 9306 O O . ILE C 1 100 ? 409.457 373.598 331.908 1.00 1177.7 100 ILE C O 1
ATOM 9322 N N . GLN C 1 101 ? 411.402 373.266 330.896 1.00 1211.8 101 GLN C N 1
ATOM 9323 C CA . GLN C 1 101 ? 411.110 374.258 329.876 1.00 1211.8 101 GLN C CA 1
ATOM 9324 C C . GLN C 1 101 ? 409.880 373.889 329.051 1.00 1211.8 101 GLN C C 1
ATOM 9325 O O . GLN C 1 101 ? 409.069 374.761 328.745 1.00 1211.8 101 GLN C O 1
ATOM 9339 N N . THR C 1 102 ? 409.676 372.619 328.699 1.00 1230.9 102 THR C N 1
ATOM 9340 C CA . THR C 1 102 ? 408.440 372.245 328.029 1.00 1230.9 102 THR C CA 1
ATOM 9341 C C . THR C 1 102 ? 407.243 372.497 328.914 1.00 1230.9 102 THR C C 1
ATOM 9342 O O . THR C 1 102 ? 406.255 373.006 328.415 1.00 1230.9 102 THR C O 1
ATOM 9353 N N . ASN C 1 103 ? 407.307 372.209 330.212 1.00 1170.7 103 ASN C N 1
ATOM 9354 C CA . ASN C 1 103 ? 406.177 372.457 331.100 1.00 1170.7 103 ASN C CA 1
ATOM 9355 C C . ASN C 1 103 ? 405.850 373.950 331.176 1.00 1170.7 103 ASN C C 1
ATOM 9356 O O . ASN C 1 103 ? 404.687 374.336 331.136 1.00 1170.7 103 ASN C O 1
ATOM 9367 N N . GLU C 1 104 ? 406.861 374.806 331.228 1.00 1050.6 104 GLU C N 1
ATOM 9368 C CA . GLU C 1 104 ? 406.672 376.250 331.222 1.00 1050.6 104 GLU C CA 1
ATOM 9369 C C . GLU C 1 104 ? 405.995 376.735 329.944 1.00 1050.6 104 GLU C C 1
ATOM 9370 O O . GLU C 1 104 ? 405.023 377.488 329.994 1.00 1050.6 104 GLU C O 1
ATOM 9382 N N . LEU C 1 105 ? 406.458 376.274 328.788 1.00 1150.7 105 LEU C N 1
ATOM 9383 C CA . LEU C 1 105 ? 405.823 376.589 327.520 1.00 1150.7 105 LEU C CA 1
ATOM 9384 C C . LEU C 1 105 ? 404.386 376.087 327.475 1.00 1150.7 105 LEU C C 1
ATOM 9385 O O . LEU C 1 105 ? 403.487 376.833 327.112 1.00 1150.7 105 LEU C O 1
ATOM 9401 N N . GLU C 1 106 ? 404.154 374.852 327.885 1.00 1161.0 106 GLU C N 1
ATOM 9402 C CA . GLU C 1 106 ? 402.837 374.242 327.861 1.00 1161.0 106 GLU C CA 1
ATOM 9403 C C . GLU C 1 106 ? 401.854 375.052 328.688 1.00 1161.0 106 GLU C C 1
ATOM 9404 O O . GLU C 1 106 ? 400.810 375.449 328.192 1.00 1161.0 106 GLU C O 1
ATOM 9416 N N . LYS C 1 107 ? 402.219 375.405 329.915 1.00 1034.9 107 LYS C N 1
ATOM 9417 C CA . LYS C 1 107 ? 401.408 376.272 330.755 1.00 1034.9 107 LYS C CA 1
ATOM 9418 C C . LYS C 1 107 ? 401.139 377.598 330.070 1.00 1034.9 107 LYS C C 1
ATOM 9419 O O . LYS C 1 107 ? 400.000 378.031 329.955 1.00 1034.9 107 LYS C O 1
ATOM 9438 N N . THR C 1 108 ? 402.195 378.229 329.584 1.00 1057.7 108 THR C N 1
ATOM 9439 C CA . THR C 1 108 ? 402.094 379.603 329.136 1.00 1057.7 108 THR C CA 1
ATOM 9440 C C . THR C 1 108 ? 401.258 379.725 327.884 1.00 1057.7 108 THR C C 1
ATOM 9441 O O . THR C 1 108 ? 400.348 380.539 327.833 1.00 1057.7 108 THR C O 1
ATOM 9452 N N . VAL C 1 109 ? 401.544 378.936 326.856 1.00 1101.0 109 VAL C N 1
ATOM 9453 C CA . VAL C 1 109 ? 400.694 378.958 325.676 1.00 1101.0 109 VAL C CA 1
ATOM 9454 C C . VAL C 1 109 ? 399.395 378.224 325.862 1.00 1101.0 109 VAL C C 1
ATOM 9455 O O . VAL C 1 109 ? 398.336 378.814 325.727 1.00 1101.0 109 VAL C O 1
ATOM 9468 N N . CYS C 1 110 ? 399.456 376.949 326.209 1.00 1076.0 110 CYS C N 1
ATOM 9469 C CA . CYS C 1 110 ? 398.297 376.115 326.009 1.00 1076.0 110 CYS C CA 1
ATOM 9470 C C . CYS C 1 110 ? 397.222 376.450 327.013 1.00 1076.0 110 CYS C C 1
ATOM 9471 O O . CYS C 1 110 ? 396.051 376.528 326.661 1.00 1076.0 110 CYS C O 1
ATOM 9479 N N . ASP C 1 111 ? 397.609 376.590 328.271 1.00 1047.1 111 ASP C N 1
ATOM 9480 C CA . ASP C 1 111 ? 396.671 377.021 329.281 1.00 1047.1 111 ASP C CA 1
ATOM 9481 C C . ASP C 1 111 ? 396.413 378.533 329.285 1.00 1047.1 111 ASP C C 1
ATOM 9482 O O . ASP C 1 111 ? 395.271 378.965 329.221 1.00 1047.1 111 ASP C O 1
ATOM 9491 N N . ASP C 1 112 ? 397.460 379.351 329.369 1.00 1036.0 112 ASP C N 1
ATOM 9492 C CA . ASP C 1 112 ? 397.291 380.773 329.668 1.00 1036.0 112 ASP C CA 1
ATOM 9493 C C . ASP C 1 112 ? 396.857 381.702 328.532 1.00 1036.0 112 ASP C C 1
ATOM 9494 O O . ASP C 1 112 ? 396.191 382.705 328.780 1.00 1036.0 112 ASP C O 1
ATOM 9503 N N . LEU C 1 113 ? 397.249 381.430 327.293 1.00 1086.8 113 LEU C N 1
ATOM 9504 C CA . LEU C 1 113 ? 397.189 382.405 326.201 1.00 1086.8 113 LEU C CA 1
ATOM 9505 C C . LEU C 1 113 ? 395.814 383.049 325.950 1.00 1086.8 113 LEU C C 1
ATOM 9506 O O . LEU C 1 113 ? 395.772 384.250 325.679 1.00 1086.8 113 LEU C O 1
ATOM 9522 N N . PRO C 1 114 ? 394.684 382.330 326.038 1.00 1024.1 114 PRO C N 1
ATOM 9523 C CA . PRO C 1 114 ? 393.393 382.914 325.736 1.00 1024.1 114 PRO C CA 1
ATOM 9524 C C . PRO C 1 114 ? 393.067 384.127 326.598 1.00 1024.1 114 PRO C C 1
ATOM 9525 O O . PRO C 1 114 ? 392.558 385.119 326.085 1.00 1024.1 114 PRO C O 1
ATOM 9536 N N . GLN C 1 115 ? 393.427 384.117 327.882 1.00 1020.7 115 GLN C N 1
ATOM 9537 C CA . GLN C 1 115 ? 393.187 385.269 328.743 1.00 1020.7 115 GLN C CA 1
ATOM 9538 C C . GLN C 1 115 ? 393.868 386.515 328.198 1.00 1020.7 115 GLN C C 1
ATOM 9539 O O . GLN C 1 115 ? 393.303 387.598 328.310 1.00 1020.7 115 GLN C O 1
ATOM 9553 N N . THR C 1 116 ? 395.023 386.381 327.546 1.00 1087.3 116 THR C N 1
ATOM 9554 C CA . THR C 1 116 ? 395.673 387.537 326.958 1.00 1087.3 116 THR C CA 1
ATOM 9555 C C . THR C 1 116 ? 394.777 388.196 325.925 1.00 1087.3 116 THR C C 1
ATOM 9556 O O . THR C 1 116 ? 394.607 389.416 325.954 1.00 1087.3 116 THR C O 1
ATOM 9567 N N . VAL C 1 117 ? 394.126 387.402 325.066 1.00 1023.5 117 VAL C N 1
ATOM 9568 C CA . VAL C 1 117 ? 393.144 388.001 324.159 1.00 1023.5 117 VAL C CA 1
ATOM 9569 C C . VAL C 1 117 ? 392.065 388.711 324.952 1.00 1023.5 117 VAL C C 1
ATOM 9570 O O . VAL C 1 117 ? 391.773 389.887 324.724 1.00 1023.5 117 VAL C O 1
ATOM 9583 N N . THR C 1 118 ? 391.510 387.995 325.926 1.00 1031.3 118 THR C N 1
ATOM 9584 C CA . THR C 1 118 ? 390.395 388.476 326.718 1.00 1031.3 118 THR C CA 1
ATOM 9585 C C . THR C 1 118 ? 390.695 389.809 327.356 1.00 1031.3 118 THR C C 1
ATOM 9586 O O . THR C 1 118 ? 389.775 390.606 327.462 1.00 1031.3 118 THR C O 1
ATOM 9597 N N . GLN C 1 119 ? 391.941 390.098 327.738 1.00 976.16 119 GLN C N 1
ATOM 9598 C CA . GLN C 1 119 ? 392.179 391.241 328.602 1.00 976.16 119 GLN C CA 1
ATOM 9599 C C . GLN C 1 119 ? 391.712 392.545 327.950 1.00 976.16 119 GLN C C 1
ATOM 9600 O O . GLN C 1 119 ? 390.800 393.221 328.456 1.00 976.16 119 GLN C O 1
ATOM 9614 N N . TYR C 1 120 ? 392.166 392.813 326.731 1.00 1001.2 120 TYR C N 1
ATOM 9615 C CA . TYR C 1 120 ? 391.613 393.956 325.998 1.00 1001.2 120 TYR C CA 1
ATOM 9616 C C . TYR C 1 120 ? 390.209 393.752 325.381 1.00 1001.2 120 TYR C C 1
ATOM 9617 O O . TYR C 1 120 ? 389.388 394.671 325.288 1.00 1001.2 120 TYR C O 1
ATOM 9635 N N . VAL C 1 121 ? 389.892 392.514 324.998 1.00 1014.4 121 VAL C N 1
ATOM 9636 C CA . VAL C 1 121 ? 388.552 392.140 324.523 1.00 1014.4 121 VAL C CA 1
ATOM 9637 C C . VAL C 1 121 ? 387.426 392.456 325.499 1.00 1014.4 121 VAL C C 1
ATOM 9638 O O . VAL C 1 121 ? 386.338 392.786 325.046 1.00 1014.4 121 VAL C O 1
ATOM 9651 N N . ASN C 1 122 ? 387.650 392.439 326.814 1.00 1002.9 122 ASN C N 1
ATOM 9652 C CA . ASN C 1 122 ? 386.589 392.611 327.814 1.00 1002.9 122 ASN C CA 1
ATOM 9653 C C . ASN C 1 122 ? 385.755 393.867 327.581 1.00 1002.9 122 ASN C C 1
ATOM 9654 O O . ASN C 1 122 ? 384.520 393.874 327.703 1.00 1002.9 122 ASN C O 1
ATOM 9665 N N . GLN C 1 123 ? 386.429 394.948 327.204 1.00 938.26 123 GLN C N 1
ATOM 9666 C CA . GLN C 1 123 ? 385.671 396.161 326.909 1.00 938.26 123 GLN C CA 1
ATOM 9667 C C . GLN C 1 123 ? 384.853 396.080 325.623 1.00 938.26 123 GLN C C 1
ATOM 9668 O O . GLN C 1 123 ? 383.819 396.731 325.514 1.00 938.26 123 GLN C O 1
ATOM 9682 N N . PHE C 1 124 ? 385.302 395.338 324.616 1.00 989.21 124 PHE C N 1
ATOM 9683 C CA . PHE C 1 124 ? 384.611 395.372 323.329 1.00 989.21 124 PHE C CA 1
ATOM 9684 C C . PHE C 1 124 ? 383.146 394.963 323.348 1.00 989.21 124 PHE C C 1
ATOM 9685 O O . PHE C 1 124 ? 382.389 395.646 322.667 1.00 989.21 124 PHE C O 1
ATOM 9702 N N . PRO C 1 125 ? 382.699 393.908 324.049 1.00 904.02 125 PRO C N 1
ATOM 9703 C CA . PRO C 1 125 ? 381.301 393.530 323.968 1.00 904.02 125 PRO C CA 1
ATOM 9704 C C . PRO C 1 125 ? 380.357 394.659 324.325 1.00 904.02 125 PRO C C 1
ATOM 9705 O O . PRO C 1 125 ? 379.486 394.994 323.525 1.00 904.02 125 PRO C O 1
ATOM 9716 N N . ASP C 1 126 ? 380.590 395.341 325.444 1.00 883.52 126 ASP C N 1
ATOM 9717 C CA . ASP C 1 126 ? 379.696 396.466 325.758 1.00 883.52 126 ASP C CA 1
ATOM 9718 C C . ASP C 1 126 ? 379.754 397.550 324.694 1.00 883.52 126 ASP C C 1
ATOM 9719 O O . ASP C 1 126 ? 378.738 398.103 324.288 1.00 883.52 126 ASP C O 1
ATOM 9728 N N . LEU C 1 127 ? 380.941 397.835 324.197 1.00 981.89 127 LEU C N 1
ATOM 9729 C CA . LEU C 1 127 ? 381.152 398.939 323.279 1.00 981.89 127 LEU C CA 1
ATOM 9730 C C . LEU C 1 127 ? 380.532 398.710 321.904 1.00 981.89 127 LEU C C 1
ATOM 9731 O O . LEU C 1 127 ? 379.958 399.630 321.329 1.00 981.89 127 LEU C O 1
ATOM 9747 N N . LYS C 1 128 ? 380.508 397.475 321.414 1.00 973.21 128 LYS C N 1
ATOM 9748 C CA . LYS C 1 128 ? 379.763 397.115 320.204 1.00 973.21 128 LYS C CA 1
ATOM 9749 C C . LYS C 1 128 ? 378.283 397.441 320.375 1.00 973.21 128 LYS C C 1
ATOM 9750 O O . LYS C 1 128 ? 377.693 398.148 319.559 1.00 973.21 128 LYS C O 1
ATOM 9769 N N . LYS C 1 129 ? 377.696 397.034 321.503 1.00 887.53 129 LYS C N 1
ATOM 9770 C CA . LYS C 1 129 ? 376.300 397.365 321.815 1.00 887.53 129 LYS C CA 1
ATOM 9771 C C . LYS C 1 129 ? 376.106 398.878 321.830 1.00 887.53 129 LYS C C 1
ATOM 9772 O O . LYS C 1 129 ? 375.172 399.396 321.222 1.00 887.53 129 LYS C O 1
ATOM 9791 N N . LYS C 1 130 ? 377.044 399.609 322.435 1.00 985.35 130 LYS C N 1
ATOM 9792 C CA . LYS C 1 130 ? 377.045 401.072 322.448 1.00 985.35 130 LYS C CA 1
ATOM 9793 C C . LYS C 1 130 ? 376.989 401.690 321.051 1.00 985.35 130 LYS C C 1
ATOM 9794 O O . LYS C 1 130 ? 376.421 402.766 320.923 1.00 985.35 130 LYS C O 1
ATOM 9813 N N . ILE C 1 131 ? 377.512 401.062 319.999 1.00 1032.6 131 ILE C N 1
ATOM 9814 C CA . ILE C 1 131 ? 377.390 401.614 318.637 1.00 1032.6 131 ILE C CA 1
ATOM 9815 C C . ILE C 1 131 ? 375.917 401.884 318.332 1.00 1032.6 131 ILE C C 1
ATOM 9816 O O . ILE C 1 131 ? 375.549 402.991 317.951 1.00 1032.6 131 ILE C O 1
ATOM 9832 N N . GLU C 1 132 ? 375.049 400.927 318.629 1.00 963.08 132 GLU C N 1
ATOM 9833 C CA . GLU C 1 132 ? 373.598 401.111 318.502 1.00 963.08 132 GLU C CA 1
ATOM 9834 C C . GLU C 1 132 ? 372.993 402.023 319.561 1.00 963.08 132 GLU C C 1
ATOM 9835 O O . GLU C 1 132 ? 371.984 402.670 319.279 1.00 963.08 132 GLU C O 1
ATOM 9847 N N . LYS C 1 133 ? 373.586 402.141 320.756 1.00 1007.2 133 LYS C N 1
ATOM 9848 C CA . LYS C 1 133 ? 373.117 403.107 321.766 1.00 1007.2 133 LYS C CA 1
ATOM 9849 C C . LYS C 1 133 ? 373.047 404.497 321.131 1.00 1007.2 133 LYS C C 1
ATOM 9850 O O . LYS C 1 133 ? 371.967 405.087 321.092 1.00 1007.2 133 LYS C O 1
ATOM 9869 N N . ARG C 1 134 ? 374.134 404.910 320.481 1.00 1105.1 134 ARG C N 1
ATOM 9870 C CA . ARG C 1 134 ? 374.252 406.170 319.742 1.00 1105.1 134 ARG C CA 1
ATOM 9871 C C . ARG C 1 134 ? 373.379 406.205 318.496 1.00 1105.1 134 ARG C C 1
ATOM 9872 O O . ARG C 1 134 ? 372.633 407.154 318.309 1.00 1105.1 134 ARG C O 1
ATOM 9893 N N . GLY C 1 135 ? 373.432 405.166 317.669 1.00 1126.0 135 GLY C N 1
ATOM 9894 C CA . GLY C 1 135 ? 372.805 405.169 316.350 1.00 1126.0 135 GLY C CA 1
ATOM 9895 C C . GLY C 1 135 ? 371.296 405.410 316.392 1.00 1126.0 135 GLY C C 1
ATOM 9896 O O . GLY C 1 135 ? 370.767 406.286 315.709 1.00 1126.0 135 GLY C O 1
ATOM 9900 N N . ARG C 1 136 ? 370.588 404.705 317.282 1.00 1013.3 136 ARG C N 1
ATOM 9901 C CA . ARG C 1 136 ? 369.144 404.908 317.459 1.00 1013.3 136 ARG C CA 1
ATOM 9902 C C . ARG C 1 136 ? 368.832 406.342 317.822 1.00 1013.3 136 ARG C C 1
ATOM 9903 O O . ARG C 1 136 ? 367.822 406.885 317.405 1.00 1013.3 136 ARG C O 1
ATOM 9924 N N . LYS C 1 137 ? 369.693 406.973 318.612 1.00 1113.5 137 LYS C N 1
ATOM 9925 C CA . LYS C 1 137 ? 369.444 408.332 319.072 1.00 1113.5 137 LYS C CA 1
ATOM 9926 C C . LYS C 1 137 ? 369.543 409.360 317.972 1.00 1113.5 137 LYS C C 1
ATOM 9927 O O . LYS C 1 137 ? 368.815 410.335 318.056 1.00 1113.5 137 LYS C O 1
ATOM 9946 N N . LEU C 1 138 ? 370.248 409.122 316.872 1.00 1228.6 138 LEU C N 1
ATOM 9947 C CA . LEU C 1 138 ? 370.038 409.930 315.672 1.00 1228.6 138 LEU C CA 1
ATOM 9948 C C . LEU C 1 138 ? 368.627 409.774 315.125 1.00 1228.6 138 LEU C C 1
ATOM 9949 O O . LEU C 1 138 ? 367.970 410.771 314.848 1.00 1228.6 138 LEU C O 1
ATOM 9965 N N . VAL C 1 139 ? 368.158 408.544 314.966 1.00 1202.0 139 VAL C N 1
ATOM 9966 C CA . VAL C 1 139 ? 366.842 408.303 314.382 1.00 1202.0 139 VAL C CA 1
ATOM 9967 C C . VAL C 1 139 ? 365.786 409.028 315.193 1.00 1202.0 139 VAL C C 1
ATOM 9968 O O . VAL C 1 139 ? 365.015 409.795 314.640 1.00 1202.0 139 VAL C O 1
ATOM 9981 N N . ASP C 1 140 ? 365.813 408.904 316.510 1.00 1201.0 140 ASP C N 1
ATOM 9982 C CA . ASP C 1 140 ? 364.954 409.688 317.382 1.00 1201.0 140 ASP C CA 1
ATOM 9983 C C . ASP C 1 140 ? 365.185 411.188 317.275 1.00 1201.0 140 ASP C C 1
ATOM 9984 O O . ASP C 1 140 ? 364.225 411.941 317.307 1.00 1201.0 140 ASP C O 1
ATOM 9993 N N . TYR C 1 141 ? 366.428 411.652 317.220 1.00 1291.4 141 TYR C N 1
ATOM 9994 C CA . TYR C 1 141 ? 366.723 413.073 317.258 1.00 1291.4 141 TYR C CA 1
ATOM 9995 C C . TYR C 1 141 ? 366.186 413.770 316.017 1.00 1291.4 141 TYR C C 1
ATOM 9996 O O . TYR C 1 141 ? 365.382 414.687 316.132 1.00 1291.4 141 TYR C O 1
ATOM 10014 N N . ASP C 1 142 ? 366.545 413.310 314.825 1.00 1352.2 142 ASP C N 1
ATOM 10015 C CA . ASP C 1 142 ? 366.032 413.940 313.621 1.00 1352.2 142 ASP C CA 1
ATOM 10016 C C . ASP C 1 142 ? 364.564 413.593 313.380 1.00 1352.2 142 ASP C C 1
ATOM 10017 O O . ASP C 1 142 ? 363.826 414.441 312.898 1.00 1352.2 142 ASP C O 1
ATOM 10026 N N . SER C 1 143 ? 364.076 412.411 313.760 1.00 1296.4 143 SER C N 1
ATOM 10027 C CA . SER C 1 143 ? 362.637 412.137 313.696 1.00 1296.4 143 SER C CA 1
ATOM 10028 C C . SER C 1 143 ? 361.863 413.140 314.543 1.00 1296.4 143 SER C C 1
ATOM 10029 O O . SER C 1 143 ? 360.908 413.748 314.076 1.00 1296.4 143 SER C O 1
ATOM 10037 N N . ALA C 1 144 ? 362.318 413.407 315.760 1.00 1291.4 144 ALA C N 1
ATOM 10038 C CA . ALA C 1 144 ? 361.677 414.375 316.615 1.00 1291.4 144 ALA C CA 1
ATOM 10039 C C . ALA C 1 144 ? 361.820 415.801 316.090 1.00 1291.4 144 ALA C C 1
ATOM 10040 O O . ALA C 1 144 ? 360.859 416.560 316.134 1.00 1291.4 144 ALA C O 1
ATOM 10047 N N . LYS C 1 145 ? 362.984 416.156 315.549 1.00 1292.1 145 LYS C N 1
ATOM 10048 C CA . LYS C 1 145 ? 363.228 417.470 314.963 1.00 1292.1 145 LYS C CA 1
ATOM 10049 C C . LYS C 1 145 ? 362.274 417.744 313.818 1.00 1292.1 145 LYS C C 1
ATOM 10050 O O . LYS C 1 145 ? 361.553 418.736 313.817 1.00 1292.1 145 LYS C O 1
ATOM 10069 N N . ASN C 1 146 ? 362.216 416.828 312.865 1.00 1336.9 146 ASN C N 1
ATOM 10070 C CA . ASN C 1 146 ? 361.336 416.970 311.722 1.00 1336.9 146 ASN C CA 1
ATOM 10071 C C . ASN C 1 146 ? 359.863 416.829 312.132 1.00 1336.9 146 ASN C C 1
ATOM 10072 O O . ASN C 1 146 ? 359.002 417.467 311.542 1.00 1336.9 146 ASN C O 1
ATOM 10083 N N . SER C 1 147 ? 359.554 416.089 313.191 1.00 1301.0 147 SER C N 1
ATOM 10084 C CA . SER C 1 147 ? 358.206 415.998 313.753 1.00 1301.0 147 SER C CA 1
ATOM 10085 C C . SER C 1 147 ? 357.762 417.333 314.320 1.00 1301.0 147 SER C C 1
ATOM 10086 O O . SER C 1 147 ? 356.662 417.770 314.025 1.00 1301.0 147 SER C O 1
ATOM 10094 N N . PHE C 1 148 ? 358.614 418.039 315.054 1.00 1276.3 148 PHE C N 1
ATOM 10095 C CA . PHE C 1 148 ? 358.269 419.352 315.581 1.00 1276.3 148 PHE C CA 1
ATOM 10096 C C . PHE C 1 148 ? 357.941 420.301 314.437 1.00 1276.3 148 PHE C C 1
ATOM 10097 O O . PHE C 1 148 ? 356.863 420.891 314.408 1.00 1276.3 148 PHE C O 1
ATOM 10114 N N . ASN C 1 149 ? 358.810 420.360 313.430 1.00 1304.7 149 ASN C N 1
ATOM 10115 C CA . ASN C 1 149 ? 358.553 421.156 312.237 1.00 1304.7 149 ASN C CA 1
ATOM 10116 C C . ASN C 1 149 ? 357.241 420.743 311.562 1.00 1304.7 149 ASN C C 1
ATOM 10117 O O . ASN C 1 149 ? 356.419 421.586 311.242 1.00 1304.7 149 ASN C O 1
ATOM 10128 N N . SER C 1 150 ? 357.002 419.446 311.406 1.00 1336.8 150 SER C N 1
ATOM 10129 C CA . SER C 1 150 ? 355.799 418.897 310.799 1.00 1336.8 150 SER C CA 1
ATOM 10130 C C . SER C 1 150 ? 354.551 419.326 311.542 1.00 1336.8 150 SER C C 1
ATOM 10131 O O . SER C 1 150 ? 353.599 419.788 310.925 1.00 1336.8 150 SER C O 1
ATOM 10139 N N . VAL C 1 151 ? 354.548 419.306 312.869 1.00 1286.0 151 VAL C N 1
ATOM 10140 C CA . VAL C 1 151 ? 353.416 419.831 313.614 1.00 1286.0 151 VAL C CA 1
ATOM 10141 C C . VAL C 1 151 ? 353.255 421.311 313.347 1.00 1286.0 151 VAL C C 1
ATOM 10142 O O . VAL C 1 151 ? 352.177 421.747 312.979 1.00 1286.0 151 VAL C O 1
ATOM 10155 N N . LYS C 1 152 ? 354.322 422.095 313.454 1.00 1235.6 152 LYS C N 1
ATOM 10156 C CA . LYS C 1 152 ? 354.231 423.544 313.297 1.00 1235.6 152 LYS C CA 1
ATOM 10157 C C . LYS C 1 152 ? 353.746 423.956 311.915 1.00 1235.6 152 LYS C C 1
ATOM 10158 O O . LYS C 1 152 ? 353.076 424.966 311.766 1.00 1235.6 152 LYS C O 1
ATOM 10177 N N . ALA C 1 153 ? 354.065 423.162 310.906 1.00 1351.0 153 ALA C N 1
ATOM 10178 C CA . ALA C 1 153 ? 353.549 423.324 309.561 1.00 1351.0 153 ALA C CA 1
ATOM 10179 C C . ALA C 1 153 ? 352.101 422.857 309.399 1.00 1351.0 153 ALA C C 1
ATOM 10180 O O . ALA C 1 153 ? 351.299 423.523 308.752 1.00 1351.0 153 ALA C O 1
ATOM 10187 N N . SER C 1 154 ? 351.751 421.699 309.933 1.00 1271.1 154 SER C N 1
ATOM 10188 C CA . SER C 1 154 ? 350.421 421.108 309.773 1.00 1271.1 154 SER C CA 1
ATOM 10189 C C . SER C 1 154 ? 349.336 421.791 310.587 1.00 1271.1 154 SER C C 1
ATOM 10190 O O . SER C 1 154 ? 348.235 422.027 310.106 1.00 1271.1 154 SER C O 1
ATOM 10198 N N . SER C 1 155 ? 349.621 422.087 311.841 1.00 1116.9 155 SER C N 1
ATOM 10199 C CA . SER C 1 155 ? 348.643 422.541 312.807 1.00 1116.9 155 SER C CA 1
ATOM 10200 C C . SER C 1 155 ? 348.177 423.961 312.546 1.00 1116.9 155 SER C C 1
ATOM 10201 O O . SER C 1 155 ? 348.999 424.867 312.422 1.00 1116.9 155 SER C O 1
ATOM 10209 N N . LYS C 1 156 ? 346.866 424.183 312.488 1.00 965.97 156 LYS C N 1
ATOM 10210 C CA . LYS C 1 156 ? 346.292 425.477 312.103 1.00 965.97 156 LYS C CA 1
ATOM 10211 C C . LYS C 1 156 ? 346.649 426.609 313.049 1.00 965.97 156 LYS C C 1
ATOM 10212 O O . LYS C 1 156 ? 346.861 427.727 312.591 1.00 965.97 156 LYS C O 1
ATOM 10231 N N . LYS C 1 157 ? 346.723 426.337 314.348 1.00 1033.4 157 LYS C N 1
ATOM 10232 C CA . LYS C 1 157 ? 346.751 427.371 315.387 1.00 1033.4 157 LYS C CA 1
ATOM 10233 C C . LYS C 1 157 ? 348.004 427.431 316.234 1.00 1033.4 157 LYS C C 1
ATOM 10234 O O . LYS C 1 157 ? 348.084 428.333 317.060 1.00 1033.4 157 LYS C O 1
ATOM 10253 N N . ASP C 1 158 ? 348.960 426.518 316.099 1.00 1179.0 158 ASP C N 1
ATOM 10254 C CA . ASP C 1 158 ? 349.822 426.198 317.246 1.00 1179.0 158 ASP C CA 1
ATOM 10255 C C . ASP C 1 158 ? 348.898 425.793 318.415 1.00 1179.0 158 ASP C C 1
ATOM 10256 O O . ASP C 1 158 ? 347.822 425.256 318.153 1.00 1179.0 158 ASP C O 1
ATOM 10265 N N . ASN C 1 159 ? 349.242 425.985 319.682 1.00 1333.7 159 ASN C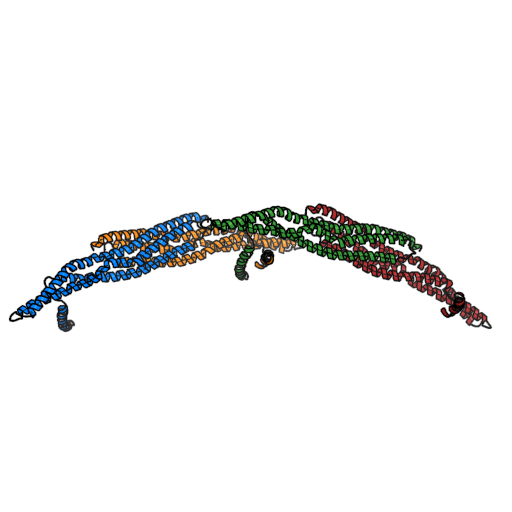 N 1
ATOM 10266 C CA . ASN C 1 159 ? 348.431 425.466 320.796 1.00 1333.7 159 ASN C CA 1
ATOM 10267 C C . ASN C 1 159 ? 348.172 423.953 320.647 1.00 1333.7 159 ASN C C 1
ATOM 10268 O O . ASN C 1 159 ? 347.111 423.446 321.003 1.00 1333.7 159 ASN C O 1
ATOM 10279 N N . ASP C 1 160 ? 349.120 423.227 320.059 1.00 1345.4 160 ASP C N 1
ATOM 10280 C CA . ASP C 1 160 ? 348.935 421.841 319.673 1.00 1345.4 160 ASP C CA 1
ATOM 10281 C C . ASP C 1 160 ? 349.736 420.902 320.589 1.00 1345.4 160 ASP C C 1
ATOM 10282 O O . ASP C 1 160 ? 350.966 420.971 320.613 1.00 1345.4 160 ASP C O 1
ATOM 10291 N N . PRO C 1 161 ? 349.092 419.972 321.307 1.00 1438.6 161 PRO C N 1
ATOM 10292 C CA . PRO C 1 161 ? 349.789 419.006 322.136 1.00 1438.6 161 PRO C CA 1
ATOM 10293 C C . PRO C 1 161 ? 350.834 418.215 321.357 1.00 1438.6 161 PRO C C 1
ATOM 10294 O O . PRO C 1 161 ? 351.899 417.914 321.895 1.00 1438.6 161 PRO C O 1
ATOM 10305 N N . LYS C 1 162 ? 350.604 417.952 320.068 1.00 1332.8 162 LYS C N 1
ATOM 10306 C CA . LYS C 1 162 ? 351.596 417.320 319.200 1.00 1332.8 162 LYS C CA 1
ATOM 10307 C C . LYS C 1 162 ? 352.889 418.119 319.166 1.00 1332.8 162 LYS C C 1
ATOM 10308 O O . LYS C 1 162 ? 353.958 417.528 319.183 1.00 1332.8 162 LYS C O 1
ATOM 10327 N N . LEU C 1 163 ? 352.835 419.446 319.154 1.00 1312.4 163 LEU C N 1
ATOM 10328 C CA . LEU C 1 163 ? 354.043 420.254 319.066 1.00 1312.4 163 LEU C CA 1
ATOM 10329 C C . LEU C 1 163 ? 354.817 420.140 320.363 1.00 1312.4 163 LEU C C 1
ATOM 10330 O O . LEU C 1 163 ? 356.018 419.903 320.338 1.00 1312.4 163 LEU C O 1
ATOM 10346 N N . ALA C 1 164 ? 354.134 420.230 321.501 1.00 1423.9 164 ALA C N 1
ATOM 10347 C CA . ALA C 1 164 ? 354.772 420.034 322.791 1.00 1423.9 164 ALA C CA 1
ATOM 10348 C C . ALA C 1 164 ? 355.422 418.650 322.883 1.00 1423.9 164 ALA C C 1
ATOM 10349 O O . ALA C 1 164 ? 356.617 418.554 323.136 1.00 1423.9 164 ALA C O 1
ATOM 10356 N N . LYS C 1 165 ? 354.704 417.584 322.543 1.00 1267.0 165 LYS C N 1
ATOM 10357 C CA . LYS C 1 165 ? 355.241 416.222 322.499 1.00 1267.0 165 LYS C CA 1
ATOM 10358 C C . LYS C 1 165 ? 356.457 416.124 321.589 1.00 1267.0 165 LYS C C 1
ATOM 10359 O O . LYS C 1 165 ? 357.473 415.582 321.995 1.00 1267.0 165 LYS C O 1
ATOM 10378 N N . ALA C 1 166 ? 356.410 416.695 320.397 1.00 1290.6 166 ALA C N 1
ATOM 10379 C CA . ALA C 1 166 ? 357.534 416.678 319.477 1.00 1290.6 166 ALA C CA 1
ATOM 10380 C C . ALA C 1 166 ? 358.734 417.475 320.001 1.00 1290.6 166 ALA C C 1
ATOM 10381 O O . ALA C 1 166 ? 359.875 417.099 319.778 1.00 1290.6 166 ALA C O 1
ATOM 10388 N N . THR C 1 167 ? 358.494 418.548 320.747 1.00 1373.5 167 THR C N 1
ATOM 10389 C CA . THR C 1 167 ? 359.542 419.314 321.421 1.00 1373.5 167 THR C CA 1
ATOM 10390 C C . THR C 1 167 ? 360.200 418.477 322.510 1.00 1373.5 167 THR C C 1
ATOM 10391 O O . THR C 1 167 ? 361.417 418.465 322.640 1.00 1373.5 167 THR C O 1
ATOM 10402 N N . MET C 1 168 ? 359.402 417.754 323.287 1.00 1340.5 168 MET C N 1
ATOM 10403 C CA . MET C 1 168 ? 359.882 416.866 324.335 1.00 1340.5 168 MET C CA 1
ATOM 10404 C C . MET C 1 168 ? 360.721 415.744 323.743 1.00 1340.5 168 MET C C 1
ATOM 10405 O O . MET C 1 168 ? 361.827 415.496 324.209 1.00 1340.5 168 MET C O 1
ATOM 10419 N N . GLU C 1 169 ? 360.258 415.121 322.663 1.00 1242.5 169 GLU C N 1
ATOM 10420 C CA . GLU C 1 169 ? 361.056 414.127 321.956 1.00 1242.5 169 GLU C CA 1
ATOM 10421 C C . GLU C 1 169 ? 362.345 414.721 321.416 1.00 1242.5 169 GLU C C 1
ATOM 10422 O O . GLU C 1 169 ? 363.391 414.096 321.517 1.00 1242.5 169 GLU C O 1
ATOM 10434 N N . LEU C 1 170 ? 362.300 415.934 320.873 1.00 1284.0 170 LEU C N 1
ATOM 10435 C CA . LEU C 1 170 ? 363.479 416.562 320.307 1.00 1284.0 170 LEU C 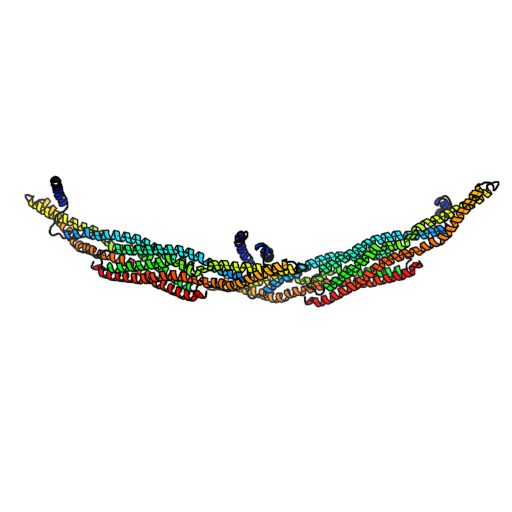CA 1
ATOM 10436 C C . LEU C 1 170 ? 364.519 416.786 321.388 1.00 1284.0 170 LEU C C 1
ATOM 10437 O O . LEU C 1 170 ? 365.661 416.381 321.235 1.00 1284.0 170 LEU C O 1
ATOM 10453 N N . GLN C 1 171 ? 364.122 417.364 322.512 1.00 1307.0 171 GLN C N 1
ATOM 10454 C CA . GLN C 1 171 ? 365.038 417.616 323.610 1.00 1307.0 171 GLN C CA 1
ATOM 10455 C C . GLN C 1 171 ? 365.628 416.317 324.149 1.00 1307.0 171 GLN C C 1
ATOM 10456 O O . GLN C 1 171 ? 366.843 416.197 324.275 1.00 1307.0 171 GLN C O 1
ATOM 10470 N N . ALA C 1 172 ? 364.787 415.335 324.451 1.00 1234.2 172 ALA C N 1
ATOM 10471 C CA . ALA C 1 172 ? 365.233 414.076 325.012 1.00 1234.2 172 ALA C CA 1
ATOM 10472 C C . ALA C 1 172 ? 366.197 413.363 324.069 1.00 1234.2 172 ALA C C 1
ATOM 10473 O O . ALA C 1 172 ? 367.314 413.006 324.441 1.00 1234.2 172 ALA C O 1
ATOM 10480 N N . ALA C 1 173 ? 365.819 413.228 322.808 1.00 1226.8 173 ALA C N 1
ATOM 10481 C CA . ALA C 1 173 ? 366.651 412.565 321.840 1.00 1226.8 173 ALA C CA 1
ATOM 10482 C C . ALA C 1 173 ? 367.954 413.314 321.613 1.00 1226.8 173 ALA C C 1
ATOM 10483 O O . ALA C 1 173 ? 368.989 412.675 321.542 1.00 1226.8 173 ALA C O 1
ATOM 10490 N N . GLU C 1 174 ? 367.947 414.640 321.572 1.00 1238.6 174 GLU C N 1
ATOM 10491 C CA . GLU C 1 174 ? 369.158 415.431 321.409 1.00 1238.6 174 GLU C CA 1
ATOM 10492 C C . GLU C 1 174 ? 370.119 415.244 322.580 1.00 1238.6 174 GLU C C 1
ATOM 10493 O O . GLU C 1 174 ? 371.320 415.107 322.382 1.00 1238.6 174 GLU C O 1
ATOM 10505 N N . GLN C 1 175 ? 369.615 415.196 323.810 1.00 1154.4 175 GLN C N 1
ATOM 10506 C CA . GLN C 1 175 ? 370.446 414.944 324.979 1.00 1154.4 175 GLN C CA 1
ATOM 10507 C C . GLN C 1 175 ? 371.128 413.589 324.888 1.00 1154.4 175 GLN C C 1
ATOM 10508 O O . GLN C 1 175 ? 372.336 413.489 325.061 1.00 1154.4 175 GLN C O 1
ATOM 10522 N N . MET C 1 176 ? 370.375 412.543 324.580 1.00 1127.2 176 MET C N 1
ATOM 10523 C CA . MET C 1 176 ? 370.956 411.222 324.433 1.00 1127.2 176 MET C CA 1
ATOM 10524 C C . MET C 1 176 ? 371.933 411.170 323.259 1.00 1127.2 176 MET C C 1
ATOM 10525 O O . MET C 1 176 ? 373.048 410.686 323.399 1.00 1127.2 176 MET C O 1
ATOM 10539 N N . TYR C 1 177 ? 371.545 411.724 322.116 1.00 1181.6 177 TYR C N 1
ATOM 10540 C CA . TYR C 1 177 ? 372.363 411.829 320.914 1.00 1181.6 177 TYR C CA 1
ATOM 10541 C C . TYR C 1 177 ? 373.705 412.487 321.216 1.00 1181.6 177 TYR C C 1
ATOM 10542 O O . TYR C 1 177 ? 374.747 411.937 320.889 1.00 1181.6 177 TYR C O 1
ATOM 10560 N N . THR C 1 178 ? 373.704 413.627 321.901 1.00 1222.8 178 THR C N 1
ATOM 10561 C CA . THR C 1 178 ? 374.922 414.359 322.234 1.00 1222.8 178 THR C CA 1
ATOM 10562 C C . THR C 1 178 ? 375.758 413.656 323.289 1.00 1222.8 178 THR C C 1
ATOM 10563 O O . THR C 1 178 ? 376.972 413.569 323.134 1.00 1222.8 178 THR C O 1
ATOM 10574 N N . GLU C 1 179 ? 375.156 413.090 324.331 1.00 1099.2 179 GLU C N 1
ATOM 10575 C CA . GLU C 1 179 ? 375.885 412.321 325.340 1.00 1099.2 179 GLU C CA 1
ATOM 10576 C C . GLU C 1 179 ? 376.614 411.136 324.721 1.00 1099.2 179 GLU C C 1
ATOM 10577 O O . GLU C 1 179 ? 377.814 410.954 324.903 1.00 1099.2 179 GLU C O 1
ATOM 10589 N N . MET C 1 180 ? 375.886 410.366 323.925 1.00 1089.7 180 MET C N 1
ATOM 10590 C CA . MET C 1 180 ? 376.422 409.218 323.238 1.00 1089.7 180 MET C CA 1
ATOM 10591 C C . MET C 1 180 ? 377.448 409.638 322.212 1.00 1089.7 180 MET C C 1
ATOM 10592 O O . MET C 1 180 ? 378.424 408.937 322.041 1.00 1089.7 180 MET C O 1
ATOM 10606 N N . ASN C 1 181 ? 377.276 410.772 321.542 1.00 1137.3 181 ASN C N 1
ATOM 10607 C CA . ASN C 1 181 ? 378.289 411.259 320.635 1.00 1137.3 181 ASN C CA 1
ATOM 10608 C C . ASN C 1 181 ? 379.611 411.465 321.355 1.00 1137.3 181 ASN C C 1
ATOM 10609 O O . ASN C 1 181 ? 380.621 410.908 320.946 1.00 1137.3 181 ASN C O 1
ATOM 10620 N N . ASN C 1 182 ? 379.597 412.223 322.445 1.00 1201.6 182 ASN C N 1
ATOM 10621 C CA . ASN C 1 182 ? 380.807 412.551 323.173 1.00 1201.6 182 ASN C CA 1
ATOM 10622 C C . ASN C 1 182 ? 381.509 411.298 323.673 1.00 1201.6 182 ASN C C 1
ATOM 10623 O O . ASN C 1 182 ? 382.703 411.115 323.449 1.00 1201.6 182 ASN C O 1
ATOM 10634 N N . GLU C 1 183 ? 380.762 410.386 324.280 1.00 1058.6 183 GLU C N 1
ATOM 10635 C CA . GLU C 1 183 ? 381.346 409.156 324.787 1.00 1058.6 183 GLU C CA 1
ATOM 10636 C C . GLU C 1 183 ? 381.864 408.270 323.664 1.00 1058.6 183 GLU C C 1
ATOM 10637 O O . GLU C 1 183 ? 382.981 407.771 323.687 1.00 1058.6 183 GLU C O 1
ATOM 10649 N N . LEU C 1 184 ? 381.008 408.018 322.698 1.00 1072.8 184 LEU C N 1
ATOM 10650 C CA . LEU C 1 184 ? 381.206 406.989 321.712 1.00 1072.8 184 LEU C CA 1
ATOM 10651 C C . LEU C 1 184 ? 382.093 407.336 320.548 1.00 1072.8 184 LEU C C 1
ATOM 10652 O O . LEU C 1 184 ? 382.764 406.456 320.029 1.00 1072.8 184 LEU C O 1
ATOM 10668 N N . LEU C 1 185 ? 382.121 408.597 320.131 1.00 1052.4 185 LEU C N 1
ATOM 10669 C CA . LEU C 1 185 ? 383.058 409.051 319.116 1.00 1052.4 185 LEU C CA 1
ATOM 10670 C C . LEU C 1 185 ? 384.481 408.986 319.655 1.00 1052.4 185 LEU C C 1
ATOM 10671 O O . LEU C 1 185 ? 385.398 408.668 318.916 1.00 1052.4 185 LEU C O 1
ATOM 10687 N N . GLU C 1 186 ? 384.691 409.191 320.953 1.00 1097.8 186 GLU C N 1
ATOM 10688 C CA . GLU C 1 186 ? 385.997 408.893 321.535 1.00 1097.8 186 GLU C CA 1
ATOM 10689 C C . GLU C 1 186 ? 386.237 407.390 321.616 1.00 1097.8 186 GLU C C 1
ATOM 10690 O O . GLU C 1 186 ? 387.223 406.877 321.091 1.00 1097.8 186 GLU C O 1
ATOM 10702 N N . ILE C 1 187 ? 385.343 406.670 322.283 1.00 1045.6 187 ILE C N 1
ATOM 10703 C CA . ILE C 1 187 ? 385.637 405.306 322.667 1.00 1045.6 187 ILE C CA 1
ATOM 10704 C C . ILE C 1 187 ? 385.636 404.354 321.485 1.00 1045.6 187 ILE C C 1
ATOM 10705 O O . ILE C 1 187 ? 386.535 403.535 321.370 1.00 1045.6 187 ILE C O 1
ATOM 10721 N N . LEU C 1 188 ? 384.623 404.390 320.633 1.00 1058.1 188 LEU C N 1
ATOM 10722 C CA . LEU C 1 188 ? 384.422 403.334 319.664 1.00 1058.1 188 LEU C CA 1
ATOM 10723 C C . LEU C 1 188 ? 385.488 403.356 318.568 1.00 1058.1 188 LEU C C 1
ATOM 10724 O O . LEU C 1 188 ? 386.140 402.332 318.371 1.00 1058.1 188 LEU C O 1
ATOM 10740 N N . PRO C 1 189 ? 385.808 404.506 317.953 1.00 1040.6 189 PRO C N 1
ATOM 10741 C CA . PRO C 1 189 ? 387.010 404.618 317.155 1.00 1040.6 189 PRO C CA 1
ATOM 10742 C C . PRO C 1 189 ? 388.280 404.202 317.885 1.00 1040.6 189 PRO C C 1
ATOM 10743 O O . PRO C 1 189 ? 389.090 403.466 317.327 1.00 1040.6 189 PRO C O 1
ATOM 10754 N N . ALA C 1 190 ? 388.456 404.601 319.145 1.00 1040.4 190 ALA C N 1
ATOM 10755 C CA . ALA C 1 190 ? 389.627 404.177 319.881 1.00 1040.4 190 ALA C CA 1
ATOM 10756 C C . ALA C 1 190 ? 389.678 402.655 319.996 1.00 1040.4 190 ALA C C 1
ATOM 10757 O O . ALA C 1 190 ? 390.733 402.081 319.771 1.00 1040.4 190 ALA C O 1
ATOM 10764 N N . VAL C 1 191 ? 388.573 401.973 320.274 1.00 1007.7 191 VAL C N 1
ATOM 10765 C CA . VAL C 1 191 ? 388.505 400.511 320.305 1.00 1007.7 191 VAL C CA 1
ATOM 10766 C C . VAL C 1 191 ? 388.865 399.872 318.984 1.00 1007.7 191 VAL C C 1
ATOM 10767 O O . VAL C 1 191 ? 389.501 398.823 318.991 1.00 1007.7 191 VAL C O 1
ATOM 10780 N N . PHE C 1 192 ? 388.505 400.474 317.864 1.00 938.28 192 PHE C N 1
ATOM 10781 C CA . PHE C 1 192 ? 388.867 399.915 316.577 1.00 938.28 192 PHE C CA 1
ATOM 10782 C C . PHE C 1 192 ? 390.393 399.871 316.427 1.00 938.28 192 PHE C C 1
ATOM 10783 O O . PHE C 1 192 ? 390.998 398.823 316.205 1.00 938.28 192 PHE C O 1
ATOM 10800 N N . ASP C 1 193 ? 391.053 400.985 316.670 1.00 953.42 193 ASP C N 1
ATOM 10801 C CA . ASP C 1 193 ? 392.504 401.083 316.526 1.00 953.42 193 ASP C CA 1
ATOM 10802 C C . ASP C 1 193 ? 393.237 400.278 317.630 1.00 953.42 193 ASP C C 1
ATOM 10803 O O . ASP C 1 193 ? 394.105 399.421 317.446 1.00 953.42 193 ASP C O 1
ATOM 10812 N N . SER C 1 194 ? 392.786 400.444 318.854 1.00 1003.8 194 SER C N 1
ATOM 10813 C CA . SER C 1 194 ? 393.182 399.626 319.983 1.00 1003.8 194 SER C CA 1
ATOM 10814 C C . SER C 1 194 ? 392.910 398.120 319.817 1.00 1003.8 194 SER C C 1
ATOM 10815 O O . SER C 1 194 ? 393.407 397.345 320.633 1.00 1003.8 194 SER C O 1
ATOM 10823 N N . ARG C 1 195 ? 392.122 397.644 318.838 1.00 978.60 195 ARG C N 1
ATOM 10824 C CA . ARG C 1 195 ? 391.975 396.191 318.602 1.00 978.60 195 ARG C CA 1
ATOM 10825 C C . ARG C 1 195 ? 393.348 395.558 318.460 1.00 978.60 195 ARG C C 1
ATOM 10826 O O . ARG C 1 195 ? 393.628 394.491 318.993 1.00 978.60 195 ARG C O 1
ATOM 10847 N N . ILE C 1 196 ? 394.261 396.279 317.826 1.00 1041.6 196 ILE C N 1
ATOM 10848 C CA . ILE C 1 196 ? 395.632 395.804 317.708 1.00 1041.6 196 ILE C CA 1
ATOM 10849 C C . ILE C 1 196 ? 396.228 395.515 319.086 1.00 1041.6 196 ILE C C 1
ATOM 10850 O O . ILE C 1 196 ? 397.053 394.623 319.202 1.00 1041.6 196 ILE C O 1
ATOM 10866 N N . THR C 1 197 ? 395.810 396.210 320.143 1.00 1036.9 197 THR C N 1
ATOM 10867 C CA . THR C 1 197 ? 396.295 395.895 321.500 1.00 1036.9 197 THR C CA 1
ATOM 10868 C C . THR C 1 197 ? 396.102 394.432 321.888 1.00 1036.9 197 THR C C 1
ATOM 10869 O O . THR C 1 197 ? 397.084 393.786 322.238 1.00 1036.9 197 THR C O 1
ATOM 10880 N N . PHE C 1 198 ? 394.912 393.834 321.760 1.00 1040.1 198 PHE C N 1
ATOM 10881 C CA . PHE C 1 198 ? 394.853 392.417 322.151 1.00 1040.1 198 PHE C CA 1
ATOM 10882 C C . PHE C 1 198 ? 395.556 391.529 321.137 1.00 1040.1 198 PHE C C 1
ATOM 10883 O O . PHE C 1 198 ? 396.120 390.516 321.542 1.00 1040.1 198 PHE C O 1
ATOM 10900 N N . PHE C 1 199 ? 395.530 391.876 319.840 1.00 1054.2 199 PHE C N 1
ATOM 10901 C CA . PHE C 1 199 ? 396.215 391.058 318.846 1.00 1054.2 199 PHE C CA 1
ATOM 10902 C C . PHE C 1 199 ? 397.685 390.955 319.200 1.00 1054.2 199 PHE C C 1
ATOM 10903 O O . PHE C 1 199 ? 398.211 389.866 319.400 1.00 1054.2 199 PHE C O 1
ATOM 10920 N N . VAL C 1 200 ? 398.315 392.098 319.427 1.00 1115.2 200 VAL C N 1
ATOM 10921 C CA . VAL C 1 200 ? 399.684 392.121 319.862 1.00 1115.2 200 VAL C CA 1
ATOM 10922 C C . VAL C 1 200 ? 400.002 391.466 321.206 1.00 1115.2 200 VAL C C 1
ATOM 10923 O O . VAL C 1 200 ? 400.925 390.682 321.254 1.00 1115.2 200 VAL C O 1
ATOM 10936 N N . ASP C 1 201 ? 399.191 391.629 322.249 1.00 1094.0 201 ASP C N 1
ATOM 10937 C CA . ASP C 1 201 ? 399.395 390.940 323.503 1.00 1094.0 201 ASP C CA 1
ATOM 10938 C C . ASP C 1 201 ? 399.333 389.418 323.339 1.00 1094.0 201 ASP C C 1
ATOM 10939 O O . ASP C 1 201 ? 400.148 388.674 323.886 1.00 1094.0 201 ASP C O 1
ATOM 10948 N N . THR C 1 202 ? 398.380 388.943 322.549 1.00 1109.8 202 THR C N 1
ATOM 10949 C CA . THR C 1 202 ? 398.175 387.524 322.315 1.00 1109.8 202 THR C CA 1
ATOM 10950 C C . THR C 1 202 ? 399.319 386.933 321.523 1.00 1109.8 202 THR C C 1
ATOM 10951 O O . THR C 1 202 ? 399.934 385.964 321.958 1.00 1109.8 202 THR C O 1
ATOM 10962 N N . LEU C 1 203 ? 399.658 387.528 320.384 1.00 1120.9 203 LEU C N 1
ATOM 10963 C CA . LEU C 1 203 ? 400.743 387.034 319.556 1.00 1120.9 203 LEU C CA 1
ATOM 10964 C C . LEU C 1 203 ? 402.057 387.071 320.333 1.00 1120.9 203 LEU C C 1
ATOM 10965 O O . LEU C 1 203 ? 402.803 386.102 320.321 1.00 1120.9 203 LEU C O 1
ATOM 10981 N N . GLN C 1 204 ? 402.306 388.137 321.087 1.00 1150.5 204 GLN C N 1
ATOM 10982 C CA . GLN C 1 204 ? 403.480 388.218 321.939 1.00 1150.5 204 GLN C CA 1
ATOM 10983 C C . GLN C 1 204 ? 403.491 387.127 322.996 1.00 1150.5 204 GLN C C 1
ATOM 10984 O O . GLN C 1 204 ? 404.509 386.475 323.145 1.00 1150.5 204 GLN C O 1
ATOM 10998 N N . THR C 1 205 ? 402.384 386.836 323.670 1.00 1159.6 205 THR C N 1
ATOM 10999 C CA . THR C 1 205 ? 402.356 385.748 324.649 1.00 1159.6 205 THR C CA 1
ATOM 11000 C C . THR C 1 205 ? 402.764 384.430 324.011 1.00 1159.6 205 THR C C 1
ATOM 11001 O O . THR C 1 205 ? 403.630 383.725 324.521 1.00 1159.6 205 THR C O 1
ATOM 11012 N N . LEU C 1 206 ? 402.170 384.121 322.860 1.00 1121.0 206 LEU C N 1
ATOM 11013 C CA . LEU C 1 206 ? 402.383 382.857 322.185 1.00 1121.0 206 LEU C CA 1
ATOM 11014 C C . LEU C 1 206 ? 403.831 382.689 321.741 1.00 1121.0 206 LEU C C 1
ATOM 11015 O O . LEU C 1 206 ? 404.511 381.735 322.111 1.00 1121.0 206 LEU C O 1
ATOM 11031 N N . PHE C 1 207 ? 404.341 383.650 320.987 1.00 1134.6 207 PHE C N 1
ATOM 11032 C CA . PHE C 1 207 ? 405.682 383.546 320.444 1.00 1134.6 207 PHE C CA 1
ATOM 11033 C C . PHE C 1 207 ? 406.773 383.723 321.497 1.00 1134.6 207 PHE C C 1
ATOM 11034 O O . PHE C 1 207 ? 407.799 383.070 321.398 1.00 1134.6 207 PHE C O 1
ATOM 11051 N N . ASN C 1 208 ? 406.562 384.537 322.529 1.00 1176.5 208 ASN C N 1
ATOM 11052 C CA . ASN C 1 208 ? 407.511 384.682 323.623 1.00 1176.5 208 ASN C CA 1
ATOM 11053 C C . ASN C 1 208 ? 407.736 383.359 324.339 1.00 1176.5 208 ASN C C 1
ATOM 11054 O O . ASN C 1 208 ? 408.865 382.926 324.539 1.00 1176.5 208 ASN C O 1
ATOM 11065 N N . ALA C 1 209 ? 406.658 382.671 324.687 1.00 1142.2 209 ALA C N 1
ATOM 11066 C CA . ALA C 1 209 ? 406.758 381.375 325.328 1.00 1142.2 209 ALA C CA 1
ATOM 11067 C C . ALA C 1 209 ? 407.501 380.371 324.444 1.00 1142.2 209 ALA C C 1
ATOM 11068 O O . ALA C 1 209 ? 408.387 379.656 324.904 1.00 1142.2 209 ALA C O 1
ATOM 11075 N N . ASN C 1 210 ? 407.153 380.317 323.161 1.00 1106.7 210 ASN C N 1
ATOM 11076 C CA . ASN C 1 210 ? 407.790 379.392 322.244 1.00 1106.7 210 ASN C CA 1
ATOM 11077 C C . ASN C 1 210 ? 409.280 379.697 322.102 1.00 1106.7 210 ASN C C 1
ATOM 11078 O O . ASN C 1 210 ? 410.111 378.796 322.136 1.00 1106.7 210 ASN C O 1
ATOM 11089 N N . SER C 1 211 ? 409.653 380.968 322.031 1.00 1182.3 211 SER C N 1
ATOM 11090 C CA . SER C 1 211 ? 411.044 381.334 321.877 1.00 1182.3 211 SER C CA 1
ATOM 11091 C C . SER C 1 211 ? 411.858 381.029 323.112 1.00 1182.3 211 SER C C 1
ATOM 11092 O O . SER C 1 211 ? 412.947 380.491 322.972 1.00 1182.3 211 SER C O 1
ATOM 11100 N N . VAL C 1 212 ? 411.360 381.302 324.319 1.00 1189.0 212 VAL C N 1
ATOM 11101 C CA . VAL C 1 212 ? 412.142 381.005 325.521 1.00 1189.0 212 VAL C CA 1
ATOM 11102 C C . VAL C 1 212 ? 412.390 379.512 325.642 1.00 1189.0 212 VAL C C 1
ATOM 11103 O O . VAL C 1 212 ? 413.525 379.104 325.890 1.00 1189.0 212 VAL C O 1
ATOM 11116 N N . TYR C 1 213 ? 411.390 378.688 325.338 1.00 1239.7 213 TYR C N 1
ATOM 11117 C CA . TYR C 1 213 ? 411.622 377.258 325.280 1.00 1239.7 213 TYR C CA 1
ATOM 11118 C C . TYR C 1 213 ? 412.694 376.894 324.271 1.00 1239.7 213 TYR C C 1
ATOM 11119 O O . TYR C 1 213 ? 413.630 376.188 324.617 1.00 1239.7 213 TYR C O 1
ATOM 11137 N N . GLN C 1 214 ? 412.576 377.343 323.025 1.00 1160.4 214 GLN C N 1
ATOM 11138 C CA . GLN C 1 214 ? 413.494 376.886 321.992 1.00 1160.4 214 GLN C CA 1
ATOM 11139 C C . GLN C 1 214 ? 414.908 377.413 322.207 1.00 1160.4 214 GLN C C 1
ATOM 11140 O O . GLN C 1 214 ? 415.861 376.691 321.956 1.00 1160.4 214 GLN C O 1
ATOM 11154 N N . THR C 1 215 ? 415.074 378.615 322.743 1.00 1308.7 215 THR C N 1
ATOM 11155 C CA . THR C 1 215 ? 416.374 379.139 323.157 1.00 1308.7 215 THR C CA 1
ATOM 11156 C C . THR C 1 215 ? 417.031 378.263 324.211 1.00 1308.7 215 THR C C 1
ATOM 11157 O O . THR C 1 215 ? 418.217 377.948 324.114 1.00 1308.7 215 THR C O 1
ATOM 11168 N N . ASP C 1 216 ? 416.275 377.811 325.201 1.00 1401.0 216 ASP C N 1
ATOM 11169 C CA . ASP C 1 216 ? 416.821 376.879 326.168 1.00 1401.0 216 ASP C CA 1
ATOM 11170 C C . ASP C 1 216 ? 417.075 375.510 325.546 1.00 1401.0 216 ASP C C 1
ATOM 11171 O O . ASP C 1 216 ? 418.117 374.907 325.774 1.00 1401.0 216 ASP C O 1
ATOM 11180 N N . ALA C 1 217 ? 416.169 375.024 324.710 1.00 1383.5 217 ALA C N 1
ATOM 11181 C CA . ALA C 1 217 ? 416.322 373.759 324.019 1.00 1383.5 217 ALA C CA 1
ATOM 11182 C C . ALA C 1 217 ? 417.588 373.718 323.185 1.00 1383.5 217 ALA C C 1
ATOM 11183 O O . ALA C 1 217 ? 418.279 372.708 323.209 1.00 1383.5 217 ALA C O 1
ATOM 11190 N N . SER C 1 218 ? 417.949 374.797 322.496 1.00 1412.7 218 SER C N 1
ATOM 11191 C CA . SER C 1 218 ? 419.151 374.798 321.685 1.00 1412.7 218 SER C CA 1
ATOM 11192 C C . SER C 1 218 ? 420.397 374.704 322.531 1.00 1412.7 218 SER C C 1
ATOM 11193 O O . SER C 1 218 ? 421.242 373.877 322.219 1.00 1412.7 218 SER C O 1
ATOM 11201 N N . LYS C 1 219 ? 420.524 375.441 323.638 1.00 1543.8 219 LYS C N 1
ATOM 11202 C CA . LYS C 1 219 ? 421.699 375.248 324.502 1.00 1543.8 219 LYS C CA 1
ATOM 11203 C C . LYS C 1 219 ? 421.748 373.847 325.100 1.00 1543.8 219 LYS C C 1
ATOM 11204 O O . LYS C 1 219 ? 422.777 373.189 325.023 1.00 1543.8 219 LYS C O 1
ATOM 11223 N N . PHE C 1 220 ? 420.629 373.331 325.586 1.00 1499.3 220 PHE C N 1
ATOM 11224 C CA . PHE C 1 220 ? 420.558 371.984 326.138 1.00 1499.3 220 PHE C CA 1
ATOM 11225 C C . PHE C 1 220 ? 420.917 370.918 325.099 1.00 1499.3 220 PHE C C 1
ATOM 11226 O O . PHE C 1 220 ? 421.723 370.036 325.367 1.00 1499.3 220 PHE C O 1
ATOM 11243 N N . HIS C 1 221 ? 420.419 371.013 323.874 1.00 1372.1 221 HIS C N 1
ATOM 11244 C CA . HIS C 1 221 ? 420.800 370.076 322.829 1.00 1372.1 221 HIS C CA 1
ATOM 11245 C C . HIS C 1 221 ? 422.239 370.284 322.346 1.00 1372.1 221 HIS C C 1
ATOM 11246 O O . HIS C 1 221 ? 422.923 369.307 322.085 1.00 1372.1 221 HIS C O 1
ATOM 11260 N N . LYS C 1 222 ? 422.792 371.497 322.327 1.00 1422.8 222 LYS C N 1
ATOM 11261 C CA . LYS C 1 222 ? 424.222 371.677 322.047 1.00 1422.8 222 LYS C CA 1
ATOM 11262 C C . LYS C 1 222 ? 425.087 370.991 323.101 1.00 1422.8 222 LYS C C 1
ATOM 11263 O O . LYS C 1 222 ? 426.092 370.374 322.773 1.00 1422.8 222 LYS C O 1
ATOM 11282 N N . GLN C 1 223 ? 424.653 370.979 324.354 1.00 1532.5 223 GLN C N 1
ATOM 11283 C CA . GLN C 1 223 ? 425.337 370.224 325.400 1.00 1532.5 223 GLN C CA 1
ATOM 11284 C C . GLN C 1 223 ? 425.270 368.714 325.137 1.00 1532.5 223 GLN C C 1
ATOM 11285 O O . GLN C 1 223 ? 426.261 368.023 325.365 1.00 1532.5 223 GLN C O 1
ATOM 11299 N N . ILE C 1 224 ? 424.190 368.175 324.561 1.00 1357.5 224 ILE C N 1
ATOM 11300 C CA . ILE C 1 224 ? 424.197 366.769 324.109 1.00 1357.5 224 ILE C CA 1
ATOM 11301 C C . ILE C 1 224 ? 425.090 366.544 322.891 1.00 1357.5 224 ILE C C 1
ATOM 11302 O O . ILE C 1 224 ? 425.733 365.508 322.829 1.00 1357.5 224 ILE C O 1
ATOM 11318 N N . VAL C 1 225 ? 425.265 367.511 321.987 1.00 1287.5 225 VAL C N 1
ATOM 11319 C CA . VAL C 1 225 ? 426.299 367.421 320.935 1.00 1287.5 225 VAL C CA 1
ATOM 11320 C C . VAL C 1 225 ? 427.686 367.245 321.543 1.00 1287.5 225 VAL C C 1
ATOM 11321 O O . VAL C 1 225 ? 428.437 366.373 321.125 1.00 1287.5 225 VAL C O 1
ATOM 11334 N N . MET C 1 226 ? 428.023 367.996 322.587 1.00 1407.8 226 MET C N 1
ATOM 11335 C CA . MET C 1 226 ? 429.286 367.771 323.293 1.00 1407.8 226 MET C CA 1
ATOM 11336 C C . MET C 1 226 ? 429.357 366.370 323.886 1.00 1407.8 226 MET C C 1
ATOM 11337 O O . MET C 1 226 ? 430.421 365.754 323.907 1.00 1407.8 226 MET C O 1
ATOM 11351 N N . GLN C 1 227 ? 428.231 365.801 324.310 1.00 1412.3 227 GLN C N 1
ATOM 11352 C CA . GLN C 1 227 ? 428.210 364.408 324.739 1.00 1412.3 227 GLN C CA 1
ATOM 11353 C C . GLN C 1 227 ? 428.500 363.452 323.581 1.00 1412.3 227 GLN C C 1
ATOM 11354 O O . GLN C 1 227 ? 429.158 362.438 323.779 1.00 1412.3 227 GLN C O 1
ATOM 11368 N N . LEU C 1 228 ? 428.111 363.771 322.347 1.00 1290.5 228 LEU C N 1
ATOM 11369 C CA . LEU C 1 228 ? 428.487 362.974 321.175 1.00 1290.5 228 LEU C CA 1
ATOM 11370 C C . LEU C 1 228 ? 429.980 363.007 320.937 1.00 1290.5 228 LEU C C 1
ATOM 11371 O O . LEU C 1 228 ? 430.558 361.986 320.595 1.00 1290.5 228 LEU C O 1
ATOM 11387 N N . ASP C 1 229 ? 430.606 364.163 321.113 1.00 1353.2 229 ASP C N 1
ATOM 11388 C CA . ASP C 1 229 ? 432.036 364.283 320.900 1.00 1353.2 229 ASP C CA 1
ATOM 11389 C C . ASP C 1 229 ? 432.800 363.407 321.894 1.00 1353.2 229 ASP C C 1
ATOM 11390 O O . ASP C 1 229 ? 433.558 362.528 321.475 1.00 1353.2 229 ASP C O 1
ATOM 11399 N N . LYS C 1 230 ? 432.500 363.504 323.196 1.00 1422.1 230 LYS C N 1
ATOM 11400 C CA . LYS C 1 230 ? 433.148 362.624 324.166 1.00 1422.1 230 LYS C CA 1
ATOM 11401 C C . LYS C 1 230 ? 432.838 361.154 323.911 1.00 1422.1 230 LYS C C 1
ATOM 11402 O O . LYS C 1 230 ? 433.670 360.289 324.168 1.00 1422.1 230 LYS C O 1
ATOM 11421 N N . LEU C 1 231 ? 431.656 360.829 323.390 1.00 1372.8 231 LEU C N 1
ATOM 11422 C CA . LEU C 1 231 ? 431.335 359.459 322.999 1.00 1372.8 231 LEU C CA 1
ATOM 11423 C C . LEU C 1 231 ? 432.154 358.993 321.793 1.00 1372.8 231 LEU C C 1
ATOM 11424 O O . LEU C 1 231 ? 432.521 357.830 321.755 1.00 1372.8 231 LEU C O 1
ATOM 11440 N N . GLY C 1 232 ? 432.512 359.861 320.852 1.00 1325.4 232 GLY C N 1
ATOM 11441 C CA . GLY C 1 232 ? 433.408 359.507 319.746 1.00 1325.4 232 GLY C CA 1
ATOM 11442 C C . GLY C 1 232 ? 434.790 359.107 320.249 1.00 1325.4 232 GLY C C 1
ATOM 11443 O O . GLY C 1 232 ? 435.341 358.073 319.887 1.00 1325.4 232 GLY C O 1
ATOM 11447 N N . GLU C 1 233 ? 435.313 359.869 321.195 1.00 1395.4 233 GLU C N 1
ATOM 11448 C CA . GLU C 1 233 ? 436.587 359.572 321.858 1.00 1395.4 233 GLU C CA 1
ATOM 11449 C C . GLU C 1 233 ? 436.513 358.226 322.617 1.00 1395.4 233 GLU C C 1
ATOM 11450 O O . GLU C 1 233 ? 437.308 357.295 322.438 1.00 1395.4 233 GLU C O 1
ATOM 11462 N N . SER C 1 234 ? 435.450 358.073 323.400 1.00 1285.8 234 SER C N 1
ATOM 11463 C CA . SER C 1 234 ? 435.110 356.840 324.114 1.00 1285.8 234 SER C CA 1
ATOM 11464 C C . SER C 1 234 ? 434.939 355.639 323.196 1.00 1285.8 234 SER C C 1
ATOM 11465 O O . SER C 1 234 ? 435.088 354.507 323.641 1.00 1285.8 234 SER C O 1
ATOM 11473 N N . MET C 1 235 ? 434.534 355.872 321.948 1.00 1021.7 235 MET C N 1
ATOM 11474 C CA . MET C 1 235 ? 434.016 354.858 321.041 1.00 1021.7 235 MET C CA 1
ATOM 11475 C C . MET C 1 235 ? 434.979 353.722 320.916 1.00 1021.7 235 MET C C 1
ATOM 11476 O O . MET C 1 235 ? 434.593 352.563 320.971 1.00 1021.7 235 MET C O 1
ATOM 11490 N N . ASP C 1 236 ? 436.237 354.070 320.715 1.00 957.51 236 ASP C N 1
ATOM 11491 C CA . ASP C 1 236 ? 437.193 353.024 320.466 1.00 957.51 236 ASP C CA 1
ATOM 11492 C C . ASP C 1 236 ? 437.468 352.179 321.709 1.00 957.51 236 ASP C C 1
ATOM 11493 O O . ASP C 1 236 ? 437.549 350.959 321.601 1.00 957.51 236 ASP C O 1
ATOM 11502 N N . TYR C 1 237 ? 437.574 352.775 322.904 1.00 1175.9 237 TYR C N 1
ATOM 11503 C CA . TYR C 1 237 ? 437.933 351.942 324.067 1.00 1175.9 237 TYR C CA 1
ATOM 11504 C C . TYR C 1 237 ? 436.851 350.959 324.497 1.00 1175.9 237 TYR C C 1
ATOM 11505 O O . TYR C 1 237 ? 437.158 349.828 324.858 1.00 1175.9 237 TYR C O 1
ATOM 11523 N N . LEU C 1 238 ? 435.590 351.383 324.506 1.00 1274.7 238 LEU C N 1
ATOM 11524 C CA . LEU C 1 238 ? 434.553 350.699 325.268 1.00 1274.7 238 LEU C CA 1
ATOM 11525 C C . LEU C 1 238 ? 434.464 349.216 324.922 1.00 1274.7 238 LEU C C 1
ATOM 11526 O O . LEU C 1 238 ? 434.184 348.396 325.793 1.00 1274.7 238 LEU C O 1
ATOM 11542 N N . MET D 1 1 ? 413.690 326.009 365.751 1.00 1668.9 1 MET D N 1
ATOM 11543 C CA . MET D 1 1 ? 413.330 325.500 364.407 1.00 1668.9 1 MET D CA 1
ATOM 11544 C C . MET D 1 1 ? 414.460 325.592 363.397 1.00 1668.9 1 MET D C 1
ATOM 11545 O O . MET D 1 1 ? 414.667 324.633 362.662 1.00 1668.9 1 MET D O 1
ATOM 11561 N N . ALA D 1 2 ? 415.200 326.695 363.329 1.00 1668.9 2 ALA D N 1
ATOM 11562 C CA . ALA D 1 2 ? 416.139 326.949 362.243 1.00 1668.9 2 ALA D CA 1
ATOM 11563 C C . ALA D 1 2 ? 417.171 325.843 362.032 1.00 1668.9 2 ALA D C 1
ATOM 11564 O O . ALA D 1 2 ? 417.473 325.543 360.898 1.00 1668.9 2 ALA D O 1
ATOM 11571 N N . ASP D 1 3 ? 417.700 325.214 363.067 1.00 1668.9 3 ASP D N 1
ATOM 11572 C CA . ASP D 1 3 ? 418.633 324.114 362.916 1.00 1668.9 3 ASP D CA 1
ATOM 11573 C C . ASP D 1 3 ? 417.967 322.822 362.430 1.00 1668.9 3 ASP D C 1
ATOM 11574 O O . ASP D 1 3 ? 418.459 322.121 361.560 1.00 1668.9 3 ASP D O 1
ATOM 11583 N N . LEU D 1 4 ? 416.792 322.479 362.941 1.00 1668.9 4 LEU D N 1
ATOM 11584 C CA . LEU D 1 4 ? 416.060 321.306 362.483 1.00 1668.9 4 LEU D CA 1
ATOM 11585 C C . LEU D 1 4 ? 415.698 321.455 361.009 1.00 1668.9 4 LEU D C 1
ATOM 11586 O O . LEU D 1 4 ? 416.006 320.634 360.158 1.00 1668.9 4 LEU D O 1
ATOM 11602 N N . PHE D 1 5 ? 415.146 322.598 360.670 1.00 1668.9 5 PHE D N 1
ATOM 11603 C CA . PHE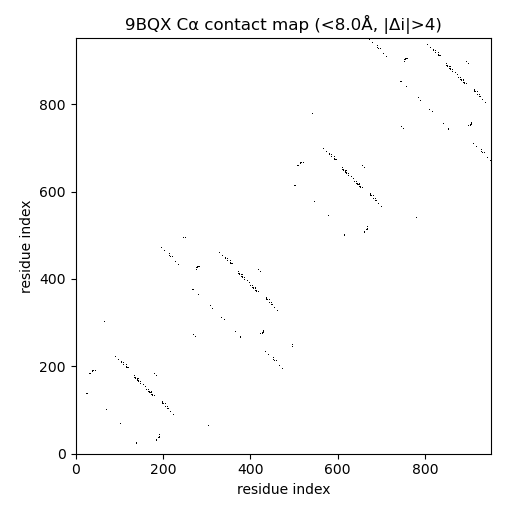 D 1 5 ? 414.992 323.041 359.314 1.00 1668.9 5 PHE D CA 1
ATOM 11604 C C . PHE D 1 5 ? 416.351 323.161 358.636 1.00 1668.9 5 PHE D C 1
ATOM 11605 O O . PHE D 1 5 ? 416.443 323.111 357.424 1.00 1668.9 5 PHE D O 1
ATOM 11622 N N . ASN D 1 6 ? 417.444 323.340 359.366 1.00 1668.9 6 ASN D N 1
ATOM 11623 C CA . ASN D 1 6 ? 418.779 323.222 358.803 1.00 1668.9 6 ASN D CA 1
ATOM 11624 C C . ASN D 1 6 ? 419.021 321.809 358.304 1.00 1668.9 6 ASN D C 1
ATOM 11625 O O . ASN D 1 6 ? 419.928 321.644 357.502 1.00 1668.9 6 ASN D O 1
ATOM 11636 N N . LYS D 1 7 ? 418.335 320.765 358.723 1.00 1668.9 7 LYS D N 1
ATOM 11637 C CA . LYS D 1 7 ? 418.362 319.530 357.947 1.00 1668.9 7 LYS D CA 1
ATOM 11638 C C . LYS D 1 7 ? 417.934 319.836 356.517 1.00 1668.9 7 LYS D C 1
ATOM 11639 O O . LYS D 1 7 ? 418.613 319.404 355.599 1.00 1668.9 7 LYS D O 1
ATOM 11658 N N . HIS D 1 8 ? 416.936 320.687 356.303 1.00 1668.9 8 HIS D N 1
ATOM 11659 C CA . HIS D 1 8 ? 416.638 321.202 354.949 1.00 1668.9 8 HIS D CA 1
ATOM 11660 C C . HIS D 1 8 ? 417.840 321.919 354.332 1.00 1668.9 8 HIS D C 1
ATOM 11661 O O . HIS D 1 8 ? 418.182 321.642 353.191 1.00 1668.9 8 HIS D O 1
ATOM 11675 N N . LEU D 1 9 ? 418.526 322.791 355.072 1.00 1668.9 9 LEU D N 1
ATOM 11676 C CA . LEU D 1 9 ? 419.726 323.485 354.579 1.00 1668.9 9 LEU D CA 1
ATOM 11677 C C . LEU D 1 9 ? 420.828 322.514 354.141 1.00 1668.9 9 LEU D C 1
ATOM 11678 O O . LEU D 1 9 ? 421.334 322.610 353.028 1.00 1668.9 9 LEU D O 1
ATOM 11694 N N . LYS D 1 10 ? 421.167 321.549 354.996 1.00 1668.9 10 LYS D N 1
ATOM 11695 C CA . LYS D 1 10 ? 422.215 320.556 354.771 1.00 1668.9 10 LYS D CA 1
ATOM 11696 C C . LYS D 1 10 ? 421.930 319.728 353.535 1.00 1668.9 10 LYS D C 1
ATOM 11697 O O . LYS D 1 10 ? 422.782 319.620 352.656 1.00 1668.9 10 LYS D O 1
ATOM 11716 N N . LYS D 1 11 ? 420.705 319.209 353.451 1.00 1668.9 11 LYS D N 1
ATOM 11717 C CA . LYS D 1 11 ? 420.216 318.485 352.284 1.00 1668.9 11 LYS D CA 1
ATOM 11718 C C . LYS D 1 11 ? 420.362 319.336 351.043 1.00 1668.9 11 LYS D C 1
ATOM 11719 O O . LYS D 1 11 ? 420.922 318.893 350.050 1.00 1668.9 11 LYS D O 1
ATOM 11738 N N . ALA D 1 12 ? 419.879 320.567 351.099 1.00 1668.9 12 ALA D N 1
ATOM 11739 C CA . ALA D 1 12 ? 419.789 321.381 349.914 1.00 1668.9 12 ALA D CA 1
ATOM 11740 C C . ALA D 1 12 ? 421.150 321.648 349.311 1.00 1668.9 12 ALA D C 1
ATOM 11741 O O . ALA D 1 12 ? 421.323 321.406 348.121 1.00 1668.9 12 ALA D O 1
ATOM 11748 N N . THR D 1 13 ? 422.127 322.111 350.080 1.00 1668.9 13 THR D N 1
ATOM 11749 C CA . THR D 1 13 ? 423.333 322.618 349.444 1.00 1668.9 13 THR D CA 1
ATOM 11750 C C . THR D 1 13 ? 424.202 321.516 348.864 1.00 1668.9 13 THR D C 1
ATOM 11751 O O . THR D 1 13 ? 424.467 321.524 347.659 1.00 1668.9 13 THR D O 1
ATOM 11762 N N . ASN D 1 14 ? 424.550 320.481 349.627 1.00 1668.9 14 ASN D N 1
ATOM 11763 C CA . ASN D 1 14 ? 425.436 319.468 349.072 1.00 1668.9 14 ASN D CA 1
ATOM 11764 C C . ASN D 1 14 ? 424.729 318.566 348.058 1.00 1668.9 14 ASN D C 1
ATOM 11765 O O . ASN D 1 14 ? 425.237 318.349 346.957 1.00 1668.9 14 ASN D O 1
ATOM 11776 N N . ARG D 1 15 ? 423.509 318.121 348.342 1.00 1668.9 15 ARG D N 1
ATOM 11777 C CA . ARG D 1 15 ? 422.759 317.285 347.405 1.00 1668.9 15 ARG D CA 1
ATOM 11778 C C . ARG D 1 15 ? 422.465 318.022 346.097 1.00 1668.9 15 ARG D C 1
ATOM 11779 O O . ARG D 1 15 ? 422.519 317.414 345.032 1.00 1668.9 15 ARG D O 1
ATOM 11800 N N . THR D 1 16 ? 422.290 319.344 346.115 1.00 1668.9 16 THR D N 1
ATOM 11801 C CA . THR D 1 16 ? 422.204 320.122 344.868 1.00 1668.9 16 THR D CA 1
ATOM 11802 C C . THR D 1 16 ? 423.414 319.912 343.966 1.00 1668.9 16 THR D C 1
ATOM 11803 O O . THR D 1 16 ? 423.236 319.841 342.758 1.00 1668.9 16 THR D O 1
ATOM 11814 N N . LYS D 1 17 ? 424.624 319.712 344.493 1.00 1668.9 17 LYS D N 1
ATOM 11815 C CA . LYS D 1 17 ? 425.797 319.414 343.647 1.00 1668.9 17 LYS D CA 1
ATOM 11816 C C . LYS D 1 17 ? 425.579 318.170 342.773 1.00 1668.9 17 LYS D C 1
ATOM 11817 O O . LYS D 1 17 ? 425.864 318.175 341.574 1.00 1668.9 17 LYS D O 1
ATOM 11836 N N . GLU D 1 18 ? 424.987 317.116 343.328 1.00 1668.9 18 GLU D N 1
ATOM 11837 C CA . GLU D 1 18 ? 424.595 315.965 342.497 1.00 1668.9 18 GLU D CA 1
ATOM 11838 C C . GLU D 1 18 ? 423.523 316.345 341.456 1.00 1668.9 18 GLU D C 1
ATOM 11839 O O . GLU D 1 18 ? 423.568 315.935 340.296 1.00 1668.9 18 GLU D O 1
ATOM 11851 N N . LYS D 1 19 ? 422.577 317.204 341.833 1.00 1668.9 19 LYS D N 1
ATOM 11852 C CA . LYS D 1 19 ? 421.518 317.665 340.931 1.00 1668.9 19 LYS D CA 1
ATOM 11853 C C . LYS D 1 19 ? 422.070 318.387 339.701 1.00 1668.9 19 LYS D C 1
ATOM 11854 O O . LYS D 1 19 ? 421.503 318.258 338.619 1.00 1668.9 19 LYS D O 1
ATOM 11873 N N . LEU D 1 20 ? 423.194 319.094 339.809 1.00 1668.9 20 LEU D N 1
ATOM 11874 C CA . LEU D 1 20 ? 423.816 319.744 338.651 1.00 1668.9 20 LEU D CA 1
ATOM 11875 C C . LEU D 1 20 ? 424.183 318.745 337.544 1.00 1668.9 20 LEU D C 1
ATOM 11876 O O . LEU D 1 20 ? 424.056 319.094 336.369 1.00 1668.9 20 LEU D O 1
ATOM 11892 N N . LEU D 1 21 ? 424.562 317.504 337.876 1.00 1668.9 21 LEU D N 1
ATOM 11893 C CA . LEU D 1 21 ? 424.768 316.479 336.835 1.00 1668.9 21 LEU D CA 1
ATOM 11894 C C . LEU D 1 21 ? 423.522 316.305 335.981 1.00 1668.9 21 LEU D C 1
ATOM 11895 O O . LEU D 1 21 ? 423.597 316.285 334.760 1.00 1668.9 21 LEU D O 1
ATOM 11911 N N . GLU D 1 22 ? 422.366 316.183 336.629 1.00 1668.9 22 GLU D N 1
ATOM 11912 C CA . GLU D 1 22 ? 421.101 316.022 335.914 1.00 1668.9 22 GLU D CA 1
ATOM 11913 C C . GLU D 1 22 ? 420.717 317.257 335.100 1.00 1668.9 22 GLU D C 1
ATOM 11914 O O . GLU D 1 22 ? 420.059 317.129 334.074 1.00 1668.9 22 GLU D O 1
ATOM 11926 N N . GLY D 1 23 ? 421.105 318.452 335.539 1.00 1668.9 23 GLY D N 1
ATOM 11927 C CA . GLY D 1 23 ? 420.739 319.694 334.869 1.00 1668.9 23 GLY D CA 1
ATOM 11928 C C . GLY D 1 23 ? 421.266 319.834 333.436 1.00 1668.9 23 GLY D C 1
ATOM 11929 O O . GLY D 1 23 ? 420.502 320.220 332.557 1.00 1668.9 23 GLY D O 1
ATOM 11933 N N . ILE D 1 24 ? 422.562 319.612 333.182 1.00 1668.9 24 ILE D N 1
ATOM 11934 C CA . ILE D 1 24 ? 423.160 320.059 331.906 1.00 1668.9 24 ILE D CA 1
ATOM 11935 C C . ILE D 1 24 ? 422.944 319.304 330.562 1.00 1668.9 24 ILE D C 1
ATOM 11936 O O . ILE D 1 24 ? 422.479 319.946 329.621 1.00 1668.9 24 ILE D O 1
ATOM 11952 N N . GLY D 1 25 ? 423.246 317.992 330.403 1.00 1668.9 25 GLY D N 1
ATOM 11953 C CA . GLY D 1 25 ? 423.392 317.312 329.066 1.00 1668.9 25 GLY D CA 1
ATOM 11954 C C . GLY D 1 25 ? 424.630 316.384 328.842 1.00 1668.9 25 GLY D C 1
ATOM 11955 O O . GLY D 1 25 ? 425.509 316.310 329.706 1.00 1668.9 25 GLY D O 1
ATOM 11959 N N . LYS D 1 26 ? 424.718 315.652 327.709 1.00 1628.9 26 LYS D N 1
ATOM 11960 C CA . LYS D 1 26 ? 425.506 314.384 327.574 1.00 1628.9 26 LYS D CA 1
ATOM 11961 C C . LYS D 1 26 ? 427.012 314.391 327.181 1.00 1628.9 26 LYS D C 1
ATOM 11962 O O . LYS D 1 26 ? 427.588 313.317 327.007 1.00 1628.9 26 LYS D O 1
ATOM 11981 N N . ALA D 1 27 ? 427.712 315.518 327.068 1.00 1450.9 27 ALA D N 1
ATOM 11982 C CA . ALA D 1 27 ? 429.185 315.515 326.940 1.00 1450.9 27 ALA D CA 1
ATOM 11983 C C . ALA D 1 27 ? 429.829 316.829 327.398 1.00 1450.9 27 ALA D C 1
ATOM 11984 O O . ALA D 1 27 ? 429.182 317.874 327.414 1.00 1450.9 27 ALA D O 1
ATOM 11991 N N . LYS D 1 28 ? 431.103 316.764 327.790 1.00 1268.4 28 LYS D N 1
ATOM 11992 C CA . LYS D 1 28 ? 431.772 317.791 328.605 1.00 1268.4 28 LYS D CA 1
ATOM 11993 C C . LYS D 1 28 ? 433.131 318.267 328.079 1.00 1268.4 28 LYS D C 1
ATOM 11994 O O . LYS D 1 28 ? 433.642 319.266 328.570 1.00 1268.4 28 LYS D O 1
ATOM 12013 N N . ALA D 1 29 ? 433.733 317.590 327.106 1.00 1134.9 29 ALA D N 1
ATOM 12014 C CA . ALA D 1 29 ? 434.980 317.998 326.465 1.00 1134.9 29 ALA D CA 1
ATOM 12015 C C . ALA D 1 29 ? 434.694 318.870 325.235 1.00 1134.9 29 ALA D C 1
ATOM 12016 O O . ALA D 1 29 ? 434.208 318.340 324.238 1.00 1134.9 29 ALA D O 1
ATOM 12023 N N . THR D 1 30 ? 434.936 320.191 325.291 1.00 1092.9 30 THR D N 1
ATOM 12024 C CA . THR D 1 30 ? 434.297 321.184 324.372 1.00 1092.9 30 THR D CA 1
ATOM 12025 C C . THR D 1 30 ? 435.119 322.468 324.078 1.00 1092.9 30 THR D C 1
ATOM 12026 O O . THR D 1 30 ? 436.131 322.733 324.727 1.00 1092.9 30 THR D O 1
ATOM 12037 N N . GLN D 1 31 ? 434.684 323.301 323.105 1.00 1070.8 31 GLN D N 1
ATOM 12038 C CA . GLN D 1 31 ? 435.308 324.592 322.720 1.00 1070.8 31 GLN D CA 1
ATOM 12039 C C . GLN D 1 31 ? 435.117 325.758 323.708 1.00 1070.8 31 GLN D C 1
ATOM 12040 O O . GLN D 1 31 ? 435.490 326.890 323.429 1.00 1070.8 31 GLN D O 1
ATOM 12054 N N . ASP D 1 32 ? 434.464 325.493 324.834 1.00 1120.8 32 ASP D N 1
ATOM 12055 C CA . ASP D 1 32 ? 433.938 326.475 325.770 1.00 1120.8 32 ASP D CA 1
ATOM 12056 C C . ASP D 1 32 ? 435.002 327.445 326.283 1.00 1120.8 32 ASP D C 1
ATOM 12057 O O . ASP D 1 32 ? 434.812 328.653 326.257 1.00 1120.8 32 ASP D O 1
ATOM 12066 N N . GLU D 1 33 ? 436.153 326.917 326.693 1.00 1117.3 33 GLU D N 1
ATOM 12067 C CA . GLU D 1 33 ? 437.201 327.647 327.399 1.00 1117.3 33 GLU D CA 1
ATOM 12068 C C . GLU D 1 33 ? 437.619 328.931 326.691 1.00 1117.3 33 GLU D C 1
ATOM 12069 O O . GLU D 1 33 ? 437.484 330.016 327.246 1.00 1117.3 33 GLU D O 1
ATOM 12081 N N . VAL D 1 34 ? 438.127 328.826 325.467 1.00 1076.3 34 VAL D N 1
ATOM 12082 C CA . VAL D 1 34 ? 438.589 330.005 324.733 1.00 1076.3 34 VAL D CA 1
ATOM 12083 C C . VAL D 1 34 ? 437.430 330.673 324.005 1.00 1076.3 34 VAL D C 1
ATOM 12084 O O . VAL D 1 34 ? 437.243 331.879 324.108 1.00 1076.3 34 VAL D O 1
ATOM 12097 N N . PHE D 1 35 ? 436.632 329.911 323.262 1.00 1072.1 35 PHE D N 1
ATOM 12098 C CA . PHE D 1 35 ? 435.743 330.500 322.271 1.00 1072.1 35 PHE D CA 1
ATOM 12099 C C . PHE D 1 35 ? 434.289 330.642 322.673 1.00 1072.1 35 PHE D C 1
ATOM 12100 O O . PHE D 1 35 ? 433.619 331.437 322.029 1.00 1072.1 35 PHE D O 1
ATOM 12117 N N . ASP D 1 36 ? 433.769 330.021 323.730 1.00 1041.2 36 ASP D N 1
ATOM 12118 C CA . ASP D 1 36 ? 432.439 330.441 324.193 1.00 1041.2 36 ASP D CA 1
ATOM 12119 C C . ASP D 1 36 ? 432.482 331.848 324.775 1.00 1041.2 36 ASP D C 1
ATOM 12120 O O . ASP D 1 36 ? 431.549 332.615 324.597 1.00 1041.2 36 ASP D O 1
ATOM 12129 N N . GLN D 1 37 ? 433.588 332.242 325.397 1.00 1121.9 37 GLN D N 1
ATOM 12130 C CA . GLN D 1 37 ? 433.765 333.606 325.859 1.00 1121.9 37 GLN D CA 1
ATOM 12131 C C . GLN D 1 37 ? 433.759 334.563 324.675 1.00 1121.9 37 GLN D C 1
ATOM 12132 O O . GLN D 1 37 ? 433.023 335.549 324.686 1.00 1121.9 37 GLN D O 1
ATOM 12146 N N . HIS D 1 38 ? 434.470 334.236 323.596 1.00 1047.9 38 HIS D N 1
ATOM 12147 C CA . HIS D 1 38 ? 434.383 335.025 322.372 1.00 1047.9 38 HIS D CA 1
ATOM 12148 C C . HIS D 1 38 ? 432.986 334.980 321.746 1.00 1047.9 38 HIS D C 1
ATOM 12149 O O . HIS D 1 38 ? 432.528 335.976 321.203 1.00 1047.9 38 HIS D O 1
ATOM 12163 N N . ALA D 1 39 ? 432.279 333.858 321.855 1.00 1013.0 39 ALA D N 1
ATOM 12164 C CA . ALA D 1 39 ? 430.928 333.711 321.349 1.00 1013.0 39 ALA D CA 1
ATOM 12165 C C . ALA D 1 39 ? 429.938 334.583 322.088 1.00 1013.0 39 ALA D C 1
ATOM 12166 O O . ALA D 1 39 ? 429.164 335.306 321.471 1.00 1013.0 39 ALA D O 1
ATOM 12173 N N . ALA D 1 40 ? 429.956 334.537 323.409 1.00 990.56 40 ALA D N 1
ATOM 12174 C CA . ALA D 1 40 ? 429.151 335.413 324.229 1.00 990.56 40 ALA D CA 1
ATOM 12175 C C . ALA D 1 40 ? 429.480 336.872 323.916 1.00 990.56 40 ALA D C 1
ATOM 12176 O O . ALA D 1 40 ? 428.578 337.660 323.688 1.00 990.56 40 ALA D O 1
ATOM 12183 N N . ASN D 1 41 ? 430.753 337.236 323.786 1.00 983.27 41 ASN D N 1
ATOM 12184 C CA . ASN D 1 41 ? 431.161 338.593 323.429 1.00 983.27 41 ASN D CA 1
ATOM 12185 C C . ASN D 1 41 ? 430.554 339.058 322.098 1.00 983.27 41 ASN D C 1
ATOM 12186 O O . ASN D 1 41 ? 429.858 340.066 322.031 1.00 983.27 41 ASN D O 1
ATOM 12197 N N . LEU D 1 42 ? 430.677 338.268 321.042 1.00 993.63 42 LEU D N 1
ATOM 12198 C CA . LEU D 1 42 ? 430.085 338.595 319.752 1.00 993.63 42 LEU D CA 1
ATOM 12199 C C . LEU D 1 42 ? 428.543 338.567 319.757 1.00 993.63 42 LEU D C 1
ATOM 12200 O O . LEU D 1 42 ? 427.884 339.322 319.053 1.00 993.63 42 LEU D O 1
ATOM 12216 N N . ASN D 1 43 ? 427.915 337.731 320.572 1.00 1021.9 43 ASN D N 1
ATOM 12217 C CA . ASN D 1 43 ? 426.475 337.823 320.796 1.00 1021.9 43 ASN D CA 1
ATOM 12218 C C . ASN D 1 43 ? 426.069 339.080 321.581 1.00 1021.9 43 ASN D C 1
ATOM 12219 O O . ASN D 1 43 ? 425.050 339.686 321.260 1.00 1021.9 43 ASN D O 1
ATOM 12230 N N . LYS D 1 44 ? 426.853 339.561 322.546 1.00 995.86 44 LYS D N 1
ATOM 12231 C CA . LYS D 1 44 ? 426.577 340.810 323.299 1.00 995.86 44 LYS D CA 1
ATOM 12232 C C . LYS D 1 44 ? 426.544 342.042 322.401 1.00 995.86 44 LYS D C 1
ATOM 12233 O O . LYS D 1 44 ? 425.799 342.994 322.629 1.00 995.86 44 LYS D O 1
ATOM 12252 N N . GLN D 1 45 ? 427.324 342.012 321.335 1.00 988.71 45 GLN D N 1
ATOM 12253 C CA . GLN D 1 45 ? 427.151 342.927 320.211 1.00 988.71 45 GLN D CA 1
ATOM 12254 C C . GLN D 1 45 ? 425.756 342.868 319.586 1.00 988.71 45 GLN D C 1
ATOM 12255 O O . GLN D 1 45 ? 425.069 343.881 319.555 1.00 988.71 45 GLN D O 1
ATOM 12269 N N . SER D 1 46 ? 425.238 341.699 319.238 1.00 1049.4 46 SER D N 1
ATOM 12270 C CA . SER D 1 46 ? 423.890 341.612 318.654 1.00 1049.4 46 SER D CA 1
ATOM 12271 C C . SER D 1 46 ? 422.750 342.052 319.580 1.00 1049.4 46 SER D C 1
ATOM 12272 O O . SER D 1 46 ? 421.790 342.687 319.152 1.00 1049.4 46 SER D O 1
ATOM 12280 N N . LYS D 1 47 ? 422.826 341.714 320.864 1.00 1095.7 47 LYS D N 1
ATOM 12281 C CA . LYS D 1 47 ? 421.648 341.790 321.742 1.00 1095.7 47 LYS D CA 1
ATOM 12282 C C . LYS D 1 47 ? 421.199 343.208 322.082 1.00 1095.7 47 LYS D C 1
ATOM 12283 O O . LYS D 1 47 ? 420.000 343.494 322.116 1.00 1095.7 47 LYS D O 1
ATOM 12302 N N . SER D 1 48 ? 422.137 344.145 322.177 1.00 1043.8 48 SER D N 1
ATOM 12303 C CA . SER D 1 48 ? 421.751 345.563 322.211 1.00 1043.8 48 SER D CA 1
ATOM 12304 C C . SER D 1 48 ? 421.212 346.088 320.881 1.00 1043.8 48 SER D C 1
ATOM 12305 O O . SER D 1 48 ? 420.310 346.924 320.882 1.00 1043.8 48 SER D O 1
ATOM 12313 N N . CYS D 1 49 ? 421.705 345.587 319.742 1.00 977.86 49 CYS D N 1
ATOM 12314 C CA . CYS D 1 49 ? 421.282 346.084 318.432 1.00 977.86 49 CYS D CA 1
ATOM 12315 C C . CYS D 1 49 ? 419.782 345.993 318.215 1.00 977.86 49 CYS D C 1
ATOM 12316 O O . CYS D 1 49 ? 419.160 346.967 317.819 1.00 977.86 49 CYS D O 1
ATOM 12324 N N . GLU D 1 50 ? 419.182 344.840 318.471 1.00 1064.6 50 GLU D N 1
ATOM 12325 C CA . GLU D 1 50 ? 417.759 344.671 318.178 1.00 1064.6 50 GLU D CA 1
ATOM 12326 C C . GLU D 1 50 ? 416.883 345.649 318.955 1.00 1064.6 50 GLU D C 1
ATOM 12327 O O . GLU D 1 50 ? 415.973 346.246 318.376 1.00 1064.6 50 GLU D O 1
ATOM 12339 N N . LYS D 1 51 ? 417.197 345.898 320.234 1.00 1025.8 51 LYS D N 1
ATOM 12340 C CA . LYS D 1 51 ? 416.476 346.936 320.979 1.00 1025.8 51 LYS D CA 1
ATOM 12341 C C . LYS D 1 51 ? 416.678 348.307 320.356 1.00 1025.8 51 LYS D C 1
ATOM 12342 O O . LYS D 1 51 ? 415.713 349.020 320.110 1.00 1025.8 51 LYS D O 1
ATOM 12361 N N . LEU D 1 52 ? 417.925 348.663 320.054 1.00 929.82 52 LEU D N 1
ATOM 12362 C CA . LEU D 1 52 ? 418.248 349.959 319.479 1.00 929.82 52 LEU D CA 1
ATOM 12363 C C . LEU D 1 52 ? 417.487 350.181 318.181 1.00 929.82 52 LEU D C 1
ATOM 12364 O O . LEU D 1 52 ? 416.872 351.220 318.009 1.00 929.82 52 LEU D O 1
ATOM 12380 N N . HIS D 1 53 ? 417.454 349.194 317.297 1.00 917.80 53 HIS D N 1
ATOM 12381 C CA . HIS D 1 53 ? 416.715 349.263 316.048 1.00 917.80 53 HIS D CA 1
ATOM 12382 C C . HIS D 1 53 ? 415.228 349.476 316.265 1.00 917.80 53 HIS D C 1
ATOM 12383 O O . HIS D 1 53 ? 414.666 350.370 315.647 1.00 917.80 53 HIS D O 1
ATOM 12397 N N . LYS D 1 54 ? 414.583 348.727 317.157 1.00 1073.8 54 LYS D N 1
ATOM 12398 C CA . LYS D 1 54 ? 413.155 348.921 317.432 1.00 1073.8 54 LYS D CA 1
ATOM 12399 C C . LYS D 1 54 ? 412.868 350.362 317.826 1.00 1073.8 54 LYS D C 1
ATOM 12400 O O . LYS D 1 54 ? 412.010 351.014 317.237 1.00 1073.8 54 LYS D O 1
ATOM 12419 N N . ASP D 1 55 ? 413.629 350.883 318.768 1.00 1020.3 55 ASP D N 1
ATOM 12420 C CA . ASP D 1 55 ? 413.420 352.232 319.274 1.00 1020.3 55 ASP D CA 1
ATOM 12421 C C . ASP D 1 55 ? 413.754 353.291 318.235 1.00 1020.3 55 ASP D C 1
ATOM 12422 O O . ASP D 1 55 ? 413.016 354.254 318.071 1.00 1020.3 55 ASP D O 1
ATOM 12431 N N . VAL D 1 56 ? 414.832 353.098 317.487 1.00 944.12 56 VAL D N 1
ATOM 12432 C CA . VAL D 1 56 ? 415.255 354.021 316.443 1.00 944.12 56 VAL D CA 1
ATOM 12433 C C . VAL D 1 56 ? 414.233 354.073 315.330 1.00 944.12 56 VAL D C 1
ATOM 12434 O O . VAL D 1 56 ? 413.961 355.152 314.828 1.00 944.12 56 VAL D O 1
ATOM 12447 N N . LYS D 1 57 ? 413.615 352.962 314.944 1.00 1024.9 57 LYS D N 1
ATOM 12448 C CA . LYS D 1 57 ? 412.597 352.955 313.895 1.00 1024.9 57 LYS D CA 1
ATOM 12449 C C . LYS D 1 57 ? 411.319 353.625 314.368 1.00 1024.9 57 LYS D C 1
ATOM 12450 O O . LYS D 1 57 ? 410.864 354.566 313.723 1.00 1024.9 57 LYS D O 1
ATOM 12469 N N . ASN D 1 58 ? 410.803 353.246 315.535 1.00 1093.7 58 ASN D N 1
ATOM 12470 C CA . ASN D 1 58 ? 409.616 353.876 316.096 1.00 1093.7 58 ASN D CA 1
ATOM 12471 C C . ASN D 1 58 ? 409.808 355.383 316.261 1.00 1093.7 58 ASN D C 1
ATOM 12472 O O . ASN D 1 58 ? 409.023 356.175 315.746 1.00 1093.7 58 ASN D O 1
ATOM 12483 N N . TYR D 1 59 ? 410.908 355.809 316.872 1.00 918.23 59 TYR D N 1
ATOM 12484 C CA . TYR D 1 59 ? 411.163 357.230 317.037 1.00 918.23 59 TYR D CA 1
ATOM 12485 C C . TYR D 1 59 ? 411.489 357.928 315.717 1.00 918.23 59 TYR D C 1
ATOM 12486 O O . TYR D 1 59 ? 411.162 359.086 315.555 1.00 918.23 59 TYR D O 1
ATOM 12504 N N . SER D 1 60 ? 412.094 357.274 314.731 1.00 993.72 60 SER D N 1
ATOM 12505 C CA . SER D 1 60 ? 412.245 357.873 313.399 1.00 993.72 60 SER D CA 1
ATOM 12506 C C . SER D 1 60 ? 410.902 358.185 312.758 1.00 993.72 60 SER D C 1
ATOM 12507 O O . SER D 1 60 ? 410.760 359.234 312.140 1.00 993.72 60 SER D O 1
ATOM 12515 N N . SER D 1 61 ? 409.888 357.339 312.946 1.00 1088.7 61 SER D N 1
ATOM 12516 C CA . SER D 1 61 ? 408.523 357.672 312.533 1.00 1088.7 61 SER D CA 1
ATOM 12517 C C . SER D 1 61 ? 407.980 358.853 313.329 1.00 1088.7 61 SER D C 1
ATOM 12518 O O . SER D 1 61 ? 407.436 359.793 312.754 1.00 1088.7 61 SER D O 1
ATOM 12526 N N . ALA D 1 62 ? 408.224 358.881 314.643 1.00 1005.1 62 ALA D N 1
ATOM 12527 C CA . ALA D 1 62 ? 407.868 360.011 315.492 1.00 1005.1 62 ALA D CA 1
ATOM 12528 C C . ALA D 1 62 ? 408.513 361.310 315.012 1.00 1005.1 62 ALA D C 1
ATOM 12529 O O . ALA D 1 62 ? 407.858 362.339 314.949 1.00 1005.1 62 ALA D O 1
ATOM 12536 N N . LEU D 1 63 ? 409.775 361.279 314.605 1.00 1051.5 63 LEU D N 1
ATOM 12537 C CA . LEU D 1 63 ? 410.467 362.438 314.071 1.00 1051.5 63 LEU D CA 1
ATOM 12538 C C . LEU D 1 63 ? 409.897 362.858 312.721 1.00 1051.5 63 LEU D C 1
ATOM 12539 O O . LEU D 1 63 ? 409.741 364.046 312.471 1.00 1051.5 63 LEU D O 1
ATOM 12555 N N . ARG D 1 64 ? 409.555 361.915 311.846 1.00 1088.9 64 ARG D N 1
ATOM 12556 C CA . ARG D 1 64 ? 408.983 362.251 310.546 1.00 1088.9 64 ARG D CA 1
ATOM 12557 C C . ARG D 1 64 ? 407.661 362.990 310.721 1.00 1088.9 64 ARG D C 1
ATOM 12558 O O . ARG D 1 64 ? 407.466 364.054 310.143 1.00 1088.9 64 ARG D O 1
ATOM 12579 N N . THR D 1 65 ? 406.786 362.522 311.607 1.00 1109.3 65 THR D N 1
ATOM 12580 C CA . THR D 1 65 ? 405.556 363.263 311.910 1.00 1109.3 65 THR D CA 1
ATOM 12581 C C . THR D 1 65 ? 405.849 364.594 312.594 1.00 1109.3 65 THR D C 1
ATOM 12582 O O . THR D 1 65 ? 405.298 365.612 312.205 1.00 1109.3 65 THR D O 1
ATOM 12593 N N . LEU D 1 66 ? 406.793 364.649 313.530 1.00 1070.2 66 LEU D N 1
ATOM 12594 C CA . LEU D 1 66 ? 407.176 365.874 314.224 1.00 1070.2 66 LEU D CA 1
ATOM 12595 C C . LEU D 1 66 ? 407.635 366.965 313.251 1.00 1070.2 66 LEU D C 1
ATOM 12596 O O . LEU D 1 66 ? 407.160 368.090 313.315 1.00 1070.2 66 LEU D O 1
ATOM 12612 N N . LEU D 1 67 ? 408.480 366.630 312.285 1.00 1181.2 67 LEU D N 1
ATOM 12613 C CA . LEU D 1 67 ? 408.926 367.569 311.265 1.00 1181.2 67 LEU D CA 1
ATOM 12614 C C . LEU D 1 67 ? 407.801 367.980 310.331 1.00 1181.2 67 LEU D C 1
ATOM 12615 O O . LEU D 1 67 ? 407.711 369.146 309.958 1.00 1181.2 67 LEU D O 1
ATOM 12631 N N . SER D 1 68 ? 406.911 367.057 309.976 1.00 1202.7 68 SER D N 1
ATOM 12632 C CA . SER D 1 68 ? 405.721 367.400 309.206 1.00 1202.7 68 SER D CA 1
ATOM 12633 C C . SER D 1 68 ? 404.837 368.395 309.956 1.00 1202.7 68 SER D C 1
ATOM 12634 O O . SER D 1 68 ? 404.448 369.413 309.396 1.00 1202.7 68 SER D O 1
ATOM 12642 N N . ALA D 1 69 ? 404.599 368.200 311.252 1.00 1160.9 69 ALA D N 1
ATOM 12643 C CA . ALA D 1 69 ? 403.855 369.139 312.079 1.00 1160.9 69 ALA D CA 1
ATOM 12644 C C . ALA D 1 69 ? 404.538 370.510 312.148 1.00 1160.9 69 ALA D C 1
ATOM 12645 O O . ALA D 1 69 ? 403.881 371.541 312.075 1.00 1160.9 69 ALA D O 1
ATOM 12652 N N . GLU D 1 70 ? 405.862 370.555 312.206 1.00 1187.4 70 GLU D N 1
ATOM 12653 C CA . GLU D 1 70 ? 406.597 371.811 312.141 1.00 1187.4 70 GLU D CA 1
ATOM 12654 C C . GLU D 1 70 ? 406.482 372.497 310.768 1.00 1187.4 70 GLU D C 1
ATOM 12655 O O . GLU D 1 70 ? 406.441 373.722 310.685 1.00 1187.4 70 GLU D O 1
ATOM 12667 N N . LYS D 1 71 ? 406.370 371.746 309.675 1.00 1207.0 71 LYS D N 1
ATOM 12668 C CA . LYS D 1 71 ? 406.072 372.302 308.349 1.00 1207.0 71 LYS D CA 1
ATOM 12669 C C . LYS D 1 71 ? 404.659 372.876 308.308 1.00 1207.0 71 LYS D C 1
ATOM 12670 O O . LYS D 1 71 ? 404.474 373.986 307.824 1.00 1207.0 71 LYS D O 1
ATOM 12689 N N . GLN D 1 72 ? 403.676 372.180 308.880 1.00 1247.5 72 GLN D N 1
ATOM 12690 C CA . GLN D 1 72 ? 402.317 372.701 308.971 1.00 1247.5 72 GLN D CA 1
ATOM 12691 C C . GLN D 1 72 ? 402.271 373.996 309.776 1.00 1247.5 72 GLN D C 1
ATOM 12692 O O . GLN D 1 72 ? 401.628 374.955 309.375 1.00 1247.5 72 GLN D O 1
ATOM 12706 N N . LEU D 1 73 ? 403.003 374.054 310.888 1.00 1193.8 73 LEU D N 1
ATOM 12707 C CA . LEU D 1 73 ? 403.102 375.239 311.727 1.00 1193.8 73 LEU D CA 1
ATOM 12708 C C . LEU D 1 73 ? 403.539 376.433 310.898 1.00 1193.8 73 LEU D C 1
ATOM 12709 O O . LEU D 1 73 ? 402.909 377.483 310.917 1.00 1193.8 73 LEU D O 1
ATOM 12725 N N . ARG D 1 74 ? 404.602 376.255 310.129 1.00 1227.3 74 ARG D N 1
ATOM 12726 C CA . ARG D 1 74 ? 405.148 377.318 309.303 1.00 1227.3 74 ARG D CA 1
ATOM 12727 C C . ARG D 1 74 ? 404.196 377.757 308.222 1.00 1227.3 74 ARG D C 1
ATOM 12728 O O . ARG D 1 74 ? 403.968 378.953 308.077 1.00 1227.3 74 ARG D O 1
ATOM 12749 N N . ASP D 1 75 ? 403.605 376.823 307.489 1.00 1385.9 75 ASP D N 1
ATOM 12750 C CA . ASP D 1 75 ? 402.683 377.214 306.433 1.00 1385.9 75 ASP D CA 1
ATOM 12751 C C . ASP D 1 75 ? 401.458 377.927 306.995 1.00 1385.9 75 ASP D C 1
ATOM 12752 O O . ASP D 1 75 ? 400.987 378.911 306.433 1.00 1385.9 75 ASP D O 1
ATOM 12761 N N . THR D 1 76 ? 401.018 377.512 308.170 1.00 1347.6 76 THR D N 1
ATOM 12762 C CA . THR D 1 76 ? 399.867 378.088 308.827 1.00 1347.6 76 THR D CA 1
ATOM 12763 C C . THR D 1 76 ? 400.174 379.485 309.311 1.00 1347.6 76 THR D C 1
ATOM 12764 O O . THR D 1 76 ? 399.340 380.358 309.147 1.00 1347.6 76 THR D O 1
ATOM 12775 N N . ILE D 1 77 ? 401.362 379.761 309.847 1.00 1288.7 77 ILE D N 1
ATOM 12776 C CA . ILE D 1 77 ? 401.687 381.133 310.230 1.00 1288.7 77 ILE D CA 1
ATOM 12777 C C . ILE D 1 77 ? 401.846 382.014 308.996 1.00 1288.7 77 ILE D C 1
ATOM 12778 O O . ILE D 1 77 ? 401.360 383.135 308.995 1.00 1288.7 77 ILE D O 1
ATOM 12794 N N . ARG D 1 78 ? 402.451 381.523 307.914 1.00 1335.2 78 ARG D N 1
ATOM 12795 C CA . ARG D 1 78 ? 402.604 382.261 306.655 1.00 1335.2 78 ARG D CA 1
ATOM 12796 C C . ARG D 1 78 ? 401.230 382.701 306.106 1.00 1335.2 78 ARG D C 1
ATOM 12797 O O . ARG D 1 78 ? 400.956 383.889 305.867 1.00 1335.2 78 ARG D O 1
ATOM 12818 N N . ASP D 1 79 ? 400.328 381.733 306.030 1.00 1529.4 79 ASP D N 1
ATOM 12819 C CA . ASP D 1 79 ? 398.971 381.913 305.532 1.00 1529.4 79 ASP D CA 1
ATOM 12820 C C . ASP D 1 79 ? 398.106 382.754 306.459 1.00 1529.4 79 ASP D C 1
ATOM 12821 O O . ASP D 1 79 ? 397.238 383.479 305.994 1.00 1529.4 79 ASP D O 1
ATOM 12830 N N . ALA D 1 80 ? 398.290 382.637 307.768 1.00 1326.8 80 ALA D N 1
ATOM 12831 C CA . ALA D 1 80 ? 397.540 383.424 308.726 1.00 1326.8 80 ALA D CA 1
ATOM 12832 C C . ALA D 1 80 ? 397.995 384.865 308.748 1.00 1326.8 80 ALA D C 1
ATOM 12833 O O . ALA D 1 80 ? 397.176 385.759 308.937 1.00 1326.8 80 ALA D O 1
ATOM 12840 N N . TYR D 1 81 ? 399.292 385.085 308.567 1.00 1233.7 81 TYR D N 1
ATOM 12841 C CA . TYR D 1 81 ? 399.826 386.403 308.335 1.00 1233.7 81 TYR D CA 1
ATOM 12842 C C . TYR D 1 81 ? 399.148 386.964 307.095 1.00 1233.7 81 TYR D C 1
ATOM 12843 O O . TYR D 1 81 ? 398.764 386.263 306.172 1.00 1233.7 81 TYR D O 1
ATOM 12861 N N . GLU D 1 82 ? 398.993 388.261 307.086 1.00 1074.9 82 GLU D N 1
ATOM 12862 C CA . GLU D 1 82 ? 398.236 389.016 306.102 1.00 1074.9 82 GLU D CA 1
ATOM 12863 C C . GLU D 1 82 ? 398.890 390.395 305.878 1.00 1074.9 82 GLU D C 1
ATOM 12864 O O . GLU D 1 82 ? 399.578 390.908 306.762 1.00 1074.9 82 GLU D O 1
ATOM 12876 N N . PRO D 1 83 ? 398.755 391.004 304.690 1.00 1167.7 83 PRO D N 1
ATOM 12877 C CA . PRO D 1 83 ? 399.718 391.986 304.197 1.00 1167.7 83 PRO D CA 1
ATOM 12878 C C . PRO D 1 83 ? 399.586 393.373 304.824 1.00 1167.7 83 PRO D C 1
ATOM 12879 O O . PRO D 1 83 ? 400.426 394.238 304.597 1.00 1167.7 83 PRO D O 1
ATOM 12890 N N . GLU D 1 84 ? 398.559 393.597 305.632 1.00 1203.9 84 GLU D N 1
ATOM 12891 C CA . GLU D 1 84 ? 398.400 394.812 306.425 1.00 1203.9 84 GLU D CA 1
ATOM 12892 C C . GLU D 1 84 ? 399.564 395.017 307.404 1.00 1203.9 84 GLU D C 1
ATOM 12893 O O . GLU D 1 84 ? 399.822 396.138 307.818 1.00 1203.9 84 GLU D O 1
ATOM 12905 N N . TRP D 1 85 ? 400.242 393.943 307.815 1.00 1168.7 85 TRP D N 1
ATOM 12906 C CA . TRP D 1 85 ? 401.216 393.947 308.906 1.00 1168.7 85 TRP D CA 1
ATOM 12907 C C . TRP D 1 85 ? 402.676 394.024 308.425 1.00 1168.7 85 TRP D C 1
ATOM 12908 O O . TRP D 1 85 ? 402.996 393.509 307.358 1.00 1168.7 85 TRP D O 1
ATOM 12929 N N . PRO D 1 86 ? 403.632 394.522 309.231 1.00 1336.6 86 PRO D N 1
ATOM 12930 C CA . PRO D 1 86 ? 404.847 395.132 308.687 1.00 1336.6 86 PRO D CA 1
ATOM 12931 C C . PRO D 1 86 ? 405.867 394.292 307.901 1.00 1336.6 86 PRO D C 1
ATOM 12932 O O . PRO D 1 86 ? 406.534 394.847 307.039 1.00 1336.6 86 PRO D O 1
ATOM 12943 N N . ASP D 1 87 ? 406.072 393.009 308.188 1.00 1362.0 87 ASP D N 1
ATOM 12944 C CA . ASP D 1 87 ? 407.319 392.296 307.847 1.00 1362.0 87 ASP D CA 1
ATOM 12945 C C . ASP D 1 87 ? 407.172 390.946 307.144 1.00 1362.0 87 ASP D C 1
ATOM 12946 O O . ASP D 1 87 ? 408.017 390.068 307.318 1.00 1362.0 87 ASP D O 1
ATOM 12955 N N . ARG D 1 88 ? 405.981 390.614 306.631 1.00 1296.3 88 ARG D N 1
ATOM 12956 C CA . ARG D 1 88 ? 405.584 389.248 306.265 1.00 1296.3 88 ARG D CA 1
ATOM 12957 C C . ARG D 1 88 ? 406.652 388.521 305.486 1.00 1296.3 88 ARG D C 1
ATOM 12958 O O . ARG D 1 88 ? 406.891 387.350 305.738 1.00 1296.3 88 ARG D O 1
ATOM 12979 N N . GLU D 1 89 ? 407.304 389.207 304.565 1.00 1340.2 89 GLU D N 1
ATOM 12980 C CA . GLU D 1 89 ? 408.343 388.607 303.768 1.00 1340.2 89 GLU D CA 1
ATOM 12981 C C . GLU D 1 89 ? 409.517 388.169 304.617 1.00 1340.2 89 GLU D C 1
ATOM 12982 O O . GLU D 1 89 ? 410.056 387.103 304.324 1.00 1340.2 89 GLU D O 1
ATOM 12994 N N . HIS D 1 90 ? 409.908 388.896 305.677 1.00 1416.8 90 HIS D N 1
ATOM 12995 C CA . HIS D 1 90 ? 411.144 388.434 306.328 1.00 1416.8 90 HIS D CA 1
ATOM 12996 C C . HIS D 1 90 ? 410.940 387.126 307.088 1.00 1416.8 90 HIS D C 1
ATOM 12997 O O . HIS D 1 90 ? 411.654 386.153 306.882 1.00 1416.8 90 HIS D O 1
ATOM 13011 N N . LEU D 1 91 ? 409.889 387.094 307.897 1.00 1358.3 91 LEU D N 1
ATOM 13012 C CA . LEU D 1 91 ? 409.496 385.898 308.626 1.00 1358.3 91 LEU D CA 1
ATOM 13013 C C . LEU D 1 91 ? 409.070 384.759 307.702 1.00 1358.3 91 LEU D C 1
ATOM 13014 O O . LEU D 1 91 ? 409.344 383.604 307.993 1.00 1358.3 91 LEU D O 1
ATOM 13030 N N . THR D 1 92 ? 408.477 385.056 306.553 1.00 1323.2 92 THR D N 1
ATOM 13031 C CA . THR D 1 92 ? 408.203 384.035 305.547 1.00 1323.2 92 THR D CA 1
ATOM 13032 C C . THR D 1 92 ? 409.496 383.363 305.104 1.00 1323.2 92 THR D C 1
ATOM 13033 O O . THR D 1 92 ? 409.578 382.143 305.131 1.00 1323.2 92 THR D O 1
ATOM 13044 N N . ALA D 1 93 ? 410.543 384.126 304.793 1.00 1343.7 93 ALA D N 1
ATOM 13045 C CA . ALA D 1 93 ? 411.834 383.539 304.457 1.00 1343.7 93 ALA D CA 1
ATOM 13046 C C . ALA D 1 93 ? 412.433 382.749 305.629 1.00 1343.7 93 ALA D C 1
ATOM 13047 O O . ALA D 1 93 ? 413.020 381.696 305.411 1.00 1343.7 93 ALA D O 1
ATOM 13054 N N . ILE D 1 94 ? 412.247 383.190 306.871 1.00 1423.8 94 ILE D N 1
ATOM 13055 C CA . ILE D 1 94 ? 412.673 382.418 308.041 1.00 1423.8 94 ILE D CA 1
ATOM 13056 C C . ILE D 1 94 ? 411.997 381.056 308.055 1.00 1423.8 94 ILE D C 1
ATOM 13057 O O . ILE D 1 94 ? 412.660 380.038 308.238 1.00 1423.8 94 ILE D O 1
ATOM 13073 N N . PHE D 1 95 ? 410.684 381.016 307.857 1.00 1271.2 95 PHE D N 1
ATOM 13074 C CA . PHE D 1 95 ? 409.957 379.765 307.807 1.00 1271.2 95 PHE D CA 1
ATOM 13075 C C . PHE D 1 95 ? 410.448 378.887 306.666 1.00 1271.2 95 PHE D C 1
ATOM 13076 O O . PHE D 1 95 ? 410.700 377.715 306.885 1.00 1271.2 95 PHE D O 1
ATOM 13093 N N . ASP D 1 96 ? 410.667 379.430 305.479 1.00 1243.4 96 ASP D N 1
ATOM 13094 C CA . ASP D 1 96 ? 411.216 378.671 304.365 1.00 1243.4 96 ASP D CA 1
ATOM 13095 C C . ASP D 1 96 ? 412.593 378.080 304.696 1.00 1243.4 96 ASP D C 1
ATOM 13096 O O . ASP D 1 96 ? 412.884 376.937 304.360 1.00 1243.4 96 ASP D O 1
ATOM 13105 N N . ASN D 1 97 ? 413.443 378.815 305.403 1.00 1288.7 97 ASN D N 1
ATOM 13106 C CA . ASN D 1 97 ? 414.724 378.275 305.819 1.00 1288.7 97 ASN D CA 1
ATOM 13107 C C . ASN D 1 97 ? 414.536 377.153 306.833 1.00 1288.7 97 ASN D C 1
ATOM 13108 O O . ASN D 1 97 ? 415.194 376.123 306.750 1.00 1288.7 97 ASN D O 1
ATOM 13119 N N . LEU D 1 98 ? 413.616 377.298 307.774 1.00 1296.5 98 LEU D N 1
ATOM 13120 C CA . LEU D 1 98 ? 413.340 376.254 308.736 1.00 1296.5 98 LEU D CA 1
ATOM 13121 C C . LEU D 1 98 ? 412.681 375.032 308.077 1.00 1296.5 98 LEU D C 1
ATOM 13122 O O . LEU D 1 98 ? 412.964 373.917 308.484 1.00 1296.5 98 LEU D O 1
ATOM 13138 N N . ASP D 1 99 ? 411.887 375.201 307.022 1.00 1185.8 99 ASP D N 1
ATOM 13139 C CA . ASP D 1 99 ? 411.453 374.109 306.156 1.00 1185.8 99 ASP D CA 1
ATOM 13140 C C . ASP D 1 99 ? 412.644 373.365 305.564 1.00 1185.8 99 ASP D C 1
ATOM 13141 O O . ASP D 1 99 ? 412.734 372.150 305.708 1.00 1185.8 99 ASP D O 1
ATOM 13150 N N . ILE D 1 100 ? 413.607 374.074 304.974 1.00 1177.7 100 ILE D N 1
ATOM 13151 C CA . ILE D 1 100 ? 414.819 373.453 304.445 1.00 1177.7 100 ILE D CA 1
ATOM 13152 C C . ILE D 1 100 ? 415.517 372.663 305.543 1.00 1177.7 100 ILE D C 1
ATOM 13153 O O . ILE D 1 100 ? 415.811 371.488 305.368 1.00 1177.7 100 ILE D O 1
ATOM 13169 N N . GLN D 1 101 ? 415.699 373.253 306.716 1.00 1211.8 101 GLN D N 1
ATOM 13170 C CA . GLN D 1 101 ? 416.329 372.563 307.822 1.00 1211.8 101 GLN D CA 1
ATOM 13171 C C . GLN D 1 101 ? 415.530 371.346 308.286 1.00 1211.8 101 GLN D C 1
ATOM 13172 O O . GLN D 1 101 ? 416.121 370.298 308.543 1.00 1211.8 101 GLN D O 1
ATOM 13186 N N . THR D 1 102 ? 414.200 371.408 308.350 1.00 1230.9 102 THR D N 1
ATOM 13187 C CA . THR D 1 102 ? 413.430 370.218 308.669 1.00 1230.9 102 THR D CA 1
ATOM 13188 C C . THR D 1 102 ? 413.636 369.148 307.626 1.00 1230.9 102 THR D C 1
ATOM 13189 O O . THR D 1 102 ? 413.786 367.998 307.999 1.00 1230.9 102 THR D O 1
ATOM 13200 N N . ASN D 1 103 ? 413.691 369.488 306.344 1.00 1170.7 103 ASN D N 1
ATOM 13201 C CA . ASN D 1 103 ? 413.868 368.502 305.296 1.00 1170.7 103 ASN D CA 1
ATOM 13202 C C . ASN D 1 103 ? 415.241 367.843 305.389 1.00 1170.7 103 ASN D C 1
ATOM 13203 O O . ASN D 1 103 ? 415.355 366.639 305.196 1.00 1170.7 103 ASN D O 1
ATOM 13214 N N . GLU D 1 104 ? 416.276 368.589 305.759 1.00 1050.6 104 GLU D N 1
ATOM 13215 C CA . GLU D 1 104 ? 417.599 368.019 306.000 1.00 1050.6 104 GLU D CA 1
ATOM 13216 C C . GLU D 1 104 ? 417.568 367.009 307.141 1.00 1050.6 104 GLU D C 1
ATOM 13217 O O . GLU D 1 104 ? 418.063 365.890 307.003 1.00 1050.6 104 GLU D O 1
ATOM 13229 N N . LEU D 1 105 ? 416.969 367.375 308.271 1.00 1150.7 105 LEU D N 1
ATOM 13230 C CA . LEU D 1 105 ? 416.866 366.496 309.424 1.00 1150.7 105 LEU D CA 1
ATOM 13231 C C . LEU D 1 105 ? 416.036 365.263 309.094 1.00 1150.7 105 LEU D C 1
ATOM 13232 O O . LEU D 1 105 ? 416.437 364.152 309.411 1.00 1150.7 105 LEU D O 1
ATOM 13248 N N . GLU D 1 106 ? 414.923 365.438 308.397 1.00 1161.0 106 GLU D N 1
ATOM 13249 C CA . GLU D 1 106 ? 414.057 364.349 307.991 1.00 1161.0 106 GLU D CA 1
ATOM 13250 C C . GLU D 1 106 ? 414.808 363.356 307.124 1.00 1161.0 106 GLU D C 1
ATOM 13251 O O . GLU D 1 106 ? 414.828 362.172 307.423 1.00 1161.0 106 GLU D O 1
ATOM 13263 N N . LYS D 1 107 ? 415.513 363.833 306.101 1.00 1034.9 107 LYS D N 1
ATOM 13264 C CA . LYS D 1 107 ? 416.330 362.976 305.252 1.00 1034.9 107 LYS D CA 1
ATOM 13265 C C . LYS D 1 107 ? 417.362 362.233 306.073 1.00 1034.9 107 LYS D C 1
ATOM 13266 O O . LYS D 1 107 ? 417.483 361.019 305.995 1.00 1034.9 107 LYS D O 1
ATOM 13285 N N . THR D 1 108 ? 418.092 362.965 306.896 1.00 1057.7 108 THR D N 1
ATOM 13286 C CA . THR D 1 108 ? 419.249 362.392 307.553 1.00 1057.7 108 THR D CA 1
ATOM 13287 C C . THR D 1 108 ? 418.856 361.380 308.609 1.00 1057.7 108 THR D C 1
ATOM 13288 O O . THR D 1 108 ? 419.347 360.258 308.596 1.00 1057.7 108 THR D O 1
ATOM 13299 N N . VAL D 1 109 ? 417.959 361.734 309.525 1.00 1101.0 109 VAL D N 1
ATOM 13300 C CA . VAL D 1 109 ? 417.523 360.769 310.522 1.00 1101.0 109 VAL D CA 1
ATOM 13301 C C . VAL D 1 109 ? 416.575 359.740 309.982 1.00 1101.0 109 VAL D C 1
ATOM 13302 O O . VAL D 1 109 ? 416.801 358.556 310.170 1.00 1101.0 109 VAL D O 1
ATOM 13315 N N . CYS D 1 110 ? 415.508 360.160 309.324 1.00 1076.0 110 CYS D N 1
ATOM 13316 C CA . CYS D 1 110 ? 414.456 359.209 309.076 1.00 1076.0 110 CYS D CA 1
ATOM 13317 C C . CYS D 1 110 ? 414.846 358.245 307.979 1.00 1076.0 110 CYS D C 1
ATOM 13318 O O . CYS D 1 110 ? 414.662 357.045 308.125 1.00 1076.0 110 CYS D O 1
ATOM 13326 N N . ASP D 1 111 ? 415.331 358.768 306.865 1.00 1047.1 111 ASP D N 1
ATOM 13327 C CA . ASP D 1 111 ? 415.782 357.927 305.776 1.00 1047.1 111 ASP D CA 1
ATOM 13328 C C . ASP D 1 111 ? 417.195 357.355 305.959 1.00 1047.1 111 ASP D C 1
ATOM 13329 O O . ASP D 1 111 ? 417.407 356.155 305.821 1.00 1047.1 111 ASP D O 1
ATOM 13338 N N . ASP D 1 112 ? 418.196 358.206 306.168 1.00 1036.0 112 ASP D N 1
ATOM 13339 C CA . ASP D 1 112 ? 419.603 357.793 306.132 1.00 1036.0 112 ASP D CA 1
ATOM 13340 C C . ASP D 1 112 ? 420.177 357.038 307.337 1.00 1036.0 112 ASP D C 1
ATOM 13341 O O . ASP D 1 112 ? 421.078 356.214 307.185 1.00 1036.0 112 ASP D O 1
ATOM 13350 N N . LEU D 1 113 ? 419.708 357.313 308.548 1.00 1086.8 113 LEU D N 1
ATOM 13351 C CA . LEU D 1 113 ? 420.290 356.780 309.783 1.00 1086.8 113 LEU D CA 1
ATOM 13352 C C . LEU D 1 113 ? 420.509 355.259 309.834 1.00 1086.8 113 LEU D C 1
ATOM 13353 O O . LEU D 1 113 ? 421.535 354.850 310.375 1.00 1086.8 113 LEU D O 1
ATOM 13369 N N . PRO D 1 114 ? 419.601 354.396 309.341 1.00 1024.1 114 PRO D N 1
ATOM 13370 C CA . PRO D 1 114 ? 419.715 352.959 309.558 1.00 1024.1 114 PRO D CA 1
ATOM 13371 C C . PRO D 1 114 ? 420.971 352.389 308.929 1.00 1024.1 114 PRO D C 1
ATOM 13372 O O . PRO D 1 114 ? 421.644 351.552 309.516 1.00 1024.1 114 PRO D O 1
ATOM 13383 N N . GLN D 1 115 ? 421.350 352.904 307.765 1.00 1020.7 115 GLN D N 1
ATOM 13384 C CA . GLN D 1 115 ? 422.577 352.506 307.108 1.00 1020.7 115 GLN D CA 1
ATOM 13385 C C . GLN D 1 115 ? 423.775 352.743 308.014 1.00 1020.7 115 GLN D C 1
ATOM 13386 O O . GLN D 1 115 ? 424.692 351.934 307.997 1.00 1020.7 115 GLN D O 1
ATOM 13400 N N . THR D 1 116 ? 423.762 353.759 308.868 1.00 1087.3 116 THR D N 1
ATOM 13401 C CA . THR D 1 116 ? 424.874 353.976 309.770 1.00 1087.3 116 THR D CA 1
ATOM 13402 C C . THR D 1 116 ? 425.046 352.846 310.789 1.00 1087.3 116 THR D C 1
ATOM 13403 O O . THR D 1 116 ? 426.155 352.622 311.253 1.00 1087.3 116 THR D O 1
ATOM 13414 N N . VAL D 1 117 ? 424.016 352.062 311.093 1.00 1023.5 117 VAL D N 1
ATOM 13415 C CA . VAL D 1 117 ? 424.202 350.808 311.831 1.00 1023.5 117 VAL D CA 1
ATOM 13416 C C . VAL D 1 117 ? 424.913 349.804 310.935 1.00 1023.5 117 VAL D C 1
ATOM 13417 O O . VAL D 1 117 ? 425.986 349.290 311.247 1.00 1023.5 117 VAL D O 1
ATOM 13430 N N . THR D 1 118 ? 424.343 349.572 309.756 1.00 1031.3 118 THR D N 1
ATOM 13431 C CA . THR D 1 118 ? 424.880 348.645 308.762 1.00 1031.3 118 THR D CA 1
ATOM 13432 C C . THR D 1 118 ? 426.329 348.942 308.420 1.00 1031.3 118 THR D C 1
ATOM 13433 O O . THR D 1 118 ? 427.091 348.003 308.238 1.00 1031.3 118 THR D O 1
ATOM 13444 N N . GLN D 1 119 ? 426.741 350.210 308.460 1.00 976.16 119 GLN D N 1
ATOM 13445 C CA . GLN D 1 119 ? 428.053 350.742 308.094 1.00 976.16 119 GLN D CA 1
ATOM 13446 C C . GLN D 1 119 ? 429.217 349.939 308.655 1.00 976.16 119 GLN D C 1
ATOM 13447 O O . GLN D 1 119 ? 430.264 349.845 308.022 1.00 976.16 119 GLN D O 1
ATOM 13461 N N . TYR D 1 120 ? 429.016 349.332 309.817 1.00 1001.2 120 TYR D N 1
ATOM 13462 C CA . TYR D 1 120 ? 429.966 348.383 310.357 1.00 1001.2 120 TYR D CA 1
ATOM 13463 C C . TYR D 1 120 ? 429.345 347.039 310.755 1.00 1001.2 120 TYR D C 1
ATOM 13464 O O . TYR D 1 120 ? 430.059 346.051 310.826 1.00 1001.2 120 TYR D O 1
ATOM 13482 N N . VAL D 1 121 ? 428.018 346.923 310.867 1.00 1014.4 121 VAL D N 1
ATOM 13483 C CA . VAL D 1 121 ? 427.340 345.627 311.068 1.00 1014.4 121 VAL D CA 1
ATOM 13484 C C . VAL D 1 121 ? 427.489 344.664 309.892 1.00 1014.4 121 VAL D C 1
ATOM 13485 O O . VAL D 1 121 ? 427.386 343.465 310.106 1.00 1014.4 121 VAL D O 1
ATOM 13498 N N . ASN D 1 122 ? 427.823 345.141 308.687 1.00 1002.9 122 ASN D N 1
ATOM 13499 C CA . ASN D 1 122 ? 428.127 344.449 307.494 1.00 1002.9 122 ASN D CA 1
ATOM 13500 C C . ASN D 1 122 ? 428.800 343.128 307.750 1.00 1002.9 122 ASN D C 1
ATOM 13501 O O . ASN D 1 122 ? 428.480 342.086 307.172 1.00 1002.9 122 ASN D O 1
ATOM 13512 N N . GLN D 1 123 ? 429.849 343.164 308.570 1.00 938.26 123 GLN D N 1
ATOM 13513 C CA . GLN D 1 123 ? 430.739 342.029 308.772 1.00 938.26 123 GLN D CA 1
ATOM 13514 C C . GLN D 1 123 ? 430.279 341.079 309.881 1.00 938.26 123 GLN D C 1
ATOM 13515 O O . GLN D 1 123 ? 430.695 339.926 309.910 1.00 938.26 123 GLN D O 1
ATOM 13529 N N . PHE D 1 124 ? 429.433 341.505 310.817 1.00 989.21 124 PHE D N 1
ATOM 13530 C CA . PHE D 1 124 ? 429.182 340.708 312.013 1.00 989.21 124 PHE D CA 1
ATOM 13531 C C . PHE D 1 124 ? 428.524 339.363 311.748 1.00 989.21 124 PHE D C 1
ATOM 13532 O O . PHE D 1 124 ? 428.850 338.441 312.481 1.00 989.21 124 PHE D O 1
ATOM 13549 N N . PRO D 1 125 ? 427.635 339.178 310.766 1.00 904.02 125 PRO D N 1
ATOM 13550 C CA . PRO D 1 125 ? 427.053 337.863 310.544 1.00 904.02 125 PRO D CA 1
ATOM 13551 C C . PRO D 1 125 ? 428.029 336.740 310.332 1.00 904.02 125 PRO D C 1
ATOM 13552 O O . PRO D 1 125 ? 428.114 335.790 311.122 1.00 904.02 125 PRO D O 1
ATOM 13563 N N . ASP D 1 126 ? 428.828 336.882 309.287 1.00 883.52 126 ASP D N 1
ATOM 13564 C CA . ASP D 1 126 ? 429.860 335.922 308.934 1.00 883.52 126 ASP D CA 1
ATOM 13565 C C . ASP D 1 126 ? 430.749 335.650 310.121 1.00 883.52 126 ASP D C 1
ATOM 13566 O O . ASP D 1 126 ? 431.039 334.508 310.410 1.00 883.52 126 ASP D O 1
ATOM 13575 N N . LEU D 1 127 ? 431.102 336.669 310.883 1.00 981.89 127 LEU D N 1
ATOM 13576 C CA . LEU D 1 127 ? 431.912 336.512 312.075 1.00 981.89 127 LEU D CA 1
ATOM 13577 C C . LEU D 1 127 ? 431.203 335.770 313.201 1.00 981.89 127 LEU D C 1
ATOM 13578 O O . LEU D 1 127 ? 431.819 334.912 313.823 1.00 981.89 127 LEU D O 1
ATOM 13594 N N . LYS D 1 128 ? 429.911 336.011 313.418 1.00 973.21 128 LYS D N 1
ATOM 13595 C CA . LYS D 1 128 ? 429.088 335.233 314.354 1.00 973.21 128 LYS D CA 1
ATOM 13596 C C . LYS D 1 128 ? 429.085 333.779 313.929 1.00 973.21 128 LYS D C 1
ATOM 13597 O O . LYS D 1 128 ? 429.410 332.912 314.725 1.00 973.21 128 LYS D O 1
ATOM 13616 N N . LYS D 1 129 ? 428.854 333.491 312.651 1.00 887.53 129 LYS D N 1
ATOM 13617 C CA . LYS D 1 129 ? 428.951 332.213 312.061 1.00 887.53 129 LYS D CA 1
ATOM 13618 C C . LYS D 1 129 ? 430.310 331.618 312.300 1.00 887.53 129 LYS D C 1
ATOM 13619 O O . LYS D 1 129 ? 430.474 330.468 312.730 1.00 887.53 129 LYS D O 1
ATOM 13638 N N . LYS D 1 130 ? 431.361 332.406 312.116 1.00 985.35 130 LYS D N 1
ATOM 13639 C CA . LYS D 1 130 ? 432.724 331.927 312.288 1.00 985.35 130 LYS D CA 1
ATOM 13640 C C . LYS D 1 130 ? 433.050 331.533 313.725 1.00 985.35 130 LYS D C 1
ATOM 13641 O O . LYS D 1 130 ? 433.889 330.657 313.884 1.00 985.35 130 LYS D O 1
ATOM 13660 N N . ILE D 1 131 ? 432.404 332.040 314.774 1.00 1032.6 131 ILE D N 1
ATOM 13661 C CA . ILE D 1 131 ? 432.668 331.487 316.119 1.00 1032.6 131 ILE D CA 1
ATOM 13662 C C . ILE D 1 131 ? 432.397 329.981 316.133 1.00 1032.6 131 ILE D C 1
ATOM 13663 O O . ILE D 1 131 ? 433.148 329.191 316.699 1.00 1032.6 131 ILE D O 1
ATOM 13679 N N . GLU D 1 132 ? 431.347 329.572 315.436 1.00 963.08 132 GLU D N 1
ATOM 13680 C CA . GLU D 1 132 ? 430.959 328.182 315.272 1.00 963.08 132 GLU D CA 1
ATOM 13681 C C . GLU D 1 132 ? 431.978 327.444 314.405 1.00 963.08 132 GLU D C 1
ATOM 13682 O O . GLU D 1 132 ? 432.408 326.361 314.772 1.00 963.08 132 GLU D O 1
ATOM 13694 N N . LYS D 1 133 ? 432.449 328.063 313.315 1.00 1007.2 133 LYS D N 1
ATOM 13695 C CA . LYS D 1 133 ? 433.518 327.554 312.433 1.00 1007.2 133 LYS D CA 1
ATOM 13696 C C . LYS D 1 133 ? 434.735 327.134 313.247 1.00 1007.2 133 LYS D C 1
ATOM 13697 O O . LYS D 1 133 ? 435.171 325.998 313.129 1.00 1007.2 133 LYS D O 1
ATOM 13716 N N . ARG D 1 134 ? 435.203 327.994 314.149 1.00 1105.1 134 ARG D N 1
ATOM 13717 C CA . ARG D 1 134 ? 436.303 327.655 315.061 1.00 1105.1 134 ARG D CA 1
ATOM 13718 C C . ARG D 1 134 ? 435.931 326.486 315.945 1.00 1105.1 134 ARG D C 1
ATOM 13719 O O . ARG D 1 134 ? 436.722 325.554 316.084 1.00 1105.1 134 ARG D O 1
ATOM 13740 N N . GLY D 1 135 ? 434.742 326.528 316.527 1.00 1126.0 135 GLY D N 1
ATOM 13741 C CA . GLY D 1 135 ? 434.234 325.496 317.416 1.00 1126.0 135 GLY D CA 1
ATOM 13742 C C . GLY D 1 135 ? 434.200 324.120 316.780 1.00 1126.0 135 GLY D C 1
ATOM 13743 O O . GLY D 1 135 ? 434.684 323.191 317.416 1.00 1126.0 135 GLY D O 1
ATOM 13747 N N . ARG D 1 136 ? 433.753 323.987 315.521 1.00 1013.3 136 ARG D N 1
ATOM 13748 C CA . ARG D 1 136 ? 433.648 322.691 314.832 1.00 1013.3 136 ARG D CA 1
ATOM 13749 C C . ARG D 1 136 ? 434.922 321.876 314.992 1.00 1013.3 136 ARG D C 1
ATOM 13750 O O . ARG D 1 136 ? 434.894 320.746 315.461 1.00 1013.3 136 ARG D O 1
ATOM 13771 N N . LYS D 1 137 ? 436.067 322.471 314.673 1.00 1113.5 137 LYS D N 1
ATOM 13772 C CA . LYS D 1 137 ? 437.353 321.787 314.774 1.00 1113.5 137 LYS D CA 1
ATOM 13773 C C . LYS D 1 137 ? 438.059 321.967 316.107 1.00 1113.5 137 LYS D C 1
ATOM 13774 O O . LYS D 1 137 ? 438.948 321.174 316.375 1.00 1113.5 137 LYS D O 1
ATOM 13793 N N . LEU D 1 138 ? 437.640 322.859 317.003 1.00 1228.6 138 LEU D N 1
ATOM 13794 C CA . LEU D 1 138 ? 438.088 322.752 318.398 1.00 1228.6 138 LEU D CA 1
ATOM 13795 C C . LEU D 1 138 ? 437.568 321.444 319.001 1.00 1228.6 138 LEU D C 1
ATOM 13796 O O . LEU D 1 138 ? 438.320 320.700 319.615 1.00 1228.6 138 LEU D O 1
ATOM 13812 N N . VAL D 1 139 ? 436.320 321.093 318.716 1.00 1202.0 139 VAL D N 1
ATOM 13813 C CA . VAL D 1 139 ? 435.773 319.787 319.077 1.00 1202.0 139 VAL D CA 1
ATOM 13814 C C . VAL D 1 139 ? 436.470 318.657 318.315 1.00 1202.0 139 VAL D C 1
ATOM 13815 O O . VAL D 1 139 ? 437.040 317.768 318.944 1.00 1202.0 139 VAL D O 1
ATOM 13828 N N . ASP D 1 140 ? 436.462 318.655 316.978 1.00 1201.0 140 ASP D N 1
ATOM 13829 C CA . ASP D 1 140 ? 436.958 317.479 316.258 1.00 1201.0 140 ASP D CA 1
ATOM 13830 C C . ASP D 1 140 ? 438.452 317.221 316.456 1.00 1201.0 140 ASP D C 1
ATOM 13831 O O . ASP D 1 140 ? 438.879 316.077 316.378 1.00 1201.0 140 ASP D O 1
ATOM 13840 N N . TYR D 1 141 ? 439.247 318.245 316.754 1.00 1291.4 141 TYR D N 1
ATOM 13841 C CA . TYR D 1 141 ? 440.653 318.083 317.081 1.00 1291.4 141 TYR D CA 1
ATOM 13842 C C . TYR D 1 141 ? 440.843 317.169 318.279 1.00 1291.4 141 TYR D C 1
ATOM 13843 O O . TYR D 1 141 ? 441.546 316.173 318.169 1.00 1291.4 141 TYR D O 1
ATOM 13861 N N . ASP D 1 142 ? 440.195 317.477 319.400 1.00 1352.2 142 ASP D N 1
ATOM 13862 C CA . ASP D 1 142 ? 440.312 316.659 320.599 1.00 1352.2 142 ASP D CA 1
ATOM 13863 C C . ASP D 1 142 ? 439.814 315.247 320.319 1.00 1352.2 142 ASP D C 1
ATOM 13864 O O . ASP D 1 142 ? 440.483 314.266 320.637 1.00 1352.2 142 ASP D O 1
ATOM 13873 N N . SER D 1 143 ? 438.672 315.145 319.645 1.00 1296.4 143 SER D N 1
ATOM 13874 C CA . SER D 1 143 ? 438.090 313.867 319.267 1.00 1296.4 143 SER D CA 1
ATOM 13875 C C . SER D 1 143 ? 439.051 313.023 318.433 1.00 1296.4 143 SER D C 1
ATOM 13876 O O . SER D 1 143 ? 439.253 311.849 318.725 1.00 1296.4 143 SER D O 1
ATOM 13884 N N . ALA D 1 144 ? 439.723 313.618 317.451 1.00 1291.4 144 ALA D N 1
ATOM 13885 C CA . ALA D 1 144 ? 440.693 312.914 316.647 1.00 1291.4 144 ALA D CA 1
ATOM 13886 C C . ALA D 1 144 ? 441.969 312.593 317.428 1.00 1291.4 144 ALA D C 1
ATOM 13887 O O . ALA D 1 144 ? 442.513 311.502 317.294 1.00 1291.4 144 ALA D O 1
ATOM 13894 N N . LYS D 1 145 ? 442.430 313.505 318.284 1.00 1292.1 145 LYS D N 1
ATOM 13895 C CA . LYS D 1 145 ? 443.654 313.342 319.068 1.00 1292.1 145 LYS D CA 1
ATOM 13896 C C . LYS D 1 145 ? 443.541 312.133 319.977 1.00 1292.1 145 LYS D C 1
ATOM 13897 O O . LYS D 1 145 ? 444.293 311.172 319.853 1.00 1292.1 145 LYS D O 1
ATOM 13916 N N . ASN D 1 146 ? 442.494 312.143 320.791 1.00 1336.9 146 ASN D N 1
ATOM 13917 C CA . ASN D 1 146 ? 442.121 311.054 321.678 1.00 1336.9 146 ASN D CA 1
ATOM 13918 C C . ASN D 1 146 ? 441.865 309.773 320.895 1.00 1336.9 146 ASN D C 1
ATOM 13919 O O . ASN D 1 146 ? 442.301 308.711 321.301 1.00 1336.9 146 ASN D O 1
ATOM 13930 N N . SER D 1 147 ? 441.196 309.851 319.754 1.00 1301.0 147 SER D N 1
ATOM 13931 C CA . SER D 1 147 ? 440.932 308.700 318.889 1.00 1301.0 147 SER D CA 1
ATOM 13932 C C . SER D 1 147 ? 442.216 308.031 318.425 1.00 1301.0 147 SER D C 1
ATOM 13933 O O . SER D 1 147 ? 442.341 306.815 318.527 1.00 1301.0 147 SER D O 1
ATOM 13941 N N . PHE D 1 148 ? 443.224 308.799 318.030 1.00 1276.3 148 PHE D N 1
ATOM 13942 C CA . PHE D 1 148 ? 444.510 308.233 317.662 1.00 1276.3 148 PHE D CA 1
ATOM 13943 C C . PHE D 1 148 ? 445.113 307.462 318.830 1.00 1276.3 148 PHE D C 1
ATOM 13944 O O . PHE D 1 148 ? 445.430 306.281 318.694 1.00 1276.3 148 PHE D O 1
ATOM 13961 N N . ASN D 1 149 ? 445.175 308.079 320.002 1.00 1304.7 149 ASN D N 1
ATOM 13962 C CA . ASN D 1 149 ? 445.660 307.415 321.204 1.00 1304.7 149 ASN D CA 1
ATOM 13963 C C . ASN D 1 149 ? 444.827 306.182 321.541 1.00 1304.7 149 ASN D C 1
ATOM 13964 O O . ASN D 1 149 ? 445.379 305.135 321.837 1.00 1304.7 149 ASN D O 1
ATOM 13975 N N . SER D 1 150 ? 443.506 306.257 321.419 1.00 1336.8 150 SER D N 1
ATOM 13976 C CA . SER D 1 150 ? 442.580 305.210 321.610 1.00 1336.8 150 SER D CA 1
ATOM 13977 C C . SER D 1 150 ? 442.946 304.006 320.789 1.00 1336.8 150 SER D C 1
ATOM 13978 O O . SER D 1 150 ? 443.131 302.890 321.285 1.00 1336.8 150 SER D O 1
ATOM 13986 N N . VAL D 1 151 ? 443.087 304.207 319.480 1.00 1286.0 151 VAL D N 1
ATOM 13987 C CA . VAL D 1 151 ? 443.442 303.125 318.574 1.00 1286.0 151 VAL D CA 1
ATOM 13988 C C . VAL D 1 151 ? 444.768 302.524 318.987 1.00 1286.0 151 VAL D C 1
ATOM 13989 O O . VAL D 1 151 ? 444.856 301.317 319.191 1.00 1286.0 151 VAL D O 1
ATOM 14002 N N . LYS D 1 152 ? 445.774 303.366 319.208 1.00 1235.6 152 LYS D N 1
ATOM 14003 C CA . LYS D 1 152 ? 447.108 302.932 319.621 1.00 1235.6 152 LYS D CA 1
ATOM 14004 C C . LYS D 1 152 ? 447.114 302.221 320.967 1.00 1235.6 152 LYS D C 1
ATOM 14005 O O . LYS D 1 152 ? 448.081 301.542 321.291 1.00 1235.6 152 LYS D O 1
ATOM 14024 N N . ALA D 1 153 ? 446.038 302.340 321.737 1.00 1351.0 153 ALA D N 1
ATOM 14025 C CA . ALA D 1 153 ? 445.797 301.734 322.988 1.00 1351.0 153 ALA D CA 1
ATOM 14026 C C . ALA D 1 153 ? 444.988 300.467 322.891 1.00 1351.0 153 ALA D C 1
ATOM 14027 O O . ALA D 1 153 ? 445.026 299.592 323.765 1.00 1351.0 153 ALA D O 1
ATOM 14034 N N . SER D 1 154 ? 444.127 300.356 321.893 1.00 1271.1 154 SER D N 1
ATOM 14035 C CA . SER D 1 154 ? 443.145 299.282 321.793 1.00 1271.1 154 SER D CA 1
ATOM 14036 C C . SER D 1 154 ? 443.637 298.163 320.903 1.00 1271.1 154 SER D C 1
ATOM 14037 O O . SER D 1 154 ? 443.389 296.995 321.181 1.00 1271.1 154 SER D O 1
ATOM 14045 N N . SER D 1 155 ? 444.346 298.494 319.836 1.00 1116.9 155 SER D N 1
ATOM 14046 C CA . SER D 1 155 ? 444.821 297.494 318.899 1.00 1116.9 155 SER D CA 1
ATOM 14047 C C . SER D 1 155 ? 446.079 296.791 319.385 1.00 1116.9 155 SER D C 1
ATOM 14048 O O . SER D 1 155 ? 447.029 297.417 319.846 1.00 1116.9 155 SER D O 1
ATOM 14056 N N . LYS D 1 156 ? 446.133 295.480 319.177 1.00 965.97 156 LYS D N 1
ATOM 14057 C CA . LYS D 1 156 ? 447.319 294.645 319.384 1.00 965.97 156 LYS D CA 1
ATOM 14058 C C . LYS D 1 156 ? 448.539 295.055 318.550 1.00 965.97 156 LYS D C 1
ATOM 14059 O O . LYS D 1 156 ? 449.658 294.717 318.923 1.00 965.97 156 LYS D O 1
ATOM 14078 N N . LYS D 1 157 ? 448.344 295.803 317.460 1.00 1033.4 157 LYS D N 1
ATOM 14079 C CA . LYS D 1 157 ? 449.375 296.311 316.528 1.00 1033.4 157 LYS D CA 1
ATOM 14080 C C . LYS D 1 157 ? 449.018 297.706 316.011 1.00 1033.4 157 LYS D C 1
ATOM 14081 O O . LYS D 1 157 ? 447.837 298.030 315.982 1.00 1033.4 157 LYS D O 1
ATOM 14100 N N . ASP D 1 158 ? 449.948 298.511 315.497 1.00 1179.0 158 ASP D N 1
ATOM 14101 C CA . ASP D 1 158 ? 449.593 299.773 314.804 1.00 1179.0 158 ASP D CA 1
ATOM 14102 C C . ASP D 1 158 ? 448.715 299.558 313.562 1.00 1179.0 158 ASP D C 1
ATOM 14103 O O . ASP D 1 158 ? 447.839 300.376 313.224 1.00 1179.0 158 ASP D O 1
ATOM 14112 N N . ASN D 1 159 ? 448.959 298.411 312.918 1.00 1333.7 159 ASN D N 1
ATOM 14113 C CA . ASN D 1 159 ? 448.610 298.150 311.524 1.00 1333.7 159 ASN D CA 1
ATOM 14114 C C . ASN D 1 159 ? 447.132 298.437 311.278 1.00 1333.7 159 ASN D C 1
ATOM 14115 O O . ASN D 1 159 ? 446.795 299.154 310.345 1.00 1333.7 159 ASN D O 1
ATOM 14126 N N . ASP D 1 160 ? 446.337 298.213 312.317 1.00 1345.4 160 ASP D N 1
ATOM 14127 C CA . ASP D 1 160 ? 444.955 298.619 312.468 1.00 1345.4 160 ASP D CA 1
ATOM 14128 C C . ASP D 1 160 ? 444.686 299.970 311.793 1.00 1345.4 160 ASP D C 1
ATOM 14129 O O . ASP D 1 160 ? 445.108 301.012 312.293 1.00 1345.4 160 ASP D O 1
ATOM 14138 N N . PRO D 1 161 ? 444.217 299.962 310.530 1.00 1438.6 161 PRO D N 1
ATOM 14139 C CA . PRO D 1 161 ? 444.107 301.132 309.681 1.00 1438.6 161 PRO D CA 1
ATOM 14140 C C . PRO D 1 161 ? 443.408 302.263 310.416 1.00 1438.6 161 PRO D C 1
ATOM 14141 O O . PRO D 1 161 ? 443.520 303.423 310.035 1.00 1438.6 161 PRO D O 1
ATOM 14152 N N . LYS D 1 162 ? 442.650 301.943 311.466 1.00 1332.8 162 LYS D N 1
ATOM 14153 C CA . LYS D 1 162 ? 442.015 302.937 312.323 1.00 1332.8 162 LYS D CA 1
ATOM 14154 C C . LYS D 1 162 ? 443.068 303.900 312.847 1.00 1332.8 162 LYS D C 1
ATOM 14155 O O . LYS D 1 162 ? 442.749 305.070 313.028 1.00 1332.8 162 LYS D O 1
ATOM 14174 N N . LEU D 1 163 ? 444.316 303.464 313.054 1.00 1312.4 163 LEU D N 1
ATOM 14175 C CA . LEU D 1 163 ? 445.312 304.391 313.568 1.00 1312.4 163 LEU D CA 1
ATOM 14176 C C . LEU D 1 163 ? 445.633 305.411 312.493 1.00 1312.4 163 LEU D C 1
ATOM 14177 O O . LEU D 1 163 ? 445.676 306.609 312.765 1.00 1312.4 163 LEU D O 1
ATOM 14193 N N . ALA D 1 164 ? 445.751 304.958 311.246 1.00 1423.9 164 ALA D N 1
ATOM 14194 C CA . ALA D 1 164 ? 445.940 305.881 310.132 1.00 1423.9 164 ALA D CA 1
ATOM 14195 C C . ALA D 1 164 ? 444.774 306.863 310.026 1.00 1423.9 164 ALA D C 1
ATOM 14196 O O . ALA D 1 164 ? 444.984 308.071 310.041 1.00 1423.9 164 ALA D O 1
ATOM 14203 N N . LYS D 1 165 ? 443.534 306.378 310.046 1.00 1267.0 165 LYS D N 1
ATOM 14204 C CA . LYS D 1 165 ? 442.342 307.220 309.953 1.00 1267.0 165 LYS D CA 1
ATOM 14205 C C . LYS D 1 165 ? 442.311 308.281 311.040 1.00 1267.0 165 LYS D C 1
ATOM 14206 O O . LYS D 1 165 ? 442.158 309.454 310.740 1.00 1267.0 165 LYS D O 1
ATOM 14225 N N . ALA D 1 166 ? 442.549 307.905 312.287 1.00 1290.6 166 ALA D N 1
ATOM 14226 C CA . ALA D 1 166 ? 442.602 308.856 313.385 1.00 1290.6 166 ALA D CA 1
ATOM 14227 C C . ALA D 1 166 ? 443.737 309.874 313.253 1.00 1290.6 166 ALA D C 1
ATOM 14228 O O . ALA D 1 166 ? 443.587 311.026 313.644 1.00 1290.6 166 ALA D O 1
ATOM 14235 N N . THR D 1 167 ? 444.862 309.489 312.657 1.00 1373.5 167 THR D N 1
ATOM 14236 C CA . THR D 1 167 ? 445.952 310.424 312.370 1.00 1373.5 167 THR D CA 1
ATOM 14237 C C . THR D 1 167 ? 445.516 311.455 311.341 1.00 1373.5 167 THR D C 1
ATOM 14238 O O . THR D 1 167 ? 445.751 312.641 311.505 1.00 1373.5 167 THR D O 1
ATOM 14249 N N . MET D 1 168 ? 444.842 311.013 310.283 1.00 1340.5 168 MET D N 1
ATOM 14250 C CA . MET D 1 168 ? 444.353 311.887 309.231 1.00 1340.5 168 MET D CA 1
ATOM 14251 C C . MET D 1 168 ? 443.333 312.871 309.791 1.00 1340.5 168 MET D C 1
ATOM 14252 O O . MET D 1 168 ? 443.443 314.070 309.561 1.00 1340.5 168 MET D O 1
ATOM 14266 N N . GLU D 1 169 ? 442.402 312.400 310.617 1.00 1242.5 169 GLU D N 1
ATOM 14267 C CA . GLU D 1 169 ? 441.465 313.279 311.307 1.00 1242.5 169 GLU D CA 1
ATOM 14268 C C . GLU D 1 169 ? 442.176 314.284 312.197 1.00 1242.5 169 GLU D C 1
ATOM 14269 O O . GLU D 1 169 ? 441.804 315.449 312.218 1.00 1242.5 169 GLU D O 1
ATOM 14281 N N . LEU D 1 170 ? 443.205 313.858 312.920 1.00 1284.0 170 LEU D N 1
ATOM 14282 C CA . LEU D 1 170 ? 443.932 314.721 313.830 1.00 1284.0 170 LEU D CA 1
ATOM 14283 C C . LEU D 1 170 ? 444.639 315.821 313.063 1.00 1284.0 170 LEU D C 1
ATOM 14284 O O . LEU D 1 170 ? 444.496 316.988 313.404 1.00 1284.0 170 LEU D O 1
ATOM 14300 N N . GLN D 1 171 ? 445.350 315.476 312.001 1.00 1307.0 171 GLN D N 1
ATOM 14301 C CA . GLN D 1 171 ? 446.047 316.455 311.191 1.00 1307.0 171 GLN D CA 1
ATOM 14302 C C . GLN D 1 171 ? 445.074 317.460 310.599 1.00 1307.0 171 GLN D C 1
ATOM 14303 O O . GLN D 1 171 ? 445.273 318.659 310.746 1.00 1307.0 171 GLN D O 1
ATOM 14317 N N . ALA D 1 172 ? 444.007 316.986 309.967 1.00 1234.2 172 ALA D N 1
ATOM 14318 C CA . ALA D 1 172 ? 443.046 317.856 309.324 1.00 1234.2 172 ALA D CA 1
ATOM 14319 C C . ALA D 1 172 ? 442.383 318.776 310.344 1.00 1234.2 172 ALA D C 1
ATOM 14320 O O . ALA D 1 172 ? 442.391 319.992 310.193 1.00 1234.2 172 ALA D O 1
ATOM 14327 N N . ALA D 1 173 ? 441.888 318.224 311.443 1.00 1226.8 173 ALA D N 1
ATOM 14328 C CA . ALA D 1 173 ? 441.277 319.027 312.476 1.00 1226.8 173 ALA D CA 1
ATOM 14329 C C . ALA D 1 173 ? 442.261 320.013 313.091 1.00 1226.8 173 ALA D C 1
ATOM 14330 O O . ALA D 1 173 ? 441.880 321.147 313.309 1.00 1226.8 173 ALA D O 1
ATOM 14337 N N . GLU D 1 174 ? 443.518 319.656 313.323 1.00 1238.6 174 GLU D N 1
ATOM 14338 C CA . GLU D 1 174 ? 444.513 320.578 313.856 1.00 1238.6 174 GLU D CA 1
ATOM 14339 C C . GLU D 1 174 ? 444.817 321.710 312.873 1.00 1238.6 174 GLU D C 1
ATOM 14340 O O . GLU D 1 174 ? 444.983 322.862 313.269 1.00 1238.6 174 GLU D O 1
ATOM 14352 N N . GLN D 1 175 ? 444.858 321.422 311.577 1.00 1154.4 175 GLN D N 1
ATOM 14353 C CA . GLN D 1 175 ? 445.102 322.442 310.566 1.00 1154.4 175 GLN D CA 1
ATOM 14354 C C . GLN D 1 175 ? 443.973 323.463 310.563 1.00 1154.4 175 GLN D C 1
ATOM 14355 O O . GLN D 1 175 ? 444.203 324.664 310.692 1.00 1154.4 175 GLN D O 1
ATOM 14369 N N . MET D 1 176 ? 442.731 322.994 310.503 1.00 1127.2 176 MET D N 1
ATOM 14370 C CA . MET D 1 176 ? 441.583 323.881 310.593 1.00 1127.2 176 MET D CA 1
ATOM 14371 C C . MET D 1 176 ? 441.540 324.598 311.934 1.00 1127.2 176 MET D C 1
ATOM 14372 O O . MET D 1 176 ? 441.336 325.798 311.983 1.00 1127.2 176 MET D O 1
ATOM 14386 N N . TYR D 1 177 ? 441.795 323.897 313.029 1.00 1181.6 177 TYR D N 1
ATOM 14387 C CA . TYR D 1 177 ? 441.795 324.445 314.376 1.00 1181.6 177 TYR D CA 1
ATOM 14388 C C . TYR D 1 177 ? 442.743 325.611 314.490 1.00 1181.6 177 TYR D C 1
ATOM 14389 O O . TYR D 1 177 ? 442.383 326.617 315.075 1.00 1181.6 177 TYR D O 1
ATOM 14407 N N . THR D 1 178 ? 443.953 325.470 313.973 1.00 1222.8 178 THR D N 1
ATOM 14408 C CA . THR D 1 178 ? 444.982 326.490 314.095 1.00 1222.8 178 THR D CA 1
ATOM 14409 C C . THR D 1 178 ? 444.676 327.668 313.200 1.00 1222.8 178 THR D C 1
ATOM 14410 O O . THR D 1 178 ? 444.727 328.803 313.658 1.00 1222.8 178 THR D O 1
ATOM 14421 N N . GLU D 1 179 ? 444.272 327.431 311.959 1.00 1099.2 179 GLU D N 1
ATOM 14422 C CA . GLU D 1 179 ? 443.886 328.499 311.047 1.00 1099.2 179 GLU D CA 1
ATOM 14423 C C . GLU D 1 179 ? 442.751 329.338 311.628 1.00 1099.2 179 GLU D C 1
ATOM 14424 O O . GLU D 1 179 ? 442.846 330.558 311.735 1.00 1099.2 179 GLU D O 1
ATOM 14436 N N . MET D 1 180 ? 441.713 328.656 312.090 1.00 1089.7 180 MET D N 1
ATOM 14437 C CA . MET D 1 180 ? 440.555 329.264 312.707 1.00 1089.7 180 MET D CA 1
ATOM 14438 C C . MET D 1 180 ? 440.900 329.915 314.037 1.00 1089.7 180 MET D C 1
ATOM 14439 O O . MET D 1 180 ? 440.329 330.945 314.348 1.00 1089.7 180 MET D O 1
ATOM 14453 N N . ASN D 1 181 ? 441.850 329.399 314.815 1.00 1137.3 181 ASN D N 1
ATOM 14454 C CA . ASN D 1 181 ? 442.365 330.121 315.972 1.00 1137.3 181 ASN D CA 1
ATOM 14455 C C . ASN D 1 181 ? 442.942 331.464 315.545 1.00 1137.3 181 ASN D C 1
ATOM 14456 O O . ASN D 1 181 ? 442.583 332.481 316.110 1.00 1137.3 181 ASN D O 1
ATOM 14467 N N . ASN D 1 182 ? 443.806 331.495 314.540 1.00 1201.6 182 ASN D N 1
ATOM 14468 C CA . ASN D 1 182 ? 444.525 332.707 314.193 1.00 1201.6 182 ASN D CA 1
ATOM 14469 C C . ASN D 1 182 ? 443.566 333.799 313.736 1.00 1201.6 182 ASN D C 1
ATOM 14470 O O . ASN D 1 182 ? 443.571 334.914 314.262 1.00 1201.6 182 ASN D O 1
ATOM 14481 N N . GLU D 1 183 ? 442.684 333.447 312.805 1.00 1058.6 183 GLU D N 1
ATOM 14482 C CA . GLU D 1 183 ? 441.689 334.368 312.283 1.00 1058.6 183 GLU D CA 1
ATOM 14483 C C . GLU D 1 183 ? 440.729 334.837 313.372 1.00 1058.6 183 GLU D C 1
ATOM 14484 O O . GLU D 1 183 ? 440.477 336.023 313.561 1.00 1058.6 183 GLU D O 1
ATOM 14496 N N . LEU D 1 184 ? 440.162 333.885 314.080 1.00 1072.8 184 LEU D N 1
ATOM 14497 C CA . LEU D 1 184 ? 439.031 334.117 314.953 1.00 1072.8 184 LEU D CA 1
ATOM 14498 C C . LEU D 1 184 ? 439.350 334.683 316.315 1.00 1072.8 184 LEU D C 1
ATOM 14499 O O . LEU D 1 184 ? 438.535 335.401 316.880 1.00 1072.8 184 LEU D O 1
ATOM 14515 N N . LEU D 1 185 ? 440.515 334.353 316.851 1.00 1052.4 185 LEU D N 1
ATOM 14516 C CA . LEU D 1 185 ? 440.958 334.900 318.114 1.00 1052.4 185 LEU D CA 1
ATOM 14517 C C . LEU D 1 185 ? 441.112 336.403 318.004 1.00 1052.4 185 LEU D C 1
ATOM 14518 O O . LEU D 1 185 ? 440.619 337.122 318.869 1.00 1052.4 185 LEU D O 1
ATOM 14534 N N . GLU D 1 186 ? 441.718 336.904 316.923 1.00 1097.8 186 GLU D N 1
ATOM 14535 C CA . GLU D 1 186 ? 441.718 338.352 316.741 1.00 1097.8 186 GLU D CA 1
ATOM 14536 C C . GLU D 1 186 ? 440.351 338.878 316.363 1.00 1097.8 186 GLU D C 1
ATOM 14537 O O . GLU D 1 186 ? 439.859 339.809 316.995 1.00 1097.8 186 GLU D O 1
ATOM 14549 N N . ILE D 1 187 ? 439.712 338.306 315.348 1.00 1045.6 187 ILE D N 1
ATOM 14550 C CA . ILE D 1 187 ? 438.622 339.034 314.737 1.00 1045.6 187 ILE D CA 1
ATOM 14551 C C . ILE D 1 187 ? 437.419 339.071 315.650 1.00 1045.6 187 ILE D C 1
ATOM 14552 O O . ILE D 1 187 ? 436.836 340.127 315.828 1.00 1045.6 187 ILE D O 1
ATOM 14568 N N . LEU D 1 188 ? 437.019 337.947 316.222 1.00 1058.1 188 LEU D N 1
ATOM 14569 C CA . LEU D 1 188 ? 435.732 337.896 316.891 1.00 1058.1 188 LEU D CA 1
ATOM 14570 C C . LEU D 1 188 ? 435.694 338.763 318.153 1.00 1058.1 188 LEU D C 1
ATOM 14571 O O . LEU D 1 188 ? 434.772 339.564 318.288 1.00 1058.1 188 LEU D O 1
ATOM 14587 N N . PRO D 1 189 ? 436.708 338.731 319.027 1.00 1040.6 189 PRO D N 1
ATOM 14588 C CA . PRO D 1 189 ? 436.747 339.647 320.150 1.00 1040.6 189 PRO D CA 1
ATOM 14589 C C . PRO D 1 189 ? 436.972 341.092 319.716 1.00 1040.6 189 PRO D C 1
ATOM 14590 O O . PRO D 1 189 ? 436.368 342.000 320.278 1.00 1040.6 189 PRO D O 1
ATOM 14601 N N . ALA D 1 190 ? 437.775 341.336 318.678 1.00 1040.4 190 ALA D N 1
ATOM 14602 C CA . ALA D 1 190 ? 437.918 342.687 318.163 1.00 1040.4 190 ALA D CA 1
ATOM 14603 C C . ALA D 1 190 ? 436.580 343.220 317.669 1.00 1040.4 190 ALA D C 1
ATOM 14604 O O . ALA D 1 190 ? 436.286 344.402 317.807 1.00 1040.4 190 ALA D O 1
ATOM 14611 N N . VAL D 1 191 ? 435.751 342.359 317.102 1.00 1007.7 191 VAL D N 1
ATOM 14612 C CA . VAL D 1 191 ? 434.456 342.737 316.581 1.00 1007.7 191 VAL D CA 1
ATOM 14613 C C . VAL D 1 191 ? 433.469 343.032 317.687 1.00 1007.7 191 VAL D C 1
ATOM 14614 O O . VAL D 1 191 ? 432.823 344.065 317.587 1.00 1007.7 191 VAL D O 1
ATOM 14627 N N . PHE D 1 192 ? 433.480 342.305 318.799 1.00 938.28 192 PHE D N 1
ATOM 14628 C CA . PHE D 1 192 ? 432.756 342.705 320.006 1.00 938.28 192 PHE D CA 1
ATOM 14629 C C . PHE D 1 192 ? 433.147 344.097 320.499 1.00 938.28 192 PHE D C 1
ATOM 14630 O O . PHE D 1 192 ? 432.305 344.974 320.682 1.00 938.28 192 PHE D O 1
ATOM 14647 N N . ASP D 1 193 ? 434.431 344.359 320.633 1.00 953.42 193 ASP D N 1
ATOM 14648 C CA . ASP D 1 193 ? 434.902 345.645 321.129 1.00 953.42 193 ASP D CA 1
ATOM 14649 C C . ASP D 1 193 ? 434.548 346.778 320.132 1.00 953.42 193 ASP D C 1
ATOM 14650 O O . ASP D 1 193 ? 433.949 347.817 320.425 1.00 953.42 193 ASP D O 1
ATOM 14659 N N . SER D 1 194 ? 434.771 346.529 318.857 1.00 1003.8 194 SER D N 1
ATOM 14660 C CA . SER D 1 194 ? 434.259 347.352 317.778 1.00 1003.8 194 SER D CA 1
ATOM 14661 C C . SER D 1 194 ? 432.718 347.421 317.703 1.00 1003.8 194 SER D C 1
ATOM 14662 O O . SER D 1 194 ? 432.212 348.210 316.908 1.00 1003.8 194 SER D O 1
ATOM 14670 N N . ARG D 1 195 ? 431.914 346.625 318.426 1.00 978.60 195 ARG D N 1
ATOM 14671 C CA . ARG D 1 195 ? 430.446 346.849 318.456 1.00 978.60 195 ARG D CA 1
ATOM 14672 C C . ARG D 1 195 ? 430.131 348.299 318.787 1.00 978.60 195 ARG D C 1
ATOM 14673 O O . ARG D 1 195 ? 429.253 348.919 318.204 1.00 978.60 195 ARG D O 1
ATOM 14694 N N . ILE D 1 196 ? 430.925 348.891 319.669 1.00 1041.6 196 ILE D N 1
ATOM 14695 C CA . ILE D 1 196 ? 430.748 350.303 319.981 1.00 1041.6 196 ILE D CA 1
ATOM 14696 C C . ILE D 1 196 ? 430.902 351.157 318.732 1.00 1041.6 196 ILE D C 1
ATOM 14697 O O . ILE D 1 196 ? 430.222 352.164 318.609 1.00 1041.6 196 ILE D O 1
ATOM 14713 N N . THR D 1 197 ? 431.714 350.751 317.761 1.00 1036.9 197 THR D N 1
ATOM 14714 C CA . THR D 1 197 ? 431.838 351.526 316.511 1.00 1036.9 197 THR D CA 1
ATOM 14715 C C . THR D 1 197 ? 430.497 351.785 315.826 1.00 1036.9 197 THR D C 1
ATOM 14716 O O . THR D 1 197 ? 430.141 352.939 315.603 1.00 1036.9 197 THR D O 1
ATOM 14727 N N . PHE D 1 198 ? 429.675 350.764 315.573 1.00 1040.1 198 PHE D N 1
ATOM 14728 C CA . PHE D 1 198 ? 428.414 351.054 314.875 1.00 1040.1 198 PHE D CA 1
ATOM 14729 C C . PHE D 1 198 ? 427.401 351.748 315.784 1.00 1040.1 198 PHE D C 1
ATOM 14730 O O . PHE D 1 198 ? 426.611 352.558 315.295 1.00 1040.1 198 PHE D O 1
ATOM 14747 N N . PHE D 1 199 ? 427.405 351.451 317.093 1.00 1054.2 199 PHE D N 1
ATOM 14748 C CA . PHE D 1 199 ? 426.540 352.199 317.999 1.00 1054.2 199 PHE D CA 1
ATOM 14749 C C . PHE D 1 199 ? 426.856 353.678 317.905 1.00 1054.2 199 PHE D C 1
ATOM 14750 O O . PHE D 1 199 ? 425.993 354.492 317.594 1.00 1054.2 199 PHE D O 1
ATOM 14767 N N . VAL D 1 200 ? 428.126 354.014 318.051 1.00 1115.2 200 VAL D N 1
ATOM 14768 C CA . VAL D 1 200 ? 428.545 355.389 317.996 1.00 1115.2 200 VAL D CA 1
ATOM 14769 C C . VAL D 1 200 ? 428.313 356.105 316.675 1.00 1115.2 200 VAL D C 1
ATOM 14770 O O . VAL D 1 200 ? 427.772 357.197 316.685 1.00 1115.2 200 VAL D O 1
ATOM 14783 N N . ASP D 1 201 ? 428.524 355.458 315.532 1.00 1094.0 201 ASP D N 1
ATOM 14784 C CA . ASP D 1 201 ? 428.191 356.024 314.251 1.00 1094.0 201 ASP D CA 1
ATOM 14785 C C . ASP D 1 201 ? 426.704 356.365 314.168 1.00 1094.0 201 ASP D C 1
ATOM 14786 O O . ASP D 1 201 ? 426.317 357.441 313.705 1.00 1094.0 201 ASP D O 1
ATOM 14795 N N . THR D 1 202 ? 425.855 355.456 314.626 1.00 1109.8 202 THR D N 1
ATOM 14796 C CA . THR D 1 202 ? 424.417 355.618 314.495 1.00 1109.8 202 THR D CA 1
ATOM 14797 C C . THR D 1 202 ? 423.929 356.715 315.413 1.00 1109.8 202 THR D C 1
ATOM 14798 O O . THR D 1 202 ? 423.305 357.662 314.955 1.00 1109.8 202 THR D O 1
ATOM 14809 N N . LEU D 1 203 ? 424.290 356.668 316.691 1.00 1120.9 203 LEU D N 1
ATOM 14810 C CA . LEU D 1 203 ? 423.887 357.686 317.642 1.00 1120.9 203 LEU D CA 1
ATOM 14811 C C . LEU D 1 203 ? 424.420 359.054 317.238 1.00 1120.9 203 LEU D C 1
ATOM 14812 O O . LEU D 1 203 ? 423.679 360.026 317.272 1.00 1120.9 203 LEU D O 1
ATOM 14828 N N . GLN D 1 204 ? 425.661 359.140 316.771 1.00 1150.5 204 GLN D N 1
ATOM 14829 C CA . GLN D 1 204 ? 426.202 360.392 316.276 1.00 1150.5 204 GLN D CA 1
ATOM 14830 C C . GLN D 1 204 ? 425.400 360.900 315.097 1.00 1150.5 204 GLN D C 1
ATOM 14831 O O . GLN D 1 204 ? 424.992 362.047 315.117 1.00 1150.5 204 GLN D O 1
ATOM 14845 N N . THR D 1 205 ? 425.090 360.068 314.111 1.00 1159.6 205 THR D N 1
ATOM 14846 C CA . THR D 1 205 ? 424.273 360.494 312.973 1.00 1159.6 205 THR D CA 1
ATOM 14847 C C . THR D 1 205 ? 422.950 361.076 313.433 1.00 1159.6 205 THR D C 1
ATOM 14848 O O . THR D 1 205 ? 422.591 362.186 313.047 1.00 1159.6 205 THR D O 1
ATOM 14859 N N . LEU D 1 206 ? 422.256 360.356 314.313 1.00 1121.0 206 LEU D N 1
ATOM 14860 C CA . LEU D 1 206 ? 420.938 360.746 314.787 1.00 1121.0 206 LEU D CA 1
ATOM 14861 C C . LEU D 1 206 ? 420.971 362.088 315.497 1.00 1121.0 206 LEU D C 1
ATOM 14862 O O . LEU D 1 206 ? 420.272 363.023 315.110 1.00 1121.0 206 LEU D O 1
ATOM 14878 N N . PHE D 1 207 ? 421.859 362.220 316.472 1.00 1134.6 207 PHE D N 1
ATOM 14879 C CA . PHE D 1 207 ? 421.917 363.426 317.269 1.00 1134.6 207 PHE D CA 1
ATOM 14880 C C . PHE D 1 207 ? 422.518 364.597 316.519 1.00 1134.6 207 PHE D C 1
ATOM 14881 O O . PHE D 1 207 ? 422.062 365.713 316.704 1.00 1134.6 207 PHE D O 1
ATOM 14898 N N . ASN D 1 208 ? 423.474 364.363 315.627 1.00 1176.5 208 ASN D N 1
ATOM 14899 C CA . ASN D 1 208 ? 424.083 365.415 314.830 1.00 1176.5 208 ASN D CA 1
ATOM 14900 C C . ASN D 1 208 ? 423.057 366.082 313.926 1.00 1176.5 208 ASN D C 1
ATOM 14901 O O . ASN D 1 208 ? 422.984 367.300 313.842 1.00 1176.5 208 ASN D O 1
ATOM 14912 N N . ALA D 1 209 ? 422.223 365.287 313.271 1.00 1142.2 209 ALA D N 1
ATOM 14913 C CA . ALA D 1 209 ? 421.163 365.834 312.453 1.00 1142.2 209 ALA D CA 1
ATOM 14914 C C . ALA D 1 209 ? 420.188 366.637 313.312 1.00 1142.2 209 ALA D C 1
ATOM 14915 O O . ALA D 1 209 ? 419.823 367.761 312.974 1.00 1142.2 209 ALA D O 1
ATOM 14922 N N . ASN D 1 210 ? 419.762 366.081 314.444 1.00 1106.7 210 ASN D N 1
ATOM 14923 C CA . ASN D 1 210 ? 418.827 366.775 315.312 1.00 1106.7 210 ASN D CA 1
ATOM 14924 C C . ASN D 1 210 ? 419.395 368.113 315.785 1.00 1106.7 210 ASN D C 1
ATOM 14925 O O . ASN D 1 210 ? 418.756 369.157 315.680 1.00 1106.7 210 ASN D O 1
ATOM 14936 N N . SER D 1 211 ? 420.636 368.119 316.243 1.00 1182.3 211 SER D N 1
ATOM 14937 C CA . SER D 1 211 ? 421.271 369.312 316.764 1.00 1182.3 211 SER D CA 1
ATOM 14938 C C . SER D 1 211 ? 421.503 370.361 315.696 1.00 1182.3 211 SER D C 1
ATOM 14939 O O . SER D 1 211 ? 421.276 371.532 315.973 1.00 1182.3 211 SER D O 1
ATOM 14947 N N . VAL D 1 212 ? 421.890 370.003 314.474 1.00 1189.0 212 VAL D N 1
ATOM 14948 C CA . VAL D 1 212 ? 422.018 371.023 313.431 1.00 1189.0 212 VAL D CA 1
ATOM 14949 C C . VAL D 1 212 ? 420.679 371.683 313.156 1.00 1189.0 212 VAL D C 1
ATOM 14950 O O . VAL D 1 212 ? 420.601 372.910 313.155 1.00 1189.0 212 VAL D O 1
ATOM 14963 N N . TYR D 1 213 ? 419.597 370.906 313.092 1.00 1239.7 213 TYR D N 1
ATOM 14964 C CA . TYR D 1 213 ? 418.283 371.496 312.897 1.00 1239.7 213 TYR D CA 1
ATOM 14965 C C . TYR D 1 213 ? 417.917 372.453 314.017 1.00 1239.7 213 TYR D C 1
ATOM 14966 O O . TYR D 1 213 ? 417.599 373.606 313.764 1.00 1239.7 213 TYR D O 1
ATOM 14984 N N . GLN D 1 214 ? 418.027 372.023 315.268 1.00 1160.4 214 GLN D N 1
ATOM 14985 C CA . GLN D 1 214 ? 417.600 372.851 316.384 1.00 1160.4 214 GLN D CA 1
ATOM 14986 C C . GLN D 1 214 ? 418.488 374.077 316.562 1.00 1160.4 214 GLN D C 1
ATOM 14987 O O . GLN D 1 214 ? 418.012 375.121 316.986 1.00 1160.4 214 GLN D O 1
ATOM 15001 N N . THR D 1 215 ? 419.768 373.981 316.213 1.00 1308.7 215 THR D N 1
ATOM 15002 C CA . THR D 1 215 ? 420.663 375.137 316.207 1.00 1308.7 215 THR D CA 1
ATOM 15003 C C . THR D 1 215 ? 420.195 376.186 315.212 1.00 1308.7 215 THR D C 1
ATOM 15004 O O . THR D 1 215 ? 420.136 377.371 315.525 1.00 1308.7 215 THR D O 1
ATOM 15015 N N . ASP D 1 216 ? 419.792 375.776 314.018 1.00 1401.0 216 ASP D N 1
ATOM 15016 C CA . ASP D 1 216 ? 419.192 376.708 313.082 1.00 1401.0 216 ASP D CA 1
ATOM 15017 C C . ASP D 1 216 ? 417.829 377.202 313.552 1.00 1401.0 216 ASP D C 1
ATOM 15018 O O . ASP D 1 216 ? 417.525 378.386 313.450 1.00 1401.0 216 ASP D O 1
ATOM 15027 N N . ALA D 1 217 ? 417.013 376.325 314.118 1.00 1383.5 217 ALA D N 1
ATOM 15028 C CA . ALA D 1 217 ? 415.706 376.681 314.619 1.00 1383.5 217 ALA D CA 1
ATOM 15029 C C . ALA D 1 217 ? 415.779 377.761 315.688 1.00 1383.5 217 ALA D C 1
ATOM 15030 O O . ALA D 1 217 ? 414.977 378.683 315.667 1.00 1383.5 217 ALA D O 1
ATOM 15037 N N . SER D 1 218 ? 416.756 377.721 316.585 1.00 1412.7 218 SER D N 1
ATOM 15038 C CA . SER D 1 218 ? 416.863 378.724 317.629 1.00 1412.7 218 SER D CA 1
ATOM 15039 C C . SER D 1 218 ? 417.186 380.092 317.070 1.00 1412.7 218 SER D C 1
ATOM 15040 O O . SER D 1 218 ? 416.518 381.048 317.446 1.00 1412.7 218 SER D O 1
ATOM 15048 N N . LYS D 1 219 ? 418.118 380.224 316.118 1.00 1543.8 219 LYS D N 1
ATOM 15049 C CA . LYS D 1 219 ? 418.355 381.534 315.503 1.00 1543.8 219 LYS D CA 1
ATOM 15050 C C . LYS D 1 219 ? 417.153 382.018 314.709 1.00 1543.8 219 LYS D C 1
ATOM 15051 O O . LYS D 1 219 ? 416.759 383.166 314.842 1.00 1543.8 219 LYS D O 1
ATOM 15070 N N . PHE D 1 220 ? 416.492 381.141 313.973 1.00 1499.3 220 PHE D N 1
ATOM 15071 C CA . PHE D 1 220 ? 415.284 381.486 313.236 1.00 1499.3 220 PHE D CA 1
ATOM 15072 C C . PHE D 1 220 ? 414.166 381.949 314.170 1.00 1499.3 220 PHE D C 1
ATOM 15073 O O . PHE D 1 220 ? 413.544 382.978 313.939 1.00 1499.3 220 PHE D O 1
ATOM 15090 N N . HIS D 1 221 ? 413.947 381.275 315.287 1.00 1372.1 221 HIS D N 1
ATOM 15091 C CA . HIS D 1 221 ? 412.928 381.684 316.232 1.00 1372.1 221 HIS D CA 1
ATOM 15092 C C . HIS D 1 221 ? 413.332 382.950 316.998 1.00 1372.1 221 HIS D C 1
ATOM 15093 O O . HIS D 1 221 ? 412.497 383.815 317.211 1.00 1372.1 221 HIS D O 1
ATOM 15107 N N . LYS D 1 222 ? 414.605 383.168 317.327 1.00 1422.8 222 LYS D N 1
ATOM 15108 C CA . LYS D 1 222 ? 415.057 384.443 317.908 1.00 1422.8 222 LYS D CA 1
ATOM 15109 C C . LYS D 1 222 ? 414.867 385.607 316.940 1.00 1422.8 222 LYS D C 1
ATOM 15110 O O . LYS D 1 222 ? 414.438 386.678 317.344 1.00 1422.8 222 LYS D O 1
ATOM 15129 N N . GLN D 1 223 ? 415.068 385.398 315.647 1.00 1532.5 223 GLN D N 1
ATOM 15130 C CA . GLN D 1 223 ? 414.734 386.400 314.643 1.00 1532.5 223 GLN D CA 1
ATOM 15131 C C . GLN D 1 223 ? 413.231 386.714 314.658 1.00 1532.5 223 GLN D C 1
ATOM 15132 O O . GLN D 1 223 ? 412.870 387.883 314.712 1.00 1532.5 223 GLN D O 1
ATOM 15146 N N . ILE D 1 224 ? 412.337 385.721 314.718 1.00 1357.5 224 ILE D N 1
ATOM 15147 C CA . ILE D 1 224 ? 410.910 386.035 314.902 1.00 1357.5 224 ILE D CA 1
ATOM 15148 C C . ILE D 1 224 ? 410.633 386.732 316.245 1.00 1357.5 224 ILE D C 1
ATOM 15149 O O . ILE D 1 224 ? 409.778 387.602 316.288 1.00 1357.5 224 ILE D O 1
ATOM 15165 N N . VAL D 1 225 ? 411.377 386.477 317.324 1.00 1287.5 225 VAL D N 1
ATOM 15166 C CA . VAL D 1 225 ? 411.263 387.297 318.548 1.00 1287.5 225 VAL D CA 1
ATOM 15167 C C . VAL D 1 225 ? 411.518 388.769 318.253 1.00 1287.5 225 VAL D C 1
ATOM 15168 O O . VAL D 1 225 ? 410.741 389.613 318.676 1.00 1287.5 225 VAL D O 1
ATOM 15181 N N . MET D 1 226 ? 412.541 389.110 317.473 1.00 1407.8 226 MET D N 1
ATOM 15182 C CA . MET D 1 226 ? 412.754 390.508 317.090 1.00 1407.8 226 MET D CA 1
ATOM 15183 C C . MET D 1 226 ? 411.550 391.068 316.332 1.00 1407.8 226 MET D C 1
ATOM 15184 O O . MET D 1 226 ? 411.178 392.224 316.524 1.00 1407.8 226 MET D O 1
ATOM 15198 N N . GLN D 1 227 ? 410.873 390.224 315.555 1.00 1412.3 227 GLN D N 1
ATOM 15199 C CA . GLN D 1 227 ? 409.608 390.570 314.921 1.00 1412.3 227 GLN D CA 1
ATOM 15200 C C . GLN D 1 227 ? 408.506 390.891 315.937 1.00 1412.3 227 GLN D C 1
ATOM 15201 O O . GLN D 1 227 ? 407.698 391.773 315.661 1.00 1412.3 227 GLN D O 1
ATOM 15215 N N . LEU D 1 228 ? 408.479 390.259 317.110 1.00 1290.5 228 LEU D N 1
ATOM 15216 C CA . LEU D 1 228 ? 407.568 390.616 318.195 1.00 1290.5 228 LEU D CA 1
ATOM 15217 C C . LEU D 1 228 ? 407.867 391.996 318.746 1.00 1290.5 228 LEU D C 1
ATOM 15218 O O . LEU D 1 228 ? 406.942 392.748 319.029 1.00 1290.5 228 LEU D O 1
ATOM 15234 N N . ASP D 1 229 ? 409.141 392.330 318.903 1.00 1353.2 229 ASP D N 1
ATOM 15235 C CA . ASP D 1 229 ? 409.536 393.605 319.480 1.00 1353.2 229 ASP D CA 1
ATOM 15236 C C . ASP D 1 229 ? 409.080 394.756 318.582 1.00 1353.2 229 ASP D C 1
ATOM 15237 O O . ASP D 1 229 ? 408.345 395.644 319.022 1.00 1353.2 229 ASP D O 1
ATOM 15246 N N . LYS D 1 230 ? 409.380 394.676 317.289 1.00 1422.1 230 LYS D N 1
ATOM 15247 C CA . LYS D 1 230 ? 408.879 395.671 316.351 1.00 1422.1 230 LYS D CA 1
ATOM 15248 C C . LYS D 1 230 ? 407.355 395.687 316.254 1.00 1422.1 230 LYS D C 1
ATOM 15249 O O . LYS D 1 230 ? 406.758 396.731 316.012 1.00 1422.1 230 LYS D O 1
ATOM 15268 N N . LEU D 1 231 ? 406.688 394.553 316.441 1.00 1372.8 231 LEU D N 1
ATOM 15269 C CA . LEU D 1 231 ? 405.228 394.507 316.478 1.00 1372.8 231 LEU D CA 1
ATOM 15270 C C . LEU D 1 231 ? 404.650 395.208 317.717 1.00 1372.8 231 LEU D C 1
ATOM 15271 O O . LEU D 1 231 ? 403.603 395.829 317.613 1.00 1372.8 231 LEU D O 1
ATOM 15287 N N . GLY D 1 232 ? 405.334 395.203 318.860 1.00 1325.4 232 GLY D N 1
ATOM 15288 C CA . GLY D 1 232 ? 404.952 396.023 320.015 1.00 1325.4 232 GLY D CA 1
ATOM 15289 C C . GLY D 1 232 ? 404.934 397.509 319.676 1.00 1325.4 232 GLY D C 1
ATOM 15290 O O . GLY D 1 232 ? 403.961 398.222 319.899 1.00 1325.4 232 GLY D O 1
ATOM 15294 N N . GLU D 1 233 ? 405.980 397.975 319.013 1.00 1395.4 233 GLU D N 1
ATOM 15295 C CA . GLU D 1 233 ? 406.089 399.375 318.602 1.00 1395.4 233 GLU D CA 1
ATOM 15296 C C . GLU D 1 233 ? 404.970 399.740 317.600 1.00 1395.4 233 GLU D C 1
ATOM 15297 O O . GLU D 1 233 ? 404.218 400.713 317.731 1.00 1395.4 233 GLU D O 1
ATOM 15309 N N . SER D 1 234 ? 404.770 398.852 316.637 1.00 1285.8 234 SER D N 1
ATOM 15310 C CA . SER D 1 234 ? 403.668 398.896 315.679 1.00 1285.8 234 SER D CA 1
ATOM 15311 C C . SER D 1 234 ? 402.293 398.921 316.336 1.00 1285.8 234 SER D C 1
ATOM 15312 O O . SER D 1 234 ? 401.333 399.372 315.715 1.00 1285.8 234 SER D O 1
ATOM 15320 N N . MET D 1 235 ? 402.169 398.372 317.543 1.00 1021.7 235 MET D N 1
ATOM 15321 C CA . MET D 1 235 ? 400.898 398.064 318.174 1.00 1021.7 235 MET D CA 1
ATOM 15322 C C . MET D 1 235 ? 399.987 399.261 318.229 1.00 1021.7 235 MET D C 1
ATOM 15323 O O . MET D 1 235 ? 398.818 399.135 317.895 1.00 1021.7 235 MET D O 1
ATOM 15337 N N . ASP D 1 236 ? 400.500 400.413 318.644 1.00 957.51 236 ASP D N 1
ATOM 15338 C CA . ASP D 1 236 ? 399.607 401.570 318.649 1.00 957.51 236 ASP D CA 1
ATOM 15339 C C . ASP D 1 236 ? 399.213 402.019 317.255 1.00 957.51 236 ASP D C 1
ATOM 15340 O O . ASP D 1 236 ? 398.023 402.224 317.024 1.00 957.51 236 ASP D O 1
ATOM 15349 N N . TYR D 1 237 ? 400.157 402.184 316.323 1.00 1175.9 237 TYR D N 1
ATOM 15350 C CA . TYR D 1 237 ? 399.761 402.892 315.102 1.00 1175.9 237 TYR D CA 1
ATOM 15351 C C . TYR D 1 237 ? 398.676 402.190 314.286 1.00 1175.9 237 TYR D C 1
ATOM 15352 O O . TYR D 1 237 ? 397.763 402.847 313.796 1.00 1175.9 237 TYR D O 1
ATOM 15370 N N . LEU D 1 238 ? 398.779 400.873 314.104 1.00 1274.7 238 LEU D N 1
ATOM 15371 C CA . LEU D 1 238 ? 397.974 400.177 313.105 1.00 1274.7 238 LEU D CA 1
ATOM 15372 C C . LEU D 1 238 ? 396.480 400.432 313.317 1.00 1274.7 238 LEU D C 1
ATOM 15373 O O . LEU D 1 238 ? 395.692 400.416 312.371 1.00 1274.7 238 LEU D O 1
#

GO terms:
  GO:0048471 perinuclear region of cytoplasm (C, IDA)
  GO:0055037 recycling endosome (C, IDA)
  GO:0005635 nuclear envelope (C, IDA)
  GO:0060990 lipid tube assembly involved in organelle fission (P, IDA)
  GO:0051647 nucleus localization (P, IMP)
  GO:0006997 nucleus organization (P, IMP)
  GO:0005515 protein binding (F, IPI)